Protein AF-A0A3L7XN00-F1 (afdb_monomer_lite)

Sequence (1022 aa):
MPRLHLTVNGIDRELEVSASRFLAEVLRYDLRLTGTKIGCNEAECGACTVIVNGQPVDSCIYPAFKAQNATVTTIEGLAGEWQVASGRLQVEGDDRSATPATFDLPPATCHLHPLQSAFVLHGATQCGFCTPGFLMQAKTLLDENPDPSDDDIKHCLKDTLCRCTGYASIISAVKAAGEQMRTGHLPGPVLPPVMEALEQIGHPHQRPDAVAKVTGAALYTDDYFFDGMLHGATLRSAHSHARILSIDTSAATALPGVYTVLTHADVPGDPRHGLVENDWPVFAGGKYPARYVGDPIALAVAETEALAHQSLALIQVEYEVLPAVTDPVAARREDAPVLHPDRPTGNLLKHIKVANGDIAQGFAEADVIVERTYRTPMTEHAFMEPECSLAVPAGYDDEHPKLTIYVGSQIPYSDRRQTAKSLGLEDEQVRVLGTLMGGGFGGKEDIAGQIHAALAAKVTGRPVKILYSRSESLRFHPKRHATVIRVKTGAKQDGTLTAVQAELYGDSGAYASLGEKVMTRATTHATGPYVVANTKIDCYAMYTNNAPCGAFRGFGVTQSAFAVESNMDILAELLGMDPAELRRKNAMRVGATTATGQLLRESVGLLECLDRVGSGIRDWELGTEKPDPRSPVPSPWSPVSIGPKRYAWGIAAGYKNTGLGGGAPDKSTAEVEVFPDGTAEIRTSSAEMGQNLIGVLAACTAEELGLPIDAVRVLVMDTDRTPDGGPTTASRQTYVSGNAARLVSRQMRQQMQAVLAEKFDVHPDVIAFHEGLAYVDESRLAQVHGANRGNGTNGDGESKRLGDWEIGRPDQSPNLPISFPIFCRRGAGNARRRPGSEVAVRVLGAQNPAIGDRRGYALCLLLCSPRRAGERGHGDRRGGGGAGDHRPRRGAGHQSPQPDRAVGRRGGDGDGQRADRALHCGKRRALDGAAGPVQNARHRNDAPDDPLYRRTPGRRRSLRRKGRGGDQLHPHQPGHHQCHLQRGGRTLSGPARGSGQPAAGHEAGRAGDRSAVGGLSVVRGA

pLDDT: mean 77.18, std 29.27, range [19.23, 98.94]

Secondary structure (DSSP, 8-state):
-PEEEEEETTEEEEEE--TT-BHHHIIIIIS--TTS--SSSSSSS-TTEEEETTEEEETTTSBGGGGTT-EEE-GGGHHHHHHHHTT-S---S--TT----------TTS---HHHHHHHHTT--SS-TTHHHHHHHHHHHHHH-SS--HHHHHHHTTTS--SSS-SHHHHHHHHHHHHHHHHS--PPP--PPPSS--SSTTS-PPPTTHHHHHHS-PPBGGG---TT-EEEEEEEPSSSSEEEEEEE-HHHHTSTTEEEEEEGGG--S-SEE-SSS--EESS-BTTB-B-STT-EEEEEEESSHHHHHHHGGG-EEEEEE------HHHHTSTTSPPS-TTSTTTTEEEEEEEEES-HHHHHHT-SEEEEEEEEE--B----SSPPEEEEE-TTSSTT-SSEEEEE--S-HHHHHHHHHHHHT--GGGEEEEEPB-S--TTTTSS-SSHHHHHHHHHHHSS-EEEE--HHHHHHHS-BBPPEEEEEEEEE-TTS-EEEEEEEEEEEEESS-TTHHHHHHHHHHTTT-SB--SEEEEEEEEEE-SSPPB---TTTTHHHHHHHHHHHHHHHHHHHT--HHHHHHHHB--TT-B-TTSPBP-S---HHHHHHHHHHHHHS----SSPPPTTS--SSTTS-EEETTEEE----------SSS-TT-------EEEE-TTS-EEEEE----SSS-HHHHHHHHHHHHHT--GGGEEEEESBTTTS-----S-TT-HHHHHHHHHHHHHHHHHHHHHHHHHHHHT--GGGEEEETTEEEE-HHHHHHHHHTTS--------PPPP------PPP----S---------------------------------------------------------------------------------------------------------------------------------------------------------------------------------------------------------------

Radius of gyration: 38.75 Å; chains: 1; bounding box: 124×126×117 Å

Structure (mmCIF, N/CA/C/O backbone):
data_AF-A0A3L7XN00-F1
#
_entry.id   AF-A0A3L7XN00-F1
#
loop_
_atom_site.group_PDB
_atom_site.id
_atom_site.type_symbol
_atom_site.label_atom_id
_atom_site.label_alt_id
_atom_site.label_comp_id
_atom_site.label_asym_id
_atom_site.label_entity_id
_atom_site.label_seq_id
_atom_site.pdbx_PDB_ins_code
_atom_site.Cartn_x
_atom_site.Cartn_y
_atom_site.Cartn_z
_atom_site.occupancy
_atom_site.B_iso_or_equiv
_atom_site.auth_seq_id
_atom_site.auth_comp_id
_atom_site.auth_asym_id
_atom_site.auth_atom_id
_atom_site.pdbx_PDB_model_num
ATOM 1 N N . MET A 1 1 ? -15.093 -8.897 37.255 1.00 78.12 1 MET A N 1
ATOM 2 C CA . MET A 1 1 ? -13.907 -9.481 36.568 1.00 78.12 1 MET A CA 1
ATOM 3 C C . MET A 1 1 ? -12.677 -9.270 37.463 1.00 78.12 1 MET A C 1
ATOM 5 O O . MET A 1 1 ? -12.843 -8.586 38.468 1.00 78.12 1 MET A O 1
ATOM 9 N N . PRO A 1 2 ? -11.487 -9.870 37.234 1.00 90.69 2 PRO A N 1
ATOM 10 C CA . PRO A 1 2 ? -10.308 -9.492 38.021 1.00 90.69 2 PRO A CA 1
ATOM 11 C C . PRO A 1 2 ? -9.950 -8.012 37.787 1.00 90.69 2 PRO A C 1
ATOM 13 O O . PRO A 1 2 ? -10.207 -7.475 36.709 1.00 90.69 2 PRO A O 1
ATOM 16 N N . ARG A 1 3 ? -9.382 -7.358 38.808 1.00 95.56 3 ARG A N 1
ATOM 17 C CA . ARG A 1 3 ? -8.999 -5.939 38.764 1.00 95.56 3 ARG A CA 1
ATOM 18 C C . ARG A 1 3 ? -7.531 -5.777 38.409 1.00 95.56 3 ARG A C 1
ATOM 20 O O . ARG A 1 3 ? -6.676 -6.378 39.056 1.00 95.56 3 ARG A O 1
ATOM 27 N N . LEU A 1 4 ? -7.268 -4.965 37.396 1.00 97.06 4 LEU A N 1
ATOM 28 C CA . LEU A 1 4 ? -5.943 -4.571 36.945 1.00 97.06 4 LEU A CA 1
ATOM 29 C C . LEU A 1 4 ? -5.671 -3.140 37.419 1.00 97.06 4 LEU A C 1
ATOM 31 O O . LEU A 1 4 ? -6.459 -2.244 37.120 1.00 97.06 4 LEU A O 1
ATOM 35 N N . HIS A 1 5 ? -4.554 -2.930 38.116 1.00 97.62 5 HIS A N 1
ATOM 36 C CA . HIS A 1 5 ? -4.082 -1.588 38.476 1.00 97.62 5 HIS A CA 1
ATOM 37 C C . HIS A 1 5 ? -2.759 -1.301 37.772 1.00 97.62 5 HIS A C 1
ATOM 39 O O . HIS A 1 5 ? -1.878 -2.157 37.789 1.00 97.62 5 HIS A O 1
ATOM 45 N N . LEU A 1 6 ? -2.608 -0.129 37.160 1.00 97.69 6 LEU A N 1
ATOM 46 C CA . LEU A 1 6 ? -1.365 0.332 36.532 1.00 97.69 6 LEU A CA 1
ATOM 47 C C . LEU A 1 6 ? -1.371 1.859 36.387 1.00 97.69 6 LEU A C 1
ATOM 49 O O . LEU A 1 6 ? -2.436 2.469 36.396 1.00 97.69 6 LEU A O 1
ATOM 53 N N . THR A 1 7 ? -0.207 2.468 36.187 1.00 98.12 7 THR A N 1
ATOM 54 C CA . THR A 1 7 ? -0.087 3.898 35.871 1.00 98.12 7 THR A CA 1
ATOM 55 C C . THR A 1 7 ? 0.203 4.040 34.380 1.00 98.12 7 THR A C 1
ATOM 57 O O . THR A 1 7 ? 1.239 3.578 33.915 1.00 98.12 7 THR A O 1
ATOM 60 N N . VAL A 1 8 ? -0.689 4.657 33.603 1.00 97.25 8 VAL A N 1
ATOM 61 C CA . VAL A 1 8 ? -0.524 4.842 32.148 1.00 97.25 8 VAL A CA 1
ATOM 62 C C . VAL A 1 8 ? -0.317 6.315 31.835 1.00 97.25 8 VAL A C 1
ATOM 64 O O . VAL A 1 8 ? -1.186 7.126 32.152 1.00 97.25 8 VAL A O 1
ATOM 67 N N . ASN A 1 9 ? 0.804 6.658 31.194 1.00 95.44 9 ASN A N 1
ATOM 68 C CA . ASN A 1 9 ? 1.189 8.037 30.865 1.00 95.44 9 ASN A CA 1
ATOM 69 C C . ASN A 1 9 ? 1.086 8.979 32.088 1.00 95.44 9 ASN A C 1
ATOM 71 O O . ASN A 1 9 ? 0.548 10.079 31.992 1.00 95.44 9 ASN A O 1
ATOM 75 N N . GLY A 1 10 ? 1.521 8.505 33.262 1.00 92.38 10 GLY A N 1
ATOM 76 C CA . GLY A 1 10 ? 1.452 9.249 34.527 1.00 92.38 10 GLY A CA 1
ATOM 77 C C . GLY A 1 10 ? 0.088 9.258 35.234 1.00 92.38 10 GLY A C 1
ATOM 78 O O . GLY A 1 10 ? -0.020 9.855 36.300 1.00 92.38 10 GLY A O 1
ATOM 79 N N . ILE A 1 11 ? -0.941 8.598 34.689 1.00 94.75 11 ILE A N 1
ATOM 80 C CA . ILE A 1 11 ? -2.288 8.545 35.278 1.00 94.75 11 ILE A CA 1
ATOM 81 C C . ILE A 1 11 ? -2.563 7.152 35.847 1.00 94.75 11 ILE A C 1
ATOM 83 O O . ILE A 1 11 ? -2.526 6.165 35.110 1.00 94.75 11 ILE A O 1
ATOM 87 N N . ASP A 1 12 ? -2.904 7.068 37.131 1.00 97.19 12 ASP A N 1
ATOM 88 C CA . ASP A 1 12 ? -3.312 5.813 37.772 1.00 97.19 12 ASP A CA 1
ATOM 89 C C . ASP A 1 12 ? -4.650 5.308 37.211 1.00 97.19 12 ASP A C 1
ATOM 91 O O . ASP A 1 12 ? -5.627 6.052 37.092 1.00 97.19 12 ASP A O 1
ATOM 95 N N . ARG A 1 13 ? -4.700 4.022 36.856 1.00 96.94 13 ARG A N 1
ATOM 96 C CA . ARG A 1 13 ? -5.866 3.343 36.282 1.00 96.94 13 ARG A CA 1
ATOM 97 C C . ARG A 1 13 ? -6.194 2.092 37.086 1.00 96.94 13 ARG A C 1
ATOM 99 O O . ARG A 1 13 ? -5.317 1.275 37.357 1.00 96.94 13 ARG A O 1
ATOM 106 N N . GLU A 1 14 ? -7.475 1.921 37.394 1.00 96.75 14 GLU A N 1
ATOM 107 C CA . GLU A 1 14 ? -8.063 0.682 37.907 1.00 96.75 14 GLU A CA 1
ATOM 108 C C . GLU A 1 14 ? -9.141 0.228 36.919 1.00 96.75 14 GLU A C 1
ATOM 110 O O . GLU A 1 14 ? -10.063 0.985 36.615 1.00 96.75 14 GLU A O 1
ATOM 115 N N . LEU A 1 15 ? -9.001 -0.983 36.377 1.00 95.94 15 LEU A N 1
ATOM 116 C CA . LEU A 1 15 ? -9.874 -1.518 35.331 1.00 95.94 15 LEU A CA 1
ATOM 117 C C . LEU A 1 15 ? -10.318 -2.942 35.674 1.00 95.94 15 LEU A C 1
ATOM 119 O O . LEU A 1 15 ? -9.517 -3.766 36.119 1.00 95.94 15 LEU A O 1
ATOM 123 N N . GLU A 1 16 ? -11.581 -3.261 35.405 1.00 94.81 16 GLU A N 1
ATOM 124 C CA . GLU A 1 16 ? -12.081 -4.636 35.428 1.00 94.81 16 GLU A CA 1
ATOM 125 C C . GLU A 1 16 ? -11.990 -5.245 34.026 1.00 94.81 16 GLU A C 1
ATOM 127 O O . GLU A 1 16 ? -12.791 -4.926 33.154 1.00 94.81 16 GLU A O 1
ATOM 132 N N . VAL A 1 17 ? -11.016 -6.133 33.807 1.00 92.88 17 VAL A N 1
ATOM 133 C CA . VAL A 1 17 ? -10.756 -6.751 32.493 1.00 92.88 17 VAL A CA 1
ATOM 134 C C . VAL A 1 17 ? -10.581 -8.263 32.615 1.00 92.88 17 VAL A C 1
ATOM 136 O O . VAL A 1 17 ? -10.293 -8.793 33.688 1.00 92.88 17 VAL A O 1
ATOM 139 N N . SER A 1 18 ? -10.754 -8.998 31.514 1.00 89.19 18 SER A N 1
ATOM 140 C CA . SER A 1 18 ? -10.486 -10.443 31.492 1.00 89.19 18 SER A CA 1
ATOM 141 C C . SER A 1 18 ? -9.014 -10.749 31.801 1.00 89.19 18 SER A C 1
ATOM 143 O O . SER A 1 18 ? -8.115 -10.073 31.304 1.00 89.19 18 SER A O 1
ATOM 145 N N . ALA A 1 19 ? -8.746 -11.837 32.532 1.00 89.00 19 ALA A N 1
ATOM 146 C CA . ALA A 1 19 ? -7.383 -12.326 32.778 1.00 89.00 19 ALA A CA 1
ATOM 147 C C . ALA A 1 19 ? -6.622 -12.702 31.492 1.00 89.00 19 ALA A C 1
ATOM 149 O O . ALA A 1 19 ? -5.395 -12.746 31.491 1.00 89.00 19 ALA A O 1
ATOM 150 N N . SER A 1 20 ? -7.348 -12.974 30.403 1.00 90.25 20 SER A N 1
ATOM 151 C CA . SER A 1 20 ? -6.787 -13.317 29.094 1.00 90.25 20 SER A CA 1
ATOM 152 C C . SER A 1 20 ? -6.449 -12.105 28.220 1.00 90.25 20 SER A C 1
ATOM 154 O O . SER A 1 20 ? -5.988 -12.303 27.102 1.00 90.25 20 SER A O 1
ATOM 156 N N . ARG A 1 21 ? -6.723 -10.875 28.679 1.00 93.06 21 ARG A N 1
ATOM 157 C CA . ARG A 1 21 ? -6.521 -9.650 27.895 1.00 93.06 21 ARG A CA 1
ATOM 158 C C . ARG A 1 21 ? -5.030 -9.334 27.750 1.00 93.06 21 ARG A C 1
ATOM 160 O O . ARG A 1 21 ? -4.270 -9.438 28.720 1.00 93.06 21 ARG A O 1
ATOM 167 N N . PHE A 1 22 ? -4.611 -8.914 26.564 1.00 97.50 22 PHE A N 1
ATOM 168 C CA . PHE A 1 22 ? -3.270 -8.391 26.311 1.00 97.50 22 PHE A CA 1
ATOM 169 C C . PHE A 1 22 ? -3.210 -6.879 26.538 1.00 97.50 22 PHE A C 1
ATOM 171 O O . PHE A 1 22 ? -4.215 -6.173 26.458 1.00 97.50 22 PHE A O 1
ATOM 178 N N . LEU A 1 23 ? -2.015 -6.364 26.829 1.00 98.38 23 LEU A N 1
ATOM 179 C CA . LEU A 1 23 ? -1.808 -4.958 27.165 1.00 98.38 23 LEU A CA 1
ATOM 180 C C . LEU A 1 23 ? -2.214 -4.032 26.011 1.00 98.38 23 LEU A C 1
ATOM 182 O O . LEU A 1 23 ? -2.854 -3.018 26.263 1.00 98.38 23 LEU A O 1
ATOM 186 N N . ALA A 1 24 ? -1.925 -4.395 24.755 1.00 97.75 24 ALA A N 1
ATOM 187 C CA . ALA A 1 24 ? -2.348 -3.600 23.598 1.00 97.75 24 ALA A CA 1
ATOM 188 C C . ALA A 1 24 ? -3.873 -3.451 23.522 1.00 97.75 24 ALA A C 1
ATOM 190 O O . ALA A 1 24 ? -4.371 -2.381 23.183 1.00 97.75 24 ALA A O 1
ATOM 191 N N . GLU A 1 25 ? -4.616 -4.510 23.848 1.00 96.31 25 GLU A N 1
ATOM 192 C CA . GLU A 1 25 ? -6.078 -4.485 23.835 1.00 96.31 25 GLU A CA 1
ATOM 193 C C . GLU A 1 25 ? -6.622 -3.584 24.947 1.00 96.31 25 GLU A C 1
ATOM 195 O O . GLU A 1 25 ? -7.523 -2.792 24.686 1.00 96.31 25 GLU A O 1
ATOM 200 N N . VAL A 1 26 ? -6.037 -3.651 26.153 1.00 97.06 26 VAL A N 1
ATOM 201 C CA . VAL A 1 26 ? -6.399 -2.759 27.269 1.00 97.06 26 VAL A CA 1
ATOM 202 C C . VAL A 1 26 ? -6.158 -1.299 26.898 1.00 97.06 26 VAL A C 1
ATOM 204 O O . VAL A 1 26 ? -7.035 -0.455 27.063 1.00 97.06 26 VAL A O 1
ATOM 207 N N . LEU A 1 27 ? -4.981 -0.991 26.353 1.00 97.94 27 LEU A N 1
ATOM 208 C CA . LEU A 1 27 ? -4.636 0.372 25.956 1.00 97.94 27 LEU A CA 1
ATOM 209 C C . LEU A 1 27 ? -5.583 0.892 24.863 1.00 97.94 27 LEU A C 1
ATOM 211 O O . LEU A 1 27 ? -6.138 1.980 24.998 1.00 97.94 27 LEU A O 1
ATOM 215 N N . ARG A 1 28 ? -5.819 0.107 23.806 1.00 96.38 28 ARG A N 1
ATOM 216 C CA . ARG A 1 28 ? -6.599 0.548 22.639 1.00 96.38 28 ARG A CA 1
ATOM 217 C C . ARG A 1 28 ? -8.103 0.544 22.872 1.00 96.38 28 ARG A C 1
ATOM 219 O O . ARG A 1 28 ? -8.782 1.507 22.525 1.00 96.38 28 ARG A O 1
ATOM 226 N N . TYR A 1 29 ? -8.641 -0.553 23.388 1.00 92.81 29 TYR A N 1
ATOM 227 C CA . TYR A 1 29 ? -10.082 -0.797 23.383 1.00 92.81 29 TYR A CA 1
ATOM 228 C C . TYR A 1 29 ? -10.744 -0.410 24.701 1.00 92.81 29 TYR A C 1
ATOM 230 O O . TYR A 1 29 ? -11.873 0.074 24.669 1.00 92.81 29 TYR A O 1
ATOM 238 N N . ASP A 1 30 ? -10.041 -0.559 25.825 1.00 93.69 30 ASP A N 1
ATOM 239 C CA . ASP A 1 30 ? -10.571 -0.224 27.150 1.00 93.69 30 ASP A CA 1
ATOM 240 C C . ASP A 1 30 ? -10.228 1.231 27.547 1.00 93.69 30 ASP A C 1
ATOM 242 O O . ASP A 1 30 ? -11.086 1.952 28.052 1.00 93.69 30 ASP A O 1
ATOM 246 N N . LEU A 1 31 ? -9.007 1.706 27.253 1.00 95.69 31 LEU A N 1
ATOM 247 C CA . LEU A 1 31 ? -8.548 3.071 27.575 1.00 95.69 31 LEU A CA 1
ATOM 248 C C . LEU A 1 31 ? -8.604 4.075 26.413 1.00 95.69 31 LEU A C 1
ATOM 250 O O . LEU A 1 31 ? -8.372 5.262 26.637 1.00 95.69 31 LEU A O 1
ATOM 254 N N . ARG A 1 32 ? -8.910 3.626 25.189 1.00 94.81 32 ARG A N 1
ATOM 255 C CA . ARG A 1 32 ? -8.975 4.467 23.972 1.00 94.81 32 ARG A CA 1
ATOM 256 C C . ARG A 1 32 ? -7.664 5.178 23.608 1.00 94.81 32 ARG A C 1
ATOM 258 O O . ARG A 1 32 ? -7.678 6.178 22.898 1.00 94.81 32 ARG A O 1
ATOM 265 N N . LEU A 1 33 ? -6.526 4.624 24.025 1.00 96.69 33 LEU A N 1
ATOM 266 C CA . LEU A 1 33 ? -5.184 5.047 23.613 1.00 96.69 33 LEU A CA 1
ATOM 267 C C . LEU A 1 33 ? -4.786 4.307 22.330 1.00 96.69 33 LEU A C 1
ATOM 269 O O . LEU A 1 33 ? -4.070 3.300 22.331 1.00 96.69 33 LEU A O 1
ATOM 273 N N . THR A 1 34 ? -5.345 4.769 21.212 1.00 96.88 34 THR A N 1
ATOM 274 C CA . THR A 1 34 ? -5.225 4.116 19.902 1.00 96.88 34 THR A CA 1
ATOM 275 C C . THR A 1 34 ? -3.880 4.340 19.216 1.00 96.88 34 THR A C 1
ATOM 277 O O . THR A 1 34 ? -3.646 3.773 18.150 1.00 96.88 34 THR A O 1
ATOM 280 N N . GLY A 1 35 ? -2.984 5.155 19.773 1.00 96.19 35 GLY A N 1
ATOM 281 C CA . GLY A 1 35 ? -1.646 5.400 19.241 1.00 96.19 35 GLY A CA 1
ATOM 282 C C . GLY A 1 35 ? -0.769 4.148 19.251 1.00 96.19 35 GLY A C 1
ATOM 283 O O . GLY A 1 35 ? 0.046 3.963 18.349 1.00 96.19 35 GLY A O 1
ATOM 284 N N . THR A 1 36 ? -1.000 3.232 20.193 1.00 94.94 36 THR A N 1
ATOM 285 C CA . THR A 1 36 ? -0.415 1.883 20.157 1.00 94.94 36 THR A CA 1
ATOM 286 C C . THR A 1 36 ? -1.081 1.085 19.034 1.00 94.94 36 THR A C 1
ATOM 288 O O . THR A 1 36 ? -2.266 0.764 19.126 1.00 94.94 36 THR A O 1
ATOM 291 N N . LYS A 1 37 ? -0.359 0.777 17.949 1.00 97.56 37 LYS A N 1
ATOM 292 C CA . LYS A 1 37 ? -0.934 0.126 16.756 1.00 97.56 37 LYS A CA 1
ATOM 293 C C . LYS A 1 37 ? -0.740 -1.392 16.783 1.00 97.56 37 LYS A C 1
ATOM 295 O O . LYS A 1 37 ? 0.343 -1.876 17.091 1.00 97.56 37 LYS A O 1
ATOM 300 N N . ILE A 1 38 ? -1.764 -2.161 16.405 1.00 97.56 38 ILE A N 1
ATOM 301 C CA . ILE A 1 38 ? -1.677 -3.628 16.269 1.00 97.56 38 ILE A CA 1
ATOM 302 C C . ILE A 1 38 ? -1.590 -3.986 14.781 1.00 97.56 38 ILE A C 1
ATOM 304 O O . ILE A 1 38 ? -2.530 -3.765 14.027 1.00 97.56 38 ILE A O 1
ATOM 308 N N . GLY A 1 39 ? -0.441 -4.522 14.351 1.00 96.69 39 GLY A N 1
ATOM 309 C CA . GLY A 1 39 ? -0.181 -4.881 12.948 1.00 96.69 39 GLY A CA 1
ATOM 310 C C . GLY A 1 39 ? -0.156 -6.388 12.678 1.00 96.69 39 GLY A C 1
ATOM 311 O O . GLY A 1 39 ? -0.996 -6.913 11.952 1.00 96.69 39 GLY A O 1
ATOM 312 N N . CYS A 1 40 ? 0.851 -7.096 13.198 1.00 96.56 40 CYS A N 1
ATOM 313 C CA . CYS A 1 40 ? 0.946 -8.558 13.062 1.00 96.56 40 CYS A CA 1
ATOM 314 C C . CYS A 1 40 ? 0.157 -9.313 14.138 1.00 96.56 40 CYS A C 1
ATOM 316 O O . CYS A 1 40 ? -0.306 -10.411 13.865 1.00 96.56 40 CYS A O 1
ATOM 318 N N . ASN A 1 41 ? 0.008 -8.715 15.328 1.00 96.19 41 ASN A N 1
ATOM 319 C CA . ASN A 1 41 ? -0.511 -9.355 16.542 1.00 96.19 41 ASN A CA 1
ATOM 320 C C . ASN A 1 41 ? 0.262 -10.622 16.977 1.00 96.19 41 ASN A C 1
ATOM 322 O O . ASN A 1 41 ? -0.291 -11.510 17.615 1.00 96.19 41 ASN A O 1
ATOM 326 N N . GLU A 1 42 ? 1.544 -10.705 16.608 1.00 95.56 42 GLU A N 1
ATOM 327 C CA . GLU A 1 42 ? 2.412 -11.877 16.815 1.00 95.56 42 GLU A CA 1
ATOM 328 C C . GLU A 1 42 ? 3.818 -11.487 17.329 1.00 95.56 42 GLU A C 1
ATOM 330 O O . GLU A 1 42 ? 4.705 -12.327 17.380 1.00 95.56 42 GLU A O 1
ATOM 335 N N . ALA A 1 43 ? 4.024 -10.220 17.727 1.00 95.88 43 ALA A N 1
ATOM 336 C CA . ALA A 1 43 ? 5.319 -9.656 18.156 1.00 95.88 43 ALA A CA 1
ATOM 337 C C . ALA A 1 43 ? 6.461 -9.728 17.122 1.00 95.88 43 ALA A C 1
ATOM 339 O O . ALA A 1 43 ? 7.631 -9.814 17.468 1.00 95.88 43 ALA A O 1
ATOM 340 N N . GLU A 1 44 ? 6.116 -9.649 15.837 1.00 95.62 44 GLU A N 1
ATOM 341 C CA . GLU A 1 44 ? 7.091 -9.664 14.732 1.00 95.62 44 GLU A CA 1
ATOM 342 C C . GLU A 1 44 ? 7.365 -8.265 14.152 1.00 95.62 44 GLU A C 1
ATOM 344 O O . GLU A 1 44 ? 8.355 -8.043 13.465 1.00 95.62 44 GLU A O 1
ATOM 349 N N . CYS A 1 45 ? 6.444 -7.310 14.345 1.00 96.94 45 CYS A N 1
ATOM 350 C CA . CYS A 1 45 ? 6.473 -6.039 13.608 1.00 96.94 45 CYS A CA 1
ATOM 351 C C . CYS A 1 45 ? 6.876 -4.805 14.427 1.00 96.94 45 CYS A C 1
ATOM 353 O O . CYS A 1 45 ? 7.116 -3.757 13.828 1.00 96.94 45 CYS A O 1
ATOM 355 N N . GLY A 1 46 ? 6.856 -4.881 15.762 1.00 97.50 46 GLY A N 1
ATOM 356 C CA . GLY A 1 46 ? 7.148 -3.756 16.663 1.00 97.50 46 GLY A CA 1
ATOM 357 C C . GLY A 1 46 ? 6.179 -2.560 16.606 1.00 97.50 46 GLY A C 1
ATOM 358 O O . GLY A 1 46 ? 6.398 -1.554 17.265 1.00 97.50 46 GLY A O 1
ATOM 359 N N . ALA A 1 47 ? 5.083 -2.602 15.837 1.00 97.81 47 ALA A N 1
ATOM 360 C CA . ALA A 1 47 ? 4.146 -1.467 15.756 1.00 97.81 47 ALA A CA 1
ATOM 361 C C . ALA A 1 47 ? 3.412 -1.181 17.086 1.00 97.81 47 ALA A C 1
ATOM 363 O O . ALA A 1 47 ? 2.966 -0.058 17.318 1.00 97.81 47 ALA A O 1
ATOM 364 N N . CYS A 1 48 ? 3.310 -2.195 17.951 1.00 98.38 48 CYS A N 1
ATOM 365 C CA . CYS A 1 48 ? 2.641 -2.136 19.249 1.00 98.38 48 CYS A CA 1
ATOM 366 C C . CYS A 1 48 ? 3.601 -1.858 20.414 1.00 98.38 48 CYS A C 1
ATOM 368 O O . CYS A 1 48 ? 3.227 -2.086 21.566 1.00 98.38 48 CYS A O 1
ATOM 370 N N . THR A 1 49 ? 4.850 -1.474 20.144 1.00 98.50 49 THR A N 1
ATOM 371 C CA . THR A 1 49 ? 5.834 -1.252 21.204 1.00 98.50 49 THR A CA 1
ATOM 372 C C . THR A 1 49 ? 5.368 -0.140 22.143 1.00 98.50 49 THR A C 1
ATOM 374 O O . THR A 1 49 ? 5.023 0.956 21.707 1.00 98.50 49 THR A O 1
ATOM 377 N N . VAL A 1 50 ? 5.373 -0.443 23.439 1.00 98.62 50 VAL A N 1
ATOM 378 C CA . VAL A 1 50 ? 5.154 0.496 24.550 1.00 98.62 50 VAL A CA 1
ATOM 379 C C . VAL A 1 50 ? 6.259 0.287 25.576 1.00 98.62 50 VAL A C 1
ATOM 381 O O . VAL A 1 50 ? 6.937 -0.739 25.546 1.00 98.62 50 VAL A O 1
ATOM 384 N N . ILE A 1 51 ? 6.444 1.228 26.495 1.00 98.56 51 ILE A N 1
ATOM 385 C CA . ILE A 1 51 ? 7.459 1.103 27.544 1.00 98.56 51 ILE A CA 1
ATOM 386 C C . ILE A 1 51 ? 6.767 0.713 28.846 1.00 98.56 51 ILE A C 1
ATOM 388 O O . ILE A 1 51 ? 5.871 1.415 29.298 1.00 98.56 51 ILE A O 1
ATOM 392 N N . VAL A 1 52 ? 7.177 -0.397 29.457 1.00 98.44 52 VAL A N 1
ATOM 393 C CA . VAL A 1 52 ? 6.694 -0.867 30.761 1.00 98.44 52 VAL A CA 1
ATOM 394 C C . VAL A 1 52 ? 7.865 -0.848 31.736 1.00 98.44 52 VAL A C 1
ATOM 396 O O . VAL A 1 52 ? 8.855 -1.546 31.525 1.00 98.44 52 VAL A O 1
ATOM 399 N N . ASN A 1 53 ? 7.772 -0.045 32.798 1.00 96.56 53 ASN A N 1
ATOM 400 C CA . ASN A 1 53 ? 8.839 0.152 33.791 1.00 96.56 53 ASN A CA 1
ATOM 401 C C . ASN A 1 53 ? 10.207 0.476 33.152 1.00 96.56 53 ASN A C 1
ATOM 403 O O . ASN A 1 53 ? 11.232 -0.095 33.523 1.00 96.56 53 ASN A O 1
ATOM 407 N N . GLY A 1 54 ? 10.213 1.363 32.152 1.00 94.38 54 GLY A N 1
ATOM 408 C CA . GLY A 1 54 ? 11.425 1.770 31.433 1.00 94.38 54 GLY A CA 1
ATOM 409 C C . GLY A 1 54 ? 11.937 0.768 30.391 1.00 94.38 54 GLY A C 1
ATOM 410 O O . GLY A 1 54 ? 12.964 1.028 29.778 1.00 94.38 54 GLY A O 1
ATOM 411 N N . GLN A 1 55 ? 11.254 -0.360 30.166 1.00 96.50 55 GLN A N 1
ATOM 412 C CA . GLN A 1 55 ? 11.656 -1.372 29.182 1.00 96.50 55 GLN A CA 1
ATOM 413 C C . GLN A 1 55 ? 10.671 -1.440 28.007 1.00 96.50 55 GLN A C 1
ATOM 415 O O . GLN A 1 55 ? 9.461 -1.481 28.247 1.00 96.50 55 GLN A O 1
ATOM 420 N N . PRO A 1 56 ? 11.139 -1.488 26.747 1.00 97.00 56 PRO A N 1
ATOM 421 C CA . PRO A 1 56 ? 10.250 -1.614 25.601 1.00 97.00 56 PRO A CA 1
ATOM 422 C C . PRO A 1 56 ? 9.691 -3.041 25.521 1.00 97.00 56 PRO A C 1
ATOM 424 O O . PRO A 1 56 ? 10.426 -4.021 25.654 1.00 97.00 56 PRO A O 1
ATOM 427 N N . VAL A 1 57 ? 8.382 -3.170 25.302 1.00 97.88 57 VAL A N 1
ATOM 428 C CA . VAL A 1 57 ? 7.700 -4.462 25.152 1.00 97.88 57 VAL A CA 1
ATOM 429 C C . VAL A 1 57 ? 6.703 -4.434 24.001 1.00 97.88 57 VAL A C 1
ATOM 431 O O . VAL A 1 57 ? 6.012 -3.438 23.772 1.00 97.88 57 VAL A O 1
ATOM 434 N N . ASP A 1 58 ? 6.554 -5.569 23.323 1.00 98.19 58 ASP A N 1
ATOM 435 C CA . ASP A 1 58 ? 5.484 -5.773 22.350 1.00 98.19 58 ASP A CA 1
ATOM 436 C C . ASP A 1 58 ? 4.161 -6.049 23.060 1.00 98.19 58 ASP A C 1
ATOM 438 O O . ASP A 1 58 ? 3.840 -7.176 23.450 1.00 98.19 58 ASP A O 1
ATOM 442 N N . SER A 1 59 ? 3.366 -4.992 23.222 1.00 98.38 59 SER A N 1
ATOM 443 C CA . SER A 1 59 ? 2.129 -5.040 24.005 1.00 98.38 59 SER A CA 1
ATOM 444 C C . SER A 1 59 ? 1.066 -5.995 23.449 1.00 98.38 59 SER A C 1
ATOM 446 O O . SER A 1 59 ? 0.186 -6.413 24.202 1.00 98.38 59 SER A O 1
ATOM 448 N N . CYS A 1 60 ? 1.144 -6.379 22.167 1.00 97.44 60 CYS A N 1
ATOM 449 C CA . CYS A 1 60 ? 0.163 -7.261 21.523 1.00 97.44 60 CYS A CA 1
ATOM 450 C C . CYS A 1 60 ? 0.171 -8.703 22.054 1.00 97.44 60 CYS A C 1
ATOM 452 O O . CYS A 1 60 ? -0.861 -9.360 22.024 1.00 97.44 60 CYS A O 1
ATOM 454 N N . ILE A 1 61 ? 1.299 -9.170 22.601 1.00 97.00 61 ILE A N 1
ATOM 455 C CA . ILE A 1 61 ? 1.408 -10.492 23.242 1.00 97.00 61 ILE A CA 1
ATOM 456 C C . ILE A 1 61 ? 1.722 -10.400 24.739 1.00 97.00 61 ILE A C 1
ATOM 458 O O . ILE A 1 61 ? 1.919 -11.421 25.400 1.00 97.00 61 ILE A O 1
ATOM 462 N N . TYR A 1 62 ? 1.815 -9.186 25.287 1.00 97.75 62 TYR A N 1
ATOM 463 C CA . TYR A 1 62 ? 2.130 -8.961 26.692 1.00 97.75 62 TYR A CA 1
ATOM 464 C C . TYR A 1 62 ? 0.851 -9.099 27.529 1.00 97.75 62 TYR A C 1
ATOM 466 O O . TYR A 1 62 ? -0.038 -8.259 27.389 1.00 97.75 62 TYR A O 1
ATOM 474 N N . PRO A 1 63 ? 0.697 -10.124 28.392 1.00 97.56 63 PRO A N 1
ATOM 475 C CA . PRO A 1 63 ? -0.518 -10.274 29.192 1.00 97.56 63 PRO A CA 1
ATOM 476 C C . PRO A 1 63 ? -0.722 -9.052 30.087 1.00 97.56 63 PRO A C 1
ATOM 478 O O . PRO A 1 63 ? 0.199 -8.671 30.811 1.00 97.56 63 PRO A O 1
ATOM 481 N N . ALA A 1 64 ? -1.917 -8.459 30.079 1.00 97.31 64 ALA A N 1
ATOM 482 C CA . ALA A 1 64 ? -2.170 -7.198 30.775 1.00 97.31 64 ALA A CA 1
ATOM 483 C C . ALA A 1 64 ? -1.859 -7.291 32.280 1.00 97.31 64 ALA A C 1
ATOM 485 O O . ALA A 1 64 ? -1.237 -6.397 32.843 1.00 97.31 64 ALA A O 1
ATOM 486 N N . PHE A 1 65 ? -2.162 -8.426 32.918 1.00 96.94 65 PHE A N 1
ATOM 487 C CA . PHE A 1 65 ? -1.871 -8.662 34.338 1.00 96.94 65 PHE A CA 1
ATOM 488 C C . PHE A 1 65 ? -0.379 -8.760 34.690 1.00 96.94 65 PHE A C 1
ATOM 490 O O . PHE A 1 65 ? -0.026 -8.620 35.858 1.00 96.94 65 PHE A O 1
ATOM 497 N N . LYS A 1 66 ? 0.527 -8.929 33.716 1.00 97.00 66 LYS A N 1
ATOM 498 C CA . LYS A 1 66 ? 1.967 -8.745 33.971 1.00 97.00 66 LYS A CA 1
ATOM 499 C C . LYS A 1 66 ? 2.349 -7.272 34.160 1.00 97.00 66 LYS A C 1
ATOM 501 O O . LYS A 1 66 ? 3.460 -7.004 34.600 1.00 97.00 66 LYS A O 1
ATOM 506 N N . ALA A 1 67 ? 1.470 -6.332 33.805 1.00 97.00 67 ALA A N 1
ATOM 507 C CA . ALA A 1 67 ? 1.640 -4.898 34.039 1.00 97.00 67 ALA A CA 1
ATOM 508 C C . ALA A 1 67 ? 0.977 -4.435 35.350 1.00 97.00 67 ALA A C 1
ATOM 510 O O . ALA A 1 67 ? 0.828 -3.237 35.569 1.00 97.00 67 ALA A O 1
ATOM 511 N N . GLN A 1 68 ? 0.577 -5.362 36.228 1.00 97.38 68 GLN A N 1
ATOM 512 C CA . GLN A 1 68 ? 0.025 -5.021 37.535 1.00 97.38 68 GLN A CA 1
ATOM 513 C C . GLN A 1 68 ? 1.010 -4.147 38.330 1.00 97.38 68 GLN A C 1
ATOM 515 O O . GLN A 1 68 ? 2.151 -4.542 38.567 1.00 97.38 68 GLN A O 1
ATOM 520 N N . ASN A 1 69 ? 0.538 -2.980 38.764 1.00 97.31 69 ASN A N 1
ATOM 521 C CA . ASN A 1 69 ? 1.278 -1.922 39.452 1.00 97.31 69 ASN A CA 1
ATOM 522 C C . ASN A 1 69 ? 2.492 -1.384 38.667 1.00 97.31 69 ASN A C 1
ATOM 524 O O . ASN A 1 69 ? 3.403 -0.820 39.267 1.00 97.31 69 ASN A O 1
ATOM 528 N N . ALA A 1 70 ? 2.538 -1.590 37.348 1.00 98.12 70 ALA A N 1
ATOM 529 C CA . ALA A 1 70 ? 3.602 -1.074 36.496 1.00 98.12 70 ALA A CA 1
ATOM 530 C C . ALA A 1 70 ? 3.282 0.337 35.987 1.00 98.12 70 ALA A C 1
ATOM 532 O O . ALA A 1 70 ? 2.115 0.711 35.847 1.00 98.12 70 ALA A O 1
ATOM 533 N N . THR A 1 71 ? 4.329 1.078 35.628 1.00 98.06 71 THR A N 1
ATOM 534 C CA . THR A 1 71 ? 4.217 2.306 34.837 1.00 98.06 71 THR A CA 1
ATOM 535 C C . THR A 1 71 ? 4.313 1.958 33.359 1.00 98.06 71 THR A C 1
ATOM 537 O O . THR A 1 71 ? 5.253 1.279 32.940 1.00 98.06 71 THR A O 1
ATOM 540 N N . VAL A 1 72 ? 3.351 2.423 32.569 1.00 98.50 72 VAL A N 1
ATOM 541 C CA . VAL A 1 72 ? 3.262 2.198 31.128 1.00 98.50 72 VAL A CA 1
ATOM 542 C C . VAL A 1 72 ? 3.275 3.533 30.394 1.00 98.50 72 VAL A C 1
ATOM 544 O O . VAL A 1 72 ? 2.384 4.358 30.590 1.00 98.50 72 VAL A O 1
ATOM 547 N N . THR A 1 73 ? 4.241 3.715 29.501 1.00 98.25 73 THR A N 1
ATOM 548 C CA . THR A 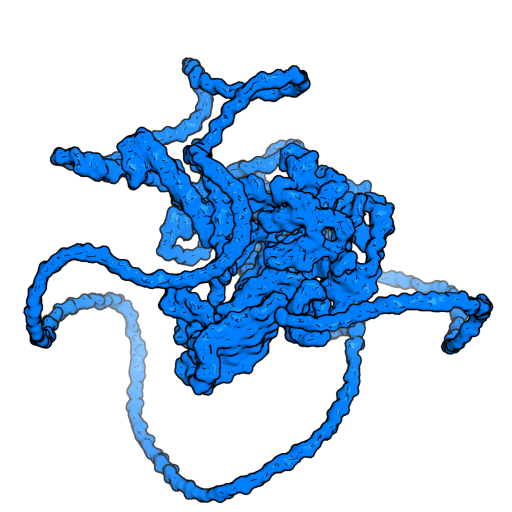1 73 ? 4.305 4.853 28.581 1.00 98.25 73 THR A CA 1
ATOM 549 C C . THR A 1 73 ? 3.905 4.400 27.187 1.00 98.25 73 THR A C 1
ATOM 551 O O . THR A 1 73 ? 4.466 3.454 26.627 1.00 98.25 73 THR A O 1
ATOM 554 N N . THR A 1 74 ? 2.951 5.116 26.613 1.00 98.25 74 THR A N 1
ATOM 555 C CA . THR A 1 74 ? 2.508 4.986 25.219 1.00 98.25 74 THR A CA 1
ATOM 556 C C . THR A 1 74 ? 2.965 6.199 24.410 1.00 98.25 74 THR A C 1
ATOM 558 O O . THR A 1 74 ? 3.536 7.144 24.959 1.00 98.25 74 THR A O 1
ATOM 561 N N . ILE A 1 75 ? 2.704 6.204 23.102 1.00 97.75 75 ILE A N 1
ATOM 562 C CA . ILE A 1 75 ? 3.096 7.329 22.247 1.00 97.75 75 ILE A CA 1
ATOM 563 C C . ILE A 1 75 ? 2.406 8.642 22.648 1.00 97.75 75 ILE A C 1
ATOM 565 O O . ILE A 1 75 ? 3.002 9.713 22.543 1.00 97.75 75 ILE A O 1
ATOM 569 N N . GLU A 1 76 ? 1.191 8.551 23.186 1.00 96.75 76 GLU A N 1
ATOM 570 C CA . GLU A 1 76 ? 0.410 9.672 23.701 1.00 96.75 76 GLU A CA 1
ATOM 571 C C . GLU A 1 76 ? 1.072 10.329 24.925 1.00 96.75 76 GLU A C 1
ATOM 573 O O . GLU A 1 76 ? 0.928 11.532 25.134 1.00 96.75 76 GLU A O 1
ATOM 578 N N . GLY A 1 77 ? 1.824 9.560 25.722 1.00 94.56 77 GLY A N 1
ATOM 579 C CA . GLY A 1 77 ? 2.546 10.052 26.901 1.00 94.56 77 GLY A CA 1
ATOM 580 C C . GLY A 1 77 ? 3.937 10.617 26.603 1.00 94.56 77 GLY A C 1
ATOM 581 O O . GLY A 1 77 ? 4.492 11.335 27.433 1.00 94.56 77 GLY A O 1
ATOM 582 N N . LEU A 1 78 ? 4.497 10.334 25.421 1.00 93.81 78 LEU A N 1
ATOM 583 C CA . LEU A 1 78 ? 5.911 10.569 25.112 1.00 93.81 78 LEU A CA 1
ATOM 584 C C . LEU A 1 78 ? 6.345 12.037 25.282 1.00 93.81 78 LEU A C 1
ATOM 586 O O . LEU A 1 78 ? 7.404 12.314 25.846 1.00 93.81 78 LEU A O 1
ATOM 590 N N . ALA A 1 79 ? 5.538 12.981 24.792 1.00 88.75 79 ALA A N 1
ATOM 591 C CA . ALA A 1 79 ? 5.835 14.409 24.903 1.00 88.75 79 ALA A CA 1
ATOM 592 C C . ALA A 1 79 ? 5.709 14.911 26.352 1.00 88.75 79 ALA A C 1
ATOM 594 O O . ALA A 1 79 ? 6.593 15.617 26.836 1.00 88.75 79 ALA A O 1
ATOM 595 N N . GLY A 1 80 ? 4.636 14.519 27.048 1.00 82.19 80 GLY A N 1
ATOM 596 C CA . GLY A 1 80 ? 4.364 14.947 28.422 1.00 82.19 80 GLY A CA 1
ATOM 597 C C . GLY A 1 80 ? 5.434 14.473 29.405 1.00 82.19 80 GLY A C 1
ATOM 598 O O . GLY A 1 80 ? 5.950 15.272 30.186 1.00 82.19 80 GLY A O 1
ATOM 599 N N . GLU A 1 81 ? 5.849 13.207 29.315 1.00 80.75 81 GLU A N 1
ATOM 600 C CA . GLU A 1 81 ? 6.914 12.662 30.168 1.00 80.75 81 GLU A CA 1
ATOM 601 C C . GLU A 1 81 ? 8.243 13.399 29.991 1.00 80.75 81 GLU A C 1
ATOM 603 O O . GLU A 1 81 ? 8.920 13.717 30.969 1.00 80.75 81 GLU A O 1
ATOM 608 N N . TRP A 1 82 ? 8.607 13.727 28.749 1.00 79.81 82 TRP A N 1
ATOM 609 C CA . TRP A 1 82 ? 9.821 14.486 28.466 1.00 79.81 82 TRP A CA 1
ATOM 610 C C . TRP A 1 82 ? 9.775 15.904 29.030 1.00 79.81 82 TRP A C 1
ATOM 612 O O . TRP A 1 82 ? 10.773 16.394 29.559 1.00 79.81 82 TRP A O 1
ATOM 622 N N . GLN A 1 83 ? 8.632 16.581 28.935 1.00 76.69 83 GLN A N 1
ATOM 623 C CA . GLN A 1 83 ? 8.477 17.936 29.470 1.00 76.69 83 GLN A CA 1
ATOM 624 C C . GLN A 1 83 ? 8.650 17.960 30.994 1.00 76.69 83 GLN A C 1
ATOM 626 O O . GLN A 1 83 ? 9.334 18.846 31.509 1.00 76.69 83 GLN A O 1
ATOM 631 N N . VAL A 1 84 ? 8.105 16.963 31.700 1.00 74.81 84 VAL A N 1
ATOM 632 C CA . VAL A 1 84 ? 8.303 16.798 33.149 1.00 74.81 84 VAL A CA 1
ATOM 633 C C . VAL A 1 84 ? 9.769 16.485 33.463 1.00 74.81 84 VAL A C 1
ATOM 635 O O . VAL A 1 84 ? 10.379 17.167 34.284 1.00 74.81 84 VAL A O 1
ATOM 638 N N . ALA A 1 85 ? 10.372 15.514 32.771 1.00 72.44 85 ALA A N 1
ATOM 639 C CA . ALA A 1 85 ? 11.759 15.106 33.011 1.00 72.44 85 ALA A CA 1
ATOM 640 C C . ALA A 1 85 ? 12.785 16.218 32.715 1.00 72.44 85 ALA A C 1
ATOM 642 O O . ALA A 1 85 ? 13.796 16.332 33.403 1.00 72.44 85 ALA A O 1
ATOM 643 N N . SER A 1 86 ? 12.522 17.063 31.715 1.00 66.38 86 SER A N 1
ATOM 644 C CA . SER A 1 86 ? 13.391 18.184 31.330 1.00 66.38 86 SER A CA 1
ATOM 645 C C . SER A 1 86 ? 13.163 19.462 32.150 1.00 66.38 86 SER A C 1
ATOM 647 O O . SER A 1 86 ? 13.786 20.483 31.858 1.00 66.38 86 SER A O 1
ATOM 649 N N . GLY A 1 87 ? 12.270 19.435 33.152 1.00 59.62 87 GLY A N 1
ATOM 650 C CA . GLY A 1 87 ? 11.925 20.603 33.971 1.00 59.62 87 GLY A CA 1
ATOM 651 C C . GLY A 1 87 ? 11.209 21.716 33.196 1.00 59.62 87 GLY A C 1
ATOM 652 O O . GLY A 1 87 ? 11.176 22.858 33.650 1.00 59.62 87 GLY A O 1
ATOM 653 N N . ARG A 1 88 ? 10.664 21.400 32.012 1.00 57.69 88 ARG A N 1
ATOM 654 C CA . ARG A 1 88 ? 9.947 22.335 31.127 1.00 57.69 88 ARG A CA 1
ATOM 655 C C . ARG A 1 88 ? 8.457 22.439 31.454 1.00 57.69 88 ARG A C 1
ATOM 657 O O . ARG A 1 88 ? 7.825 23.401 31.034 1.00 57.69 88 ARG A O 1
ATOM 664 N N . LEU A 1 89 ? 7.919 21.487 32.218 1.00 47.34 89 LEU A N 1
ATOM 665 C CA . LEU A 1 89 ? 6.637 21.607 32.909 1.00 47.34 89 LEU A CA 1
ATOM 666 C C . LEU A 1 89 ? 6.879 21.662 34.423 1.00 47.34 89 LEU A C 1
ATOM 668 O O . LEU A 1 89 ? 7.505 20.758 34.975 1.00 47.34 89 LEU A O 1
ATOM 672 N N . GLN A 1 90 ? 6.352 22.686 35.097 1.00 39.00 90 GLN A N 1
ATOM 673 C CA . GLN A 1 90 ? 6.187 22.672 36.552 1.00 39.00 90 GLN A CA 1
ATOM 674 C C . GLN A 1 90 ? 4.805 22.091 36.861 1.00 39.00 90 GLN A C 1
ATOM 676 O O . GLN A 1 90 ? 3.794 22.643 36.435 1.00 39.00 90 GLN A O 1
ATOM 681 N N . VAL A 1 91 ? 4.754 20.957 37.560 1.00 42.72 91 VAL A N 1
ATOM 682 C CA . VAL A 1 91 ? 3.489 20.391 38.044 1.00 42.72 91 VAL A CA 1
ATOM 683 C C . VAL A 1 91 ? 3.140 21.101 39.353 1.00 42.72 91 VAL A C 1
ATOM 685 O O . VAL A 1 91 ? 3.637 20.723 40.411 1.00 42.72 91 VAL A O 1
ATOM 688 N N . GLU A 1 92 ? 2.322 22.151 39.288 1.00 31.14 92 GLU A N 1
ATOM 689 C CA . GLU A 1 92 ? 1.677 22.731 40.471 1.00 31.14 92 GLU A CA 1
ATOM 690 C C . GLU A 1 92 ? 0.217 22.257 40.558 1.00 31.14 92 GLU A C 1
ATOM 692 O O . GLU A 1 92 ? -0.578 22.515 39.660 1.00 31.14 92 GLU A O 1
ATOM 697 N N . GLY A 1 93 ? -0.143 21.609 41.673 1.00 36.78 93 GLY A N 1
ATOM 698 C CA . GLY A 1 93 ? -1.535 21.386 42.084 1.00 36.78 93 GLY A CA 1
ATOM 699 C C . GLY A 1 93 ? -2.138 20.016 41.742 1.00 36.78 93 GLY A C 1
ATOM 700 O O . GLY A 1 93 ? -2.029 19.513 40.631 1.00 36.78 93 GLY A O 1
ATOM 701 N N . ASP A 1 94 ? -2.813 19.425 42.729 1.00 33.44 94 ASP A N 1
ATOM 702 C CA . ASP A 1 94 ? -3.422 18.083 42.746 1.00 33.44 94 ASP A CA 1
ATOM 703 C C . ASP A 1 94 ? -4.761 18.007 41.972 1.00 33.44 94 ASP A C 1
ATOM 705 O O . ASP A 1 94 ? -5.716 17.377 42.428 1.00 33.44 94 ASP A O 1
ATOM 709 N N . ASP A 1 95 ? -4.873 18.663 40.810 1.00 33.97 95 ASP A N 1
ATOM 710 C CA . ASP A 1 95 ? -6.088 18.566 39.988 1.00 33.97 95 ASP A CA 1
ATOM 711 C C . ASP A 1 95 ? -6.045 17.331 39.077 1.00 33.97 95 ASP A C 1
ATOM 713 O O . ASP A 1 95 ? -5.749 17.377 37.882 1.00 33.97 95 ASP A O 1
ATOM 717 N N . ARG A 1 96 ? -6.354 16.181 39.680 1.00 35.91 96 ARG A N 1
ATOM 718 C CA . ARG A 1 96 ? -6.481 14.872 39.018 1.00 35.91 96 ARG A CA 1
ATOM 719 C C . ARG A 1 96 ? -7.770 14.725 38.190 1.00 35.91 96 ARG A C 1
ATOM 721 O O . ARG A 1 96 ? -8.124 13.601 37.834 1.00 35.91 96 ARG A O 1
ATOM 728 N N . SER A 1 97 ? -8.498 15.812 37.905 1.00 28.09 97 SER A N 1
ATOM 729 C CA . SER A 1 97 ? -9.807 15.768 37.231 1.00 28.09 97 SER A CA 1
ATOM 730 C C . SER A 1 97 ? -9.813 16.234 35.769 1.00 28.09 97 SER A C 1
ATOM 732 O O . SER A 1 97 ? -10.846 16.133 35.104 1.00 28.09 97 SER A O 1
ATOM 734 N N . ALA A 1 98 ? -8.673 16.659 35.215 1.00 27.83 98 ALA A N 1
ATOM 735 C CA . ALA A 1 98 ? -8.580 17.023 33.804 1.00 27.83 98 ALA A CA 1
ATOM 736 C C . ALA A 1 98 ? -8.647 15.777 32.900 1.00 27.83 98 ALA A C 1
ATOM 738 O O . ALA A 1 98 ? -7.648 15.128 32.590 1.00 27.83 98 ALA A O 1
ATOM 739 N N . THR A 1 99 ? -9.849 15.435 32.447 1.00 26.25 99 THR A N 1
ATOM 740 C CA . THR A 1 99 ? -10.054 14.576 31.279 1.00 26.25 99 THR A CA 1
ATOM 741 C C . THR A 1 99 ? -9.398 15.220 30.050 1.00 26.25 99 THR A C 1
ATOM 743 O O . THR A 1 99 ? -9.795 16.333 29.700 1.00 26.25 99 THR A O 1
ATOM 746 N N . PRO A 1 100 ? -8.480 14.553 29.319 1.00 33.56 100 PRO A N 1
ATOM 747 C CA . PRO A 1 100 ? -8.102 14.974 27.973 1.00 33.56 100 PRO A CA 1
ATOM 748 C C . PRO A 1 100 ? -9.219 14.546 27.011 1.00 33.56 100 PRO A C 1
ATOM 750 O O . PRO A 1 100 ? -9.071 13.633 26.204 1.00 33.56 100 PRO A O 1
ATOM 753 N N . ALA A 1 101 ? -10.392 15.151 27.173 1.00 28.25 101 ALA A N 1
ATOM 754 C CA . ALA A 1 101 ? -11.581 14.899 26.378 1.00 28.25 101 ALA A CA 1
ATOM 755 C C . ALA A 1 101 ? -11.928 16.171 25.606 1.00 28.25 101 ALA A C 1
ATOM 757 O O . ALA A 1 101 ? -12.870 16.860 25.965 1.00 28.25 101 ALA A O 1
ATOM 758 N N . THR A 1 102 ? -11.108 16.465 24.593 1.00 24.34 102 THR A N 1
ATOM 759 C CA . THR A 1 102 ? -11.436 17.141 23.324 1.00 24.34 102 THR A CA 1
ATOM 760 C C . THR A 1 102 ? -10.120 17.450 22.610 1.00 24.34 102 THR A C 1
ATOM 762 O O . THR A 1 102 ? -9.386 18.368 22.965 1.00 24.34 102 THR A O 1
ATOM 765 N N . PHE A 1 103 ? -9.788 16.651 21.595 1.00 33.22 103 PHE A N 1
ATOM 766 C CA . PHE A 1 103 ? -8.738 16.991 20.635 1.00 33.22 103 PHE A CA 1
ATOM 767 C C . PHE A 1 103 ? -9.282 18.037 19.650 1.00 33.22 103 PHE A C 1
ATOM 769 O O . PHE A 1 103 ? -9.511 17.735 18.483 1.00 33.22 103 PHE A O 1
ATOM 776 N N . ASP A 1 104 ? -9.481 19.267 20.119 1.00 25.58 104 ASP A N 1
ATOM 777 C CA . ASP A 1 104 ? -9.364 20.428 19.239 1.00 25.58 104 ASP A CA 1
ATOM 778 C C . ASP A 1 104 ? -7.869 20.737 19.148 1.00 25.58 104 ASP A C 1
ATOM 780 O O . ASP A 1 104 ? -7.248 21.059 20.157 1.00 25.58 104 ASP A O 1
ATOM 784 N N . LEU A 1 105 ? -7.267 20.555 17.967 1.00 29.58 105 LEU A N 1
ATOM 785 C CA . LEU A 1 105 ? -5.842 20.813 17.721 1.00 29.58 105 LEU A CA 1
ATOM 786 C C . LEU A 1 105 ? -5.486 22.266 18.103 1.00 29.58 105 LEU A C 1
ATOM 788 O O . LEU A 1 105 ? -5.917 23.183 17.401 1.00 29.58 105 LEU A O 1
ATOM 792 N N . PRO A 1 106 ? -4.673 22.515 19.150 1.00 26.62 106 PRO A N 1
ATOM 793 C CA . PRO A 1 106 ? -4.116 23.835 19.413 1.00 26.62 106 PRO A CA 1
ATOM 794 C C . PRO A 1 106 ? -2.795 24.011 18.630 1.00 26.62 106 PRO A C 1
ATOM 796 O O . PRO A 1 106 ? -2.277 23.037 18.079 1.00 26.62 106 PRO A O 1
ATOM 799 N N . PRO A 1 107 ? -2.251 25.243 18.548 1.00 31.80 107 PRO A N 1
ATOM 800 C CA . PRO A 1 107 ? -1.283 25.676 17.533 1.00 31.80 107 PRO A CA 1
ATOM 801 C C . PRO A 1 107 ? 0.049 24.911 17.566 1.00 31.80 107 PRO A C 1
ATOM 803 O O . PRO A 1 107 ? 0.328 24.154 18.492 1.00 31.80 107 PRO A O 1
ATOM 806 N N . ALA A 1 108 ? 0.885 25.159 16.550 1.00 37.34 108 ALA A N 1
ATOM 807 C CA . ALA A 1 108 ? 2.203 24.579 16.235 1.00 37.34 108 ALA A CA 1
ATOM 808 C C . ALA A 1 108 ? 3.276 24.551 17.363 1.00 37.34 108 ALA A C 1
ATOM 810 O O . ALA A 1 108 ? 4.455 24.333 17.098 1.00 37.34 108 ALA A O 1
ATOM 811 N N . THR A 1 109 ? 2.897 24.759 18.621 1.00 37.34 109 THR A N 1
ATOM 812 C CA . THR A 1 109 ? 3.743 24.850 19.815 1.00 37.34 109 THR A CA 1
ATOM 813 C C . THR A 1 109 ? 3.400 23.818 20.896 1.00 37.34 109 THR A C 1
ATOM 815 O O . THR A 1 109 ? 3.888 23.938 22.019 1.00 37.34 109 THR A O 1
ATOM 818 N N . CYS A 1 110 ? 2.631 22.763 20.600 1.00 46.28 110 CYS A N 1
ATOM 819 C CA . CYS A 1 110 ? 2.600 21.597 21.489 1.00 46.28 110 CYS A CA 1
ATOM 820 C C . CYS A 1 110 ? 4.025 21.010 21.540 1.00 46.28 110 CYS A C 1
ATOM 822 O O . CYS A 1 110 ? 4.547 20.596 20.505 1.00 46.28 110 CYS A O 1
ATOM 824 N N . HIS A 1 111 ? 4.701 21.062 22.695 1.00 72.38 111 HIS A N 1
ATOM 825 C CA . HIS A 1 111 ? 6.126 20.724 22.800 1.00 72.38 111 HIS A CA 1
ATOM 826 C C . HIS A 1 111 ? 6.365 19.225 22.554 1.00 72.38 111 HIS A C 1
ATOM 828 O O . HIS A 1 111 ? 6.428 18.424 23.485 1.00 72.38 111 HIS A O 1
ATOM 834 N N . LEU A 1 112 ? 6.497 18.850 21.284 1.00 90.88 112 LEU A N 1
ATOM 835 C CA . LEU A 1 112 ? 6.823 17.503 20.840 1.00 90.88 112 LEU A CA 1
ATOM 836 C C . LEU A 1 112 ? 8.137 17.021 21.468 1.00 90.88 112 LEU A C 1
ATOM 838 O O . LEU A 1 112 ? 9.080 17.792 21.676 1.00 90.88 112 LEU A O 1
ATOM 842 N N . HIS A 1 113 ? 8.219 15.717 21.718 1.00 94.75 113 HIS A N 1
ATOM 843 C CA . HIS A 1 113 ? 9.478 15.068 22.063 1.00 94.75 113 HIS A CA 1
ATOM 844 C C . HIS A 1 113 ? 10.508 15.268 20.926 1.00 94.75 113 HIS A C 1
ATOM 846 O O . HIS A 1 113 ? 10.108 15.232 19.759 1.00 94.75 113 HIS A O 1
ATOM 852 N N . PRO A 1 114 ? 11.825 15.401 21.197 1.00 95.56 114 PRO A N 1
ATOM 853 C CA . PRO A 1 114 ? 12.847 15.547 20.150 1.00 95.56 114 PRO A CA 1
ATOM 854 C C . PRO A 1 114 ? 12.737 14.525 19.008 1.00 95.56 114 PRO A C 1
ATOM 856 O O . PRO A 1 114 ? 12.770 14.891 17.838 1.00 95.56 114 PRO A O 1
ATOM 859 N N . LEU A 1 115 ? 12.495 13.249 19.335 1.00 97.75 115 LEU A N 1
ATOM 860 C CA . LEU A 1 115 ? 12.196 12.206 18.340 1.00 97.75 115 LEU A CA 1
ATOM 861 C C . LEU A 1 115 ? 10.972 12.520 17.466 1.00 97.75 115 LEU A C 1
ATOM 863 O O . LEU A 1 115 ? 11.036 12.332 16.256 1.00 97.75 115 LEU A O 1
ATOM 867 N N . GLN A 1 116 ? 9.868 12.999 18.044 1.00 97.75 116 GLN A N 1
ATOM 868 C CA . GLN A 1 116 ? 8.672 13.353 17.276 1.00 97.75 116 GLN A CA 1
ATOM 869 C C . GLN A 1 116 ? 8.984 14.502 16.310 1.00 97.75 116 GLN A C 1
ATOM 871 O O . GLN A 1 116 ? 8.737 14.366 15.114 1.00 97.75 116 GLN A O 1
ATOM 876 N N . SER A 1 117 ? 9.611 15.576 16.799 1.00 95.69 117 SER A N 1
ATOM 877 C CA . SER A 1 117 ? 10.039 16.724 15.985 1.00 95.69 117 SER A CA 1
ATOM 878 C C . SER A 1 117 ? 10.979 16.312 14.851 1.00 95.69 117 SER A C 1
ATOM 880 O O . SER A 1 117 ? 10.771 16.684 13.696 1.00 95.69 117 SER A O 1
ATOM 882 N N . ALA A 1 118 ? 11.981 15.484 15.154 1.00 96.62 118 ALA A N 1
ATOM 883 C CA . ALA A 1 118 ? 12.923 14.984 14.163 1.00 96.62 118 ALA A CA 1
ATOM 884 C C . ALA A 1 118 ? 12.235 14.111 13.105 1.00 96.62 118 ALA A C 1
ATOM 886 O O . ALA A 1 118 ? 12.537 14.232 11.919 1.00 96.62 118 ALA A O 1
ATOM 887 N N . PHE A 1 119 ? 11.277 13.264 13.498 1.00 97.31 119 PHE A N 1
ATOM 888 C CA . PHE A 1 119 ? 10.536 12.428 12.552 1.00 97.31 119 PHE A CA 1
ATOM 889 C C . PHE A 1 119 ? 9.678 13.248 11.587 1.00 97.31 119 PHE A C 1
ATOM 891 O O . PHE A 1 119 ? 9.559 12.871 10.416 1.00 97.31 119 PHE A O 1
ATOM 898 N N . VAL A 1 120 ? 9.100 14.356 12.060 1.00 95.12 120 VAL A N 1
ATOM 899 C CA . VAL A 1 120 ? 8.388 15.315 11.208 1.00 95.12 120 VAL A CA 1
ATOM 900 C C . VAL A 1 120 ? 9.360 15.977 10.231 1.00 95.12 120 VAL A C 1
ATOM 902 O O . VAL A 1 120 ? 9.154 15.889 9.021 1.00 95.12 120 VAL A O 1
ATOM 905 N N . LEU A 1 121 ? 10.446 16.566 10.742 1.00 93.62 121 LEU A N 1
ATOM 906 C CA . LEU A 1 121 ? 11.400 17.355 9.958 1.00 93.62 121 LEU A CA 1
ATOM 907 C C . LEU A 1 121 ? 12.145 16.532 8.893 1.00 93.62 121 LEU A C 1
ATOM 909 O O . LEU A 1 121 ? 12.360 16.997 7.778 1.00 93.62 121 LEU A O 1
ATOM 913 N N . HIS A 1 122 ? 12.526 15.294 9.216 1.00 94.19 122 HIS A N 1
ATOM 914 C CA . HIS A 1 122 ? 13.283 14.413 8.314 1.00 94.19 122 HIS A CA 1
ATOM 915 C C . HIS A 1 122 ? 12.387 13.575 7.390 1.00 94.19 122 HIS A C 1
ATOM 917 O O . HIS A 1 122 ? 12.886 12.718 6.658 1.00 94.19 122 HIS A O 1
ATOM 923 N N . GLY A 1 123 ? 11.060 13.755 7.433 1.00 92.69 123 GLY A N 1
ATOM 924 C CA . GLY A 1 123 ? 10.133 12.932 6.650 1.00 92.69 123 GLY A CA 1
ATOM 925 C C . GLY A 1 123 ? 10.229 11.439 6.996 1.00 92.69 123 GLY A C 1
ATOM 926 O O . GLY A 1 123 ? 10.056 10.571 6.135 1.00 92.69 123 GLY A O 1
ATOM 927 N N . ALA A 1 124 ? 10.517 11.113 8.261 1.00 95.69 124 ALA A N 1
ATOM 928 C CA . ALA A 1 124 ? 10.659 9.737 8.744 1.00 95.69 124 ALA A CA 1
ATOM 929 C C . ALA A 1 124 ? 9.309 9.026 8.959 1.00 95.69 124 ALA A C 1
ATOM 931 O O . ALA A 1 124 ? 9.260 7.881 9.411 1.00 95.69 124 ALA A O 1
ATOM 932 N N . THR A 1 125 ? 8.202 9.681 8.601 1.00 94.88 125 THR A N 1
ATOM 933 C CA . THR A 1 125 ? 6.852 9.120 8.621 1.00 94.88 125 THR A CA 1
ATOM 934 C C . THR A 1 125 ? 6.192 9.210 7.241 1.00 94.88 125 THR A C 1
ATOM 936 O O . THR A 1 125 ? 6.116 10.275 6.624 1.00 94.88 125 THR A O 1
ATOM 939 N N . GLN A 1 126 ? 5.725 8.060 6.740 1.00 96.31 126 GLN A N 1
ATOM 940 C CA . GLN A 1 126 ? 4.948 7.928 5.500 1.00 96.31 126 GLN A CA 1
ATOM 941 C C . GLN A 1 126 ? 3.491 7.575 5.810 1.00 96.31 126 GLN A C 1
ATOM 943 O O . GLN A 1 126 ? 2.705 8.467 6.114 1.00 96.31 126 GLN A O 1
ATOM 948 N N . CYS A 1 127 ? 3.119 6.287 5.789 1.00 97.50 127 CYS A N 1
ATOM 949 C CA . CYS A 1 127 ? 1.780 5.869 6.220 1.00 97.50 127 CYS A CA 1
ATOM 950 C C . CYS A 1 127 ? 1.528 6.213 7.690 1.00 97.50 127 CYS A C 1
ATOM 952 O O . CYS A 1 127 ? 0.422 6.603 8.018 1.00 97.50 127 CYS A O 1
ATOM 954 N N . GLY A 1 128 ? 2.570 6.155 8.529 1.00 97.62 128 GLY A N 1
ATOM 955 C CA . GLY A 1 128 ? 2.535 6.502 9.949 1.00 97.62 128 GLY A CA 1
ATOM 956 C C . GLY A 1 128 ? 2.201 5.344 10.887 1.00 97.62 128 GLY A C 1
ATOM 957 O O . GLY A 1 128 ? 2.312 5.505 12.095 1.00 97.62 128 GLY A O 1
ATOM 958 N N . PHE A 1 129 ? 1.819 4.173 10.371 1.00 98.44 129 PHE A N 1
ATOM 959 C CA . PHE A 1 129 ? 1.287 3.096 11.215 1.00 98.44 129 PHE A CA 1
ATOM 960 C C . PHE A 1 129 ? 2.338 2.492 12.154 1.00 98.44 129 PHE A C 1
ATOM 962 O O . PHE A 1 129 ? 2.053 2.190 13.304 1.00 98.44 129 PHE A O 1
ATOM 969 N N . CYS A 1 130 ? 3.580 2.345 11.684 1.00 98.06 130 CYS A N 1
ATOM 970 C CA . CYS A 1 130 ? 4.688 1.856 12.508 1.00 98.06 130 CYS A CA 1
ATOM 971 C C . CYS A 1 130 ? 5.354 2.960 13.345 1.00 98.06 130 CYS A C 1
ATOM 973 O O . CYS A 1 130 ? 6.169 2.655 14.209 1.00 98.06 130 CYS A O 1
ATOM 975 N N . THR A 1 131 ? 5.062 4.236 13.066 1.00 98.44 131 THR A N 1
ATOM 976 C CA . THR A 1 131 ? 5.775 5.382 13.647 1.00 98.44 131 THR A CA 1
ATOM 977 C C . THR A 1 131 ? 5.738 5.401 15.177 1.00 98.44 131 THR A C 1
ATOM 979 O O . THR A 1 131 ? 6.813 5.571 15.748 1.00 98.44 131 THR A O 1
ATOM 982 N N . PRO A 1 132 ? 4.596 5.148 15.851 1.00 98.44 132 PRO A N 1
ATOM 983 C CA . PRO A 1 132 ? 4.561 5.006 17.306 1.00 98.44 132 PRO A CA 1
ATOM 984 C C . PRO A 1 132 ? 5.584 3.997 17.837 1.00 98.44 132 PRO A C 1
ATOM 986 O O . PRO A 1 132 ? 6.418 4.359 18.660 1.00 98.44 132 PRO A O 1
ATOM 989 N N . GLY A 1 133 ? 5.604 2.776 17.294 1.00 98.19 133 GLY A N 1
ATOM 990 C CA . GLY A 1 133 ? 6.539 1.729 17.713 1.00 98.19 133 GLY A CA 1
ATOM 991 C C . GLY A 1 133 ? 8.011 2.120 17.548 1.00 98.19 133 GLY A C 1
ATOM 992 O O . GLY A 1 133 ? 8.801 1.951 18.472 1.00 98.19 133 GLY A O 1
ATOM 993 N N . PHE A 1 134 ? 8.371 2.736 16.414 1.00 98.50 134 PHE A N 1
ATOM 994 C CA . PHE A 1 134 ? 9.730 3.253 16.197 1.00 98.50 134 PHE A CA 1
ATOM 995 C C . PHE A 1 134 ? 10.121 4.334 17.202 1.00 98.50 134 PHE A C 1
ATOM 997 O O . PHE A 1 134 ? 11.256 4.338 17.667 1.00 98.50 134 PHE A O 1
ATOM 1004 N N . LEU A 1 135 ? 9.210 5.254 17.520 1.00 98.62 135 LEU A N 1
ATOM 1005 C CA . LEU A 1 135 ? 9.473 6.326 18.478 1.00 98.62 135 LEU A CA 1
ATOM 1006 C C . LEU A 1 135 ? 9.664 5.762 19.888 1.00 98.62 135 LEU A C 1
ATOM 1008 O O . LEU A 1 135 ? 10.620 6.146 20.555 1.00 98.62 135 LEU A O 1
ATOM 1012 N N . MET A 1 136 ? 8.821 4.813 20.307 1.00 98.31 136 MET A N 1
ATOM 1013 C CA . MET A 1 136 ? 8.950 4.156 21.611 1.00 98.31 136 MET A CA 1
ATOM 1014 C C . MET A 1 136 ? 10.256 3.361 21.723 1.00 98.31 136 MET A C 1
ATOM 1016 O O . MET A 1 136 ? 10.953 3.478 22.727 1.00 98.31 136 MET A O 1
ATOM 1020 N N . GLN A 1 137 ? 10.628 2.616 20.678 1.00 97.75 137 GLN A N 1
ATOM 1021 C CA . GLN A 1 137 ? 11.873 1.846 20.636 1.00 97.75 137 GLN A CA 1
ATOM 1022 C C . GLN A 1 137 ? 13.117 2.753 20.589 1.00 97.75 137 GLN A C 1
ATOM 1024 O O . GLN A 1 137 ? 14.093 2.527 21.298 1.00 97.75 137 GLN A O 1
ATOM 1029 N N . ALA A 1 138 ? 13.096 3.818 19.783 1.00 98.25 138 ALA A N 1
ATOM 1030 C CA . ALA A 1 138 ? 14.212 4.760 19.702 1.00 98.25 138 ALA A CA 1
ATOM 1031 C C . ALA A 1 138 ? 14.379 5.580 20.988 1.00 98.25 138 ALA A C 1
ATOM 1033 O O . ALA A 1 138 ? 15.502 5.949 21.330 1.00 98.25 138 ALA A O 1
ATOM 1034 N N . LYS A 1 139 ? 13.287 5.852 21.716 1.00 97.62 139 LYS A N 1
ATOM 1035 C CA . LYS A 1 139 ? 13.341 6.551 23.003 1.00 97.62 139 LYS A CA 1
ATOM 1036 C C . LYS A 1 139 ? 14.227 5.800 23.994 1.00 97.62 139 LYS A C 1
ATOM 1038 O O . LYS A 1 139 ? 15.097 6.419 24.589 1.00 97.62 139 LYS A O 1
ATOM 1043 N N . THR A 1 140 ? 14.071 4.480 24.113 1.00 96.19 140 THR A N 1
ATOM 1044 C CA . THR A 1 140 ? 14.863 3.689 25.071 1.00 96.19 140 THR A CA 1
ATOM 1045 C C . THR A 1 140 ? 16.351 3.696 24.727 1.00 96.19 140 THR A C 1
ATOM 1047 O O . THR A 1 140 ? 17.180 3.733 25.626 1.00 96.19 140 THR A O 1
ATOM 1050 N N . LEU A 1 141 ? 16.701 3.734 23.434 1.00 97.56 141 LEU A N 1
ATOM 1051 C CA . LEU A 1 141 ? 18.091 3.921 23.010 1.00 97.56 141 LEU A CA 1
ATOM 1052 C C . LEU A 1 141 ? 18.627 5.298 23.411 1.00 97.56 141 LEU A C 1
ATOM 1054 O O . LEU A 1 141 ? 19.730 5.375 23.936 1.00 97.56 141 LEU A O 1
ATOM 1058 N N . LEU A 1 142 ? 17.876 6.374 23.157 1.00 97.56 142 LEU A N 1
ATOM 1059 C CA . LEU A 1 142 ? 18.347 7.737 23.425 1.00 97.56 142 LEU A CA 1
ATOM 1060 C C . LEU A 1 142 ? 18.370 8.098 24.915 1.00 97.56 142 LEU A C 1
ATOM 1062 O O . LEU A 1 142 ? 19.201 8.911 25.313 1.00 97.56 142 LEU A O 1
ATOM 1066 N N . ASP A 1 143 ? 17.504 7.488 25.727 1.00 94.81 143 ASP A N 1
ATOM 1067 C CA . ASP A 1 143 ? 17.548 7.618 27.186 1.00 94.81 143 ASP A CA 1
ATOM 1068 C C . ASP A 1 143 ? 18.875 7.062 27.753 1.00 94.81 143 ASP A C 1
ATOM 1070 O O . ASP A 1 143 ? 19.411 7.605 28.718 1.00 94.81 143 ASP A O 1
ATOM 1074 N N . GLU A 1 144 ? 19.419 5.995 27.152 1.00 95.25 144 GLU A N 1
ATOM 1075 C CA . GLU A 1 144 ? 20.679 5.359 27.570 1.00 95.25 144 GLU A CA 1
ATOM 1076 C C . GLU A 1 144 ? 21.914 5.965 26.885 1.00 95.25 144 GLU A C 1
ATOM 1078 O O . GLU A 1 144 ? 22.944 6.199 27.522 1.00 95.25 144 GLU A O 1
ATOM 1083 N N . ASN A 1 145 ? 21.823 6.205 25.578 1.00 96.88 145 ASN A N 1
ATOM 1084 C CA . ASN A 1 145 ? 22.882 6.754 24.747 1.00 96.88 145 ASN A CA 1
ATOM 1085 C C . ASN A 1 145 ? 22.314 7.843 23.822 1.00 96.88 145 ASN A C 1
ATOM 1087 O O . ASN A 1 145 ? 21.823 7.530 22.733 1.00 96.88 145 ASN A O 1
ATOM 1091 N N . PRO A 1 146 ? 22.431 9.130 24.197 1.00 94.38 146 PRO A N 1
ATOM 1092 C CA . PRO A 1 146 ? 21.930 10.216 23.373 1.00 94.38 146 PRO A CA 1
ATOM 1093 C C . PRO A 1 146 ? 22.773 10.454 22.114 1.00 94.38 146 PRO A C 1
ATOM 1095 O O . PRO A 1 146 ? 22.333 11.238 21.282 1.00 94.38 146 PRO A O 1
ATOM 1098 N N . ASP A 1 147 ? 23.945 9.819 21.943 1.00 97.38 147 ASP A N 1
ATOM 1099 C CA . ASP A 1 147 ? 24.799 9.891 20.740 1.00 97.38 147 ASP A CA 1
ATOM 1100 C C . ASP A 1 147 ? 25.054 8.506 20.108 1.00 97.38 147 ASP A C 1
ATOM 1102 O O . ASP A 1 147 ? 26.182 8.003 20.105 1.00 97.38 147 ASP A O 1
ATOM 1106 N N . PRO A 1 148 ? 24.006 7.833 19.599 1.00 97.69 148 PRO A N 1
ATOM 1107 C CA . PRO A 1 148 ? 24.140 6.481 19.081 1.00 97.69 148 PRO A CA 1
ATOM 1108 C C . PRO A 1 148 ? 24.809 6.450 17.702 1.00 97.69 148 PRO A C 1
ATOM 1110 O O . PRO A 1 148 ? 24.573 7.306 16.841 1.00 97.69 148 PRO A O 1
ATOM 1113 N N . SER A 1 149 ? 25.598 5.404 17.453 1.00 97.06 149 SER A N 1
ATOM 1114 C CA . SER A 1 149 ? 26.110 5.114 16.114 1.00 97.06 149 SER A CA 1
ATOM 1115 C C . SER A 1 149 ? 25.010 4.563 15.196 1.00 97.06 149 SER A C 1
ATOM 1117 O O . SER A 1 149 ? 23.959 4.102 15.646 1.00 97.06 149 SER A O 1
ATOM 1119 N N . ASP A 1 150 ? 25.261 4.545 13.884 1.00 95.75 150 ASP A N 1
ATOM 1120 C CA . ASP A 1 150 ? 24.348 3.916 12.918 1.00 95.75 150 ASP A CA 1
ATOM 1121 C C . ASP A 1 150 ? 24.078 2.442 13.251 1.00 95.75 150 ASP A C 1
ATOM 1123 O O . ASP A 1 150 ? 22.974 1.949 13.019 1.00 95.75 150 ASP A O 1
ATOM 1127 N N . ASP A 1 151 ? 25.077 1.731 13.777 1.00 96.69 151 ASP A N 1
ATOM 1128 C CA . ASP A 1 151 ? 24.950 0.318 14.122 1.00 96.69 151 ASP A CA 1
ATOM 1129 C C . ASP A 1 151 ? 24.158 0.119 15.418 1.00 96.69 151 ASP A C 1
ATOM 1131 O O . ASP A 1 151 ? 23.356 -0.815 15.481 1.00 96.69 151 ASP A O 1
ATOM 1135 N N . ASP A 1 152 ? 24.277 1.029 16.391 1.00 97.88 152 ASP A N 1
ATOM 1136 C CA . ASP A 1 152 ? 23.435 1.029 17.597 1.00 97.88 152 ASP A CA 1
ATOM 1137 C C . ASP A 1 152 ? 21.961 1.232 17.228 1.00 97.88 152 ASP A C 1
ATOM 1139 O O . ASP A 1 152 ? 21.094 0.473 17.665 1.00 97.88 152 ASP A O 1
ATOM 1143 N N . ILE A 1 153 ? 21.672 2.200 16.349 1.00 98.31 153 ILE A N 1
ATOM 1144 C CA . ILE A 1 153 ? 20.309 2.469 15.871 1.00 98.31 153 ILE A CA 1
ATOM 1145 C C . ILE A 1 153 ? 19.764 1.262 15.101 1.00 98.31 153 ILE A C 1
ATOM 1147 O O . ILE A 1 153 ? 18.653 0.805 15.369 1.00 98.31 153 ILE A O 1
ATOM 1151 N N . LYS A 1 154 ? 20.535 0.702 14.158 1.00 97.62 154 LYS A N 1
ATOM 1152 C CA . LYS A 1 154 ? 20.116 -0.494 13.405 1.00 97.62 154 LYS A CA 1
ATOM 1153 C C . LYS A 1 154 ? 19.873 -1.684 14.326 1.00 97.62 154 LYS A C 1
ATOM 1155 O O . LYS A 1 154 ? 18.929 -2.432 14.095 1.00 97.62 154 LYS A O 1
ATOM 1160 N N . HIS A 1 155 ? 20.705 -1.871 15.351 1.00 97.62 155 HIS A N 1
ATOM 1161 C CA . HIS A 1 155 ? 20.526 -2.949 16.316 1.00 97.62 155 HIS A CA 1
ATOM 1162 C C . HIS A 1 155 ? 19.264 -2.750 17.159 1.00 97.62 155 HIS A C 1
ATOM 1164 O O . HIS A 1 155 ? 18.500 -3.697 17.338 1.00 97.62 155 HIS A O 1
ATOM 1170 N N . CYS A 1 156 ? 19.037 -1.527 17.642 1.00 97.25 156 CYS A N 1
ATOM 1171 C CA . CYS A 1 156 ? 17.861 -1.147 18.417 1.00 97.25 156 CYS A CA 1
ATOM 1172 C C . CYS A 1 156 ? 16.557 -1.375 17.637 1.00 97.25 156 CYS A C 1
ATOM 1174 O O . CYS A 1 156 ? 15.588 -1.883 18.197 1.00 97.25 156 CYS A O 1
ATOM 1176 N N . LEU A 1 157 ? 16.550 -1.046 16.341 1.00 97.00 157 LEU A N 1
ATOM 1177 C CA . LEU A 1 157 ? 15.363 -1.077 15.483 1.00 97.00 157 LEU A CA 1
ATOM 1178 C C . LEU A 1 157 ? 15.195 -2.374 14.674 1.00 97.00 157 LEU A C 1
ATOM 1180 O O . LEU A 1 157 ? 14.288 -2.455 13.846 1.00 97.00 157 LEU A O 1
ATOM 1184 N N . LYS A 1 158 ? 16.060 -3.381 14.861 1.00 95.31 158 LYS A N 1
ATOM 1185 C CA . LYS A 1 158 ? 16.104 -4.589 14.010 1.00 95.31 158 LYS A CA 1
ATOM 1186 C C . LYS A 1 158 ? 14.779 -5.371 13.971 1.00 95.31 158 LYS A C 1
ATOM 1188 O O . LYS A 1 158 ? 14.482 -5.986 12.951 1.00 95.31 158 LYS A O 1
ATOM 1193 N N . ASP A 1 159 ? 14.001 -5.292 15.051 1.00 93.94 159 ASP A N 1
ATOM 1194 C CA . ASP A 1 159 ? 12.724 -5.993 15.240 1.00 93.94 159 ASP A CA 1
ATOM 1195 C C . ASP A 1 159 ? 11.509 -5.042 15.099 1.00 93.94 159 ASP A C 1
ATOM 1197 O O . ASP A 1 159 ? 10.364 -5.415 15.348 1.00 93.94 159 ASP A O 1
ATOM 1201 N N . THR A 1 160 ? 11.732 -3.796 14.659 1.00 96.81 160 THR A N 1
ATOM 1202 C CA . THR A 1 160 ? 10.670 -2.828 14.345 1.00 96.81 160 THR A CA 1
ATOM 1203 C C . THR A 1 160 ? 10.582 -2.642 12.832 1.00 96.81 160 THR A C 1
ATOM 1205 O O . THR A 1 160 ? 11.514 -2.181 12.167 1.00 96.81 160 THR A O 1
ATOM 1208 N N . LEU A 1 161 ? 9.447 -3.018 12.244 1.00 97.38 161 LEU A N 1
ATOM 1209 C CA . LEU A 1 161 ? 9.309 -3.092 10.793 1.00 97.38 161 LEU A CA 1
ATOM 1210 C C . LEU A 1 161 ? 8.681 -1.826 10.205 1.00 97.38 161 LEU A C 1
ATOM 1212 O O . LEU A 1 161 ? 7.644 -1.346 10.660 1.00 97.38 161 LEU A O 1
ATOM 1216 N N . CYS A 1 162 ? 9.280 -1.315 9.126 1.00 97.56 162 CYS A N 1
ATOM 1217 C CA . CYS A 1 162 ? 8.683 -0.284 8.284 1.00 97.56 162 CYS A CA 1
ATOM 1218 C C . CYS A 1 162 ? 8.635 -0.749 6.831 1.00 97.56 162 CYS A C 1
ATOM 1220 O O . CYS A 1 162 ? 9.661 -1.070 6.231 1.00 97.56 162 CYS A O 1
ATOM 1222 N N . ARG A 1 163 ? 7.449 -0.695 6.215 1.00 97.12 163 ARG A N 1
ATOM 1223 C CA . ARG A 1 163 ? 7.290 -1.014 4.788 1.00 97.12 163 ARG A CA 1
ATOM 1224 C C . ARG A 1 163 ? 7.452 0.188 3.847 1.00 97.12 163 ARG A C 1
ATOM 1226 O O . ARG A 1 163 ? 7.511 0.008 2.635 1.00 97.12 163 ARG A O 1
ATOM 1233 N N . CYS A 1 164 ? 7.508 1.411 4.378 1.00 96.75 164 CYS A N 1
ATOM 1234 C CA . CYS A 1 164 ? 7.379 2.635 3.579 1.00 96.75 164 CYS A CA 1
ATOM 1235 C C . CYS A 1 164 ? 8.703 3.377 3.330 1.00 96.75 164 CYS A C 1
ATOM 1237 O O . CYS A 1 164 ? 8.978 3.775 2.199 1.00 96.75 164 CYS A O 1
ATOM 1239 N N . THR A 1 165 ? 9.507 3.599 4.375 1.00 94.25 165 THR A N 1
ATOM 1240 C CA . THR A 1 165 ? 10.583 4.611 4.364 1.00 94.25 165 THR A CA 1
ATOM 1241 C C . THR A 1 165 ? 11.938 4.095 3.893 1.00 94.25 165 THR A C 1
ATOM 1243 O O . THR A 1 165 ? 12.783 4.894 3.505 1.00 94.25 165 THR A O 1
ATOM 1246 N N . GLY A 1 166 ? 12.172 2.780 3.940 1.00 92.50 166 GLY A N 1
ATOM 1247 C CA . GLY A 1 166 ? 13.503 2.218 3.691 1.00 92.50 166 GLY A CA 1
ATOM 1248 C C . GLY A 1 166 ? 14.525 2.542 4.790 1.00 92.50 166 GLY A C 1
ATOM 1249 O O . GLY A 1 166 ? 15.720 2.433 4.543 1.00 92.50 166 GLY A O 1
ATOM 1250 N N . TYR A 1 167 ? 14.067 2.924 5.990 1.00 96.62 167 TYR A N 1
ATOM 1251 C CA . TYR A 1 167 ? 14.849 3.158 7.218 1.00 96.62 167 TYR A CA 1
ATOM 1252 C C . TYR A 1 167 ? 15.822 4.347 7.223 1.00 96.62 167 TYR A C 1
ATOM 1254 O O . TYR A 1 167 ? 16.073 4.889 8.295 1.00 96.62 167 TYR A O 1
ATOM 1262 N N . ALA A 1 168 ? 16.333 4.806 6.080 1.00 94.88 168 ALA A N 1
ATOM 1263 C CA . ALA A 1 168 ? 17.342 5.870 6.034 1.00 94.88 168 ALA A CA 1
ATOM 1264 C C . ALA A 1 168 ? 16.888 7.173 6.725 1.00 94.88 168 ALA A C 1
ATOM 1266 O O . ALA A 1 168 ? 17.609 7.706 7.568 1.00 94.88 168 ALA A O 1
ATOM 1267 N N . SER A 1 169 ? 15.668 7.647 6.442 1.00 95.06 169 SER A N 1
ATOM 1268 C CA . SER A 1 169 ? 15.120 8.845 7.098 1.00 95.06 169 SER A CA 1
ATOM 1269 C C . SER A 1 169 ? 14.830 8.637 8.587 1.00 95.06 169 SER A C 1
ATOM 1271 O O . SER A 1 169 ? 14.955 9.577 9.362 1.00 95.06 169 SER A O 1
ATOM 1273 N N . ILE A 1 170 ? 14.503 7.408 9.006 1.00 97.75 170 ILE A N 1
ATOM 1274 C CA . ILE A 1 170 ? 14.317 7.054 10.423 1.00 97.75 170 ILE A CA 1
ATOM 1275 C C . ILE A 1 170 ? 15.650 7.151 11.166 1.00 97.75 170 ILE A C 1
ATOM 1277 O O . ILE A 1 170 ? 15.718 7.797 12.205 1.00 97.75 170 ILE A O 1
ATOM 1281 N N . ILE A 1 171 ? 16.719 6.566 10.617 1.00 97.69 171 ILE A N 1
ATOM 1282 C CA . ILE A 1 171 ? 18.060 6.636 11.213 1.00 97.69 171 ILE A CA 1
ATOM 1283 C C . ILE A 1 171 ? 18.512 8.098 11.318 1.00 97.69 171 ILE A C 1
ATOM 1285 O O . ILE A 1 171 ? 18.950 8.527 12.383 1.00 97.69 171 ILE A O 1
ATOM 1289 N N . SER A 1 172 ? 18.333 8.879 10.246 1.00 96.81 172 SER A N 1
ATOM 1290 C CA . SER A 1 172 ? 18.628 10.319 10.237 1.00 96.81 172 SER A CA 1
ATOM 1291 C C . SER A 1 172 ? 17.869 11.073 11.337 1.00 96.81 172 SER A C 1
ATOM 1293 O O . SER A 1 172 ? 18.471 11.834 12.093 1.00 96.81 172 SER A O 1
ATOM 1295 N N . ALA A 1 173 ? 16.569 10.804 11.494 1.00 97.75 173 ALA A N 1
ATOM 1296 C CA . ALA A 1 173 ? 15.742 11.428 12.523 1.00 97.75 173 ALA A CA 1
ATOM 1297 C C . ALA A 1 173 ? 16.173 11.053 13.951 1.00 97.75 173 ALA A C 1
ATOM 1299 O O . ALA A 1 173 ? 16.197 11.916 14.823 1.00 97.75 173 ALA A O 1
ATOM 1300 N N . VAL A 1 174 ? 16.543 9.793 14.207 1.00 98.50 174 VAL A N 1
ATOM 1301 C CA . VAL A 1 174 ? 17.021 9.364 15.535 1.00 98.50 174 VAL A CA 1
ATOM 1302 C C . VAL A 1 174 ? 18.322 10.081 15.905 1.00 98.50 174 VAL A C 1
ATOM 1304 O O . VAL A 1 174 ? 18.442 10.576 17.024 1.00 98.50 174 VAL A O 1
ATOM 1307 N N . LYS A 1 175 ? 19.262 10.219 14.961 1.00 98.12 175 LYS A N 1
ATOM 1308 C CA . LYS A 1 175 ? 20.513 10.968 15.184 1.00 98.12 175 LYS A CA 1
ATOM 1309 C C . LYS A 1 175 ? 20.245 12.449 15.446 1.00 98.12 175 LYS A C 1
ATOM 1311 O O . LYS A 1 175 ? 20.785 13.001 16.399 1.00 98.12 175 LYS A O 1
ATOM 1316 N N . ALA A 1 176 ? 19.368 13.064 14.653 1.00 97.19 176 ALA A N 1
ATOM 1317 C CA . ALA A 1 176 ? 18.974 14.460 14.828 1.00 97.19 176 ALA A CA 1
ATOM 1318 C C . ALA A 1 176 ? 18.298 14.713 16.187 1.00 97.19 176 ALA A C 1
ATOM 1320 O O . ALA A 1 176 ? 18.581 15.711 16.846 1.00 97.19 176 ALA A O 1
ATOM 1321 N N . ALA A 1 177 ? 17.445 13.791 16.639 1.00 97.75 177 ALA A N 1
ATOM 1322 C CA . ALA A 1 177 ? 16.831 13.860 17.961 1.00 97.75 177 ALA A CA 1
ATOM 1323 C C . ALA A 1 177 ? 17.864 13.728 19.088 1.00 97.75 177 ALA A C 1
ATOM 1325 O O . ALA A 1 177 ? 17.811 14.493 20.050 1.00 97.75 177 ALA A O 1
ATOM 1326 N N . GLY A 1 178 ? 18.816 12.798 18.955 1.00 97.31 178 GLY A N 1
ATOM 1327 C CA . GLY A 1 178 ? 19.929 12.654 19.891 1.00 97.31 178 GLY A CA 1
ATOM 1328 C C . GLY A 1 178 ? 20.780 13.922 19.977 1.00 97.31 178 GLY A C 1
ATOM 1329 O O . GLY A 1 178 ? 21.096 14.385 21.071 1.00 97.31 178 GLY A O 1
ATOM 1330 N N . GLU A 1 179 ? 21.088 14.552 18.839 1.00 96.12 179 GLU A N 1
ATOM 1331 C CA . GLU A 1 179 ? 21.794 15.837 18.814 1.00 96.12 179 GLU A CA 1
ATOM 1332 C C . GLU A 1 179 ? 20.993 16.933 19.521 1.00 96.12 179 GLU A C 1
ATOM 1334 O O . GLU A 1 179 ? 21.539 17.616 20.388 1.00 96.12 179 GLU A O 1
ATOM 1339 N N . GLN A 1 180 ? 19.690 17.040 19.247 1.00 94.25 180 GLN A N 1
ATOM 1340 C CA . GLN A 1 180 ? 18.820 18.004 19.920 1.00 94.25 180 GLN A CA 1
ATOM 1341 C C . GLN A 1 180 ? 18.789 17.798 21.438 1.00 94.25 180 GLN A C 1
ATOM 1343 O O . GLN A 1 180 ? 18.783 18.776 22.183 1.00 94.25 180 GLN A O 1
ATOM 1348 N N . MET A 1 181 ? 18.790 16.552 21.915 1.00 92.38 181 MET A N 1
ATOM 1349 C CA . MET A 1 181 ? 18.847 16.256 23.350 1.00 92.38 181 MET A CA 1
ATOM 1350 C C . MET A 1 181 ? 20.159 16.724 23.992 1.00 92.38 181 MET A C 1
ATOM 1352 O O . MET A 1 181 ? 20.141 17.175 25.135 1.00 92.38 181 MET A O 1
ATOM 1356 N N . ARG A 1 182 ? 21.286 16.657 23.269 1.00 94.19 182 ARG A N 1
ATOM 1357 C CA . ARG A 1 182 ? 22.604 17.075 23.778 1.00 94.19 182 ARG A CA 1
ATOM 1358 C C . ARG A 1 182 ? 22.861 18.576 23.656 1.00 94.19 182 ARG A C 1
ATOM 1360 O O . ARG A 1 182 ? 23.517 19.145 24.523 1.00 94.19 182 ARG A O 1
ATOM 1367 N N . THR A 1 183 ? 22.398 19.206 22.576 1.00 93.06 183 THR A N 1
ATOM 1368 C CA . THR A 1 183 ? 22.795 20.577 22.196 1.00 93.06 183 THR A CA 1
ATOM 1369 C C . THR A 1 183 ? 21.642 21.581 22.215 1.00 93.06 183 THR A C 1
ATOM 1371 O O . THR A 1 183 ? 21.878 22.786 22.203 1.00 93.06 183 THR A O 1
ATOM 1374 N N . GLY A 1 184 ? 20.392 21.112 22.215 1.00 88.62 184 GLY A N 1
ATOM 1375 C CA . GLY A 1 184 ? 19.197 21.932 22.006 1.00 88.62 184 GLY A CA 1
ATOM 1376 C C . GLY A 1 184 ? 18.903 22.265 20.537 1.00 88.62 184 GLY A C 1
ATOM 1377 O O . GLY A 1 184 ? 17.808 22.743 20.241 1.00 88.62 184 GLY A O 1
ATOM 1378 N N . HIS A 1 185 ? 19.827 21.984 19.612 1.00 90.81 185 HIS A N 1
ATOM 1379 C CA . HIS A 1 185 ? 19.665 22.221 18.178 1.00 90.81 185 HIS A CA 1
ATOM 1380 C C . HIS A 1 185 ? 19.149 20.965 17.466 1.00 90.81 185 HIS A C 1
ATOM 1382 O O . HIS A 1 185 ? 19.742 19.898 17.584 1.00 90.81 185 HIS A O 1
ATOM 1388 N N . LEU A 1 186 ? 18.056 21.094 16.707 1.00 90.75 186 LEU A N 1
ATOM 1389 C CA . LEU A 1 186 ? 17.554 20.024 15.846 1.00 90.75 186 LEU A CA 1
ATOM 1390 C C . LEU A 1 186 ? 18.091 20.218 14.418 1.00 90.75 186 LEU A C 1
ATOM 1392 O O . LEU A 1 186 ? 17.607 21.118 13.725 1.00 90.75 186 LEU A O 1
ATOM 1396 N N . PRO A 1 187 ? 19.054 19.402 13.953 1.00 92.31 187 PRO A N 1
ATOM 1397 C CA . PRO A 1 187 ? 19.589 19.540 12.605 1.00 92.31 187 PRO A CA 1
ATOM 1398 C C . PRO A 1 187 ? 18.553 19.129 11.550 1.00 92.31 187 PRO A C 1
ATOM 1400 O O . PRO A 1 187 ? 17.813 18.151 11.711 1.00 92.31 187 PRO A O 1
ATOM 1403 N N . GLY A 1 188 ? 18.516 19.875 10.444 1.00 89.81 188 GLY A N 1
ATOM 1404 C CA . GLY A 1 188 ? 17.688 19.564 9.277 1.00 89.81 188 GLY A CA 1
ATOM 1405 C C . GLY A 1 188 ? 18.229 18.391 8.444 1.00 89.81 188 GLY A C 1
ATOM 1406 O O . GLY A 1 188 ? 19.393 18.010 8.588 1.00 89.81 188 GLY A O 1
ATOM 1407 N N . PRO A 1 189 ? 17.405 17.798 7.561 1.00 89.88 189 PRO A N 1
ATOM 1408 C CA . PRO A 1 189 ? 17.850 16.741 6.662 1.00 89.88 189 PRO A CA 1
ATOM 1409 C C . PRO A 1 189 ? 18.803 17.276 5.586 1.00 89.88 189 PRO A C 1
ATOM 1411 O O . PRO A 1 189 ? 18.660 18.399 5.102 1.00 89.88 189 PRO A O 1
ATOM 1414 N N . VAL A 1 190 ? 19.733 16.428 5.142 1.00 86.62 190 VAL A N 1
ATOM 1415 C CA . VAL A 1 190 ? 20.557 16.704 3.957 1.00 86.62 190 VAL A CA 1
ATOM 1416 C C . VAL A 1 190 ? 19.760 16.327 2.713 1.00 86.62 190 VAL A C 1
ATOM 1418 O O . VAL A 1 190 ? 19.455 15.154 2.492 1.00 86.62 190 VAL A O 1
ATOM 1421 N N . LEU A 1 191 ? 19.416 17.323 1.901 1.00 85.06 191 LEU A N 1
ATOM 1422 C CA . LEU A 1 191 ? 18.626 17.151 0.684 1.00 85.06 191 LEU A CA 1
ATOM 1423 C C . LEU A 1 191 ? 19.480 17.405 -0.563 1.00 85.06 191 LEU A C 1
ATOM 1425 O O . LEU A 1 191 ? 20.414 18.209 -0.515 1.00 85.06 191 LEU A O 1
ATOM 1429 N N . PRO A 1 192 ? 19.186 16.729 -1.689 1.00 80.94 192 PRO A N 1
ATOM 1430 C CA . PRO A 1 192 ? 19.858 17.019 -2.946 1.00 80.94 192 PRO A CA 1
ATOM 1431 C C . PRO A 1 192 ? 19.533 18.445 -3.422 1.00 80.94 192 PRO A C 1
ATOM 1433 O O . PRO A 1 192 ? 18.460 18.968 -3.109 1.00 80.94 192 PRO A O 1
ATOM 1436 N N . PRO A 1 193 ? 20.425 19.067 -4.213 1.00 79.44 193 PRO A N 1
ATOM 1437 C CA . PRO A 1 193 ? 20.161 20.376 -4.791 1.00 79.44 193 PRO A CA 1
ATOM 1438 C C . PRO A 1 193 ? 18.938 20.324 -5.715 1.00 79.44 193 PRO A C 1
ATOM 1440 O O . PRO A 1 193 ? 18.754 19.377 -6.486 1.00 79.44 193 PRO A O 1
ATOM 1443 N N . VAL A 1 194 ? 18.114 21.364 -5.640 1.00 81.12 194 VAL A N 1
ATOM 1444 C CA . VAL A 1 194 ? 16.925 21.551 -6.478 1.00 81.12 194 VAL A CA 1
ATOM 1445 C C . VAL A 1 194 ? 17.340 22.322 -7.728 1.00 81.12 194 VAL A C 1
ATOM 1447 O O . VAL A 1 194 ? 18.081 23.295 -7.622 1.00 81.12 194 VAL A O 1
ATOM 1450 N N . MET A 1 195 ? 16.907 21.880 -8.914 1.00 69.81 195 MET A N 1
ATOM 1451 C CA . MET A 1 195 ? 17.307 22.531 -10.171 1.00 69.81 195 MET A CA 1
ATOM 1452 C C . MET A 1 195 ? 16.603 23.877 -10.381 1.00 69.81 195 MET A C 1
ATOM 1454 O O . MET A 1 195 ? 17.254 24.851 -10.735 1.00 69.81 195 MET A O 1
ATOM 1458 N N . GLU A 1 196 ? 15.288 23.920 -10.159 1.00 85.19 196 GLU A N 1
ATOM 1459 C CA . GLU A 1 196 ? 14.446 25.107 -10.335 1.00 85.19 196 GLU A CA 1
ATOM 1460 C C . GLU A 1 196 ? 13.295 25.027 -9.325 1.00 85.19 196 GLU A C 1
ATOM 1462 O O . GLU A 1 196 ? 12.369 24.230 -9.485 1.00 85.19 196 GLU A O 1
ATOM 1467 N N . ALA A 1 197 ? 13.417 25.766 -8.223 1.00 87.25 197 ALA A N 1
ATOM 1468 C CA . ALA A 1 197 ? 12.368 25.859 -7.214 1.00 87.25 197 ALA A CA 1
ATOM 1469 C C . ALA A 1 197 ? 11.382 26.975 -7.587 1.00 87.25 197 ALA A C 1
ATOM 1471 O O . ALA A 1 197 ? 11.788 28.008 -8.122 1.00 87.25 197 ALA A O 1
ATOM 1472 N N . LEU A 1 198 ? 10.103 26.749 -7.298 1.00 91.38 198 LEU A N 1
ATOM 1473 C CA . LEU A 1 198 ? 9.070 27.785 -7.272 1.00 91.38 198 LEU A CA 1
ATOM 1474 C C . LEU A 1 198 ? 8.847 28.234 -5.817 1.00 91.38 198 LEU A C 1
ATOM 1476 O O . LEU A 1 198 ? 9.598 27.818 -4.942 1.00 91.38 198 LEU A O 1
ATOM 1480 N N . GLU A 1 199 ? 7.841 29.064 -5.526 1.00 89.69 199 GLU A N 1
ATOM 1481 C CA . GLU A 1 199 ? 7.652 29.592 -4.162 1.00 89.69 199 GLU A CA 1
ATOM 1482 C C . GLU A 1 199 ? 7.337 28.489 -3.141 1.00 89.69 199 GLU A C 1
ATOM 1484 O O . GLU A 1 199 ? 7.876 28.463 -2.035 1.00 89.69 199 GLU A O 1
ATOM 1489 N N . GLN A 1 200 ? 6.471 27.551 -3.516 1.00 91.62 200 GLN A N 1
ATOM 1490 C CA . GLN A 1 200 ? 6.073 26.414 -2.692 1.00 91.62 200 GLN A CA 1
ATOM 1491 C C . GLN A 1 200 ? 6.671 25.108 -3.231 1.00 91.62 200 GLN A C 1
ATOM 1493 O O . GLN A 1 200 ? 7.014 24.211 -2.460 1.00 91.62 200 GLN A O 1
ATOM 1498 N N . ILE A 1 201 ? 6.818 24.958 -4.549 1.00 91.94 201 ILE A N 1
ATOM 1499 C CA . ILE A 1 201 ? 7.286 23.701 -5.155 1.00 91.94 201 ILE A CA 1
ATOM 1500 C C . ILE A 1 201 ? 8.817 23.615 -5.163 1.00 91.94 201 ILE A C 1
ATOM 1502 O O . ILE A 1 201 ? 9.508 24.504 -5.639 1.00 91.94 201 ILE A O 1
ATOM 1506 N N . GLY A 1 202 ? 9.355 22.478 -4.712 1.00 89.31 202 GLY A N 1
ATOM 1507 C CA . GLY A 1 202 ? 10.803 22.245 -4.630 1.00 89.31 202 GLY A CA 1
ATOM 1508 C C . GLY A 1 202 ? 11.389 22.493 -3.239 1.00 89.31 202 GLY A C 1
ATOM 1509 O O . GLY A 1 202 ? 12.576 22.260 -3.040 1.00 89.31 202 GLY A O 1
ATOM 1510 N N . HIS A 1 203 ? 10.567 22.881 -2.262 1.00 87.25 203 HIS A N 1
ATOM 1511 C CA . HIS A 1 203 ? 10.985 23.106 -0.879 1.00 87.25 203 HIS A CA 1
ATOM 1512 C C . HIS A 1 203 ? 10.564 21.965 0.064 1.00 87.25 203 HIS A C 1
ATOM 1514 O O . HIS A 1 203 ? 9.552 21.294 -0.175 1.00 87.25 203 HIS A O 1
ATOM 1520 N N . PRO A 1 204 ? 11.334 21.707 1.139 1.00 85.69 204 PRO A N 1
ATOM 1521 C CA . PRO A 1 204 ? 10.987 20.705 2.137 1.00 85.69 204 PRO A CA 1
ATOM 1522 C C . PRO A 1 204 ? 9.905 21.228 3.084 1.00 85.69 204 PRO A C 1
ATOM 1524 O O . PRO A 1 204 ? 10.196 21.760 4.152 1.00 85.69 204 PRO A O 1
ATOM 1527 N N . HIS A 1 205 ? 8.648 21.053 2.691 1.00 87.62 205 HIS A N 1
ATOM 1528 C CA . HIS A 1 205 ? 7.507 21.386 3.539 1.00 87.62 205 HIS A CA 1
ATOM 1529 C C . HIS A 1 205 ? 7.176 20.275 4.525 1.00 87.62 205 HIS A C 1
ATOM 1531 O O . HIS A 1 205 ? 7.311 19.081 4.227 1.00 87.62 205 HIS A O 1
ATOM 1537 N N . GLN A 1 206 ? 6.662 20.669 5.687 1.00 85.94 206 GLN A N 1
ATOM 1538 C CA . GLN A 1 206 ? 6.056 19.728 6.612 1.00 85.94 206 GLN A CA 1
ATOM 1539 C C . GLN A 1 206 ? 4.811 19.108 5.968 1.00 85.94 206 GLN A C 1
ATOM 1541 O O . GLN A 1 206 ? 3.937 19.789 5.440 1.00 85.94 206 GLN A O 1
ATOM 1546 N N . ARG A 1 207 ? 4.704 17.780 6.033 1.00 89.75 207 ARG A N 1
ATOM 1547 C CA . ARG A 1 207 ? 3.485 17.090 5.597 1.00 89.75 207 ARG A CA 1
ATOM 1548 C C . ARG A 1 207 ? 2.313 17.415 6.553 1.00 89.75 207 ARG A C 1
ATOM 1550 O O . ARG A 1 207 ? 2.510 17.324 7.768 1.00 89.75 207 ARG A O 1
ATOM 1557 N N . PRO A 1 208 ? 1.096 17.704 6.054 1.00 89.56 208 PRO A N 1
ATOM 1558 C CA . PRO A 1 208 ? -0.021 18.146 6.903 1.00 89.56 208 PRO A CA 1
ATOM 1559 C C . PRO A 1 208 ? -0.417 17.177 8.033 1.00 89.56 208 PRO A C 1
ATOM 1561 O O . PRO A 1 208 ? -0.822 17.592 9.111 1.00 89.56 208 PRO A O 1
ATOM 1564 N N . ASP A 1 209 ? -0.268 15.869 7.822 1.00 92.38 209 ASP A N 1
ATOM 1565 C CA . ASP A 1 209 ? -0.678 14.812 8.757 1.00 92.38 209 ASP A CA 1
ATOM 1566 C C . ASP A 1 209 ? 0.483 14.233 9.598 1.00 92.38 209 ASP A C 1
ATOM 1568 O O . ASP A 1 209 ? 0.302 13.234 10.300 1.00 92.38 209 ASP A O 1
ATOM 1572 N N . ALA A 1 210 ? 1.689 14.818 9.536 1.00 93.69 210 ALA A N 1
ATOM 1573 C CA . ALA A 1 210 ? 2.871 14.287 10.232 1.00 93.69 210 ALA A CA 1
ATOM 1574 C C . ALA A 1 210 ? 2.695 14.263 11.750 1.00 93.69 210 ALA A C 1
ATOM 1576 O O . ALA A 1 210 ? 3.008 13.255 12.383 1.00 93.69 210 ALA A O 1
ATOM 1577 N N . VAL A 1 211 ? 2.203 15.369 12.318 1.00 94.19 211 VAL A N 1
ATOM 1578 C CA . VAL A 1 211 ? 2.077 15.539 13.771 1.00 94.19 211 VAL A CA 1
ATOM 1579 C C . VAL A 1 211 ? 1.158 14.464 14.338 1.00 94.19 211 VAL A C 1
ATOM 1581 O O . VAL A 1 211 ? 1.571 13.722 15.222 1.00 94.19 211 VAL A O 1
ATOM 1584 N N . ALA A 1 212 ? -0.025 14.281 13.747 1.00 94.69 212 ALA A N 1
ATOM 1585 C CA . ALA A 1 212 ? -0.962 13.242 14.167 1.00 94.69 212 ALA A CA 1
ATOM 1586 C C . ALA A 1 212 ? -0.334 11.833 14.143 1.00 94.69 212 ALA A C 1
ATOM 1588 O O . ALA A 1 212 ? -0.606 11.004 15.011 1.00 94.69 212 ALA A O 1
ATOM 1589 N N . LYS A 1 213 ? 0.549 11.550 13.177 1.00 96.81 213 LYS A N 1
ATOM 1590 C CA . LYS A 1 213 ? 1.236 10.253 13.061 1.00 96.81 213 LYS A CA 1
ATOM 1591 C C . LYS A 1 213 ? 2.312 10.040 14.121 1.00 96.81 213 LYS A C 1
ATOM 1593 O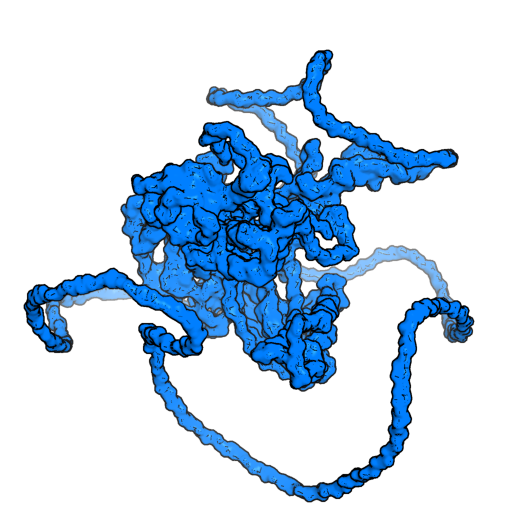 O . LYS A 1 213 ? 2.478 8.910 14.574 1.00 96.81 213 LYS A O 1
ATOM 1598 N N . VAL A 1 214 ? 3.046 11.084 14.507 1.00 97.31 214 VAL A N 1
ATOM 1599 C CA . VAL A 1 214 ? 4.104 10.981 15.531 1.00 97.31 214 VAL A CA 1
ATOM 1600 C C . VAL A 1 214 ? 3.564 11.076 16.959 1.00 97.31 214 VAL A C 1
ATOM 1602 O O . VAL A 1 214 ? 4.249 10.656 17.884 1.00 97.31 214 VAL A O 1
ATOM 1605 N N . THR A 1 215 ? 2.348 11.590 17.160 1.00 96.19 215 THR A N 1
ATOM 1606 C CA . THR A 1 215 ? 1.701 11.678 18.483 1.00 96.19 215 THR A CA 1
ATOM 1607 C C . THR A 1 215 ? 0.734 10.533 18.775 1.00 96.19 215 THR A C 1
ATOM 1609 O O . THR A 1 215 ? 0.285 10.393 19.906 1.00 96.19 215 THR A O 1
ATOM 1612 N N . GLY A 1 216 ? 0.397 9.716 17.773 1.00 95.06 216 GLY A N 1
ATOM 1613 C CA . GLY A 1 216 ? -0.608 8.656 17.900 1.00 95.06 216 GLY A CA 1
ATOM 1614 C C . GLY A 1 216 ? -2.055 9.114 17.676 1.00 95.06 216 GLY A C 1
ATOM 1615 O O . GLY A 1 216 ? -2.941 8.264 17.649 1.00 95.06 216 GLY A O 1
ATOM 1616 N N . ALA A 1 217 ? -2.292 10.410 17.434 1.00 95.81 217 ALA A N 1
ATOM 1617 C CA . ALA A 1 217 ? -3.618 10.970 17.145 1.00 95.81 217 ALA A CA 1
ATOM 1618 C C . ALA A 1 217 ? -4.162 10.596 15.748 1.00 95.81 217 ALA A C 1
ATOM 1620 O O . ALA A 1 217 ? -5.341 10.774 15.460 1.00 95.81 217 ALA A O 1
ATOM 1621 N N . ALA A 1 218 ? -3.311 10.078 14.860 1.00 95.00 218 ALA A N 1
ATOM 1622 C CA . ALA A 1 218 ? -3.706 9.551 13.560 1.00 95.00 218 ALA A CA 1
ATOM 1623 C C . ALA A 1 218 ? -4.629 8.325 13.707 1.00 95.00 218 ALA A C 1
ATOM 1625 O O . ALA A 1 218 ? -4.202 7.282 14.221 1.00 95.00 218 ALA A O 1
ATOM 1626 N N . LEU A 1 219 ? -5.858 8.448 13.193 1.00 96.12 219 LEU A N 1
ATOM 1627 C CA . LEU A 1 219 ? -6.879 7.398 13.204 1.00 96.12 219 LEU A CA 1
ATOM 1628 C C . LEU A 1 219 ? -6.880 6.583 11.904 1.00 96.12 219 LEU A C 1
ATOM 1630 O O . LEU A 1 219 ? -7.064 7.111 10.804 1.00 96.12 219 LEU A O 1
ATOM 1634 N N . TYR A 1 220 ? -6.702 5.278 12.058 1.00 98.06 220 TYR A N 1
ATOM 1635 C CA . TYR A 1 220 ? -6.872 4.248 11.036 1.00 98.06 220 TYR A CA 1
ATOM 1636 C C . TYR A 1 220 ? -8.238 3.579 11.213 1.00 98.06 220 TYR A C 1
ATOM 1638 O O . TYR A 1 220 ? -8.910 3.815 12.215 1.00 98.06 220 TYR A O 1
ATOM 1646 N N . THR A 1 221 ? -8.679 2.734 10.276 1.00 97.94 221 THR A N 1
ATOM 1647 C CA . THR A 1 221 ? -10.058 2.206 10.314 1.00 97.94 221 THR A CA 1
ATOM 1648 C C . THR A 1 221 ? -10.378 1.466 11.618 1.00 97.94 221 THR A C 1
ATOM 1650 O O . THR A 1 221 ? -11.461 1.631 12.175 1.00 97.94 221 THR A O 1
ATOM 1653 N N . ASP A 1 222 ? -9.426 0.695 12.151 1.00 97.38 222 ASP A N 1
ATOM 1654 C CA . ASP A 1 222 ? -9.615 -0.021 13.416 1.00 97.38 222 ASP A CA 1
ATOM 1655 C C . ASP A 1 222 ? -9.692 0.899 14.649 1.00 97.38 222 ASP A C 1
ATOM 1657 O O . ASP A 1 222 ? -10.228 0.512 15.683 1.00 97.38 222 ASP A O 1
ATOM 1661 N N . ASP A 1 223 ? -9.216 2.137 14.561 1.00 97.38 223 ASP A N 1
ATOM 1662 C CA . ASP A 1 223 ? -9.236 3.053 15.702 1.00 97.38 223 ASP A CA 1
ATOM 1663 C C . ASP A 1 223 ? -10.640 3.640 15.959 1.00 97.38 223 ASP A C 1
ATOM 1665 O O . ASP A 1 223 ? -10.928 4.079 17.070 1.00 97.38 223 ASP A O 1
ATOM 1669 N N . TYR A 1 224 ? -11.540 3.602 14.969 1.00 97.38 224 TYR A N 1
ATOM 1670 C CA . TYR A 1 224 ? -12.912 4.099 15.111 1.00 97.38 224 TYR A CA 1
ATOM 1671 C C . TYR A 1 224 ? -13.766 3.186 16.001 1.00 97.38 224 TYR A C 1
ATOM 1673 O O . TYR A 1 224 ? -13.678 1.953 15.946 1.00 97.38 224 TYR A O 1
ATOM 1681 N N . PHE A 1 225 ? -14.630 3.802 16.807 1.00 96.00 225 PHE A N 1
ATOM 1682 C CA . PHE A 1 225 ? -15.538 3.128 17.728 1.00 96.00 225 PHE A CA 1
ATOM 1683 C C . PHE A 1 225 ? -16.917 3.788 17.698 1.00 96.00 225 PHE A C 1
ATOM 1685 O O . PHE A 1 225 ? -17.013 5.010 17.625 1.00 96.00 225 PHE A O 1
ATOM 1692 N N . PHE A 1 226 ? -17.961 2.967 17.802 1.00 97.44 226 PHE A N 1
ATOM 1693 C CA . PHE A 1 226 ? -19.347 3.407 17.906 1.00 97.44 226 PHE A CA 1
ATOM 1694 C C . PHE A 1 226 ? -20.059 2.630 19.011 1.00 97.44 226 PHE A C 1
ATOM 1696 O O . PHE A 1 226 ? -19.773 1.449 19.242 1.00 97.44 226 PHE A O 1
ATOM 1703 N N . ASP A 1 227 ? -21.007 3.282 19.674 1.00 95.88 227 ASP A N 1
ATOM 1704 C CA . ASP A 1 227 ? -21.812 2.643 20.705 1.00 95.88 227 ASP A CA 1
ATOM 1705 C C . ASP A 1 227 ? -22.635 1.489 20.129 1.00 95.88 227 ASP A C 1
ATOM 1707 O O . ASP A 1 227 ? -23.225 1.548 19.051 1.00 95.88 227 ASP A O 1
ATOM 1711 N N . GLY A 1 228 ? -22.627 0.369 20.848 1.00 96.25 228 GLY A N 1
ATOM 1712 C CA . GLY A 1 228 ? -23.282 -0.841 20.377 1.00 96.25 228 GLY A CA 1
ATOM 1713 C C . GLY A 1 228 ? -22.702 -1.409 19.073 1.00 96.25 228 GLY A C 1
ATOM 1714 O O . GLY A 1 228 ? -23.389 -2.197 18.424 1.00 96.25 228 GLY A O 1
ATOM 1715 N N . MET A 1 229 ? -21.473 -1.074 18.686 1.00 98.25 229 MET A N 1
ATOM 1716 C CA . MET A 1 229 ? -20.800 -1.713 17.554 1.00 98.25 229 MET A CA 1
ATOM 1717 C C . MET A 1 229 ? -20.679 -3.236 17.748 1.00 98.25 229 MET A C 1
ATOM 1719 O O . MET A 1 229 ? -20.370 -3.711 18.840 1.00 98.25 229 MET A O 1
ATOM 1723 N N . LEU A 1 230 ? -20.929 -3.994 16.681 1.00 98.81 230 LEU A N 1
ATOM 1724 C CA . LEU A 1 230 ? -20.718 -5.440 16.595 1.00 98.81 230 LEU A CA 1
ATOM 1725 C C . LEU A 1 230 ? -19.431 -5.748 15.819 1.00 98.81 230 LEU A C 1
ATOM 1727 O O . LEU A 1 230 ? -18.888 -4.901 15.105 1.00 98.81 230 LEU A O 1
ATOM 1731 N N . HIS A 1 231 ? -18.972 -6.990 15.919 1.00 98.75 231 HIS A N 1
ATOM 1732 C CA . HIS A 1 231 ? -17.757 -7.470 15.272 1.00 98.75 231 HIS A CA 1
ATOM 1733 C C . HIS A 1 231 ? -18.067 -8.637 14.338 1.00 98.75 231 HIS A C 1
ATOM 1735 O O . HIS A 1 231 ? -18.799 -9.554 14.709 1.00 98.75 231 HIS A O 1
ATOM 1741 N N . GLY A 1 232 ? -17.509 -8.602 13.130 1.00 98.56 232 GLY A N 1
ATOM 1742 C CA . GLY A 1 232 ? -17.647 -9.662 12.138 1.00 98.56 232 GLY A CA 1
ATOM 1743 C C . GLY A 1 232 ? -16.359 -10.459 11.948 1.00 98.56 232 GLY A C 1
ATOM 1744 O O . GLY A 1 232 ? -15.274 -9.884 11.916 1.00 98.56 232 GLY A O 1
ATOM 1745 N N . ALA A 1 233 ? -16.492 -11.772 11.764 1.00 98.50 233 ALA A N 1
ATOM 1746 C CA . ALA A 1 233 ? -15.404 -12.677 11.404 1.00 98.50 233 ALA A CA 1
ATOM 1747 C C . ALA A 1 233 ? -15.808 -13.518 10.184 1.00 98.50 233 ALA A C 1
ATOM 1749 O O . ALA A 1 233 ? -16.956 -13.957 10.074 1.00 98.50 233 ALA A O 1
ATOM 1750 N N . THR A 1 234 ? -14.876 -13.743 9.256 1.00 98.19 234 THR A N 1
ATOM 1751 C CA . THR A 1 234 ? -15.173 -14.413 7.980 1.00 98.19 234 THR A CA 1
ATOM 1752 C C . THR A 1 234 ? -14.706 -15.866 8.002 1.00 98.19 234 THR A C 1
ATOM 1754 O O . THR A 1 234 ? -13.521 -16.149 8.187 1.00 98.19 234 THR A O 1
ATOM 1757 N N . LEU A 1 235 ? -15.615 -16.807 7.739 1.00 98.38 235 LEU A N 1
ATOM 1758 C CA . LEU A 1 235 ? -15.245 -18.187 7.440 1.00 98.38 235 LEU A CA 1
ATOM 1759 C C . LEU A 1 235 ? -14.687 -18.250 6.017 1.00 98.38 235 LEU A C 1
ATOM 1761 O O . LEU A 1 235 ? -15.392 -17.959 5.051 1.00 98.38 235 LEU A O 1
ATOM 1765 N N . ARG A 1 236 ? -13.423 -18.653 5.884 1.00 97.88 236 ARG A N 1
ATOM 1766 C CA . ARG A 1 236 ? -12.744 -18.825 4.592 1.00 97.88 236 ARG A CA 1
ATOM 1767 C C . ARG A 1 236 ? -12.811 -20.272 4.118 1.00 97.88 236 ARG A C 1
ATOM 1769 O O . ARG A 1 236 ? -12.853 -21.185 4.942 1.00 97.88 236 ARG A O 1
ATOM 1776 N N . SER A 1 237 ? -12.755 -20.483 2.804 1.00 97.75 237 SER A N 1
ATOM 1777 C CA . SER A 1 237 ? -12.725 -21.827 2.219 1.00 97.75 237 SER A CA 1
ATOM 1778 C C . SER A 1 237 ? -11.607 -22.689 2.819 1.00 97.75 237 SER A C 1
ATOM 1780 O O . SER A 1 237 ? -10.457 -22.255 2.947 1.00 97.75 237 SER A O 1
ATOM 1782 N N . ALA A 1 238 ? -11.935 -23.943 3.132 1.00 96.56 238 ALA A N 1
ATOM 1783 C CA . ALA A 1 238 ? -10.965 -24.953 3.552 1.00 96.56 238 ALA A CA 1
ATOM 1784 C C . ALA A 1 238 ? -10.176 -25.555 2.371 1.00 96.56 238 ALA A C 1
ATOM 1786 O O . ALA A 1 238 ? -9.156 -26.214 2.575 1.00 96.56 238 ALA A O 1
ATOM 1787 N N . HIS A 1 239 ? -10.635 -25.333 1.135 1.00 97.44 239 HIS A N 1
ATOM 1788 C CA . HIS A 1 239 ? -10.101 -25.967 -0.068 1.00 97.44 239 HIS A CA 1
ATOM 1789 C C . HIS A 1 239 ? -9.742 -24.940 -1.143 1.00 97.44 239 HIS A C 1
ATOM 1791 O O . HIS A 1 239 ? -10.432 -23.939 -1.331 1.00 97.44 239 HIS A O 1
ATOM 1797 N N . SER A 1 240 ? -8.681 -25.222 -1.902 1.00 95.69 240 SER A N 1
ATOM 1798 C CA . SER A 1 240 ? -8.282 -24.386 -3.039 1.00 95.69 240 SER A CA 1
ATOM 1799 C C . SER A 1 240 ? -9.240 -24.494 -4.224 1.00 95.69 240 SER A C 1
ATOM 1801 O O . SER A 1 240 ? -9.245 -23.610 -5.062 1.00 95.69 240 SER A O 1
ATOM 1803 N N . HIS A 1 241 ? -10.028 -25.566 -4.327 1.00 97.81 241 HIS A N 1
ATOM 1804 C CA . HIS A 1 241 ? -11.074 -25.690 -5.337 1.00 97.81 241 HIS A CA 1
ATOM 1805 C C . HIS A 1 241 ? -12.147 -26.669 -4.852 1.00 97.81 241 HIS A C 1
ATOM 1807 O O . HIS A 1 241 ? -11.844 -27.836 -4.599 1.00 97.81 241 HIS A O 1
ATOM 1813 N N . ALA A 1 242 ? -13.385 -26.212 -4.682 1.00 97.69 242 ALA A N 1
ATOM 1814 C CA . ALA A 1 242 ? -14.483 -27.072 -4.253 1.00 97.69 242 ALA A CA 1
ATOM 1815 C C . ALA A 1 242 ? -15.855 -26.495 -4.616 1.00 97.69 242 ALA A C 1
ATOM 1817 O O . ALA A 1 242 ? -16.089 -25.291 -4.502 1.00 97.69 242 ALA A O 1
ATOM 1818 N N . ARG A 1 243 ? -16.795 -27.369 -4.982 1.00 97.38 243 ARG A N 1
ATOM 1819 C CA . ARG A 1 243 ? -18.222 -27.031 -4.988 1.00 97.38 243 ARG A CA 1
ATOM 1820 C C . ARG A 1 243 ? -18.740 -27.110 -3.554 1.00 97.38 243 ARG A C 1
ATOM 1822 O O . ARG A 1 243 ? -18.418 -28.051 -2.833 1.00 97.38 243 ARG A O 1
ATOM 1829 N N . ILE A 1 244 ? -19.533 -26.125 -3.151 1.00 98.19 244 ILE A N 1
ATOM 1830 C CA . ILE A 1 244 ? -20.162 -26.084 -1.828 1.00 98.19 244 ILE A CA 1
ATOM 1831 C C . ILE A 1 244 ? -21.547 -26.708 -1.969 1.00 98.19 244 ILE A C 1
ATOM 1833 O O . ILE A 1 244 ? -22.371 -26.202 -2.730 1.00 98.19 244 ILE A O 1
ATOM 1837 N N . LEU A 1 245 ? -21.770 -27.834 -1.294 1.00 98.12 245 LEU A N 1
ATOM 1838 C CA . LEU A 1 245 ? -23.015 -28.598 -1.372 1.00 98.12 245 LEU A CA 1
ATOM 1839 C C . LEU A 1 245 ? -24.063 -28.041 -0.407 1.00 98.12 245 LEU A C 1
ATOM 1841 O O . LEU A 1 245 ? -25.224 -27.886 -0.779 1.00 98.12 245 LEU A O 1
ATOM 1845 N N . SER A 1 246 ? -23.641 -27.709 0.812 1.00 97.88 246 SER A N 1
ATOM 1846 C CA . SER A 1 246 ? -24.494 -27.140 1.852 1.00 97.88 246 SER A CA 1
ATOM 1847 C C . SER A 1 246 ? -23.671 -26.300 2.838 1.00 97.88 246 SER A C 1
ATOM 1849 O O . SER A 1 246 ? -22.460 -26.492 2.984 1.00 97.88 246 SER A O 1
ATOM 1851 N N . ILE A 1 247 ? -24.331 -25.334 3.482 1.00 98.62 247 ILE A N 1
ATOM 1852 C CA . ILE A 1 247 ? -23.787 -24.512 4.569 1.00 98.62 247 ILE A CA 1
ATOM 1853 C C . ILE A 1 247 ? -24.830 -24.532 5.689 1.00 98.62 247 ILE A C 1
ATOM 1855 O O . ILE A 1 247 ? -25.938 -24.035 5.492 1.00 98.62 247 ILE A O 1
ATOM 1859 N N . ASP A 1 248 ? -24.484 -25.093 6.843 1.00 98.44 248 ASP A N 1
ATOM 1860 C CA . ASP A 1 248 ? -25.313 -25.079 8.047 1.00 98.44 248 ASP A CA 1
ATOM 1861 C C . ASP A 1 248 ? -24.720 -24.113 9.079 1.00 98.44 248 ASP A C 1
ATOM 1863 O O . ASP A 1 248 ? -23.613 -24.300 9.591 1.00 98.44 248 ASP A O 1
ATOM 1867 N N . THR A 1 249 ? -25.475 -23.055 9.367 1.00 98.56 249 THR A N 1
ATOM 1868 C CA . THR A 1 249 ? -25.116 -21.997 10.316 1.00 98.56 249 THR A CA 1
ATOM 1869 C C . THR A 1 249 ? -25.841 -22.129 11.655 1.00 98.56 249 THR A C 1
ATOM 1871 O O . THR A 1 249 ? -25.564 -21.354 12.568 1.00 98.56 249 THR A O 1
ATOM 1874 N N . SER A 1 250 ? -26.742 -23.107 11.810 1.00 98.31 250 SER A N 1
ATOM 1875 C CA . SER A 1 250 ? -27.696 -23.184 12.924 1.00 98.31 250 SER A CA 1
ATOM 1876 C C . SER A 1 250 ? -27.029 -23.174 14.303 1.00 98.31 250 SER A C 1
ATOM 1878 O O . SER A 1 250 ? -27.445 -22.421 15.185 1.00 98.31 250 SER A O 1
ATOM 1880 N N . ALA A 1 251 ? -25.953 -23.945 14.481 1.00 98.44 251 ALA A N 1
ATOM 1881 C CA . ALA A 1 251 ? -25.205 -23.999 15.736 1.00 98.44 251 ALA A CA 1
ATOM 1882 C C . ALA A 1 251 ? -24.473 -22.683 16.051 1.00 98.44 251 ALA A C 1
ATOM 1884 O O . ALA A 1 251 ? -24.425 -22.273 17.210 1.00 98.44 251 ALA A O 1
ATOM 1885 N N . ALA A 1 252 ? -23.931 -22.010 15.032 1.00 98.38 252 ALA A N 1
ATOM 1886 C CA . ALA A 1 252 ? -23.283 -20.710 15.189 1.00 98.38 252 ALA A CA 1
ATOM 1887 C C . ALA A 1 252 ? -24.305 -19.618 15.539 1.00 98.38 252 ALA A C 1
ATOM 1889 O O . ALA A 1 252 ? -24.080 -18.844 16.463 1.00 98.38 252 ALA A O 1
ATOM 1890 N N . THR A 1 253 ? -25.451 -19.593 14.854 1.00 97.56 253 THR A N 1
ATOM 1891 C CA . THR A 1 253 ? -26.545 -18.646 15.112 1.00 97.56 253 THR A CA 1
ATOM 1892 C C . THR A 1 253 ? -27.174 -18.837 16.494 1.00 97.56 253 THR A C 1
ATOM 1894 O O . THR A 1 253 ? -27.591 -17.865 17.113 1.00 97.56 253 THR A O 1
ATOM 1897 N N . ALA A 1 254 ? -27.234 -20.070 17.004 1.00 97.81 254 ALA A N 1
ATOM 1898 C CA . ALA A 1 254 ? -27.778 -20.357 18.332 1.00 97.81 254 ALA A CA 1
ATOM 1899 C C . ALA A 1 254 ? -26.843 -19.957 19.492 1.00 97.81 254 ALA A C 1
ATOM 1901 O O . ALA A 1 254 ? -27.264 -19.993 20.652 1.00 97.81 254 ALA A O 1
ATOM 1902 N N . LEU A 1 255 ? -25.581 -19.606 19.215 1.00 97.75 255 LEU A N 1
ATOM 1903 C CA . LEU A 1 255 ? -24.610 -19.237 20.241 1.00 97.75 255 LEU A CA 1
ATOM 1904 C C . LEU A 1 255 ? -24.964 -17.861 20.848 1.00 97.75 255 LEU A C 1
ATOM 1906 O O . LEU A 1 255 ? -25.051 -16.878 20.110 1.00 97.75 255 LEU A O 1
ATOM 1910 N N . PRO A 1 256 ? -25.136 -17.738 22.181 1.00 98.06 256 PRO A N 1
ATOM 1911 C CA . PRO A 1 256 ? -25.476 -16.461 22.807 1.00 98.06 256 PRO A CA 1
ATOM 1912 C C . PRO A 1 256 ? -24.460 -15.359 22.488 1.00 98.06 256 PRO A C 1
ATOM 1914 O O . PRO A 1 256 ? -23.256 -15.574 22.614 1.00 98.06 256 PRO A O 1
ATOM 1917 N N . GLY A 1 257 ? -24.957 -14.184 22.093 1.00 97.38 257 GLY A N 1
ATOM 1918 C CA . GLY A 1 257 ? -24.150 -13.029 21.679 1.00 97.38 257 GLY A CA 1
ATOM 1919 C C . GLY A 1 257 ? -23.766 -13.019 20.192 1.00 97.38 257 GLY A C 1
ATOM 1920 O O . GLY A 1 257 ? -23.232 -12.017 19.714 1.00 97.38 257 GLY A O 1
ATOM 1921 N N . VAL A 1 258 ? -24.055 -14.088 19.436 1.00 98.56 258 VAL A N 1
ATOM 1922 C CA . VAL A 1 258 ? -24.042 -14.057 17.965 1.00 98.56 258 VAL A CA 1
ATOM 1923 C C . VAL A 1 258 ? -25.360 -13.452 17.483 1.00 98.56 258 VAL A C 1
ATOM 1925 O O . VAL A 1 258 ? -26.439 -13.915 17.840 1.00 98.56 258 VAL A O 1
ATOM 1928 N N . TYR A 1 259 ? -25.271 -12.394 16.679 1.00 98.06 259 TYR A N 1
ATOM 1929 C CA . TYR A 1 259 ? -26.427 -11.678 16.137 1.00 98.06 259 TYR A CA 1
ATOM 1930 C C . TYR A 1 259 ? -26.942 -12.316 14.852 1.00 98.06 259 TYR A C 1
ATOM 1932 O O . TYR A 1 259 ? -28.147 -12.449 14.657 1.00 98.06 259 TYR A O 1
ATOM 1940 N N . THR A 1 260 ? -26.030 -12.664 13.946 1.00 98.38 260 THR A N 1
ATOM 1941 C CA . THR A 1 260 ? -26.379 -13.267 12.660 1.00 98.38 260 THR A CA 1
ATOM 1942 C C . THR A 1 260 ? -25.177 -13.969 12.036 1.00 98.38 260 THR A C 1
ATOM 1944 O O . THR A 1 260 ? -24.026 -13.671 12.366 1.00 98.38 260 THR A O 1
ATOM 1947 N N . VAL A 1 261 ? -25.453 -14.891 11.116 1.00 98.75 261 VAL A N 1
ATOM 1948 C CA . VAL A 1 261 ? -24.460 -15.486 10.221 1.00 98.75 261 VAL A CA 1
ATOM 1949 C C . VAL A 1 261 ? -24.965 -15.312 8.795 1.00 98.75 261 VAL A C 1
ATOM 1951 O O . VAL A 1 261 ? -26.020 -15.836 8.450 1.00 98.75 261 VAL A O 1
ATOM 1954 N N . LEU A 1 262 ? -24.217 -14.565 7.988 1.00 98.75 262 LEU A N 1
ATOM 1955 C CA . LEU A 1 262 ? -24.559 -14.220 6.611 1.00 98.75 262 LEU A CA 1
ATOM 1956 C C . LEU A 1 262 ? -23.805 -15.119 5.630 1.00 98.75 262 LEU A C 1
ATOM 1958 O O . LEU A 1 262 ? -22.649 -15.472 5.856 1.00 98.75 262 LEU A O 1
ATOM 1962 N N . THR A 1 263 ? -24.447 -15.462 4.523 1.00 98.69 263 THR A N 1
ATOM 1963 C CA . THR A 1 263 ? -23.934 -16.331 3.461 1.00 98.69 263 THR A CA 1
ATOM 1964 C C . THR A 1 263 ? -24.252 -15.740 2.084 1.00 98.69 263 THR A C 1
ATOM 1966 O O . THR A 1 263 ? -24.828 -14.659 1.958 1.00 98.69 263 THR A O 1
ATOM 1969 N N . HIS A 1 264 ? -23.927 -16.472 1.016 1.00 98.00 264 HIS A N 1
ATOM 1970 C CA . HIS A 1 264 ? -24.315 -16.108 -0.351 1.00 98.00 264 HIS A CA 1
ATOM 1971 C C . HIS A 1 264 ? -25.827 -15.872 -0.542 1.00 98.00 264 HIS A C 1
ATOM 1973 O O . HIS A 1 264 ? -26.202 -15.135 -1.452 1.00 98.00 264 HIS A O 1
ATOM 1979 N N . ALA A 1 265 ? -26.686 -16.481 0.286 1.00 97.38 265 ALA A N 1
ATOM 1980 C CA . ALA A 1 265 ? -28.138 -16.319 0.207 1.00 97.38 265 ALA A CA 1
ATOM 1981 C C . ALA A 1 265 ? -28.612 -14.933 0.676 1.00 97.38 265 ALA A C 1
ATOM 1983 O O . ALA A 1 265 ? -29.700 -14.499 0.304 1.00 97.38 265 ALA A O 1
ATOM 1984 N N . ASP A 1 266 ? -27.789 -14.234 1.457 1.00 97.88 266 ASP A N 1
ATOM 1985 C CA . ASP A 1 266 ? -28.134 -12.958 2.079 1.00 97.88 266 ASP A CA 1
ATOM 1986 C C . ASP A 1 266 ? -27.736 -11.750 1.224 1.00 97.88 266 ASP A C 1
ATOM 1988 O O . ASP A 1 266 ? -27.984 -10.615 1.620 1.00 97.88 266 ASP A O 1
ATOM 1992 N N . VAL A 1 267 ? -27.115 -11.959 0.056 1.00 98.19 267 VAL A N 1
ATOM 1993 C CA . VAL A 1 267 ? -26.703 -10.877 -0.850 1.00 98.19 267 VAL A CA 1
ATOM 1994 C C . VAL A 1 267 ? -27.896 -10.460 -1.722 1.00 98.19 267 VAL A C 1
ATOM 1996 O O . VAL A 1 267 ? -28.288 -11.219 -2.608 1.00 98.19 267 VAL A O 1
ATOM 1999 N N . PRO A 1 268 ? -28.489 -9.267 -1.513 1.00 97.75 268 PRO A N 1
ATOM 2000 C CA . PRO A 1 268 ? -29.742 -8.897 -2.174 1.00 97.75 268 PRO A CA 1
ATOM 2001 C C . PRO A 1 268 ? -29.558 -8.372 -3.609 1.00 97.75 268 PRO A C 1
ATOM 2003 O O . PRO A 1 268 ? -30.522 -8.344 -4.372 1.00 97.75 268 PRO A O 1
ATOM 2006 N N . GLY A 1 269 ? -28.358 -7.898 -3.956 1.00 97.81 269 GLY A N 1
ATOM 2007 C CA . GLY A 1 269 ? -28.028 -7.314 -5.255 1.00 97.81 269 GLY A CA 1
ATOM 2008 C C . GLY A 1 269 ? -27.187 -8.242 -6.131 1.00 97.81 269 GLY A C 1
ATOM 2009 O O . GLY A 1 269 ? -27.460 -9.436 -6.246 1.00 97.81 269 GLY A O 1
ATOM 2010 N N . ASP A 1 270 ? -26.161 -7.695 -6.787 1.00 96.69 270 ASP A N 1
ATOM 2011 C CA . ASP A 1 270 ? -25.228 -8.516 -7.567 1.00 96.69 270 ASP A CA 1
ATOM 2012 C C . ASP A 1 270 ? -24.373 -9.386 -6.625 1.00 96.69 270 ASP A C 1
ATOM 2014 O O . ASP A 1 270 ? -23.687 -8.845 -5.756 1.00 96.69 270 ASP A O 1
ATOM 2018 N N . PRO A 1 271 ? -24.363 -10.723 -6.781 1.00 96.19 271 PRO A N 1
ATOM 2019 C CA . PRO A 1 271 ? -23.547 -11.602 -5.950 1.00 96.19 271 PRO A CA 1
ATOM 2020 C C . PRO A 1 271 ? -22.047 -11.528 -6.268 1.00 96.19 271 PRO A C 1
ATOM 2022 O O . PRO A 1 271 ? -21.272 -12.252 -5.641 1.00 96.19 271 PRO A O 1
ATOM 2025 N N . ARG A 1 272 ? -21.620 -10.719 -7.250 1.00 96.25 272 ARG A N 1
ATOM 2026 C CA . ARG A 1 272 ? -20.216 -10.553 -7.644 1.00 96.25 272 ARG A CA 1
ATOM 2027 C C . ARG A 1 272 ? -19.770 -9.093 -7.660 1.00 96.25 272 ARG A C 1
ATOM 2029 O O . ARG A 1 272 ? -20.527 -8.190 -8.007 1.00 96.25 272 ARG A O 1
ATOM 2036 N N . HIS A 1 273 ? -18.487 -8.899 -7.392 1.00 97.31 273 HIS A N 1
ATOM 2037 C CA . HIS A 1 273 ? -17.769 -7.634 -7.467 1.00 97.31 273 HIS A CA 1
ATOM 2038 C C . HIS A 1 273 ? -16.466 -7.793 -8.272 1.00 97.31 273 HIS A C 1
ATOM 2040 O O . HIS A 1 273 ? -16.138 -8.882 -8.751 1.00 97.31 273 HIS A O 1
ATOM 2046 N N . GLY A 1 274 ? -15.734 -6.691 -8.440 1.00 95.81 274 GLY A N 1
ATOM 2047 C CA . GLY A 1 274 ? -14.468 -6.622 -9.165 1.00 95.81 274 GLY A CA 1
ATOM 2048 C C . GLY A 1 274 ? -14.265 -5.274 -9.866 1.00 95.81 274 GLY A C 1
ATOM 2049 O O . GLY A 1 274 ? -15.199 -4.497 -10.061 1.00 95.81 274 GLY A O 1
ATOM 2050 N N . LEU A 1 275 ? -13.017 -4.969 -10.233 1.00 92.12 275 LEU A N 1
ATOM 2051 C CA . LEU A 1 275 ? -12.654 -3.665 -10.812 1.00 92.12 275 LEU A CA 1
ATOM 2052 C C . LEU A 1 275 ? -12.772 -3.628 -12.334 1.00 92.12 275 LEU A C 1
ATOM 2054 O O . LEU A 1 275 ? -13.284 -2.663 -12.900 1.00 92.12 275 LEU A O 1
ATOM 2058 N N . VAL A 1 276 ? -12.244 -4.659 -12.997 1.00 88.69 276 VAL A N 1
ATOM 2059 C CA . VAL A 1 276 ? -12.243 -4.784 -14.464 1.00 88.69 276 VAL A CA 1
ATOM 2060 C C . VAL A 1 276 ? -13.272 -5.816 -14.901 1.00 88.69 276 VAL A C 1
ATOM 2062 O O . VAL A 1 276 ? -14.093 -5.542 -15.772 1.00 88.69 276 VAL A O 1
ATOM 2065 N N . GLU A 1 277 ? -13.250 -6.982 -14.261 1.00 92.38 277 GLU A N 1
ATOM 2066 C CA . GLU A 1 277 ? -14.217 -8.059 -14.444 1.00 92.38 277 GLU A CA 1
ATOM 2067 C C . GLU A 1 277 ? -14.952 -8.265 -13.117 1.00 92.38 277 GLU A C 1
ATOM 2069 O O . GLU A 1 277 ? -14.311 -8.366 -12.075 1.00 92.38 277 GLU A O 1
ATOM 2074 N N . ASN A 1 278 ? -16.284 -8.347 -13.149 1.00 94.31 278 ASN A N 1
ATOM 2075 C CA . ASN A 1 278 ? -17.094 -8.652 -11.963 1.00 94.31 278 ASN A CA 1
ATOM 2076 C C . ASN A 1 278 ? -17.204 -10.173 -11.781 1.00 94.31 278 ASN A C 1
ATOM 2078 O O . ASN A 1 278 ? -18.274 -10.756 -11.985 1.00 94.31 278 ASN A O 1
ATOM 2082 N N . ASP A 1 279 ? -16.077 -10.827 -11.509 1.00 94.94 279 ASP A N 1
ATOM 2083 C CA . ASP A 1 279 ? -15.959 -12.286 -11.430 1.00 94.94 279 ASP A CA 1
ATOM 2084 C C . ASP A 1 279 ? -15.760 -12.824 -10.004 1.00 94.94 279 ASP A C 1
ATOM 2086 O O . ASP A 1 279 ? -15.874 -14.036 -9.799 1.00 94.94 279 ASP A O 1
ATOM 2090 N N . TRP A 1 280 ? -15.539 -11.947 -9.022 1.00 96.44 280 TRP A N 1
ATOM 2091 C CA . TRP A 1 280 ? -15.283 -12.315 -7.633 1.00 96.44 280 TRP A CA 1
ATOM 2092 C C . TRP A 1 280 ? -16.590 -12.353 -6.830 1.00 96.44 280 TRP A C 1
ATOM 2094 O O . TRP A 1 280 ? -17.278 -11.336 -6.754 1.00 96.44 280 TRP A O 1
ATOM 2104 N N . PRO A 1 281 ? -17.001 -13.498 -6.258 1.00 96.62 281 PRO A N 1
ATOM 2105 C CA . PRO A 1 281 ? -18.226 -13.578 -5.476 1.00 96.62 281 PRO A CA 1
ATOM 2106 C C . PRO A 1 281 ? -18.095 -12.875 -4.117 1.00 96.62 281 PRO A C 1
ATOM 2108 O O . PRO A 1 281 ? -17.070 -12.996 -3.452 1.00 96.62 281 PRO A O 1
ATOM 2111 N N . VAL A 1 282 ? -19.177 -12.231 -3.663 1.00 98.12 282 VAL A N 1
ATOM 2112 C CA . VAL A 1 282 ? -19.283 -11.689 -2.294 1.00 98.12 282 VAL A CA 1
ATOM 2113 C C . VAL A 1 282 ? -19.161 -12.812 -1.261 1.00 98.12 282 VAL A C 1
ATOM 2115 O O . VAL A 1 282 ? -18.474 -12.656 -0.257 1.00 98.12 282 VAL A O 1
ATOM 2118 N N . PHE A 1 283 ? -19.796 -13.955 -1.529 1.00 98.50 283 PHE A N 1
ATOM 2119 C CA . PHE A 1 283 ? -19.588 -15.220 -0.828 1.00 98.50 283 PHE A CA 1
ATOM 2120 C C . PHE A 1 283 ? -19.586 -16.358 -1.849 1.00 98.50 283 PHE A C 1
ATOM 2122 O O . PHE A 1 283 ? -20.458 -16.409 -2.722 1.00 98.50 283 PHE A O 1
ATOM 2129 N N . ALA A 1 284 ? -18.644 -17.291 -1.738 1.00 97.69 284 ALA A N 1
ATOM 2130 C CA . ALA A 1 284 ? -18.741 -18.561 -2.441 1.00 97.69 284 ALA A CA 1
ATOM 2131 C C . ALA A 1 284 ? -19.897 -19.385 -1.846 1.00 97.69 284 ALA A C 1
ATOM 2133 O O . ALA A 1 284 ? -20.089 -19.444 -0.632 1.00 97.69 284 ALA A O 1
ATOM 2134 N N . GLY A 1 285 ? -20.689 -20.008 -2.714 1.00 94.94 285 GLY A N 1
ATOM 2135 C CA . GLY A 1 285 ? -21.925 -20.695 -2.356 1.00 94.94 285 GLY A CA 1
ATOM 2136 C C . GLY A 1 285 ? -22.924 -20.719 -3.513 1.00 94.94 285 GLY A C 1
ATOM 2137 O O . GLY A 1 285 ? -22.809 -19.968 -4.490 1.00 94.94 285 GLY A O 1
ATOM 2138 N N . GLY A 1 286 ? -23.902 -21.621 -3.434 1.00 90.56 286 GLY A N 1
ATOM 2139 C CA . GLY A 1 286 ? -24.891 -21.820 -4.490 1.00 90.56 286 GLY A CA 1
ATOM 2140 C C . GLY A 1 286 ? -24.224 -22.239 -5.802 1.00 90.56 286 GLY A C 1
ATOM 2141 O O . GLY A 1 286 ? -23.595 -23.291 -5.887 1.00 90.56 286 GLY A O 1
ATOM 2142 N N . LYS A 1 287 ? -24.333 -21.406 -6.843 1.00 90.50 287 LYS A N 1
ATOM 2143 C CA . LYS A 1 287 ? -23.710 -21.684 -8.151 1.00 90.50 287 LYS A CA 1
ATOM 2144 C C . LYS A 1 287 ? -22.217 -21.338 -8.230 1.00 90.50 287 LYS A C 1
ATOM 2146 O O . LYS A 1 287 ? -21.583 -21.674 -9.227 1.00 90.50 287 LYS A O 1
ATOM 2151 N N . TYR A 1 288 ? -21.665 -20.643 -7.234 1.00 93.94 288 TYR A N 1
ATOM 2152 C CA . TYR A 1 288 ? -20.274 -20.194 -7.239 1.00 93.94 288 TYR A CA 1
ATOM 2153 C C . TYR A 1 288 ? -19.416 -21.113 -6.360 1.00 93.94 288 TYR A C 1
ATOM 2155 O O . TYR A 1 288 ? -19.593 -21.107 -5.142 1.00 93.94 288 TYR A O 1
ATOM 2163 N N . PRO A 1 289 ? -18.499 -21.911 -6.939 1.00 95.44 289 PRO A N 1
ATOM 2164 C CA . PRO A 1 289 ? -17.594 -22.744 -6.154 1.00 95.44 289 PRO A CA 1
ATOM 2165 C C . PRO A 1 289 ? -16.572 -21.884 -5.401 1.00 95.44 289 PRO A C 1
ATOM 2167 O O . PRO A 1 289 ? -16.285 -20.753 -5.800 1.00 95.44 289 PRO A O 1
ATOM 2170 N N . ALA A 1 290 ? -15.968 -22.455 -4.361 1.00 97.19 290 ALA A N 1
ATOM 2171 C CA . ALA A 1 290 ? -14.725 -21.932 -3.816 1.00 97.19 290 ALA A CA 1
ATOM 2172 C C . ALA A 1 290 ? -13.592 -22.224 -4.809 1.00 97.19 290 ALA A C 1
ATOM 2174 O O . ALA A 1 290 ? -13.393 -23.373 -5.207 1.00 97.19 290 ALA A O 1
ATOM 2175 N N . ARG A 1 291 ? -12.864 -21.190 -5.221 1.00 97.38 291 ARG A N 1
ATOM 2176 C CA . ARG A 1 291 ? -11.779 -21.209 -6.212 1.00 97.38 291 ARG A CA 1
ATOM 2177 C C . ARG A 1 291 ? -10.401 -20.972 -5.609 1.00 97.38 291 ARG A C 1
ATOM 2179 O O . ARG A 1 291 ? -9.416 -21.167 -6.319 1.00 97.38 291 ARG A O 1
ATOM 2186 N N . TYR A 1 292 ? -10.324 -20.561 -4.344 1.00 97.56 292 TYR A N 1
ATOM 2187 C CA . TYR A 1 292 ? -9.092 -20.546 -3.557 1.00 97.56 292 TYR A CA 1
ATOM 2188 C C . TYR A 1 292 ? -9.382 -20.514 -2.047 1.00 97.56 292 TYR A C 1
ATOM 2190 O O . TYR A 1 292 ? -10.495 -20.245 -1.602 1.00 97.56 292 TYR A O 1
ATOM 2198 N N . VAL A 1 293 ? -8.352 -20.745 -1.230 1.00 96.81 293 VAL A N 1
ATOM 2199 C CA . VAL A 1 293 ? -8.458 -20.824 0.244 1.00 96.81 293 VAL A CA 1
ATOM 2200 C C . VAL A 1 293 ? -8.809 -19.503 0.947 1.00 96.81 293 VAL A C 1
ATOM 2202 O O . VAL A 1 293 ? -8.967 -19.489 2.168 1.00 96.81 293 VAL A O 1
ATOM 2205 N N . GLY A 1 294 ? -8.859 -18.383 0.224 1.00 96.50 294 GLY A N 1
ATOM 2206 C CA . GLY A 1 294 ? -9.267 -17.077 0.752 1.00 96.50 294 GLY A CA 1
ATOM 2207 C C . GLY A 1 294 ? -10.711 -16.700 0.415 1.00 96.50 294 GLY A C 1
ATOM 2208 O O . GLY A 1 294 ? -11.163 -15.641 0.853 1.00 96.50 294 GLY A O 1
ATOM 2209 N N . ASP A 1 295 ? -11.449 -17.546 -0.315 1.00 98.06 295 ASP A N 1
ATOM 2210 C CA . ASP A 1 295 ? -12.849 -17.265 -0.635 1.00 98.06 295 ASP A CA 1
ATOM 2211 C C . ASP A 1 295 ? -13.694 -17.156 0.642 1.00 98.06 295 ASP A C 1
ATOM 2213 O O . ASP A 1 295 ? -13.618 -18.049 1.495 1.00 98.06 295 ASP A O 1
ATOM 2217 N N . PRO A 1 296 ? -14.494 -16.087 0.791 1.00 97.88 296 PRO A N 1
ATOM 2218 C CA . PRO A 1 296 ? -15.441 -15.962 1.890 1.00 97.88 296 PRO A CA 1
ATOM 2219 C C . PRO A 1 296 ? -16.608 -16.939 1.692 1.00 97.88 296 PRO A C 1
ATOM 2221 O O . PRO A 1 296 ? -17.243 -16.939 0.644 1.00 97.88 296 PRO A O 1
ATOM 2224 N N . ILE A 1 297 ? -16.902 -17.766 2.693 1.00 98.62 297 ILE A N 1
ATOM 2225 C CA . ILE A 1 297 ? -18.023 -18.725 2.680 1.00 98.62 297 ILE A CA 1
ATOM 2226 C C . ILE A 1 297 ? -19.215 -18.173 3.462 1.00 98.62 297 ILE A C 1
ATOM 2228 O O . ILE A 1 297 ? -20.355 -18.220 3.004 1.00 98.62 297 ILE A O 1
ATOM 2232 N N . ALA A 1 298 ? -18.932 -17.637 4.647 1.00 98.75 298 ALA A N 1
ATOM 2233 C CA . ALA A 1 298 ? -19.913 -17.052 5.545 1.00 98.75 298 ALA A CA 1
ATOM 2234 C C . ALA A 1 298 ? -19.263 -15.958 6.402 1.00 98.75 298 ALA A C 1
ATOM 2236 O O . ALA A 1 298 ? -18.047 -15.963 6.608 1.00 98.75 298 ALA A O 1
ATOM 2237 N N . LEU A 1 299 ? -20.074 -15.045 6.925 1.00 98.81 299 LEU A N 1
ATOM 2238 C CA . LEU A 1 299 ? -19.679 -14.008 7.872 1.00 98.81 299 LEU A CA 1
ATOM 2239 C C . LEU A 1 299 ? -20.493 -14.172 9.153 1.00 98.81 299 LEU A C 1
ATOM 2241 O O . LEU A 1 299 ? -21.708 -13.996 9.125 1.00 98.81 299 LEU A O 1
ATOM 2245 N N . ALA A 1 300 ? -19.838 -14.453 10.274 1.00 98.81 300 ALA A N 1
ATOM 2246 C CA . ALA A 1 300 ? -20.489 -14.433 11.577 1.00 98.81 300 ALA A CA 1
ATOM 2247 C C . ALA A 1 300 ? -20.337 -13.058 12.229 1.00 98.81 300 ALA A C 1
ATOM 2249 O O . ALA A 1 300 ? -19.248 -12.488 12.206 1.00 98.81 300 ALA A O 1
ATOM 2250 N N . VAL A 1 301 ? -21.414 -12.537 12.817 1.00 98.88 301 VAL A N 1
ATOM 2251 C CA . VAL A 1 301 ? -21.465 -11.213 13.449 1.00 98.88 301 VAL A CA 1
ATOM 2252 C C . VAL A 1 301 ? -21.895 -11.370 14.902 1.00 98.88 301 VAL A C 1
ATOM 2254 O O . VAL A 1 301 ? -22.945 -11.952 15.174 1.00 98.88 301 VAL A O 1
ATOM 2257 N N . ALA A 1 302 ? -21.102 -10.851 15.836 1.00 98.75 302 ALA A N 1
ATOM 2258 C CA . ALA A 1 302 ? -21.308 -11.034 17.270 1.00 98.75 302 ALA A CA 1
ATOM 2259 C C . ALA A 1 302 ? -20.975 -9.774 18.085 1.00 98.75 302 ALA A C 1
ATOM 2261 O O . ALA A 1 302 ? -20.414 -8.808 17.572 1.00 98.75 302 ALA A O 1
ATOM 2262 N N . GLU A 1 303 ? -21.303 -9.792 19.377 1.00 97.75 303 GLU A N 1
ATOM 2263 C CA . GLU A 1 303 ? -21.044 -8.685 20.314 1.00 97.75 303 GLU A CA 1
ATOM 2264 C C . GLU A 1 303 ? -19.555 -8.400 20.543 1.00 97.75 303 GLU A C 1
ATOM 2266 O O . GLU A 1 303 ? -19.183 -7.279 20.873 1.00 97.75 303 GLU A O 1
ATOM 2271 N N . THR A 1 304 ? -18.693 -9.404 20.370 1.00 95.31 304 THR A N 1
ATOM 2272 C CA . THR A 1 304 ? -17.240 -9.260 20.516 1.00 95.31 304 THR A CA 1
ATOM 2273 C C . THR A 1 304 ? -16.515 -9.958 19.375 1.00 95.31 304 THR A C 1
ATOM 2275 O O . THR A 1 304 ? -16.995 -10.958 18.838 1.00 95.31 304 THR A O 1
ATOM 2278 N N . GLU A 1 305 ? -15.324 -9.464 19.037 1.00 94.12 305 GLU A N 1
ATOM 2279 C CA . GLU A 1 305 ? -14.448 -10.080 18.034 1.00 94.12 305 GLU A CA 1
ATOM 2280 C C . GLU A 1 305 ? -14.145 -11.548 18.371 1.00 94.12 305 GLU A C 1
ATOM 2282 O O . GLU A 1 305 ? -14.307 -12.432 17.530 1.00 94.12 305 GLU A O 1
ATOM 2287 N N . ALA A 1 306 ? -13.793 -11.832 19.629 1.00 93.56 306 ALA A N 1
ATOM 2288 C CA . ALA A 1 306 ? -13.497 -13.187 20.083 1.00 93.56 306 ALA A CA 1
ATOM 2289 C C . ALA A 1 306 ? -14.679 -14.145 19.860 1.00 93.56 306 ALA A C 1
ATOM 2291 O O . ALA A 1 306 ? -14.480 -15.267 19.392 1.00 93.56 306 ALA A O 1
ATOM 2292 N N . LEU A 1 307 ? -15.906 -13.702 20.150 1.00 96.88 307 LEU A N 1
ATOM 2293 C CA . LEU A 1 307 ? -17.109 -14.507 19.949 1.00 96.88 307 LEU A CA 1
ATOM 2294 C C . LEU A 1 307 ? -17.413 -14.728 18.460 1.00 96.88 307 LEU A C 1
ATOM 2296 O O . LEU A 1 307 ? -17.741 -15.849 18.067 1.00 96.88 307 LEU A O 1
ATOM 2300 N N . ALA A 1 308 ? -17.241 -13.698 17.623 1.00 98.12 308 ALA A N 1
ATOM 2301 C CA . ALA A 1 308 ? -17.397 -13.823 16.175 1.00 98.12 308 ALA A CA 1
ATOM 2302 C C . ALA A 1 308 ? -16.445 -14.896 15.619 1.00 98.12 308 ALA A C 1
ATOM 2304 O O . ALA A 1 308 ? -16.886 -15.811 14.925 1.00 98.12 308 ALA A O 1
ATOM 2305 N N . HIS A 1 309 ? -15.167 -14.868 16.011 1.00 97.00 309 HIS A N 1
ATOM 2306 C CA . HIS A 1 309 ? -14.187 -15.882 15.610 1.00 97.00 309 HIS A CA 1
ATOM 2307 C C . HIS A 1 309 ? -14.497 -17.283 16.155 1.00 97.00 309 HIS A C 1
ATOM 2309 O O . HIS A 1 309 ? -14.370 -18.261 15.418 1.00 97.00 309 HIS A O 1
ATOM 2315 N N . GLN A 1 310 ? -14.919 -17.403 17.418 1.00 96.94 310 GLN A N 1
ATOM 2316 C CA . GLN A 1 310 ? -15.298 -18.693 18.010 1.00 96.94 310 GLN A CA 1
ATOM 2317 C C . GLN A 1 310 ? -16.466 -19.345 17.264 1.00 96.94 310 GLN A C 1
ATOM 2319 O O . GLN A 1 310 ? -16.452 -20.555 17.033 1.00 96.94 310 GLN A O 1
ATOM 2324 N N . SER A 1 311 ? -17.449 -18.548 16.840 1.00 98.19 311 SER A N 1
ATOM 2325 C CA . SER A 1 311 ? -18.630 -19.051 16.135 1.00 98.19 311 SER A CA 1
ATOM 2326 C C . SER A 1 311 ? -18.316 -19.660 14.761 1.00 98.19 311 SER A C 1
ATOM 2328 O O . SER A 1 311 ? -19.042 -20.546 14.315 1.00 98.19 311 SER A O 1
ATOM 2330 N N . LEU A 1 312 ? -17.199 -19.281 14.119 1.00 98.31 312 LEU A N 1
ATOM 2331 C CA . LEU A 1 312 ? -16.800 -19.836 12.818 1.00 98.31 312 LEU A CA 1
ATOM 2332 C C . LEU A 1 312 ? -16.591 -21.353 12.864 1.00 98.31 312 LEU A C 1
ATOM 2334 O O . LEU A 1 312 ? -16.876 -22.037 11.886 1.00 98.31 312 LEU A O 1
ATOM 2338 N N . ALA A 1 313 ? -16.126 -21.886 13.998 1.00 98.12 313 ALA A N 1
ATOM 2339 C CA . ALA A 1 313 ? -15.916 -23.322 14.185 1.00 98.12 313 ALA A CA 1
ATOM 2340 C C . ALA A 1 313 ? -17.228 -24.124 14.283 1.00 98.12 313 ALA A C 1
ATOM 2342 O O . ALA A 1 313 ? -17.198 -25.351 14.205 1.00 98.12 313 ALA A O 1
ATOM 2343 N N . LEU A 1 314 ? -18.366 -23.446 14.471 1.00 98.56 314 LEU A N 1
ATOM 2344 C CA . LEU A 1 314 ? -19.694 -24.054 14.570 1.00 98.56 314 LEU A CA 1
ATOM 2345 C C . LEU A 1 314 ? -20.444 -24.067 13.231 1.00 98.56 314 LEU A C 1
ATOM 2347 O O . LEU A 1 314 ? -21.500 -24.688 13.140 1.00 98.56 314 LEU A O 1
ATOM 2351 N N . ILE A 1 315 ? -19.916 -23.399 12.202 1.00 98.75 315 ILE A N 1
ATOM 2352 C CA . ILE A 1 315 ? -20.489 -23.405 10.854 1.00 98.75 315 ILE A CA 1
ATOM 2353 C C . ILE A 1 315 ? -20.018 -24.671 10.137 1.00 98.75 315 ILE A C 1
ATOM 2355 O O . ILE A 1 315 ? -18.818 -24.873 9.936 1.00 98.75 315 ILE A O 1
ATOM 2359 N N . GLN A 1 316 ? -20.957 -25.520 9.729 1.00 98.44 316 GLN A N 1
ATOM 2360 C CA . GLN A 1 316 ? -20.652 -26.748 8.999 1.00 98.44 316 GLN A CA 1
ATOM 2361 C C . GLN A 1 316 ? -20.804 -26.504 7.501 1.00 98.44 316 GLN A C 1
ATOM 2363 O O . GLN A 1 316 ? -21.812 -25.972 7.046 1.00 98.44 316 GLN A O 1
ATOM 2368 N N . VAL A 1 317 ? -19.789 -26.883 6.726 1.00 98.69 317 VAL A N 1
ATOM 2369 C CA . VAL A 1 317 ? -19.792 -26.719 5.270 1.00 98.69 317 VAL A CA 1
ATOM 2370 C C . VAL A 1 317 ? -19.462 -28.053 4.626 1.00 98.69 317 VAL A C 1
ATOM 2372 O O . VAL A 1 317 ? -18.404 -28.629 4.886 1.00 98.69 317 VAL A O 1
ATOM 2375 N N . GLU A 1 318 ? -20.356 -28.532 3.768 1.00 98.44 318 GLU A N 1
ATOM 2376 C CA . GLU A 1 318 ? -20.128 -29.737 2.979 1.00 98.44 318 GLU A CA 1
ATOM 2377 C C . GLU A 1 318 ? -19.529 -29.365 1.623 1.00 98.44 318 GLU A C 1
ATOM 2379 O O . GLU A 1 318 ? -20.092 -28.568 0.866 1.00 98.44 318 GLU A O 1
ATOM 2384 N N . TYR A 1 319 ? -18.383 -29.965 1.305 1.00 98.50 319 TYR A N 1
ATOM 2385 C CA . TYR A 1 319 ? -17.644 -29.707 0.074 1.00 98.50 319 TYR A CA 1
ATOM 2386 C C . TYR A 1 319 ? -17.567 -30.950 -0.810 1.00 98.50 319 TYR A C 1
ATOM 2388 O O . TYR A 1 319 ? -17.273 -32.050 -0.346 1.00 98.50 319 TYR A O 1
ATOM 2396 N N . GLU A 1 320 ? -17.695 -30.742 -2.114 1.00 98.00 320 GLU A N 1
ATOM 2397 C CA . GLU A 1 320 ? -17.162 -31.639 -3.135 1.00 98.00 320 GLU A CA 1
ATOM 2398 C C . GLU A 1 320 ? -15.850 -31.036 -3.648 1.00 98.00 320 GLU A C 1
ATOM 2400 O O . GLU A 1 320 ? -15.847 -30.035 -4.370 1.00 98.00 320 GLU A O 1
ATOM 2405 N N . VAL A 1 321 ? -14.721 -31.615 -3.234 1.00 98.12 321 VAL A N 1
ATOM 2406 C CA . VAL A 1 321 ? -13.386 -31.122 -3.600 1.00 98.12 321 VAL A CA 1
ATOM 2407 C C . VAL A 1 321 ? -13.117 -31.386 -5.080 1.00 98.12 321 VAL A C 1
ATOM 2409 O O . VAL A 1 321 ? -13.262 -32.510 -5.559 1.00 98.12 321 VAL A O 1
ATOM 2412 N N . LEU A 1 322 ? -12.683 -30.348 -5.793 1.00 97.12 322 LEU A N 1
ATOM 2413 C CA . LEU A 1 322 ? -12.402 -30.387 -7.225 1.00 97.12 322 LEU A CA 1
ATOM 2414 C C . LEU A 1 322 ? -10.885 -30.333 -7.486 1.00 97.12 322 LEU A C 1
ATOM 2416 O O . LEU A 1 322 ? -10.131 -29.810 -6.661 1.00 97.12 322 LEU A O 1
ATOM 2420 N N . PRO A 1 323 ? -10.400 -30.837 -8.636 1.00 96.62 323 PRO A N 1
ATOM 2421 C CA . PRO A 1 323 ? -8.997 -30.696 -9.016 1.00 96.62 323 PRO A CA 1
ATOM 2422 C C . PRO A 1 323 ? -8.593 -29.224 -9.158 1.00 96.62 323 PRO A C 1
ATOM 2424 O O . PRO A 1 323 ? -9.274 -28.455 -9.834 1.00 96.62 323 PRO A O 1
ATOM 2427 N N . ALA A 1 324 ? -7.471 -28.839 -8.553 1.00 96.56 324 ALA A N 1
ATOM 2428 C CA . ALA A 1 324 ? -6.928 -27.485 -8.632 1.00 96.56 324 ALA A CA 1
ATOM 2429 C C . ALA A 1 324 ? -5.773 -27.392 -9.645 1.00 96.56 324 ALA A C 1
ATOM 2431 O O . ALA A 1 324 ? -5.020 -28.350 -9.827 1.00 96.56 324 ALA A O 1
ATOM 2432 N N . VAL A 1 325 ? -5.593 -26.221 -10.256 1.00 97.31 325 VAL A N 1
ATOM 2433 C CA . VAL A 1 325 ? -4.434 -25.874 -11.087 1.00 97.31 325 VAL A CA 1
ATOM 2434 C C . VAL A 1 325 ? -3.771 -24.608 -10.551 1.00 97.31 325 VAL A C 1
ATOM 2436 O O . VAL A 1 325 ? -4.416 -23.578 -10.402 1.00 97.31 325 VAL A O 1
ATOM 2439 N N . THR A 1 326 ? -2.480 -24.684 -10.229 1.00 96.12 326 THR A N 1
ATOM 2440 C CA . THR A 1 326 ? -1.723 -23.612 -9.547 1.00 96.12 326 THR A CA 1
ATOM 2441 C C . THR A 1 326 ? -0.510 -23.121 -10.340 1.00 96.12 326 THR A C 1
ATOM 2443 O O . THR A 1 326 ? 0.231 -22.265 -9.865 1.00 96.12 326 THR A O 1
ATOM 2446 N N . ASP A 1 327 ? -0.293 -23.647 -11.547 1.00 97.25 327 ASP A N 1
ATOM 2447 C CA . ASP A 1 327 ? 0.746 -23.185 -12.468 1.00 97.25 327 ASP A CA 1
ATOM 2448 C C . ASP A 1 327 ? 0.081 -22.568 -13.713 1.00 97.25 327 ASP A C 1
ATOM 2450 O O . ASP A 1 327 ? -0.791 -23.205 -14.315 1.00 97.25 327 ASP A O 1
ATOM 2454 N N . PRO A 1 328 ? 0.464 -21.345 -14.125 1.00 97.62 328 PRO A N 1
ATOM 2455 C CA . PRO A 1 328 ? -0.198 -20.652 -15.227 1.00 97.62 328 PRO A CA 1
ATOM 2456 C C . PRO A 1 328 ? 0.060 -21.309 -16.594 1.00 97.62 328 PRO A C 1
ATOM 2458 O O . PRO A 1 328 ? -0.778 -21.203 -17.487 1.00 97.62 328 PRO A O 1
ATOM 2461 N N . VAL A 1 329 ? 1.177 -22.023 -16.780 1.00 97.88 329 VAL A N 1
ATOM 2462 C CA . VAL A 1 329 ? 1.439 -22.769 -18.024 1.00 97.88 329 VAL A CA 1
ATOM 2463 C C . VAL A 1 329 ? 0.531 -23.998 -18.084 1.00 97.88 329 VAL A C 1
ATOM 2465 O O . VAL A 1 329 ? -0.097 -24.258 -19.111 1.00 97.88 329 VAL A O 1
ATOM 2468 N N . ALA A 1 330 ? 0.399 -24.724 -16.970 1.00 97.56 330 ALA A N 1
ATOM 2469 C CA . ALA A 1 330 ? -0.518 -25.853 -16.850 1.00 97.56 330 ALA A CA 1
ATOM 2470 C C . ALA A 1 330 ? -1.981 -25.425 -17.043 1.00 97.56 330 ALA A C 1
ATOM 2472 O O . ALA A 1 330 ? -2.712 -26.096 -17.767 1.00 97.56 330 ALA A O 1
ATOM 2473 N N . ALA A 1 331 ? -2.388 -24.280 -16.484 1.00 97.56 331 ALA A N 1
ATOM 2474 C CA . ALA A 1 331 ? -3.743 -23.738 -16.612 1.00 97.56 331 ALA A CA 1
ATOM 2475 C C . ALA A 1 331 ? -4.163 -23.452 -18.062 1.00 97.56 331 ALA A C 1
ATOM 2477 O O . ALA A 1 331 ? -5.358 -23.371 -18.344 1.00 97.56 331 ALA A O 1
ATOM 2478 N N . ARG A 1 332 ? -3.203 -23.285 -18.985 1.00 95.81 332 ARG A N 1
ATOM 2479 C CA . ARG A 1 332 ? -3.471 -22.991 -20.400 1.00 95.81 332 ARG A CA 1
ATOM 2480 C C . ARG A 1 332 ? -3.790 -24.230 -21.233 1.00 95.81 332 ARG A C 1
ATOM 2482 O O . ARG A 1 332 ? -4.315 -24.079 -22.342 1.00 95.81 332 ARG A O 1
ATOM 2489 N N . ARG A 1 333 ? -3.452 -25.420 -20.737 1.00 95.50 333 ARG A N 1
ATOM 2490 C CA . ARG A 1 333 ? -3.688 -26.685 -21.436 1.00 95.50 333 ARG A CA 1
ATOM 2491 C C . ARG A 1 333 ? -5.188 -26.934 -21.611 1.00 95.50 333 ARG A C 1
ATOM 2493 O O . ARG A 1 333 ? -5.986 -26.531 -20.774 1.00 95.50 333 ARG A O 1
ATOM 2500 N N . GLU A 1 334 ? -5.564 -27.613 -22.690 1.00 91.56 334 GLU A N 1
ATOM 2501 C CA . GLU A 1 334 ? -6.973 -27.910 -23.000 1.00 91.56 334 GLU A CA 1
ATOM 2502 C C . GLU A 1 334 ? -7.630 -28.851 -21.977 1.00 91.56 334 GLU A C 1
ATOM 2504 O O . GLU A 1 334 ? -8.837 -28.789 -21.775 1.00 91.56 334 GLU A O 1
ATOM 2509 N N . ASP A 1 335 ? -6.832 -29.691 -21.314 1.00 93.69 335 ASP A N 1
ATOM 2510 C CA . ASP A 1 335 ? -7.253 -30.650 -20.286 1.00 93.69 335 ASP A CA 1
ATOM 2511 C C . ASP A 1 335 ? -7.209 -30.080 -18.856 1.00 93.69 335 ASP A C 1
ATOM 2513 O O . ASP A 1 335 ? -7.465 -30.807 -17.893 1.00 93.69 335 ASP A O 1
ATOM 2517 N N . ALA A 1 336 ? -6.868 -28.797 -18.689 1.00 96.50 336 ALA A N 1
ATOM 2518 C CA . ALA A 1 336 ? -6.763 -28.181 -17.374 1.00 96.50 336 ALA A CA 1
ATOM 2519 C C . ALA A 1 336 ? -8.141 -28.065 -16.689 1.00 96.50 336 ALA A C 1
ATOM 2521 O O . ALA A 1 336 ? -9.130 -27.732 -17.349 1.00 96.50 336 ALA A O 1
ATOM 2522 N N . PRO A 1 337 ? -8.223 -28.251 -15.355 1.00 94.50 337 PRO A N 1
ATOM 2523 C CA . PRO A 1 337 ? -9.430 -27.934 -14.597 1.00 94.50 337 PRO A CA 1
ATOM 2524 C C . PRO A 1 337 ? -9.869 -26.488 -14.855 1.00 94.50 337 PRO A C 1
ATOM 2526 O O . PRO A 1 337 ? -9.064 -25.565 -14.727 1.00 94.50 337 PRO A O 1
ATOM 2529 N N . VAL A 1 338 ? -11.135 -26.284 -15.223 1.00 93.31 338 VAL A N 1
ATOM 2530 C CA . VAL A 1 338 ? -11.681 -24.957 -15.548 1.00 93.31 338 VAL A CA 1
ATOM 2531 C C . VAL A 1 338 ? -12.233 -24.295 -14.289 1.00 93.31 338 VAL A C 1
ATOM 2533 O O . VAL A 1 338 ? -13.120 -24.845 -13.640 1.00 93.31 338 VAL A O 1
ATOM 2536 N N . LEU A 1 339 ? -11.735 -23.101 -13.963 1.00 93.50 339 LEU A N 1
ATOM 2537 C CA . LEU A 1 339 ? -12.148 -22.349 -12.769 1.00 93.50 339 LEU A CA 1
ATOM 2538 C C . LEU A 1 339 ? -13.424 -21.529 -12.982 1.00 93.50 339 LEU A C 1
ATOM 2540 O O . LEU A 1 339 ? -14.237 -21.360 -12.072 1.00 93.50 339 LEU A O 1
ATOM 2544 N N . HIS A 1 340 ? -13.583 -20.987 -14.187 1.00 92.81 340 HIS A N 1
ATOM 2545 C CA . HIS A 1 340 ? -14.690 -20.111 -14.563 1.00 92.81 340 HIS A CA 1
ATOM 2546 C C . HIS A 1 340 ? -15.463 -20.737 -15.725 1.00 92.81 340 HIS A C 1
ATOM 2548 O O . HIS A 1 340 ? -15.214 -20.395 -16.881 1.00 92.81 340 HIS A O 1
ATOM 2554 N N . PRO A 1 341 ? -16.363 -21.701 -15.452 1.00 87.62 341 PRO A N 1
ATOM 2555 C CA . PRO A 1 341 ? -17.093 -22.419 -16.500 1.00 87.62 341 PRO A CA 1
ATOM 2556 C C . PRO A 1 341 ? -18.065 -21.520 -17.280 1.00 87.62 341 PRO A C 1
ATOM 2558 O O . PRO A 1 341 ? -18.478 -21.866 -18.381 1.00 87.62 341 PRO A O 1
ATOM 2561 N N . ASP A 1 342 ? -18.418 -20.359 -16.728 1.00 87.00 342 ASP A N 1
ATOM 2562 C CA . ASP A 1 342 ? -19.211 -19.314 -17.372 1.00 87.00 342 ASP A CA 1
ATOM 2563 C C . ASP A 1 342 ? -18.394 -18.435 -18.339 1.00 87.00 342 ASP A C 1
ATOM 2565 O O . ASP A 1 342 ? -18.969 -17.598 -19.039 1.00 87.00 342 ASP A O 1
ATOM 2569 N N . ARG A 1 343 ? -17.069 -18.630 -18.430 1.00 89.25 343 ARG A N 1
ATOM 2570 C CA . ARG A 1 343 ? -16.191 -17.908 -19.361 1.00 89.25 343 ARG A CA 1
ATOM 2571 C C . ARG A 1 343 ? -15.868 -18.758 -20.597 1.00 89.25 343 ARG A C 1
ATOM 2573 O O . ARG A 1 343 ? -15.257 -19.818 -20.463 1.00 89.25 343 ARG A O 1
ATOM 2580 N N . PRO A 1 344 ? -16.144 -18.265 -21.822 1.00 88.88 344 PRO A N 1
ATOM 2581 C CA . PRO A 1 344 ? -15.830 -18.993 -23.057 1.00 88.88 344 PRO A CA 1
ATOM 2582 C C . PRO A 1 344 ? -14.342 -19.316 -23.243 1.00 88.88 344 PRO A C 1
ATOM 2584 O O . PRO A 1 344 ? -13.995 -20.284 -23.911 1.00 88.88 344 PRO A O 1
ATOM 2587 N N . THR A 1 345 ? -13.453 -18.500 -22.673 1.00 92.62 345 THR A N 1
ATOM 2588 C CA . THR A 1 345 ? -11.998 -18.677 -22.763 1.00 92.62 345 THR A CA 1
ATOM 2589 C C . THR A 1 345 ? -11.427 -19.571 -21.657 1.00 92.62 345 THR A C 1
ATOM 2591 O O . THR A 1 345 ? -10.207 -19.741 -21.585 1.00 92.62 345 THR A O 1
ATOM 2594 N N . GLY A 1 346 ? -12.279 -20.144 -20.796 1.00 92.94 346 GLY A N 1
ATOM 2595 C CA . GLY A 1 346 ? -11.870 -20.959 -19.655 1.00 92.94 346 GLY A CA 1
ATOM 2596 C C . GLY A 1 346 ? -10.894 -20.208 -18.748 1.00 92.94 346 GLY A C 1
ATOM 2597 O O . GLY A 1 346 ? -11.172 -19.097 -18.299 1.00 92.94 346 GLY A O 1
ATOM 2598 N N . ASN A 1 347 ? -9.719 -20.796 -18.515 1.00 96.94 347 ASN A N 1
ATOM 2599 C CA . ASN A 1 347 ? -8.693 -20.215 -17.646 1.00 96.94 347 ASN A CA 1
ATOM 2600 C C . ASN A 1 347 ? -7.884 -19.080 -18.297 1.00 96.94 347 ASN A C 1
ATOM 2602 O O . ASN A 1 347 ? -7.109 -18.419 -17.611 1.00 96.94 347 ASN A O 1
ATOM 2606 N N . LEU A 1 348 ? -8.020 -18.831 -19.603 1.00 97.31 348 LEU A N 1
ATOM 2607 C CA . LEU A 1 348 ? -7.337 -17.711 -20.250 1.00 97.31 348 LEU A CA 1
ATOM 2608 C C . LEU A 1 348 ? -8.092 -16.410 -19.949 1.00 97.31 348 LEU A C 1
ATOM 2610 O O . LEU A 1 348 ? -9.119 -16.127 -20.572 1.00 97.31 348 LEU A O 1
ATOM 2614 N N . LEU A 1 349 ? -7.559 -15.599 -19.030 1.00 96.94 349 LEU A N 1
ATOM 2615 C CA . LEU A 1 349 ? -8.070 -14.254 -18.752 1.00 96.94 349 LEU A CA 1
ATOM 2616 C C . LEU A 1 349 ? -7.809 -13.338 -19.951 1.00 96.94 349 LEU A C 1
ATOM 2618 O O . LEU A 1 349 ? -8.720 -12.674 -20.446 1.00 96.94 349 LEU A O 1
ATOM 2622 N N . LYS A 1 350 ? -6.565 -13.317 -20.447 1.00 96.75 350 LYS A N 1
ATOM 2623 C CA . LYS A 1 350 ? -6.192 -12.496 -21.604 1.00 96.75 350 LYS A CA 1
ATOM 2624 C C . LYS A 1 350 ? -4.967 -13.030 -22.333 1.00 96.75 350 LYS A C 1
ATOM 2626 O O . LYS A 1 350 ? -3.970 -13.371 -21.707 1.00 96.75 350 LYS A O 1
ATOM 2631 N N . HIS A 1 351 ? -5.014 -12.993 -23.665 1.00 97.75 351 HIS A N 1
ATOM 2632 C CA . HIS A 1 351 ? -3.829 -13.065 -24.524 1.00 97.75 351 HIS A CA 1
ATOM 2633 C C . HIS A 1 351 ? -3.479 -11.663 -25.032 1.00 97.75 351 HIS A C 1
ATOM 2635 O O . HIS A 1 351 ? -4.279 -11.030 -25.725 1.00 97.75 351 HIS A O 1
ATOM 2641 N N . ILE A 1 352 ? -2.300 -11.170 -24.666 1.00 97.19 352 ILE A N 1
ATOM 2642 C CA . ILE A 1 352 ? -1.789 -9.842 -25.017 1.00 97.19 352 ILE A CA 1
ATOM 2643 C C . ILE A 1 352 ? -0.635 -10.021 -26.001 1.00 97.19 352 ILE A C 1
ATOM 2645 O O . ILE A 1 352 ? 0.219 -10.885 -25.808 1.00 97.19 352 ILE A O 1
ATOM 2649 N N . LYS A 1 353 ? -0.620 -9.204 -27.056 1.00 97.06 353 LYS A N 1
ATOM 2650 C CA . LYS A 1 353 ? 0.338 -9.303 -28.159 1.00 97.06 353 LYS A CA 1
ATOM 2651 C C . LYS A 1 353 ? 0.983 -7.952 -28.432 1.00 97.06 353 LYS A C 1
ATOM 2653 O O . LYS A 1 353 ? 0.277 -6.953 -28.559 1.00 97.06 353 LYS A O 1
ATOM 2658 N N . VAL A 1 354 ? 2.306 -7.939 -28.559 1.00 96.44 354 VAL A N 1
ATOM 2659 C CA . VAL A 1 354 ? 3.087 -6.807 -29.076 1.00 96.44 354 VAL A CA 1
ATOM 2660 C C . VAL A 1 354 ? 3.944 -7.326 -30.222 1.00 96.44 354 VAL A C 1
ATOM 2662 O O . VAL A 1 354 ? 4.665 -8.308 -30.060 1.00 96.44 354 VAL A O 1
ATOM 2665 N N . ALA A 1 355 ? 3.851 -6.687 -31.384 1.00 95.75 355 ALA A N 1
ATOM 2666 C CA . ALA A 1 355 ? 4.657 -7.022 -32.547 1.00 95.75 355 ALA A CA 1
ATOM 2667 C C . ALA A 1 355 ? 5.092 -5.740 -33.258 1.00 95.75 355 ALA A C 1
ATOM 2669 O O . ALA A 1 355 ? 4.267 -4.856 -33.491 1.00 95.75 355 ALA A O 1
ATOM 2670 N N . ASN A 1 356 ? 6.374 -5.658 -33.599 1.00 95.44 356 ASN A N 1
ATOM 2671 C CA . ASN A 1 356 ? 6.964 -4.560 -34.356 1.00 95.44 356 ASN A CA 1
ATOM 2672 C C . ASN A 1 356 ? 8.079 -5.110 -35.256 1.00 95.44 356 ASN A C 1
ATOM 2674 O O . ASN A 1 356 ? 8.859 -5.945 -34.806 1.00 95.44 356 ASN A O 1
ATOM 2678 N N . GLY A 1 357 ? 8.177 -4.651 -36.504 1.00 95.69 357 GLY A N 1
ATOM 2679 C CA . GLY A 1 357 ? 9.194 -5.135 -37.449 1.00 95.69 357 GLY A CA 1
ATOM 2680 C C . GLY A 1 357 ? 9.049 -6.616 -37.841 1.00 95.69 357 GLY A C 1
ATOM 2681 O O . GLY A 1 357 ? 7.966 -7.195 -37.743 1.00 95.69 357 GLY A O 1
ATOM 2682 N N . ASP A 1 358 ? 10.151 -7.223 -38.293 1.00 97.44 358 ASP A N 1
ATOM 2683 C CA . ASP A 1 358 ? 10.239 -8.631 -38.702 1.00 97.44 358 ASP A CA 1
ATOM 2684 C C . ASP A 1 358 ? 11.190 -9.397 -37.770 1.00 97.44 358 ASP A C 1
ATOM 2686 O O . ASP A 1 358 ? 12.413 -9.238 -37.795 1.00 97.44 358 ASP A O 1
ATOM 2690 N N . ILE A 1 359 ? 10.617 -10.259 -36.926 1.00 97.94 359 ILE A N 1
ATOM 2691 C CA . ILE A 1 359 ? 11.384 -11.007 -35.927 1.00 97.94 359 ILE A CA 1
ATOM 2692 C C . ILE A 1 359 ? 12.370 -12.007 -36.549 1.00 97.94 359 ILE A C 1
ATOM 2694 O O . ILE A 1 359 ? 13.431 -12.249 -35.972 1.00 97.94 359 ILE A O 1
ATOM 2698 N N . ALA A 1 360 ? 12.049 -12.579 -37.713 1.00 97.94 360 ALA A N 1
ATOM 2699 C CA . ALA A 1 360 ? 12.929 -13.524 -38.391 1.00 97.94 360 ALA A CA 1
ATOM 2700 C C . ALA A 1 360 ? 14.144 -12.792 -38.965 1.00 97.94 360 ALA A C 1
ATOM 2702 O O . ALA A 1 360 ? 15.275 -13.235 -38.757 1.00 97.94 360 ALA A O 1
ATOM 2703 N N . GLN A 1 361 ? 13.919 -11.635 -39.596 1.00 97.88 361 GLN A N 1
ATOM 2704 C CA . GLN A 1 361 ? 14.998 -10.760 -40.051 1.00 97.88 361 GLN A CA 1
ATOM 2705 C C . GLN A 1 361 ? 15.882 -10.315 -38.879 1.00 97.88 361 GLN A C 1
ATOM 2707 O O . GLN A 1 361 ? 17.103 -10.435 -38.948 1.00 97.88 361 GLN A O 1
ATOM 2712 N N . GLY A 1 362 ? 15.284 -9.862 -37.773 1.00 97.69 362 GLY A N 1
ATOM 2713 C CA . GLY A 1 362 ? 16.045 -9.384 -36.620 1.00 97.69 362 GLY A CA 1
ATOM 2714 C C . GLY A 1 362 ? 16.993 -10.433 -36.026 1.00 97.69 362 GLY A C 1
ATOM 2715 O O . GLY A 1 362 ? 18.117 -10.096 -35.656 1.00 97.69 362 GLY A O 1
ATOM 2716 N N . PHE A 1 363 ? 16.589 -11.707 -35.965 1.00 98.62 363 PHE A N 1
ATOM 2717 C CA . PHE A 1 363 ? 17.490 -12.782 -35.527 1.00 98.62 363 PHE A CA 1
ATOM 2718 C C . PHE A 1 363 ? 18.491 -13.218 -36.596 1.00 98.62 363 PHE A C 1
ATOM 2720 O O . PHE A 1 363 ? 19.581 -13.646 -36.232 1.00 98.62 363 PHE A O 1
ATOM 2727 N N . ALA A 1 364 ? 18.163 -13.101 -37.885 1.00 98.19 364 ALA A N 1
ATOM 2728 C CA . ALA A 1 364 ? 19.125 -13.346 -38.960 1.00 98.19 364 ALA A CA 1
ATOM 2729 C C . ALA A 1 364 ? 20.262 -12.306 -38.972 1.00 98.19 364 ALA A C 1
ATOM 2731 O O . ALA A 1 364 ? 21.374 -12.620 -39.380 1.00 98.19 364 ALA A O 1
ATOM 2732 N N . GLU A 1 365 ? 19.993 -11.084 -38.504 1.00 97.62 365 GLU A N 1
ATOM 2733 C CA . GLU A 1 365 ? 20.985 -10.012 -38.347 1.00 97.62 365 GLU A CA 1
ATOM 2734 C C . GLU A 1 365 ? 21.785 -10.071 -37.033 1.00 97.62 365 GLU A C 1
ATOM 2736 O O . GLU A 1 365 ? 22.663 -9.231 -36.827 1.00 97.62 365 GLU A O 1
ATOM 2741 N N . ALA A 1 366 ? 21.455 -10.985 -36.116 1.00 98.44 366 ALA A N 1
ATOM 2742 C CA . ALA A 1 366 ? 22.124 -11.090 -34.823 1.00 98.44 366 ALA A CA 1
ATOM 2743 C C . ALA A 1 366 ? 23.404 -11.934 -34.930 1.00 98.44 366 ALA A C 1
ATOM 2745 O O . ALA A 1 366 ? 23.362 -13.070 -35.397 1.00 98.44 366 ALA A O 1
ATOM 2746 N N . ASP A 1 367 ? 24.514 -11.412 -34.408 1.00 98.50 367 ASP A N 1
ATOM 2747 C CA . ASP A 1 367 ? 25.771 -12.158 -34.262 1.00 98.50 367 ASP A CA 1
ATOM 2748 C C . ASP A 1 367 ? 25.778 -12.977 -32.959 1.00 98.50 367 ASP A C 1
ATOM 2750 O O . ASP A 1 367 ? 26.327 -14.077 -32.897 1.00 98.50 367 ASP A O 1
ATOM 2754 N N . VAL A 1 368 ? 25.130 -12.452 -31.912 1.00 98.50 368 VAL A N 1
ATOM 2755 C CA . VAL A 1 368 ? 24.978 -13.097 -30.604 1.00 98.50 368 VAL A CA 1
ATOM 2756 C C . VAL A 1 368 ? 23.501 -13.170 -30.240 1.00 98.50 368 VAL A C 1
ATOM 2758 O O . VAL A 1 368 ? 22.756 -12.198 -30.369 1.00 98.50 368 VAL A O 1
ATOM 2761 N N . ILE A 1 369 ? 23.074 -14.336 -29.757 1.00 98.69 369 ILE A N 1
ATOM 2762 C CA . ILE A 1 369 ? 21.702 -14.593 -29.321 1.00 98.69 369 ILE A CA 1
ATOM 2763 C C . ILE A 1 369 ? 21.731 -15.218 -27.928 1.00 98.69 369 ILE A C 1
ATOM 2765 O O . ILE A 1 369 ? 22.397 -16.227 -27.706 1.00 98.69 369 ILE A O 1
ATOM 2769 N N . VAL A 1 370 ? 20.947 -14.654 -27.010 1.00 98.62 370 VAL A N 1
ATOM 2770 C CA . VAL A 1 370 ? 20.720 -15.198 -25.666 1.00 98.62 370 VAL A CA 1
ATOM 2771 C C . VAL A 1 370 ? 19.262 -15.612 -25.539 1.00 98.62 370 VAL A C 1
ATOM 2773 O O . VAL A 1 370 ? 18.372 -14.785 -25.712 1.00 98.62 370 VAL A O 1
ATOM 2776 N N . GLU A 1 371 ? 19.011 -16.880 -25.208 1.00 98.56 371 GLU A N 1
ATOM 2777 C CA . GLU A 1 371 ? 17.674 -17.405 -24.907 1.00 98.56 371 GLU A CA 1
ATOM 2778 C C . GLU A 1 371 ? 17.653 -18.027 -23.509 1.00 98.56 371 GLU A C 1
ATOM 2780 O O . GLU A 1 371 ? 18.433 -18.932 -23.202 1.00 98.56 371 GLU A O 1
ATOM 2785 N N . ARG A 1 372 ? 16.761 -17.537 -22.645 1.00 98.44 372 ARG A N 1
ATOM 2786 C CA . ARG A 1 372 ? 16.620 -17.992 -21.255 1.00 98.44 372 ARG A CA 1
ATOM 2787 C C . ARG A 1 372 ? 15.154 -18.013 -20.834 1.00 98.44 372 ARG A C 1
ATOM 2789 O O . ARG A 1 372 ? 14.306 -17.349 -21.424 1.00 98.44 372 ARG A O 1
ATOM 2796 N N . THR A 1 373 ? 14.863 -18.787 -19.790 1.00 98.62 373 THR A N 1
ATOM 2797 C CA . THR A 1 373 ? 13.570 -18.769 -19.093 1.00 98.62 373 THR A CA 1
ATOM 2798 C C . THR A 1 373 ? 13.783 -18.329 -17.653 1.00 98.62 373 THR A C 1
ATOM 2800 O O . THR A 1 373 ? 14.571 -18.935 -16.930 1.00 98.62 373 THR A O 1
ATOM 2803 N N . TYR A 1 374 ? 13.054 -17.299 -17.243 1.00 98.38 374 TYR A N 1
ATOM 2804 C CA . TYR A 1 374 ? 13.081 -16.710 -15.913 1.00 98.38 374 TYR A CA 1
ATOM 2805 C C . TYR A 1 374 ? 11.759 -16.959 -15.200 1.00 98.38 374 TYR A C 1
ATOM 2807 O O . TYR A 1 374 ? 10.707 -17.089 -15.830 1.00 98.38 374 TYR A O 1
ATOM 2815 N N . ARG A 1 375 ? 11.812 -17.020 -13.869 1.00 98.06 375 ARG A N 1
ATOM 2816 C CA . ARG A 1 375 ? 10.628 -17.160 -13.024 1.00 98.06 375 ARG A CA 1
ATOM 2817 C C . ARG A 1 375 ? 10.666 -16.128 -11.912 1.00 98.06 375 ARG A C 1
ATOM 2819 O O . ARG A 1 375 ? 11.703 -15.964 -11.275 1.00 98.06 375 ARG A O 1
ATOM 2826 N N . THR A 1 376 ? 9.539 -15.472 -11.664 1.00 97.38 376 THR A N 1
ATOM 2827 C CA . THR A 1 376 ? 9.354 -14.623 -10.480 1.00 97.38 376 THR A CA 1
ATOM 2828 C C . THR A 1 376 ? 8.312 -15.252 -9.564 1.00 97.38 376 THR A C 1
ATOM 2830 O O . THR A 1 376 ? 7.280 -15.708 -10.066 1.00 97.38 376 THR A O 1
ATOM 2833 N N . PRO A 1 377 ? 8.536 -15.276 -8.241 1.00 96.56 377 PRO A N 1
ATOM 2834 C CA . PRO A 1 377 ? 7.555 -15.810 -7.311 1.00 96.56 377 PRO A CA 1
ATOM 2835 C C . PRO A 1 377 ? 6.367 -14.856 -7.157 1.00 96.56 377 PRO A C 1
ATOM 2837 O O . PRO A 1 377 ? 6.442 -13.667 -7.487 1.00 96.56 377 PRO A O 1
ATOM 2840 N N . MET A 1 378 ? 5.293 -15.375 -6.572 1.00 95.44 378 MET A N 1
ATOM 2841 C CA . MET A 1 378 ? 4.259 -14.538 -5.977 1.00 95.44 378 MET A CA 1
ATOM 2842 C C . MET A 1 378 ? 4.882 -13.716 -4.839 1.00 95.44 378 MET A C 1
ATOM 2844 O O . MET A 1 378 ? 5.676 -14.238 -4.058 1.00 95.44 378 MET A O 1
ATOM 2848 N N . THR A 1 379 ? 4.573 -12.420 -4.763 1.00 96.06 379 THR A N 1
ATOM 2849 C CA . THR A 1 379 ? 5.131 -11.524 -3.731 1.00 96.06 379 THR A CA 1
ATOM 2850 C C . THR A 1 379 ? 4.023 -10.806 -2.976 1.00 96.06 379 THR A C 1
ATOM 2852 O O . THR A 1 379 ? 3.080 -10.299 -3.583 1.00 96.06 379 THR A O 1
ATOM 2855 N N . GLU A 1 380 ? 4.193 -10.732 -1.660 1.00 96.12 380 GLU A N 1
ATOM 2856 C CA . GLU A 1 380 ? 3.290 -10.094 -0.706 1.00 96.12 380 GLU A CA 1
ATOM 2857 C C . GLU A 1 380 ? 3.633 -8.608 -0.487 1.00 96.12 380 GLU A C 1
ATOM 2859 O O . GLU A 1 380 ? 4.802 -8.217 -0.365 1.00 96.12 380 GLU A O 1
ATOM 2864 N N . HIS A 1 381 ? 2.601 -7.766 -0.463 1.00 96.62 381 HIS A N 1
ATOM 2865 C CA . HIS A 1 381 ? 2.677 -6.328 -0.207 1.00 96.62 381 HIS A CA 1
ATOM 2866 C C . HIS A 1 381 ? 3.235 -6.039 1.180 1.00 96.62 381 HIS A C 1
ATOM 2868 O O . HIS A 1 381 ? 4.107 -5.176 1.308 1.00 96.62 381 HIS A O 1
ATOM 2874 N N . ALA A 1 382 ? 2.783 -6.802 2.177 1.00 94.62 382 ALA A N 1
ATOM 2875 C CA . ALA A 1 382 ? 3.171 -6.716 3.580 1.00 94.62 382 ALA A CA 1
ATOM 2876 C C . ALA A 1 382 ? 3.004 -5.296 4.146 1.00 94.62 382 ALA A C 1
ATOM 2878 O O . ALA A 1 382 ? 3.890 -4.780 4.830 1.00 94.62 382 ALA A O 1
ATOM 2879 N N . PHE A 1 383 ? 1.892 -4.627 3.821 1.00 96.06 383 PHE A N 1
ATOM 2880 C CA . PHE A 1 383 ? 1.536 -3.372 4.484 1.00 96.06 383 PHE A CA 1
ATOM 2881 C C . PHE A 1 383 ? 1.281 -3.603 5.980 1.00 96.06 383 PHE A C 1
ATOM 2883 O O . PHE A 1 383 ? 0.875 -4.688 6.411 1.00 96.06 383 PHE A O 1
ATOM 2890 N N . MET A 1 384 ? 1.555 -2.574 6.782 1.00 96.25 384 MET A N 1
ATOM 2891 C CA . MET A 1 384 ? 1.643 -2.704 8.239 1.00 96.25 384 MET A CA 1
ATOM 2892 C C . MET A 1 384 ? 0.275 -2.888 8.897 1.00 96.25 384 MET A C 1
ATOM 2894 O O . MET A 1 384 ? 0.171 -3.623 9.873 1.00 96.25 384 MET A O 1
ATOM 2898 N N . GLU A 1 385 ? -0.763 -2.270 8.342 1.00 96.75 385 GLU A N 1
ATOM 2899 C CA . GLU A 1 385 ? -2.142 -2.328 8.838 1.00 96.75 385 GLU A CA 1
ATOM 2900 C C . GLU A 1 385 ? -2.945 -3.394 8.075 1.00 96.75 385 GLU A C 1
ATOM 2902 O O . GLU A 1 385 ? -3.154 -3.213 6.870 1.00 96.75 385 GLU A O 1
ATOM 2907 N N . PRO A 1 386 ? -3.427 -4.467 8.728 1.00 96.62 386 PRO A N 1
ATOM 2908 C CA . PRO A 1 386 ? -4.378 -5.396 8.118 1.00 96.62 386 PRO A CA 1
ATOM 2909 C C . PRO A 1 386 ? -5.617 -4.686 7.557 1.00 96.62 386 PRO A C 1
ATOM 2911 O O . PRO A 1 386 ? -5.912 -3.534 7.874 1.00 96.62 386 PRO A O 1
ATOM 2914 N N . GLU A 1 387 ? -6.360 -5.353 6.689 1.00 97.62 387 GLU A N 1
ATOM 2915 C CA . GLU A 1 387 ? -7.636 -4.837 6.220 1.00 97.62 387 GLU A CA 1
ATOM 2916 C C . GLU A 1 387 ? -8.615 -4.700 7.382 1.00 97.62 387 GLU A C 1
ATOM 2918 O O . GLU A 1 387 ? -8.806 -5.616 8.182 1.00 97.62 387 GLU A O 1
ATOM 2923 N N . CYS A 1 388 ? -9.257 -3.542 7.447 1.00 98.25 388 CYS A N 1
ATOM 2924 C CA . CYS A 1 388 ? -10.339 -3.282 8.370 1.00 98.25 388 CYS A CA 1
ATOM 2925 C C . CYS A 1 388 ? -11.434 -2.530 7.618 1.00 98.25 388 CYS A C 1
ATOM 2927 O O . CYS A 1 388 ? -11.156 -1.683 6.766 1.00 98.25 388 CYS A O 1
ATOM 2929 N N . SER A 1 389 ? -12.683 -2.891 7.870 1.00 98.50 389 SER A N 1
ATOM 2930 C CA . SER A 1 389 ? -13.858 -2.246 7.293 1.00 98.50 389 SER A CA 1
ATOM 2931 C C . SER A 1 389 ? -14.889 -2.056 8.387 1.00 98.50 389 SER A C 1
ATOM 2933 O O . SER A 1 389 ? -15.213 -3.000 9.105 1.00 98.50 389 SER A O 1
ATOM 2935 N N . LEU A 1 390 ? -15.412 -0.843 8.509 1.00 98.81 390 LEU A N 1
ATOM 2936 C CA . LEU A 1 390 ? -16.427 -0.503 9.494 1.00 98.81 390 LEU A CA 1
ATOM 2937 C C . LEU A 1 390 ? -17.593 0.166 8.785 1.00 98.81 390 LEU A C 1
ATOM 2939 O O . LEU A 1 390 ? -17.418 1.205 8.159 1.00 98.81 390 LEU A O 1
ATOM 2943 N N . ALA A 1 391 ? -18.773 -0.436 8.867 1.00 98.88 391 ALA A N 1
ATOM 2944 C CA . ALA A 1 391 ? -19.985 0.136 8.302 1.00 98.88 391 ALA A CA 1
ATOM 2945 C C . ALA A 1 391 ? -20.930 0.590 9.412 1.00 98.88 391 ALA A C 1
ATOM 2947 O O . ALA A 1 391 ? -21.168 -0.145 10.370 1.00 98.88 391 ALA A O 1
ATOM 2948 N N . VAL A 1 392 ? -21.489 1.783 9.249 1.00 98.88 392 VAL A N 1
ATOM 2949 C CA . VAL A 1 392 ? -22.493 2.384 10.126 1.00 98.88 392 VAL A CA 1
ATOM 2950 C C . VAL A 1 392 ? -23.801 2.490 9.338 1.00 98.88 392 VAL A C 1
ATOM 2952 O O . VAL A 1 392 ? -23.796 3.049 8.236 1.00 98.88 392 VAL A O 1
ATOM 2955 N N . PRO A 1 393 ? -24.912 1.921 9.836 1.00 98.62 393 PRO A N 1
ATOM 2956 C CA . PRO A 1 393 ? -26.168 1.899 9.100 1.00 98.62 393 PRO A CA 1
ATOM 2957 C C . PRO A 1 393 ? -26.761 3.303 8.955 1.00 98.62 393 PRO A C 1
ATOM 2959 O O . PRO A 1 393 ? -26.533 4.189 9.777 1.00 98.62 393 PRO A O 1
ATOM 2962 N N . ALA A 1 394 ? -27.573 3.482 7.913 1.00 98.25 394 ALA A N 1
ATOM 2963 C CA . ALA A 1 394 ? -28.338 4.707 7.721 1.00 98.25 394 ALA A CA 1
ATOM 2964 C C . ALA A 1 394 ? -29.270 4.969 8.915 1.00 98.25 394 ALA A C 1
ATOM 2966 O O . ALA A 1 394 ? -29.993 4.070 9.346 1.00 98.25 394 ALA A O 1
ATOM 2967 N N . GLY A 1 395 ? -29.289 6.207 9.400 1.00 97.50 395 GLY A N 1
ATOM 2968 C CA . GLY A 1 395 ? -30.112 6.644 10.524 1.00 97.50 395 GLY A CA 1
ATOM 2969 C C . GLY A 1 395 ? -29.573 6.247 11.899 1.00 97.50 395 GLY A C 1
ATOM 2970 O O . GLY A 1 395 ? -30.336 6.309 12.859 1.00 97.50 395 GLY A O 1
ATOM 2971 N N . TYR A 1 396 ? -28.305 5.830 12.006 1.00 98.06 396 TYR A N 1
ATOM 2972 C CA . TYR A 1 396 ? -27.672 5.544 13.299 1.00 98.06 396 TYR A CA 1
ATOM 2973 C C . TYR A 1 396 ? -27.622 6.791 14.202 1.00 98.06 396 TYR A C 1
ATOM 2975 O O . TYR A 1 396 ? -27.994 6.722 15.370 1.00 98.06 396 TYR A O 1
ATOM 2983 N N . ASP A 1 397 ? -27.225 7.932 13.636 1.00 97.12 397 ASP A N 1
ATOM 2984 C CA . ASP A 1 397 ? -27.263 9.263 14.248 1.00 97.12 397 ASP A CA 1
ATOM 2985 C C . ASP A 1 397 ? -27.406 10.349 13.151 1.00 97.12 397 ASP A C 1
ATOM 2987 O O . ASP A 1 397 ? -27.574 10.033 11.966 1.00 97.12 397 ASP A O 1
ATOM 2991 N N . ASP A 1 398 ? -27.336 11.627 13.539 1.00 96.38 398 ASP A N 1
ATOM 2992 C CA . ASP A 1 398 ? -27.454 12.775 12.626 1.00 96.38 398 ASP A CA 1
ATOM 2993 C C . ASP A 1 398 ? -26.296 12.881 11.608 1.00 96.38 398 ASP A C 1
ATOM 2995 O O . ASP A 1 398 ? -26.470 13.458 10.532 1.00 96.38 398 ASP A O 1
ATOM 2999 N N . GLU A 1 399 ? -25.121 12.318 11.909 1.00 95.62 399 GLU A N 1
ATOM 3000 C CA . GLU A 1 399 ? -23.953 12.299 11.015 1.00 95.62 399 GLU A CA 1
ATOM 3001 C C . GLU A 1 399 ? -24.003 11.144 10.001 1.00 95.62 399 GLU A C 1
ATOM 3003 O O . GLU A 1 399 ? -23.280 11.149 8.995 1.00 95.62 399 GLU A O 1
ATOM 3008 N N . HIS A 1 400 ? -24.902 10.183 10.226 1.00 98.12 400 HIS A N 1
ATOM 3009 C CA . HIS A 1 400 ? -25.083 8.980 9.423 1.00 98.12 400 HIS A CA 1
ATOM 3010 C C . HIS A 1 400 ? -26.470 8.919 8.756 1.00 98.12 400 HIS A C 1
ATOM 3012 O O .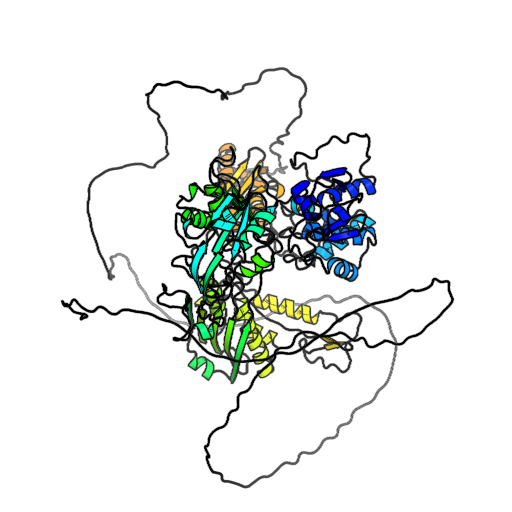 HIS A 1 400 ? -27.180 7.923 8.902 1.00 98.12 400 HIS A O 1
ATOM 3018 N N . PRO A 1 401 ? -26.882 9.919 7.945 1.00 97.25 401 PRO A N 1
ATOM 3019 C CA . PRO A 1 401 ? -28.187 9.904 7.269 1.00 97.25 401 PRO A CA 1
ATOM 3020 C C . PRO A 1 401 ? -28.315 8.788 6.217 1.00 97.25 401 PRO A C 1
ATOM 3022 O O . PRO A 1 401 ? -29.406 8.517 5.716 1.00 97.25 401 PRO A O 1
ATOM 3025 N N . LYS A 1 402 ? -27.202 8.140 5.862 1.00 97.75 402 LYS A N 1
ATOM 3026 C CA . LYS A 1 402 ? -27.122 7.022 4.925 1.00 97.75 402 LYS A CA 1
ATOM 3027 C C . LYS A 1 402 ? -26.068 6.013 5.377 1.00 97.75 402 LYS A C 1
ATOM 3029 O O . LYS A 1 402 ? -25.367 6.255 6.353 1.00 97.75 402 LYS A O 1
ATOM 3034 N N . LEU A 1 403 ? -25.973 4.881 4.680 1.00 98.81 403 LEU A N 1
ATOM 3035 C CA . LEU A 1 403 ? -24.993 3.847 5.001 1.00 98.81 403 LEU A CA 1
ATOM 3036 C C . LEU A 1 403 ? -23.581 4.405 4.786 1.00 98.81 403 LEU A C 1
ATOM 3038 O O . LEU A 1 403 ? -23.219 4.715 3.652 1.00 98.81 403 LEU A O 1
ATOM 3042 N N . THR A 1 404 ? -22.788 4.502 5.849 1.00 98.88 404 THR A N 1
ATOM 3043 C CA . THR A 1 404 ? -21.420 5.036 5.790 1.00 98.88 404 THR A CA 1
ATOM 3044 C C . THR A 1 404 ? -20.410 3.934 6.055 1.00 98.88 404 THR A C 1
ATOM 3046 O O . THR A 1 404 ? -20.568 3.152 6.987 1.00 98.88 404 THR A O 1
ATOM 3049 N N . ILE A 1 405 ? -19.356 3.880 5.246 1.00 98.88 405 ILE A N 1
ATOM 3050 C CA . ILE A 1 405 ? -18.277 2.898 5.348 1.00 98.88 405 ILE A CA 1
ATOM 3051 C C . ILE A 1 405 ? -16.970 3.635 5.612 1.00 98.88 405 ILE A C 1
ATOM 3053 O O . ILE A 1 405 ? -16.517 4.414 4.776 1.00 98.88 405 ILE A O 1
ATOM 3057 N N . TYR A 1 406 ? -16.355 3.348 6.752 1.00 98.75 406 TYR A N 1
ATOM 3058 C CA . TYR A 1 406 ? -15.013 3.773 7.122 1.00 98.75 406 TYR A CA 1
ATOM 3059 C C . TYR A 1 406 ? -14.019 2.719 6.641 1.00 98.75 406 TYR A C 1
ATOM 3061 O O . TYR A 1 406 ? -14.142 1.542 7.002 1.00 98.75 406 TYR A O 1
ATOM 3069 N N . VAL A 1 407 ? -13.054 3.116 5.806 1.00 98.31 407 VAL A N 1
ATOM 3070 C CA . VAL A 1 407 ? -12.057 2.179 5.262 1.00 98.31 407 VAL A CA 1
ATOM 3071 C C . VAL A 1 407 ? -10.789 2.869 4.752 1.00 98.31 407 VAL A C 1
ATOM 3073 O O . VAL A 1 407 ? -10.846 3.875 4.052 1.00 98.31 407 VAL A O 1
ATOM 3076 N N . GLY A 1 408 ? -9.619 2.293 5.027 1.00 96.19 408 GLY A N 1
ATOM 3077 C CA . GLY A 1 408 ? -8.372 2.640 4.345 1.00 96.19 408 GLY A CA 1
ATOM 3078 C C . GLY A 1 408 ? -8.300 1.975 2.966 1.00 96.19 408 GLY A C 1
ATOM 3079 O O . GLY A 1 408 ? -7.749 0.882 2.849 1.00 96.19 408 GLY A O 1
ATOM 3080 N N . SER A 1 409 ? -8.838 2.622 1.924 1.00 95.25 409 SER A N 1
ATOM 3081 C CA . SER A 1 409 ? -8.945 2.080 0.553 1.00 95.25 409 SER A CA 1
ATOM 3082 C C . SER A 1 40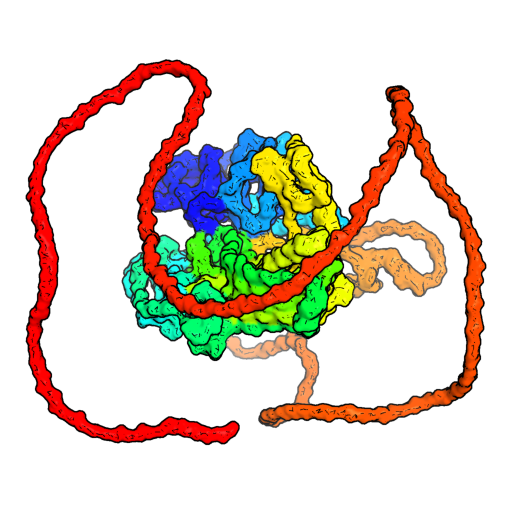9 ? -8.249 2.943 -0.505 1.00 95.25 409 SER A C 1
ATOM 3084 O O . SER A 1 409 ? -8.173 4.163 -0.378 1.00 95.25 409 SER A O 1
ATOM 3086 N N . GLN A 1 410 ? -7.740 2.320 -1.576 1.00 96.62 410 GLN A N 1
ATOM 3087 C CA . GLN A 1 410 ? -7.149 3.033 -2.717 1.00 96.62 410 GLN A CA 1
ATOM 3088 C C . GLN A 1 410 ? -8.189 3.522 -3.742 1.00 96.62 410 GLN A C 1
ATOM 3090 O O . GLN A 1 410 ? -7.819 4.223 -4.692 1.00 96.62 410 GLN A O 1
ATOM 3095 N N . ILE A 1 411 ? -9.460 3.133 -3.580 1.00 96.06 411 ILE A N 1
ATOM 3096 C CA . ILE A 1 411 ? -10.504 3.261 -4.607 1.00 96.06 411 ILE A CA 1
ATOM 3097 C C . ILE A 1 411 ? -11.890 3.696 -4.068 1.00 96.06 411 ILE A C 1
ATOM 3099 O O . ILE A 1 411 ? -12.889 3.044 -4.384 1.00 96.06 411 ILE A O 1
ATOM 3103 N N . PRO A 1 412 ? -12.021 4.815 -3.325 1.00 96.69 412 PRO A N 1
ATOM 3104 C CA . PRO A 1 412 ? -13.254 5.150 -2.590 1.00 96.69 412 PRO A CA 1
ATOM 3105 C C . PRO A 1 412 ? -14.554 5.098 -3.417 1.00 96.69 412 PRO A C 1
ATOM 3107 O O . PRO A 1 412 ? -15.550 4.510 -3.000 1.00 96.69 412 PRO A O 1
ATOM 3110 N N . TYR A 1 413 ? -14.546 5.648 -4.636 1.00 97.19 413 TYR A N 1
ATOM 3111 C CA . TYR A 1 413 ? -15.723 5.645 -5.516 1.00 97.19 413 TYR A CA 1
ATOM 3112 C C . TYR A 1 413 ? -16.056 4.260 -6.093 1.00 97.19 413 TYR A C 1
ATOM 3114 O O . TYR A 1 413 ? -17.225 3.952 -6.329 1.00 97.19 413 TYR A O 1
ATOM 3122 N N . SER A 1 414 ? -15.058 3.402 -6.322 1.00 97.00 414 SER A N 1
ATOM 3123 C CA . SER A 1 414 ? -15.318 2.017 -6.730 1.00 97.00 414 SER A CA 1
ATOM 3124 C C . SER A 1 414 ? -15.788 1.162 -5.555 1.00 97.00 414 SER A C 1
ATOM 3126 O O . SER A 1 414 ? -16.609 0.275 -5.775 1.00 97.00 414 SER A O 1
ATOM 3128 N N . ASP A 1 415 ? -15.342 1.441 -4.328 1.00 98.00 415 ASP A N 1
ATOM 3129 C CA . ASP A 1 415 ? -15.889 0.808 -3.121 1.00 98.00 415 ASP A CA 1
ATOM 3130 C C . ASP A 1 415 ? -17.374 1.135 -2.956 1.00 98.00 415 ASP A C 1
ATOM 3132 O O . ASP A 1 415 ? -18.181 0.228 -2.740 1.00 98.00 415 ASP A O 1
ATOM 3136 N N . ARG A 1 416 ? -17.751 2.408 -3.152 1.00 98.31 416 ARG A N 1
ATOM 3137 C CA . ARG A 1 416 ? -19.151 2.856 -3.130 1.00 98.31 416 ARG A CA 1
ATOM 3138 C C . ARG A 1 416 ? -19.997 2.091 -4.147 1.00 98.31 416 ARG A C 1
ATOM 3140 O O . ARG A 1 416 ? -20.960 1.437 -3.757 1.00 98.31 416 ARG A O 1
ATOM 3147 N N . ARG A 1 417 ? -19.587 2.105 -5.423 1.00 98.19 417 ARG A N 1
ATOM 3148 C CA . ARG A 1 417 ? -20.299 1.431 -6.526 1.00 98.19 417 ARG A CA 1
ATOM 3149 C C . ARG A 1 417 ? -20.473 -0.065 -6.298 1.00 98.19 417 ARG A C 1
ATOM 3151 O O . ARG A 1 417 ? -21.566 -0.599 -6.454 1.00 98.19 417 ARG A O 1
ATOM 3158 N N . GLN A 1 418 ? -19.391 -0.762 -5.949 1.00 98.44 418 GLN A N 1
ATOM 3159 C CA . GLN A 1 418 ? -19.429 -2.213 -5.746 1.00 98.44 418 GLN A CA 1
ATOM 3160 C C . GLN A 1 418 ? -20.297 -2.586 -4.540 1.00 98.44 418 GLN A C 1
ATOM 3162 O O . GLN A 1 418 ? -21.054 -3.558 -4.605 1.00 98.44 418 GLN A O 1
ATOM 3167 N N . THR A 1 419 ? -20.238 -1.788 -3.470 1.00 98.75 419 THR A N 1
ATOM 3168 C CA . THR A 1 419 ? -21.070 -2.004 -2.284 1.00 98.75 419 THR A CA 1
ATOM 3169 C C . THR A 1 419 ? -22.541 -1.743 -2.572 1.00 98.75 419 THR A C 1
ATOM 3171 O O . THR A 1 419 ? -23.366 -2.615 -2.305 1.00 98.75 419 THR A O 1
ATOM 3174 N N . ALA A 1 420 ? -22.874 -0.602 -3.180 1.00 98.69 420 ALA A N 1
ATOM 3175 C CA . ALA A 1 420 ? -24.243 -0.260 -3.556 1.00 98.69 420 ALA A CA 1
ATOM 3176 C C . ALA A 1 420 ? -24.862 -1.354 -4.442 1.00 98.69 420 ALA A C 1
ATOM 3178 O O . ALA A 1 420 ? -25.909 -1.912 -4.108 1.00 98.69 420 ALA A O 1
ATOM 3179 N N . LYS A 1 421 ? -24.136 -1.781 -5.483 1.00 98.44 421 LYS A N 1
ATOM 3180 C CA . LYS A 1 421 ? -24.564 -2.852 -6.390 1.00 98.44 421 LYS A CA 1
ATOM 3181 C C . LYS A 1 421 ? -24.817 -4.185 -5.678 1.00 98.44 421 LYS A C 1
ATOM 3183 O O . LYS A 1 421 ? -25.813 -4.845 -5.968 1.00 98.44 421 LYS A O 1
ATOM 3188 N N . SER A 1 422 ? -23.947 -4.579 -4.747 1.00 98.50 422 SER A N 1
ATOM 3189 C CA . SER A 1 422 ? -24.089 -5.840 -3.998 1.00 98.50 422 SER A CA 1
ATOM 3190 C C . SER A 1 422 ? -25.254 -5.796 -3.002 1.00 98.50 422 SER A C 1
ATOM 3192 O O . SER A 1 422 ? -25.904 -6.809 -2.752 1.00 98.50 422 SER A O 1
ATOM 3194 N N . LEU A 1 423 ? -25.557 -4.615 -2.453 1.00 98.56 423 LEU A N 1
ATOM 3195 C CA . LEU A 1 423 ? -26.657 -4.399 -1.507 1.00 98.56 423 LEU A CA 1
ATOM 3196 C C . LEU A 1 423 ? -28.000 -4.051 -2.178 1.00 98.56 423 LEU A C 1
ATOM 3198 O O . LEU A 1 423 ? -28.997 -3.889 -1.460 1.00 98.56 423 LEU A O 1
ATOM 3202 N N . GLY A 1 424 ? -28.033 -3.938 -3.511 1.00 98.12 424 GLY A N 1
ATOM 3203 C CA . GLY A 1 424 ? -29.215 -3.508 -4.264 1.00 98.12 424 GLY A CA 1
ATOM 3204 C C . GLY A 1 424 ? -29.632 -2.071 -3.934 1.00 98.12 424 GLY A C 1
ATOM 3205 O O . GLY A 1 424 ? -30.820 -1.802 -3.776 1.00 98.12 424 GLY A O 1
ATOM 3206 N N . LEU A 1 425 ? -28.655 -1.185 -3.735 1.00 98.50 425 LEU A N 1
ATOM 3207 C CA . LEU A 1 425 ? -28.829 0.235 -3.430 1.00 98.50 425 LEU A CA 1
ATOM 3208 C C . LEU A 1 425 ? -28.323 1.097 -4.591 1.00 98.50 425 LEU A C 1
ATOM 3210 O O . LEU A 1 425 ? -27.487 0.654 -5.379 1.00 98.50 425 LEU A O 1
ATOM 3214 N N . GLU A 1 426 ? -28.779 2.345 -4.636 1.00 98.31 426 GLU A N 1
ATOM 3215 C CA . GLU A 1 426 ? -28.172 3.383 -5.471 1.00 98.31 426 GLU A CA 1
ATOM 3216 C C . GLU A 1 426 ? -26.872 3.902 -4.836 1.00 98.31 426 GLU A C 1
ATOM 3218 O O . GLU A 1 426 ? -26.717 3.903 -3.608 1.00 98.31 426 GLU A O 1
ATOM 3223 N N . ASP A 1 427 ? -25.946 4.384 -5.668 1.00 97.94 427 ASP A N 1
ATOM 3224 C CA . ASP A 1 427 ? -24.647 4.920 -5.243 1.00 97.94 427 ASP A CA 1
ATOM 3225 C C . ASP A 1 427 ? -24.794 6.003 -4.164 1.00 97.94 427 ASP A C 1
ATOM 3227 O O . ASP A 1 427 ? -24.056 6.011 -3.180 1.00 97.94 427 ASP A O 1
ATOM 3231 N N . GLU A 1 428 ? -25.763 6.908 -4.318 1.00 97.38 428 GLU A N 1
ATOM 3232 C CA . GLU A 1 428 ? -25.979 8.049 -3.425 1.00 97.38 428 GLU A CA 1
ATOM 3233 C C . GLU A 1 428 ? -26.425 7.634 -2.021 1.00 97.38 428 GLU A C 1
ATOM 3235 O O . GLU A 1 428 ? -26.300 8.434 -1.092 1.00 97.38 428 GLU A O 1
ATOM 3240 N N . GLN A 1 429 ? -26.911 6.399 -1.848 1.00 98.50 429 GLN A N 1
ATOM 3241 C CA . GLN A 1 429 ? -27.313 5.835 -0.556 1.00 98.50 429 GLN A CA 1
ATOM 3242 C C . GLN A 1 429 ? -26.129 5.273 0.244 1.00 98.50 429 GLN A C 1
ATOM 3244 O O . GLN A 1 429 ? -26.314 4.854 1.389 1.00 98.50 429 GLN A O 1
ATOM 3249 N N . VAL A 1 430 ? -24.927 5.264 -0.338 1.00 98.75 430 VAL A N 1
ATOM 3250 C CA . VAL A 1 430 ? -23.702 4.773 0.292 1.00 98.75 430 VAL A CA 1
ATOM 3251 C C . VAL A 1 430 ? -22.676 5.903 0.351 1.00 98.75 430 VAL A C 1
ATOM 3253 O O . VAL A 1 430 ? -22.390 6.559 -0.646 1.00 98.75 430 VAL A O 1
ATOM 3256 N N . ARG A 1 431 ? -22.094 6.142 1.525 1.00 98.56 431 ARG A N 1
ATOM 3257 C CA . ARG A 1 431 ? -20.934 7.021 1.712 1.00 98.56 431 ARG A CA 1
ATOM 3258 C C . ARG A 1 431 ? -19.713 6.166 1.991 1.00 98.56 431 ARG A C 1
ATOM 3260 O O . ARG A 1 431 ? -19.757 5.314 2.872 1.00 98.56 431 ARG A O 1
ATOM 3267 N N . VAL A 1 432 ? -18.612 6.420 1.298 1.00 98.62 432 VAL A N 1
ATOM 3268 C CA . VAL A 1 432 ? -17.300 5.904 1.694 1.00 98.62 432 VAL A CA 1
ATOM 3269 C C . VAL A 1 432 ? -16.503 7.062 2.273 1.00 98.62 432 VAL A C 1
ATOM 3271 O O . VAL A 1 432 ? -16.285 8.069 1.599 1.00 98.62 432 VAL A O 1
ATOM 3274 N N . LEU A 1 433 ? -16.102 6.906 3.532 1.00 97.81 433 LEU A N 1
ATOM 3275 C CA . LEU A 1 433 ? -15.235 7.813 4.264 1.00 97.81 433 LEU A CA 1
ATOM 3276 C C . LEU A 1 433 ? -13.874 7.128 4.423 1.00 97.81 433 LEU A C 1
ATOM 3278 O O . LEU A 1 433 ? -13.693 6.197 5.209 1.00 97.81 433 LEU A O 1
ATOM 3282 N N . GLY A 1 434 ? -12.911 7.570 3.623 1.00 95.75 434 GLY A N 1
ATOM 3283 C CA . GLY A 1 434 ? -11.560 7.040 3.637 1.00 95.75 434 GLY A CA 1
ATOM 3284 C C . GLY A 1 434 ? -10.817 7.445 4.901 1.00 95.75 434 GLY A C 1
ATOM 3285 O O . GLY A 1 434 ? -10.683 8.631 5.194 1.00 95.75 434 GLY A O 1
ATOM 3286 N N . THR A 1 435 ? -10.307 6.463 5.636 1.00 95.69 435 THR A N 1
ATOM 3287 C CA . THR A 1 435 ? -9.463 6.709 6.813 1.00 95.69 435 THR A CA 1
ATOM 3288 C C . THR A 1 435 ? -7.994 6.785 6.408 1.00 95.69 435 THR A C 1
ATOM 3290 O O . THR A 1 435 ? -7.630 6.443 5.278 1.00 95.69 435 THR A O 1
ATOM 3293 N N . LEU A 1 436 ? -7.111 7.156 7.343 1.00 95.62 436 LEU A N 1
ATOM 3294 C CA . LEU A 1 436 ? -5.688 6.895 7.132 1.00 95.62 436 LEU A CA 1
ATOM 3295 C C . LEU A 1 436 ? -5.474 5.395 6.899 1.00 95.62 436 LEU A C 1
ATOM 3297 O O . LEU A 1 436 ? -6.199 4.553 7.434 1.00 95.62 436 LEU A O 1
ATOM 3301 N N . MET A 1 437 ? -4.477 5.083 6.077 1.00 95.56 437 MET A N 1
ATOM 3302 C CA . MET A 1 437 ? -4.161 3.729 5.638 1.00 95.56 437 MET A CA 1
ATOM 3303 C C . MET A 1 437 ? -2.714 3.407 6.003 1.00 95.56 437 MET A C 1
ATOM 3305 O O . MET A 1 437 ? -1.798 4.139 5.626 1.00 95.56 437 MET A O 1
ATOM 3309 N N . GLY A 1 438 ? -2.476 2.291 6.692 1.00 96.88 438 GLY A N 1
ATOM 3310 C CA . GLY A 1 438 ? -1.145 1.819 7.095 1.00 96.88 438 GLY A CA 1
ATOM 3311 C C . GLY A 1 438 ? -0.360 1.136 5.971 1.00 96.88 438 GLY A C 1
ATOM 3312 O O . GLY A 1 438 ? 0.279 0.100 6.181 1.00 96.88 438 GLY A O 1
ATOM 3313 N N . GLY A 1 439 ? -0.402 1.739 4.781 1.00 95.88 439 GLY A N 1
ATOM 3314 C CA . GLY A 1 439 ? 0.166 1.240 3.535 1.00 95.88 439 GLY A CA 1
ATOM 3315 C C . GLY A 1 439 ? -0.829 0.422 2.704 1.00 95.88 439 GLY A C 1
ATOM 3316 O O . GLY A 1 439 ? -1.624 -0.345 3.234 1.00 95.88 439 GLY A O 1
ATOM 3317 N N . GLY A 1 440 ? -0.743 0.568 1.380 1.00 95.00 440 GLY A N 1
ATOM 3318 C CA . GLY A 1 440 ? -1.514 -0.230 0.416 1.00 95.00 440 GLY A CA 1
ATOM 3319 C C . GLY A 1 440 ? -0.622 -0.918 -0.615 1.00 95.00 440 GLY A C 1
ATOM 3320 O O . GLY A 1 440 ? -0.734 -2.115 -0.854 1.00 95.00 440 GLY A O 1
ATOM 3321 N N . PHE A 1 441 ? 0.333 -0.187 -1.204 1.00 96.62 441 PHE A N 1
ATOM 3322 C CA . PHE A 1 441 ? 1.283 -0.690 -2.215 1.00 96.62 441 PHE A CA 1
ATOM 3323 C C . PHE A 1 441 ? 0.633 -1.370 -3.442 1.00 96.62 441 PHE A C 1
ATOM 3325 O O . PHE A 1 441 ? 1.342 -2.035 -4.201 1.00 96.62 441 PHE A O 1
ATOM 3332 N N . GLY A 1 442 ? -0.676 -1.182 -3.657 1.00 95.31 442 GLY A N 1
ATOM 3333 C CA . GLY A 1 442 ? -1.496 -1.866 -4.664 1.00 95.31 442 GLY A CA 1
ATOM 3334 C C . GLY A 1 442 ? -2.414 -2.962 -4.105 1.00 95.31 442 GLY A C 1
ATOM 3335 O O . GLY A 1 442 ? -3.317 -3.393 -4.805 1.00 95.31 442 GLY A O 1
ATOM 3336 N N . GLY A 1 443 ? -2.205 -3.417 -2.867 1.00 95.00 443 GLY A N 1
ATOM 3337 C CA . GLY A 1 443 ? -2.938 -4.545 -2.279 1.00 95.00 443 GLY A CA 1
ATOM 3338 C C . GLY A 1 443 ? -4.320 -4.171 -1.747 1.00 95.00 443 GLY A C 1
ATOM 3339 O O . GLY A 1 443 ? -5.191 -5.028 -1.694 1.00 95.00 443 GLY A O 1
ATOM 3340 N N . LYS A 1 444 ? -4.542 -2.886 -1.434 1.00 95.56 444 LYS A N 1
ATOM 3341 C CA . LYS A 1 444 ? -5.843 -2.331 -1.016 1.00 95.56 444 LYS A CA 1
ATOM 3342 C C . LYS A 1 444 ? -6.574 -1.634 -2.177 1.00 95.56 444 LYS A C 1
ATOM 3344 O O . LYS A 1 444 ? -7.246 -0.624 -1.981 1.00 95.56 444 LYS A O 1
ATOM 3349 N N . GLU A 1 445 ? -6.346 -2.108 -3.405 1.00 93.56 445 GLU A N 1
ATOM 3350 C CA . GLU A 1 445 ? -7.024 -1.622 -4.618 1.00 93.56 445 GLU A CA 1
ATOM 3351 C C . GLU A 1 445 ? -8.302 -2.412 -4.931 1.00 93.56 445 GLU A C 1
ATOM 3353 O O . GLU A 1 445 ? -9.136 -1.915 -5.675 1.00 93.56 445 GLU A O 1
ATOM 3358 N N . ASP A 1 446 ? -8.488 -3.588 -4.327 1.00 95.00 446 ASP A N 1
ATOM 3359 C CA . ASP A 1 446 ? -9.714 -4.383 -4.403 1.00 95.00 446 ASP A CA 1
ATOM 3360 C C . ASP A 1 446 ? -10.514 -4.290 -3.094 1.00 95.00 446 ASP A C 1
ATOM 3362 O O . ASP A 1 446 ? -9.968 -4.012 -2.022 1.00 95.00 446 ASP A O 1
ATOM 3366 N N . ILE A 1 447 ? -11.820 -4.543 -3.187 1.00 95.44 447 ILE A N 1
ATOM 3367 C CA . ILE A 1 447 ? -12.713 -4.560 -2.027 1.00 95.44 447 ILE A CA 1
ATOM 3368 C C . ILE A 1 447 ? -12.413 -5.792 -1.158 1.00 95.44 447 ILE A C 1
ATOM 3370 O O . ILE A 1 447 ? -12.234 -6.891 -1.679 1.00 95.44 447 ILE A O 1
ATOM 3374 N N . ALA A 1 448 ? -12.337 -5.597 0.156 1.00 94.62 448 ALA A N 1
ATOM 3375 C CA . ALA A 1 448 ? -12.053 -6.617 1.158 1.00 94.62 448 ALA A CA 1
ATOM 3376 C C . ALA A 1 448 ? -13.301 -6.923 1.998 1.00 94.62 448 ALA A C 1
ATOM 3378 O O . ALA A 1 448 ? -14.125 -7.747 1.612 1.00 94.62 448 ALA A O 1
ATOM 3379 N N . GLY A 1 449 ? -13.466 -6.241 3.135 1.00 97.19 449 GLY A N 1
ATOM 3380 C CA . GLY A 1 449 ? -14.587 -6.430 4.058 1.00 97.19 449 GLY A CA 1
ATOM 3381 C C . GLY A 1 449 ? -15.745 -5.448 3.869 1.00 97.19 449 GLY A C 1
ATOM 3382 O O . GLY A 1 449 ? -16.748 -5.574 4.563 1.00 97.19 449 GLY A O 1
ATOM 3383 N N . GLN A 1 450 ? -15.644 -4.469 2.965 1.00 98.62 450 GLN A N 1
ATOM 3384 C CA . GLN A 1 450 ? -16.594 -3.353 2.871 1.00 98.62 450 GLN A CA 1
ATOM 3385 C C . GLN A 1 450 ? -18.029 -3.830 2.588 1.00 98.62 450 GLN A C 1
ATOM 3387 O O . GLN A 1 450 ? -18.950 -3.412 3.287 1.00 98.62 450 GLN A O 1
ATOM 3392 N N . ILE A 1 451 ? -18.223 -4.747 1.626 1.00 98.81 451 ILE A N 1
ATOM 3393 C CA . ILE A 1 451 ? -19.550 -5.314 1.311 1.00 98.81 451 ILE A CA 1
ATOM 3394 C C . ILE A 1 451 ? -20.095 -6.108 2.503 1.00 98.81 451 ILE A C 1
ATOM 3396 O O . ILE A 1 451 ? -21.271 -5.987 2.840 1.00 98.81 451 ILE A O 1
ATOM 3400 N N . HIS A 1 452 ? -19.246 -6.902 3.158 1.00 98.81 452 HIS A N 1
ATOM 3401 C CA . HIS A 1 452 ? -19.626 -7.720 4.312 1.00 98.81 452 HIS A CA 1
ATOM 3402 C C . HIS A 1 452 ? -20.044 -6.865 5.507 1.00 98.81 452 HIS A C 1
ATOM 3404 O O . HIS A 1 452 ? -21.098 -7.113 6.090 1.00 98.81 452 HIS A O 1
ATOM 3410 N N . ALA A 1 453 ? -19.266 -5.831 5.833 1.00 98.88 453 ALA A N 1
ATOM 3411 C CA . ALA A 1 453 ? -19.575 -4.897 6.910 1.00 98.88 453 ALA A CA 1
ATOM 3412 C C . ALA A 1 453 ? -20.879 -4.148 6.609 1.00 98.88 453 ALA A C 1
ATOM 3414 O O . ALA A 1 453 ? -21.758 -4.072 7.463 1.00 98.88 453 ALA A O 1
ATOM 3415 N N . ALA A 1 454 ? -21.043 -3.664 5.375 1.00 98.88 454 ALA A N 1
ATOM 3416 C CA . ALA A 1 454 ? -22.250 -2.985 4.919 1.00 98.88 454 ALA A CA 1
ATOM 3417 C C . ALA A 1 454 ? -23.502 -3.871 5.006 1.00 98.88 454 ALA A C 1
ATOM 3419 O O . ALA A 1 454 ? -24.543 -3.426 5.495 1.00 98.88 454 ALA A O 1
ATOM 3420 N N . LEU A 1 455 ? -23.405 -5.128 4.561 1.00 98.75 455 LEU A N 1
ATOM 3421 C CA . LEU A 1 455 ? -24.497 -6.095 4.651 1.00 98.75 455 LEU A CA 1
ATOM 3422 C C . LEU A 1 455 ? -24.863 -6.367 6.115 1.00 98.75 455 LEU A C 1
ATOM 3424 O O . LEU A 1 455 ? -26.033 -6.283 6.481 1.00 98.75 455 LEU A O 1
ATOM 3428 N N . ALA A 1 456 ? -23.864 -6.618 6.962 1.00 98.81 456 ALA A N 1
ATOM 3429 C CA . ALA A 1 456 ? -24.059 -6.855 8.386 1.00 98.81 456 ALA A CA 1
ATOM 3430 C C . ALA A 1 456 ? -24.690 -5.650 9.099 1.00 98.81 456 ALA A C 1
ATOM 3432 O O . ALA A 1 456 ? -25.638 -5.825 9.864 1.00 98.81 456 ALA A O 1
ATOM 3433 N N . ALA A 1 457 ? -24.231 -4.430 8.815 1.00 98.81 457 ALA A N 1
ATOM 3434 C CA . ALA A 1 457 ? -24.797 -3.210 9.385 1.00 98.81 457 ALA A CA 1
ATOM 3435 C C . ALA A 1 457 ? -26.261 -3.013 8.968 1.00 98.81 457 ALA A C 1
ATOM 3437 O O . ALA A 1 457 ? -27.109 -2.698 9.801 1.00 98.81 457 ALA A O 1
ATOM 3438 N N . LYS A 1 458 ? -26.587 -3.279 7.696 1.00 97.69 458 LYS A N 1
ATOM 3439 C CA . LYS A 1 458 ? -27.964 -3.213 7.185 1.00 97.69 458 LYS A CA 1
ATOM 3440 C C . LYS A 1 458 ? -28.879 -4.253 7.838 1.00 97.69 458 LYS A C 1
ATOM 3442 O O . LYS A 1 458 ? -30.011 -3.922 8.173 1.00 97.69 458 LYS A O 1
ATOM 3447 N N . VAL A 1 459 ? -28.407 -5.489 8.018 1.00 97.75 459 VAL A N 1
ATOM 3448 C CA . VAL A 1 459 ? -29.199 -6.583 8.614 1.00 97.75 459 VAL A CA 1
ATOM 3449 C C . VAL A 1 459 ? -29.407 -6.381 10.114 1.00 97.75 459 VAL A C 1
ATOM 3451 O O . VAL A 1 459 ? -30.495 -6.627 10.624 1.00 97.75 459 VAL A O 1
ATOM 3454 N N . THR A 1 460 ? -28.374 -5.936 10.829 1.00 98.06 460 THR A N 1
ATOM 3455 C CA . THR A 1 460 ? -28.414 -5.803 12.295 1.00 98.06 460 THR A CA 1
ATOM 3456 C C . THR A 1 460 ? -28.964 -4.461 12.769 1.00 98.06 460 THR A C 1
ATOM 3458 O O . THR A 1 460 ? -29.354 -4.347 13.929 1.00 98.06 460 THR A O 1
ATOM 3461 N N . GLY A 1 461 ? -28.973 -3.438 11.908 1.00 98.00 461 GLY A N 1
ATOM 3462 C CA . GLY A 1 461 ? -29.296 -2.065 12.298 1.00 98.00 461 GLY A CA 1
ATOM 3463 C C . GLY A 1 461 ? -28.266 -1.446 13.248 1.00 98.00 461 GLY A C 1
ATOM 3464 O O . GLY A 1 461 ? -28.568 -0.450 13.899 1.00 98.00 461 GLY A O 1
ATOM 3465 N N . ARG A 1 462 ? -27.060 -2.024 13.352 1.00 98.62 462 ARG A N 1
ATOM 3466 C CA . ARG A 1 462 ? -25.983 -1.577 14.251 1.00 98.62 462 ARG A CA 1
ATOM 3467 C C . ARG A 1 462 ? -24.678 -1.364 13.477 1.00 98.62 462 ARG A C 1
ATOM 3469 O O . ARG A 1 462 ? -24.502 -1.980 12.428 1.00 98.62 462 ARG A O 1
ATOM 3476 N N . PRO A 1 463 ? -23.749 -0.522 13.962 1.00 98.88 463 PRO A N 1
ATOM 3477 C CA . PRO A 1 463 ? -22.408 -0.442 13.394 1.00 98.88 463 PRO A CA 1
ATOM 3478 C C . PRO A 1 463 ? -21.708 -1.806 13.445 1.00 98.88 463 PRO A C 1
ATOM 3480 O O . PRO A 1 463 ? -21.802 -2.501 14.456 1.00 98.88 463 PRO A O 1
ATOM 3483 N N . VAL A 1 464 ? -20.992 -2.195 12.387 1.00 98.94 464 VAL A N 1
ATOM 3484 C CA . VAL A 1 464 ? -20.264 -3.476 12.331 1.00 98.94 464 VAL A CA 1
ATOM 3485 C C . VAL A 1 464 ? -18.837 -3.267 11.846 1.00 98.94 464 VAL A C 1
ATOM 3487 O O . VAL A 1 464 ? -18.627 -2.772 10.736 1.00 98.94 464 VAL A O 1
ATOM 3490 N N . LYS A 1 465 ? -17.862 -3.693 12.658 1.00 98.88 465 LYS A N 1
ATOM 3491 C CA . LYS A 1 465 ? -16.436 -3.721 12.311 1.00 98.88 465 LYS A CA 1
ATOM 3492 C C . LYS A 1 465 ? -16.000 -5.125 11.904 1.00 98.88 465 LYS A C 1
ATOM 3494 O O . LYS A 1 465 ? -16.276 -6.093 12.605 1.00 98.88 465 LYS A O 1
ATOM 3499 N N . ILE A 1 466 ? -15.252 -5.222 10.813 1.00 98.62 466 ILE A N 1
ATOM 3500 C CA . ILE A 1 466 ? -14.557 -6.432 10.377 1.00 98.62 466 ILE A CA 1
ATOM 3501 C C . ILE A 1 466 ? -13.075 -6.092 10.291 1.00 98.62 466 ILE A C 1
ATOM 3503 O O . ILE A 1 466 ? -12.669 -5.345 9.402 1.00 98.62 466 ILE A O 1
ATOM 3507 N N . LEU A 1 467 ? -12.284 -6.630 11.217 1.00 97.81 467 LEU A N 1
ATOM 3508 C CA . LEU A 1 467 ? -10.829 -6.519 11.233 1.00 97.81 467 LEU A CA 1
ATOM 3509 C C . LEU A 1 467 ? -10.240 -7.874 10.850 1.00 97.81 467 LEU A C 1
ATOM 3511 O O . LEU A 1 467 ? -10.532 -8.880 11.491 1.00 97.81 467 LEU A O 1
ATOM 3515 N N . TYR A 1 468 ? -9.413 -7.918 9.810 1.00 97.56 468 TYR A N 1
ATOM 3516 C CA . TYR A 1 468 ? -8.728 -9.152 9.448 1.00 97.56 468 TYR A CA 1
ATOM 3517 C C . TYR A 1 468 ? -7.545 -9.394 10.377 1.00 97.56 468 TYR A C 1
ATOM 3519 O O . TYR A 1 468 ? -6.731 -8.507 10.641 1.00 97.56 468 TYR A O 1
ATOM 3527 N N . SER A 1 469 ? -7.384 -10.649 10.795 1.00 95.75 469 SER A N 1
ATOM 3528 C CA . SER A 1 469 ? -6.106 -11.096 11.349 1.00 95.75 469 SER A CA 1
ATOM 3529 C C . SER A 1 469 ? -4.999 -10.992 10.291 1.00 95.75 469 SER A C 1
ATOM 3531 O O . SER A 1 469 ? -5.259 -11.044 9.085 1.00 95.75 469 SER A O 1
ATOM 3533 N N . ARG A 1 470 ? -3.729 -10.926 10.713 1.00 96.06 470 ARG A N 1
ATOM 3534 C CA . ARG A 1 470 ? -2.599 -10.943 9.770 1.00 96.06 470 ARG A CA 1
ATOM 3535 C C . ARG A 1 470 ? -2.614 -12.185 8.874 1.00 96.06 470 ARG A C 1
ATOM 3537 O O . ARG A 1 470 ? -2.374 -12.074 7.675 1.00 96.06 470 ARG A O 1
ATOM 3544 N N . SER A 1 471 ? -2.921 -13.352 9.438 1.00 94.50 471 SER A N 1
ATOM 3545 C CA . SER A 1 471 ? -3.036 -14.603 8.679 1.00 94.50 471 SER A CA 1
ATOM 3546 C C . SER A 1 471 ? -4.137 -14.533 7.616 1.00 94.50 471 SER A C 1
ATOM 3548 O O . SER A 1 471 ? -3.934 -14.958 6.478 1.00 94.50 471 SER A O 1
ATOM 3550 N N . GLU A 1 472 ? -5.291 -13.958 7.958 1.00 95.44 472 GLU A N 1
ATOM 3551 C CA . GLU A 1 472 ? -6.397 -13.776 7.019 1.00 95.44 472 GLU A CA 1
ATOM 3552 C C . GLU A 1 472 ? -6.054 -12.783 5.907 1.00 95.44 472 GLU A C 1
ATOM 3554 O O . GLU A 1 472 ? -6.248 -13.117 4.739 1.00 95.44 472 GLU A O 1
ATOM 3559 N N . SER A 1 473 ? -5.471 -11.632 6.257 1.00 95.69 473 SER A N 1
ATOM 3560 C CA . SER A 1 473 ? -4.944 -10.642 5.309 1.00 95.69 473 SER A CA 1
ATOM 3561 C C . SER A 1 473 ? -4.059 -11.334 4.265 1.00 95.69 473 SER A C 1
ATOM 3563 O O . SER A 1 473 ? -4.410 -11.416 3.089 1.00 95.69 473 SER A O 1
ATOM 3565 N N . LEU A 1 474 ? -2.999 -12.023 4.707 1.00 94.94 474 LEU A N 1
ATOM 3566 C CA . LEU A 1 474 ? -2.069 -12.739 3.823 1.00 94.94 474 LEU A CA 1
ATOM 3567 C C . LEU A 1 474 ? -2.748 -13.759 2.891 1.00 94.94 474 LEU A C 1
ATOM 3569 O O . LEU A 1 474 ? -2.280 -13.956 1.769 1.00 94.94 474 LEU A O 1
ATOM 3573 N N . ARG A 1 475 ? -3.847 -14.390 3.315 1.00 93.62 475 ARG A N 1
ATOM 3574 C CA . ARG A 1 475 ? -4.605 -15.356 2.501 1.00 93.62 475 ARG A CA 1
ATOM 3575 C C . ARG A 1 475 ? -5.556 -14.700 1.503 1.00 93.62 475 ARG A C 1
ATOM 3577 O O . ARG A 1 475 ? -5.839 -15.313 0.477 1.00 93.62 475 ARG A O 1
ATOM 3584 N N . PHE A 1 476 ? -6.082 -13.521 1.819 1.00 93.44 476 PHE A N 1
ATOM 3585 C CA . PHE A 1 476 ? -7.184 -12.904 1.091 1.00 93.44 476 PHE A CA 1
ATOM 3586 C C . PHE A 1 476 ? -6.721 -12.015 -0.067 1.00 93.44 476 PHE A C 1
ATOM 3588 O O . PHE A 1 476 ? -7.094 -12.290 -1.210 1.00 93.44 476 PHE A O 1
ATOM 3595 N N . HIS A 1 477 ? -5.963 -10.948 0.226 1.00 94.50 477 HIS A N 1
ATOM 3596 C CA . HIS A 1 477 ? -5.827 -9.821 -0.703 1.00 94.50 477 HIS A CA 1
ATOM 3597 C C . HIS A 1 477 ? -4.976 -10.164 -1.927 1.00 94.50 477 HIS A C 1
ATOM 3599 O O . HIS A 1 477 ? -4.134 -11.074 -1.857 1.00 94.50 477 HIS A O 1
ATOM 3605 N N . PRO A 1 478 ? -5.141 -9.429 -3.043 1.00 96.06 478 PRO A N 1
ATOM 3606 C CA . PRO A 1 478 ? -4.401 -9.706 -4.261 1.00 96.06 478 PRO A CA 1
ATOM 3607 C C . PRO A 1 478 ? -2.886 -9.651 -4.064 1.00 96.06 478 PRO A C 1
ATOM 3609 O O . PRO A 1 478 ? -2.385 -8.804 -3.335 1.00 96.06 478 PRO A O 1
ATOM 3612 N N . LYS A 1 479 ? -2.128 -10.503 -4.756 1.00 97.25 479 LYS A N 1
ATOM 3613 C CA . LYS A 1 479 ? -0.657 -10.561 -4.695 1.00 97.25 479 LYS A CA 1
ATOM 3614 C C . LYS A 1 479 ? -0.006 -10.024 -5.966 1.00 97.25 479 LYS A C 1
ATOM 3616 O O . LYS A 1 479 ? -0.661 -9.766 -6.979 1.00 97.25 479 LYS A O 1
ATOM 3621 N N . ARG A 1 480 ? 1.323 -9.877 -5.959 1.00 97.94 480 ARG A N 1
ATOM 3622 C CA . ARG A 1 480 ? 2.069 -9.746 -7.219 1.00 97.94 480 ARG A CA 1
ATOM 3623 C C . ARG A 1 480 ? 1.998 -11.061 -7.989 1.00 97.94 480 ARG A C 1
ATOM 3625 O O . ARG A 1 480 ? 2.333 -12.104 -7.436 1.00 97.94 480 ARG A O 1
ATOM 3632 N N . HIS A 1 481 ? 1.706 -10.958 -9.281 1.00 98.12 481 HIS A N 1
ATOM 3633 C CA . HIS A 1 481 ? 1.706 -12.075 -10.221 1.00 98.12 481 HIS A CA 1
ATOM 3634 C C . HIS A 1 481 ? 3.047 -12.818 -10.216 1.00 98.12 481 HIS A C 1
ATOM 3636 O O . HIS A 1 481 ? 4.090 -12.212 -10.505 1.00 98.12 481 HIS A O 1
ATOM 3642 N N . ALA A 1 482 ? 3.003 -14.126 -9.959 1.00 98.00 482 ALA A N 1
ATOM 3643 C CA . ALA A 1 482 ? 4.088 -15.020 -10.338 1.00 98.00 482 ALA A CA 1
ATOM 3644 C C . ALA A 1 482 ? 4.157 -15.090 -11.870 1.00 98.00 482 ALA A C 1
ATOM 3646 O O . ALA A 1 482 ? 3.124 -15.064 -12.544 1.00 98.00 482 ALA A O 1
ATOM 3647 N N . THR A 1 483 ? 5.363 -15.149 -12.434 1.00 98.38 483 THR A N 1
ATOM 3648 C CA . THR A 1 483 ? 5.525 -15.186 -13.894 1.00 98.38 483 THR A CA 1
ATOM 3649 C C . THR A 1 483 ? 6.522 -16.240 -14.337 1.00 98.38 483 THR A C 1
ATOM 3651 O O . THR A 1 483 ? 7.499 -16.515 -13.639 1.00 98.38 483 THR A O 1
ATOM 3654 N N . VAL A 1 484 ? 6.277 -16.805 -15.518 1.00 98.62 484 VAL A N 1
ATOM 3655 C CA . VAL A 1 484 ? 7.249 -17.571 -16.304 1.00 98.62 484 VAL A CA 1
ATOM 3656 C C . VAL A 1 484 ? 7.511 -16.781 -17.576 1.00 98.62 484 VAL A C 1
ATOM 3658 O O . VAL A 1 484 ? 6.582 -16.532 -18.340 1.00 98.62 484 VAL A O 1
ATOM 3661 N N . ILE A 1 485 ? 8.753 -16.353 -17.785 1.00 98.56 485 ILE A N 1
ATOM 3662 C CA . ILE A 1 485 ? 9.132 -15.470 -18.890 1.00 98.56 485 ILE A CA 1
ATOM 3663 C C . ILE A 1 485 ? 10.253 -16.130 -19.675 1.00 98.56 485 ILE A C 1
ATOM 3665 O O . ILE A 1 485 ? 11.386 -16.208 -19.202 1.00 98.56 485 ILE A O 1
ATOM 3669 N N . ARG A 1 486 ? 9.947 -16.588 -20.885 1.00 98.62 486 ARG A N 1
ATOM 3670 C CA . ARG A 1 486 ? 10.957 -17.016 -21.849 1.00 98.62 486 ARG A CA 1
ATOM 3671 C C . ARG A 1 486 ? 11.301 -15.836 -22.738 1.00 98.62 486 ARG A C 1
ATOM 3673 O O . ARG A 1 486 ? 10.415 -15.290 -23.383 1.00 98.62 486 ARG A O 1
ATOM 3680 N N . VAL A 1 487 ? 12.565 -15.434 -22.762 1.00 98.31 487 VAL A N 1
ATOM 3681 C CA . VAL A 1 487 ? 13.029 -14.275 -23.529 1.00 98.31 487 VAL A CA 1
ATOM 3682 C C . VAL A 1 487 ? 14.254 -14.641 -24.355 1.00 98.31 487 VAL A C 1
ATOM 3684 O O . VAL A 1 487 ? 15.194 -15.278 -23.872 1.00 98.31 487 VAL A O 1
ATOM 3687 N N . LYS A 1 488 ? 14.215 -14.232 -25.621 1.00 98.62 488 LYS A N 1
ATOM 3688 C CA . LYS A 1 488 ? 15.268 -14.389 -26.611 1.00 98.62 488 LYS A CA 1
ATOM 3689 C C . LYS A 1 488 ? 15.670 -13.012 -27.130 1.00 98.62 488 LYS A C 1
ATOM 3691 O O . LYS A 1 488 ? 14.852 -12.325 -27.740 1.00 98.62 488 LYS A O 1
ATOM 3696 N N . THR A 1 489 ? 16.919 -12.633 -26.899 1.00 98.69 489 THR A N 1
ATOM 3697 C CA . THR A 1 489 ? 17.478 -11.328 -27.273 1.00 98.69 489 THR A CA 1
ATOM 3698 C C . THR A 1 489 ? 18.617 -11.537 -28.264 1.00 98.69 489 THR A C 1
ATOM 3700 O O . THR A 1 489 ? 19.516 -12.333 -27.999 1.00 98.69 489 THR A O 1
ATOM 3703 N N . GLY A 1 490 ? 18.568 -10.852 -29.406 1.00 98.50 490 GLY A N 1
ATOM 3704 C CA . GLY A 1 490 ? 19.613 -10.860 -30.431 1.00 98.50 490 GLY A CA 1
ATOM 3705 C C . GLY A 1 490 ? 20.325 -9.513 -30.518 1.00 98.50 490 GLY A C 1
ATOM 3706 O O . GLY A 1 490 ? 19.678 -8.466 -30.415 1.00 98.50 490 GLY A O 1
ATOM 3707 N N . ALA A 1 491 ? 21.641 -9.540 -30.719 1.00 98.69 491 ALA A N 1
ATOM 3708 C CA . ALA A 1 491 ? 22.447 -8.348 -30.947 1.00 98.69 491 ALA A CA 1
ATOM 3709 C C . ALA A 1 491 ? 23.586 -8.589 -31.940 1.00 98.69 491 ALA A C 1
ATOM 3711 O O . ALA A 1 491 ? 24.045 -9.716 -32.126 1.00 98.69 491 ALA A O 1
ATOM 3712 N N . LYS A 1 492 ? 24.056 -7.504 -32.554 1.00 98.62 492 LYS A N 1
ATOM 3713 C CA . LYS A 1 492 ? 25.277 -7.479 -33.370 1.00 98.62 492 LYS A CA 1
ATOM 3714 C C . LYS A 1 492 ? 26.519 -7.490 -32.482 1.00 98.62 492 LYS A C 1
ATOM 3716 O O . LYS A 1 492 ? 26.450 -7.127 -31.308 1.00 98.62 492 LYS A O 1
ATOM 3721 N N . GLN A 1 493 ? 27.671 -7.821 -33.059 1.00 98.19 493 GLN A N 1
ATOM 3722 C CA . GLN A 1 493 ? 28.968 -7.830 -32.375 1.00 98.19 493 GLN A CA 1
ATOM 3723 C C . GLN A 1 493 ? 29.317 -6.465 -31.761 1.00 98.19 493 GLN A C 1
ATOM 3725 O O . GLN A 1 493 ? 30.026 -6.384 -30.762 1.00 98.19 493 GLN A O 1
ATOM 3730 N N . ASP A 1 494 ? 28.798 -5.384 -32.346 1.00 98.00 494 ASP A N 1
ATOM 3731 C CA . ASP A 1 494 ? 28.973 -4.021 -31.853 1.00 98.00 494 ASP A CA 1
ATOM 3732 C C . ASP A 1 494 ? 28.019 -3.647 -30.701 1.00 98.00 494 ASP A C 1
ATOM 3734 O O . ASP A 1 494 ? 28.035 -2.499 -30.254 1.00 98.00 494 ASP A O 1
ATOM 3738 N N . GLY A 1 495 ? 27.174 -4.574 -30.243 1.00 98.00 495 GLY A N 1
ATOM 3739 C CA . GLY A 1 495 ? 26.208 -4.392 -29.161 1.00 98.00 495 GLY A CA 1
ATOM 3740 C C . GLY A 1 495 ? 24.851 -3.827 -29.574 1.00 98.00 495 GLY A C 1
ATOM 3741 O O . GLY A 1 495 ? 24.011 -3.613 -28.705 1.00 98.00 495 GLY A O 1
ATOM 3742 N N . THR A 1 496 ? 24.590 -3.574 -30.858 1.00 98.50 496 THR A N 1
ATOM 3743 C CA . THR A 1 496 ? 23.267 -3.110 -31.317 1.00 98.50 496 THR A CA 1
ATOM 3744 C C . THR A 1 496 ? 22.219 -4.216 -31.178 1.00 98.50 496 THR A C 1
ATOM 3746 O O . THR A 1 496 ? 22.382 -5.281 -31.772 1.00 98.50 496 THR A O 1
ATOM 3749 N N . LEU A 1 497 ? 21.125 -3.966 -30.451 1.00 98.50 497 LEU A N 1
ATOM 3750 C CA . LEU A 1 497 ? 20.004 -4.905 -30.340 1.00 98.50 497 LEU A CA 1
ATOM 3751 C C . LEU A 1 497 ? 19.239 -5.004 -31.666 1.00 98.50 497 LEU A C 1
ATOM 3753 O O . LEU A 1 497 ? 18.792 -3.998 -32.219 1.00 98.50 497 LEU A O 1
ATOM 3757 N N . THR A 1 498 ? 19.042 -6.225 -32.159 1.00 98.38 498 THR A N 1
ATOM 3758 C CA . THR A 1 498 ? 18.355 -6.483 -33.435 1.00 98.38 498 THR A CA 1
ATOM 3759 C C . THR A 1 498 ? 16.969 -7.083 -33.250 1.00 98.38 498 THR A C 1
ATOM 3761 O O . THR A 1 498 ? 16.063 -6.770 -34.028 1.00 98.38 498 THR A O 1
ATOM 3764 N N . ALA A 1 499 ? 16.789 -7.925 -32.229 1.00 98.38 499 ALA A N 1
ATOM 3765 C CA . ALA A 1 499 ? 15.550 -8.652 -31.989 1.00 98.38 499 ALA A CA 1
ATOM 3766 C C . ALA A 1 499 ? 15.288 -8.918 -30.505 1.00 98.38 499 ALA A C 1
ATOM 3768 O O . ALA A 1 499 ? 16.195 -9.297 -29.762 1.00 98.38 499 ALA A O 1
ATOM 3769 N N . VAL A 1 500 ? 14.021 -8.810 -30.100 1.00 98.50 500 VAL A N 1
ATOM 3770 C CA . VAL A 1 500 ? 13.519 -9.337 -28.823 1.00 98.50 500 VAL A CA 1
ATOM 3771 C C . VAL A 1 500 ? 12.256 -10.154 -29.071 1.00 98.50 500 VAL A C 1
ATOM 3773 O O . VAL A 1 500 ? 11.228 -9.629 -29.500 1.00 98.50 500 VAL A O 1
ATOM 3776 N N . GLN A 1 501 ? 12.313 -11.444 -28.758 1.00 98.69 501 GLN A N 1
ATOM 3777 C CA . GLN A 1 501 ? 11.144 -12.313 -28.716 1.00 98.69 501 GLN A CA 1
ATOM 3778 C C . GLN A 1 501 ? 10.895 -12.754 -27.279 1.00 98.69 501 GLN A C 1
ATOM 3780 O O . GLN A 1 501 ? 11.817 -13.236 -26.624 1.00 98.69 501 GLN A O 1
ATOM 3785 N N . ALA A 1 502 ? 9.664 -12.624 -26.787 1.00 98.38 502 ALA A N 1
ATOM 3786 C CA . ALA A 1 502 ? 9.329 -13.086 -25.447 1.00 98.38 502 ALA A CA 1
ATOM 3787 C C . ALA A 1 502 ? 7.963 -13.774 -25.375 1.00 98.38 502 ALA A C 1
ATOM 3789 O O . ALA A 1 502 ? 7.023 -13.420 -26.082 1.00 98.38 502 ALA A O 1
ATOM 3790 N N . GLU A 1 503 ? 7.869 -14.762 -24.496 1.00 98.50 503 GLU A N 1
ATOM 3791 C CA . GLU A 1 503 ? 6.639 -15.454 -24.140 1.00 98.50 503 GLU A CA 1
ATOM 3792 C C . GLU A 1 503 ? 6.477 -15.415 -22.618 1.00 98.50 503 GLU A C 1
ATOM 3794 O O . GLU A 1 503 ? 7.358 -15.865 -21.880 1.00 98.50 503 GLU A O 1
ATOM 3799 N N . LEU A 1 504 ? 5.369 -14.843 -22.151 1.00 98.62 504 LEU A N 1
ATOM 3800 C CA . LEU A 1 504 ? 5.082 -14.636 -20.737 1.00 98.62 504 LEU A CA 1
ATOM 3801 C C . LEU A 1 504 ? 3.826 -15.411 -20.333 1.00 98.62 504 LEU A C 1
ATOM 3803 O O . LEU A 1 504 ? 2.793 -15.320 -20.990 1.00 98.62 504 LEU A O 1
ATOM 3807 N N . TYR A 1 505 ? 3.891 -16.098 -19.199 1.00 98.69 505 TYR A N 1
ATOM 3808 C CA . TYR A 1 505 ? 2.729 -16.645 -18.503 1.00 98.69 505 TYR A CA 1
ATOM 3809 C C . TYR A 1 505 ? 2.636 -15.968 -17.142 1.00 98.69 505 TYR A C 1
ATOM 3811 O O . TYR A 1 505 ? 3.577 -16.047 -16.351 1.00 98.69 505 TYR A O 1
ATOM 3819 N N . GLY A 1 506 ? 1.531 -15.271 -16.890 1.00 98.31 506 GLY A N 1
ATOM 3820 C CA . GLY A 1 506 ? 1.247 -14.615 -15.619 1.00 98.31 506 GLY A CA 1
ATOM 3821 C C . GLY A 1 506 ? 0.166 -15.355 -14.856 1.00 98.31 506 GLY A C 1
ATOM 3822 O O . GLY A 1 506 ? -0.914 -15.588 -15.395 1.00 98.31 506 GLY A O 1
ATOM 3823 N N . ASP A 1 507 ? 0.453 -15.691 -13.604 1.00 98.25 507 ASP A N 1
ATOM 3824 C CA . ASP A 1 507 ? -0.544 -16.194 -12.668 1.00 98.25 507 ASP A CA 1
ATOM 3825 C C . ASP A 1 507 ? -1.386 -15.028 -12.136 1.00 98.25 507 ASP A C 1
ATOM 3827 O O . ASP A 1 507 ? -0.880 -14.198 -11.378 1.00 98.25 507 ASP A O 1
ATOM 3831 N N . SER A 1 508 ? -2.645 -14.948 -12.573 1.00 97.44 508 SER A N 1
ATOM 3832 C CA . SER A 1 508 ? -3.628 -13.966 -12.103 1.00 97.44 508 SER A CA 1
ATOM 3833 C C . SER A 1 508 ? -4.441 -14.461 -10.898 1.00 97.44 508 SER A C 1
ATOM 3835 O O . SER A 1 508 ? -5.243 -13.706 -10.357 1.00 97.44 508 SER A O 1
ATOM 3837 N N . GLY A 1 509 ? -4.206 -15.690 -10.428 1.00 97.56 509 GLY A N 1
ATOM 3838 C CA . GLY A 1 509 ? -4.949 -16.295 -9.327 1.00 97.56 509 GLY A CA 1
ATOM 3839 C C . GLY A 1 509 ? -6.415 -16.566 -9.667 1.00 97.56 509 GLY A C 1
ATOM 3840 O O . GLY A 1 509 ? -6.790 -16.670 -10.837 1.00 97.56 509 GLY A O 1
ATOM 3841 N N . ALA A 1 510 ? -7.245 -16.709 -8.633 1.00 97.38 510 ALA A N 1
ATOM 3842 C CA . ALA A 1 510 ? -8.626 -17.169 -8.785 1.00 97.38 510 ALA A CA 1
ATOM 3843 C C . ALA A 1 510 ? -9.578 -16.159 -9.448 1.00 97.38 510 ALA A C 1
ATOM 3845 O O . ALA A 1 510 ? -10.567 -16.577 -10.052 1.00 97.38 510 ALA A O 1
ATOM 3846 N N . TYR A 1 511 ? -9.283 -14.859 -9.376 1.00 97.25 511 TYR A N 1
ATOM 3847 C CA . TYR A 1 511 ? -10.152 -13.770 -9.845 1.00 97.25 511 TYR A CA 1
ATOM 3848 C C . TYR A 1 511 ? -9.357 -12.700 -10.580 1.00 97.25 511 TYR A C 1
ATOM 3850 O O . TYR A 1 511 ? -8.161 -12.541 -10.341 1.00 97.25 511 TYR A O 1
ATOM 3858 N N . ALA A 1 512 ? -10.012 -11.970 -11.485 1.00 96.12 512 ALA A N 1
ATOM 3859 C CA . ALA A 1 512 ? -9.305 -11.129 -12.441 1.00 96.12 512 ALA A CA 1
ATOM 3860 C C . ALA A 1 512 ? -8.565 -9.963 -11.786 1.00 96.12 512 ALA A C 1
ATOM 3862 O O . ALA A 1 512 ? -7.470 -9.643 -12.246 1.00 96.12 512 ALA A O 1
ATOM 3863 N N . SER A 1 513 ? -9.161 -9.311 -10.771 1.00 96.06 513 SER A N 1
ATOM 3864 C CA . SER A 1 513 ? -8.650 -8.062 -10.169 1.00 96.06 513 SER A CA 1
ATOM 3865 C C . SER A 1 513 ? -8.136 -7.116 -11.280 1.00 96.06 513 SER A C 1
ATOM 3867 O O . SER A 1 513 ? -8.879 -6.739 -12.192 1.00 96.06 513 SER A O 1
ATOM 3869 N N . LEU A 1 514 ? -6.842 -6.788 -11.265 1.00 95.06 514 LEU A N 1
ATOM 3870 C CA . LEU A 1 514 ? -6.129 -5.992 -12.262 1.00 95.06 514 LEU A CA 1
ATOM 3871 C C . LEU A 1 514 ? -5.183 -6.830 -13.128 1.00 95.06 514 LEU A C 1
ATOM 3873 O O . LEU A 1 514 ? -4.315 -6.273 -13.804 1.00 95.06 514 LEU A O 1
ATOM 3877 N N . GLY A 1 515 ? -5.331 -8.153 -13.143 1.00 95.94 515 GLY A N 1
ATOM 3878 C CA . GLY A 1 515 ? -4.412 -9.073 -13.803 1.00 95.94 515 GLY A CA 1
ATOM 3879 C C . GLY A 1 515 ? -4.230 -8.814 -15.292 1.00 95.94 515 GLY A C 1
ATOM 3880 O O . GLY A 1 515 ? -3.095 -8.735 -15.767 1.00 95.94 515 GLY A O 1
ATOM 3881 N N . GLU A 1 516 ? -5.314 -8.525 -16.021 1.00 94.81 516 GLU A N 1
ATOM 3882 C CA . GLU A 1 516 ? -5.226 -8.104 -17.425 1.00 94.81 516 GLU A CA 1
ATOM 3883 C C . GLU A 1 516 ? -4.337 -6.855 -17.578 1.00 94.81 516 GLU A C 1
ATOM 3885 O O . GLU A 1 516 ? -3.460 -6.797 -18.446 1.00 94.81 516 GLU A O 1
ATOM 3890 N N . LYS A 1 517 ? -4.536 -5.843 -16.726 1.00 94.38 517 LYS A N 1
ATOM 3891 C CA . LYS A 1 517 ? -3.827 -4.559 -16.819 1.00 94.38 517 LYS A CA 1
ATOM 3892 C C . LYS A 1 517 ? -2.358 -4.705 -16.426 1.00 94.38 517 LYS A C 1
ATOM 3894 O O . LYS A 1 517 ? -1.489 -4.163 -17.111 1.00 94.38 517 LYS A O 1
ATOM 3899 N N . VAL A 1 518 ? -2.069 -5.468 -15.373 1.00 95.75 518 VAL A N 1
ATOM 3900 C CA . VAL A 1 518 ? -0.708 -5.745 -14.892 1.00 95.75 518 VAL A CA 1
ATOM 3901 C C . VAL A 1 518 ? 0.079 -6.539 -15.929 1.00 95.75 518 VAL A C 1
ATOM 3903 O O . VAL A 1 518 ? 1.185 -6.137 -16.299 1.00 95.75 518 VAL A O 1
ATOM 3906 N N . MET A 1 519 ? -0.497 -7.615 -16.467 1.00 97.31 519 MET A N 1
ATOM 3907 C CA . MET A 1 519 ? 0.174 -8.428 -17.482 1.00 97.31 519 MET A CA 1
ATOM 3908 C C . MET A 1 519 ? 0.316 -7.685 -18.810 1.00 97.31 519 MET A C 1
ATOM 3910 O O . MET A 1 519 ? 1.323 -7.858 -19.498 1.00 97.31 519 MET A O 1
ATOM 3914 N N . THR A 1 520 ? -0.598 -6.762 -19.134 1.00 95.50 520 THR A N 1
ATOM 3915 C CA . THR A 1 520 ? -0.409 -5.844 -20.267 1.00 95.50 520 THR A CA 1
ATOM 3916 C C . THR A 1 520 ? 0.849 -5.003 -20.077 1.00 95.50 520 THR A C 1
ATOM 3918 O O . THR A 1 520 ? 1.650 -4.893 -21.000 1.00 95.50 520 THR A O 1
ATOM 3921 N N . ARG A 1 521 ? 1.088 -4.462 -18.876 1.00 94.31 521 ARG A N 1
ATOM 3922 C CA . ARG A 1 521 ? 2.291 -3.661 -18.597 1.00 94.31 521 ARG A CA 1
ATOM 3923 C C . ARG A 1 521 ? 3.569 -4.490 -18.609 1.00 94.31 521 ARG A C 1
ATOM 3925 O O . ARG A 1 521 ? 4.545 -4.020 -19.185 1.00 94.31 521 ARG A O 1
ATOM 3932 N N . ALA A 1 522 ? 3.555 -5.711 -18.074 1.00 96.00 522 ALA A N 1
ATOM 3933 C CA . ALA A 1 522 ? 4.683 -6.636 -18.218 1.00 96.00 522 ALA A CA 1
ATOM 3934 C C . ALA A 1 522 ? 5.024 -6.874 -19.703 1.00 96.00 522 ALA A C 1
ATOM 3936 O O . ALA A 1 522 ? 6.182 -6.809 -20.099 1.00 96.00 522 ALA A O 1
ATOM 3937 N N . THR A 1 523 ? 4.002 -7.059 -20.543 1.00 96.50 523 THR A N 1
ATOM 3938 C CA . THR A 1 523 ? 4.163 -7.298 -21.988 1.00 96.50 523 THR A CA 1
ATOM 3939 C C . THR A 1 523 ? 4.735 -6.080 -22.713 1.00 96.50 523 THR A C 1
ATOM 3941 O O . THR A 1 523 ? 5.705 -6.198 -23.454 1.00 96.50 523 THR A O 1
ATOM 3944 N N . THR A 1 524 ? 4.170 -4.888 -22.490 1.00 94.50 524 THR A N 1
ATOM 3945 C CA . THR A 1 524 ? 4.571 -3.672 -23.221 1.00 94.50 524 THR A CA 1
ATOM 3946 C C . THR A 1 524 ? 5.949 -3.138 -22.830 1.00 94.50 524 THR A C 1
ATOM 3948 O O . THR A 1 524 ? 6.465 -2.271 -23.526 1.00 94.50 524 THR A O 1
ATOM 3951 N N . HIS A 1 525 ? 6.531 -3.626 -21.729 1.00 95.25 525 HIS A N 1
ATOM 3952 C CA . HIS A 1 525 ? 7.871 -3.254 -21.258 1.00 95.25 525 HIS A CA 1
ATOM 3953 C C . HIS A 1 525 ? 8.877 -4.415 -21.376 1.00 95.25 525 HIS A C 1
ATOM 3955 O O . HIS A 1 525 ? 10.004 -4.298 -20.896 1.00 95.25 525 HIS A O 1
ATOM 3961 N N . ALA A 1 526 ? 8.513 -5.532 -22.023 1.00 96.81 526 ALA A N 1
ATOM 3962 C CA . ALA A 1 526 ? 9.375 -6.713 -22.157 1.00 96.81 526 ALA A CA 1
ATOM 3963 C C . ALA A 1 526 ? 10.545 -6.544 -23.146 1.00 96.81 526 ALA A C 1
ATOM 3965 O O . ALA A 1 526 ? 11.281 -7.493 -23.393 1.00 96.81 526 ALA A O 1
ATOM 3966 N N . THR A 1 527 ? 10.749 -5.340 -23.682 1.00 96.31 527 THR A N 1
ATOM 3967 C CA . THR A 1 527 ? 11.970 -4.952 -24.406 1.00 96.31 527 THR A CA 1
ATOM 3968 C C . THR A 1 527 ? 12.955 -4.167 -23.548 1.00 96.31 527 THR A C 1
ATOM 3970 O O . THR A 1 527 ? 14.030 -3.833 -24.031 1.00 96.31 527 THR A O 1
ATOM 3973 N N . GLY A 1 528 ? 12.588 -3.822 -22.308 1.00 95.69 528 GLY A N 1
ATOM 3974 C CA . GLY A 1 528 ? 13.339 -2.866 -21.498 1.00 95.69 528 GLY A CA 1
ATOM 3975 C C . GLY A 1 528 ? 13.295 -1.446 -22.078 1.00 95.69 528 GLY A C 1
ATOM 3976 O O . GLY A 1 528 ? 12.605 -1.195 -23.074 1.00 95.69 528 GLY A O 1
ATOM 3977 N N . PRO A 1 529 ? 14.013 -0.492 -21.463 1.00 96.44 529 PRO A N 1
ATOM 3978 C CA . PRO A 1 529 ? 14.091 0.895 -21.922 1.00 96.44 529 PRO A CA 1
ATOM 3979 C C . PRO A 1 529 ? 15.029 1.060 -23.133 1.00 96.44 529 PRO A C 1
ATOM 3981 O O . PRO A 1 529 ? 15.801 2.021 -23.210 1.00 96.44 529 PRO A O 1
ATOM 3984 N N . TYR A 1 530 ? 14.979 0.117 -24.078 1.00 97.62 530 TYR A N 1
ATOM 3985 C CA . TYR A 1 530 ? 15.888 0.022 -25.214 1.00 97.62 530 TYR A CA 1
ATOM 3986 C C . TYR A 1 530 ? 15.172 0.141 -26.558 1.00 97.62 530 TYR A C 1
ATOM 3988 O O . TYR A 1 530 ? 14.014 -0.248 -26.715 1.00 97.62 530 TYR A O 1
ATOM 3996 N N . VAL A 1 531 ? 15.885 0.667 -27.549 1.00 96.44 531 VAL A N 1
ATOM 3997 C CA . VAL A 1 531 ? 15.458 0.697 -28.945 1.00 96.44 531 VAL A CA 1
ATOM 3998 C C . VAL A 1 531 ? 15.726 -0.671 -29.560 1.00 96.44 531 VAL A C 1
ATOM 4000 O O . VAL A 1 531 ? 16.871 -1.107 -29.643 1.00 96.44 531 VAL A O 1
ATOM 4003 N N . VAL A 1 532 ? 14.662 -1.340 -30.002 1.00 95.50 532 VAL A N 1
ATOM 4004 C CA . VAL A 1 532 ? 14.731 -2.644 -30.669 1.00 95.50 532 VAL A CA 1
ATOM 4005 C C . VAL A 1 532 ? 13.838 -2.602 -31.901 1.00 95.50 532 VAL A C 1
ATOM 4007 O O . VAL A 1 532 ? 12.636 -2.360 -31.791 1.00 95.50 532 VAL A O 1
ATOM 4010 N N . ALA A 1 533 ? 14.423 -2.832 -33.077 1.00 91.94 533 ALA A N 1
ATOM 4011 C CA . ALA A 1 533 ? 13.703 -2.729 -34.345 1.00 91.94 533 ALA A CA 1
ATOM 4012 C C . ALA A 1 533 ? 12.657 -3.841 -34.521 1.00 91.94 533 ALA A C 1
ATOM 4014 O O . ALA A 1 533 ? 11.559 -3.573 -35.003 1.00 91.94 533 ALA A O 1
ATOM 4015 N N . ASN A 1 534 ? 12.981 -5.065 -34.093 1.00 97.88 534 ASN A N 1
ATOM 4016 C CA . ASN A 1 534 ? 12.155 -6.242 -34.341 1.00 97.88 534 ASN A CA 1
ATOM 4017 C C . ASN A 1 534 ? 11.731 -6.903 -33.030 1.00 97.88 534 ASN A C 1
ATOM 4019 O O . ASN A 1 534 ? 12.567 -7.336 -32.235 1.00 97.88 534 ASN A O 1
ATOM 4023 N N . THR A 1 535 ? 10.429 -6.987 -32.783 1.00 97.88 535 THR A N 1
ATOM 4024 C CA . THR A 1 535 ? 9.885 -7.527 -31.541 1.00 97.88 535 THR A CA 1
ATOM 4025 C C . THR A 1 535 ? 8.668 -8.402 -31.793 1.00 97.88 535 THR A C 1
ATOM 4027 O O . THR A 1 535 ? 7.828 -8.118 -32.648 1.00 97.88 535 THR A O 1
ATOM 4030 N N . LYS A 1 536 ? 8.569 -9.487 -31.025 1.00 98.31 536 LYS A N 1
ATOM 4031 C CA . LYS A 1 536 ? 7.379 -10.339 -30.965 1.00 98.31 536 LYS A CA 1
ATOM 4032 C C . LYS A 1 536 ? 7.196 -10.839 -29.542 1.00 98.31 536 LYS A C 1
ATOM 4034 O O . LYS A 1 536 ? 7.990 -11.642 -29.059 1.00 98.31 536 LYS A O 1
ATOM 4039 N N . ILE A 1 537 ? 6.162 -10.353 -28.873 1.00 98.38 537 ILE A N 1
ATOM 4040 C CA . ILE A 1 537 ? 5.906 -10.646 -27.469 1.00 98.38 537 ILE A CA 1
ATOM 4041 C C . ILE A 1 537 ? 4.476 -11.157 -27.326 1.00 98.38 537 ILE A C 1
ATOM 4043 O O . ILE A 1 537 ? 3.520 -10.456 -27.665 1.00 98.38 537 ILE A O 1
ATOM 4047 N N . ASP A 1 538 ? 4.353 -12.363 -26.787 1.00 98.44 538 ASP A N 1
ATOM 4048 C CA . ASP A 1 538 ? 3.092 -13.011 -26.449 1.00 98.44 538 ASP A CA 1
ATOM 4049 C C . ASP A 1 538 ? 2.995 -13.153 -24.928 1.00 98.44 538 ASP A C 1
ATOM 4051 O O . ASP A 1 538 ? 3.934 -13.594 -24.269 1.00 98.44 538 ASP A O 1
ATOM 4055 N N . CYS A 1 539 ? 1.860 -12.772 -24.352 1.00 98.56 539 CYS A N 1
ATOM 4056 C CA . CYS A 1 539 ? 1.631 -12.879 -22.917 1.00 98.56 539 CYS A CA 1
ATOM 4057 C C . CYS A 1 539 ? 0.251 -13.452 -22.619 1.00 98.56 539 CYS A C 1
ATOM 4059 O O . CYS A 1 539 ? -0.755 -12.988 -23.160 1.00 98.56 539 CYS A O 1
ATOM 4061 N N . TYR A 1 540 ? 0.212 -14.438 -21.732 1.00 98.56 540 TYR A N 1
ATOM 4062 C CA . TYR A 1 540 ? -0.991 -15.128 -21.296 1.00 98.56 540 TYR A CA 1
ATOM 4063 C C . TYR A 1 540 ? -1.214 -14.847 -19.809 1.00 98.56 540 TYR A C 1
ATOM 4065 O O . TYR A 1 540 ? -0.473 -15.337 -18.957 1.00 98.56 540 TYR A O 1
ATOM 4073 N N . ALA A 1 541 ? -2.224 -14.036 -19.499 1.00 98.31 541 ALA A N 1
ATOM 4074 C CA . ALA A 1 541 ? -2.741 -13.896 -18.142 1.00 98.31 541 ALA A CA 1
ATOM 4075 C C . ALA A 1 541 ? -3.705 -15.057 -17.877 1.00 98.31 541 ALA A C 1
ATOM 4077 O O . ALA A 1 541 ? -4.658 -15.250 -18.641 1.00 98.31 541 ALA A O 1
ATOM 4078 N N . MET A 1 542 ? -3.432 -15.835 -16.834 1.00 98.19 542 MET A N 1
ATOM 4079 C CA . MET A 1 542 ? -4.078 -17.120 -16.585 1.00 98.19 542 MET A CA 1
ATOM 4080 C C . MET A 1 542 ? -4.733 -17.140 -15.209 1.00 98.19 542 MET A C 1
ATOM 4082 O O . MET A 1 542 ? -4.092 -16.798 -14.217 1.00 98.19 542 MET A O 1
ATOM 4086 N N . TYR A 1 543 ? -5.985 -17.585 -15.151 1.00 98.25 543 TYR A N 1
ATOM 4087 C CA . TYR A 1 543 ? -6.631 -17.946 -13.896 1.00 98.25 543 TYR A CA 1
ATOM 4088 C C . TYR A 1 543 ? -6.013 -19.229 -13.332 1.00 98.25 543 TYR A C 1
ATOM 4090 O O . TYR A 1 543 ? -5.775 -20.190 -14.068 1.00 98.25 543 TYR A O 1
ATOM 4098 N N . THR A 1 544 ? -5.791 -19.248 -12.021 1.00 98.19 544 THR A N 1
ATOM 4099 C CA . THR A 1 544 ? -5.306 -20.407 -11.255 1.00 98.19 544 THR A CA 1
ATOM 4100 C C . THR A 1 544 ? -6.006 -20.457 -9.895 1.00 98.19 544 THR A C 1
ATOM 4102 O O . THR A 1 544 ? -6.680 -19.512 -9.506 1.00 98.19 544 THR A O 1
ATOM 4105 N N . ASN A 1 545 ? -5.860 -21.541 -9.134 1.00 97.94 545 ASN A N 1
ATOM 4106 C CA . ASN A 1 545 ? -6.426 -21.664 -7.785 1.00 97.94 545 ASN A CA 1
ATOM 4107 C C . ASN A 1 545 ? -5.547 -21.032 -6.686 1.00 97.94 545 ASN A C 1
ATOM 4109 O O . ASN A 1 545 ? -5.748 -21.296 -5.496 1.00 97.94 545 ASN A O 1
ATOM 4113 N N . ASN A 1 546 ? -4.543 -20.236 -7.068 1.00 97.38 546 ASN A N 1
ATOM 4114 C CA . ASN A 1 546 ? -3.768 -19.437 -6.125 1.00 97.38 546 ASN A CA 1
ATOM 4115 C C . ASN A 1 546 ? -4.554 -18.184 -5.702 1.00 97.38 546 ASN A C 1
ATOM 4117 O O . ASN A 1 546 ? -5.585 -17.841 -6.288 1.00 97.38 546 ASN A O 1
ATOM 4121 N N . ALA A 1 547 ? -4.052 -17.480 -4.680 1.00 96.31 547 ALA A N 1
ATOM 4122 C CA . ALA A 1 547 ? -4.604 -16.184 -4.295 1.00 96.31 547 ALA A CA 1
ATOM 4123 C C . ALA A 1 547 ? -4.676 -15.249 -5.518 1.00 96.31 547 ALA A C 1
ATOM 4125 O O . ALA A 1 547 ? -3.735 -15.255 -6.323 1.00 96.31 547 ALA A O 1
ATOM 4126 N N . PRO A 1 548 ? -5.759 -14.461 -5.671 1.00 97.06 548 PRO A N 1
ATOM 4127 C CA . PRO A 1 548 ? -5.877 -13.474 -6.736 1.00 97.06 548 PRO A CA 1
ATOM 4128 C C . PRO A 1 548 ? -4.610 -12.636 -6.854 1.00 97.06 548 PRO A C 1
ATOM 4130 O O . PRO A 1 548 ? -3.938 -12.356 -5.861 1.00 97.06 548 PRO A O 1
ATOM 4133 N N . CYS A 1 549 ? -4.255 -12.240 -8.067 1.00 97.25 549 CYS A N 1
ATOM 4134 C CA . CYS A 1 549 ? -3.118 -11.364 -8.292 1.00 97.25 549 CYS A CA 1
ATOM 4135 C C . CYS A 1 549 ? -3.578 -10.060 -8.934 1.00 97.25 549 CYS A C 1
ATOM 4137 O O . CYS A 1 549 ? -4.376 -10.034 -9.866 1.00 97.25 549 CYS A O 1
ATOM 4139 N N . GLY A 1 550 ? -3.026 -8.958 -8.442 1.00 95.88 550 GLY A N 1
ATOM 4140 C CA . GLY A 1 550 ? -3.467 -7.615 -8.786 1.00 95.88 550 GLY A CA 1
ATOM 4141 C C . GLY A 1 550 ? -2.310 -6.631 -8.814 1.00 95.88 550 GLY A C 1
ATOM 4142 O O . GLY A 1 550 ? -1.163 -6.978 -9.133 1.00 95.88 550 GLY A O 1
ATOM 4143 N N . ALA A 1 551 ? -2.622 -5.376 -8.507 1.00 95.62 551 ALA A N 1
ATOM 4144 C CA . ALA A 1 551 ? -1.635 -4.315 -8.465 1.00 95.62 551 ALA A CA 1
ATOM 4145 C C . ALA A 1 551 ? -0.601 -4.559 -7.361 1.00 95.62 551 ALA A C 1
ATOM 4147 O O . ALA A 1 551 ? -0.923 -4.856 -6.219 1.00 95.62 551 ALA A O 1
ATOM 4148 N N . PHE A 1 552 ? 0.672 -4.359 -7.689 1.00 96.69 552 PHE A N 1
ATOM 4149 C CA . PHE A 1 552 ? 1.758 -4.206 -6.722 1.00 96.69 552 PHE A CA 1
ATOM 4150 C C . PHE A 1 552 ? 2.710 -3.162 -7.296 1.00 96.69 552 PHE A C 1
ATOM 4152 O O . PHE A 1 552 ? 3.063 -3.260 -8.474 1.00 96.69 552 PHE A O 1
ATOM 4159 N N . ARG A 1 553 ? 3.145 -2.177 -6.494 1.00 95.12 553 ARG A N 1
ATOM 4160 C CA . ARG A 1 553 ? 4.167 -1.161 -6.841 1.00 95.12 553 ARG A CA 1
ATOM 4161 C C . ARG A 1 553 ? 5.208 -1.667 -7.858 1.00 95.12 553 ARG A C 1
ATOM 4163 O O . ARG A 1 553 ? 5.946 -2.612 -7.595 1.00 95.12 553 ARG A O 1
ATOM 4170 N N . GLY A 1 554 ? 5.238 -1.043 -9.036 1.00 90.62 554 GLY A N 1
ATOM 4171 C CA . GLY A 1 554 ? 5.973 -1.500 -10.228 1.00 90.62 554 GLY A CA 1
ATOM 4172 C C . GLY A 1 554 ? 5.041 -1.945 -11.362 1.00 90.62 554 GLY A C 1
ATOM 4173 O O . GLY A 1 554 ? 5.305 -1.639 -12.516 1.00 90.62 554 GLY A O 1
ATOM 4174 N N . PHE A 1 555 ? 3.906 -2.561 -11.020 1.00 91.44 555 PHE A N 1
ATOM 4175 C CA . PHE A 1 555 ? 2.768 -2.859 -11.896 1.00 91.44 555 PHE A CA 1
ATOM 4176 C C . PHE A 1 555 ? 3.172 -3.608 -13.183 1.00 91.44 555 PHE A C 1
ATOM 4178 O O . PHE A 1 555 ? 3.127 -3.070 -14.285 1.00 91.44 555 PHE A O 1
ATOM 4185 N N . GLY A 1 556 ? 3.632 -4.855 -13.037 1.00 92.31 556 GLY A N 1
ATOM 4186 C CA . GLY A 1 556 ? 4.007 -5.744 -14.151 1.00 92.31 556 GLY A CA 1
ATOM 4187 C C . GLY A 1 556 ? 5.426 -5.530 -14.687 1.00 92.31 556 GLY A C 1
ATOM 4188 O O . GLY A 1 556 ? 6.112 -6.498 -15.010 1.00 92.31 556 GLY A O 1
ATOM 4189 N N . VAL A 1 557 ? 5.903 -4.281 -14.712 1.00 95.12 557 VAL A N 1
ATOM 4190 C CA . VAL A 1 557 ? 7.222 -3.910 -15.260 1.00 95.12 557 VAL A CA 1
ATOM 4191 C C . VAL A 1 557 ? 8.368 -4.620 -14.544 1.00 95.12 557 VAL A C 1
ATOM 4193 O O . VAL A 1 557 ? 9.327 -5.042 -15.174 1.00 95.12 557 VAL A O 1
ATOM 4196 N N . THR A 1 558 ? 8.278 -4.793 -13.227 1.00 95.38 558 THR A N 1
ATOM 4197 C CA . THR A 1 558 ? 9.326 -5.459 -12.435 1.00 95.38 558 THR A CA 1
ATOM 4198 C C . THR A 1 558 ? 9.557 -6.909 -12.856 1.00 95.38 558 THR A C 1
ATOM 4200 O O . THR A 1 558 ? 10.690 -7.376 -12.812 1.00 95.38 558 THR A O 1
ATOM 4203 N N . GLN A 1 559 ? 8.501 -7.620 -13.271 1.00 96.44 559 GLN A N 1
ATOM 4204 C CA . GLN A 1 559 ? 8.620 -9.012 -13.698 1.00 96.44 559 GLN A CA 1
ATOM 4205 C C . GLN A 1 559 ? 9.363 -9.110 -15.032 1.00 96.44 559 GLN A C 1
ATOM 4207 O O . GLN A 1 559 ? 10.320 -9.872 -15.149 1.00 96.44 559 GLN A O 1
ATOM 4212 N N . SER A 1 560 ? 8.974 -8.292 -16.014 1.00 96.50 560 SER A N 1
ATOM 4213 C CA . SER A 1 560 ? 9.649 -8.257 -17.312 1.00 96.50 560 SER A CA 1
ATOM 4214 C C . SER A 1 560 ? 11.065 -7.689 -17.213 1.00 96.50 560 SER A C 1
ATOM 4216 O O . SER A 1 560 ? 11.971 -8.229 -17.838 1.00 96.50 560 SER A O 1
ATOM 4218 N N . ALA A 1 561 ? 11.283 -6.657 -16.392 1.00 97.19 561 ALA A N 1
ATOM 4219 C CA . ALA A 1 561 ? 12.598 -6.058 -16.181 1.00 97.19 561 ALA A CA 1
ATOM 4220 C C . ALA A 1 561 ? 13.600 -7.066 -15.604 1.00 97.19 561 ALA A C 1
ATOM 4222 O O . ALA A 1 561 ? 14.728 -7.109 -16.071 1.00 97.19 561 ALA A O 1
ATOM 4223 N N . PHE A 1 562 ? 13.196 -7.933 -14.666 1.00 97.62 562 PHE A N 1
ATOM 4224 C CA . PHE A 1 562 ? 14.085 -8.986 -14.161 1.00 97.62 562 PHE A CA 1
ATOM 4225 C C . PHE A 1 562 ? 14.608 -9.892 -15.285 1.00 97.62 562 PHE A C 1
ATOM 4227 O O . PHE A 1 562 ? 15.811 -10.131 -15.373 1.00 97.62 562 PHE A O 1
ATOM 4234 N N . ALA A 1 563 ? 13.720 -10.364 -16.165 1.00 97.94 563 ALA A N 1
ATOM 4235 C CA . ALA A 1 563 ? 14.098 -11.220 -17.286 1.00 97.94 563 ALA A CA 1
ATOM 4236 C C . ALA A 1 563 ? 14.951 -10.475 -18.326 1.00 97.94 563 ALA A C 1
ATOM 4238 O O . ALA A 1 563 ? 15.981 -10.986 -18.760 1.00 97.94 563 ALA A O 1
ATOM 4239 N N . VAL A 1 564 ? 14.540 -9.260 -18.704 1.00 97.81 564 VAL A N 1
ATOM 4240 C CA . VAL A 1 564 ? 15.238 -8.445 -19.709 1.00 97.81 564 VAL A CA 1
ATOM 4241 C C . VAL A 1 564 ? 16.628 -8.048 -19.226 1.00 97.81 564 VAL A C 1
ATOM 4243 O O . VAL A 1 564 ? 17.600 -8.293 -19.932 1.00 97.81 564 VAL A O 1
ATOM 4246 N N . GLU A 1 565 ? 16.749 -7.500 -18.018 1.00 98.25 565 GLU A N 1
ATOM 4247 C CA . GLU A 1 565 ? 18.024 -6.995 -17.502 1.00 98.25 565 GLU A CA 1
ATOM 4248 C C . GLU A 1 565 ? 19.010 -8.120 -17.191 1.00 98.25 565 GLU A C 1
ATOM 4250 O O . GLU A 1 565 ? 20.207 -7.959 -17.416 1.00 98.25 565 GLU A O 1
ATOM 4255 N N . SER A 1 566 ? 18.516 -9.293 -16.780 1.00 98.12 566 SER A N 1
ATOM 4256 C CA . SER A 1 566 ? 19.359 -10.488 -16.663 1.00 98.12 566 SER A CA 1
ATOM 4257 C C . SER A 1 566 ? 19.898 -10.936 -18.027 1.00 98.12 566 SER A C 1
ATOM 4259 O O . SER A 1 566 ? 21.057 -11.327 -18.134 1.00 98.12 566 SER A O 1
ATOM 4261 N N . ASN A 1 567 ? 19.077 -10.873 -19.083 1.00 97.56 567 ASN A N 1
ATOM 4262 C CA . ASN A 1 567 ? 19.522 -11.168 -20.448 1.00 97.56 567 ASN A CA 1
ATOM 4263 C C . ASN A 1 567 ? 20.536 -10.131 -20.952 1.00 97.56 567 ASN A C 1
ATOM 4265 O O . ASN A 1 567 ? 21.477 -10.507 -21.645 1.00 97.56 567 ASN A O 1
ATOM 4269 N N . MET A 1 568 ? 20.354 -8.850 -20.615 1.00 98.31 568 MET A N 1
ATOM 4270 C CA . MET A 1 568 ? 21.277 -7.777 -20.997 1.00 98.31 568 MET A CA 1
ATOM 4271 C C . MET A 1 568 ? 22.675 -7.985 -20.408 1.00 98.31 568 MET A C 1
ATOM 4273 O O . MET A 1 568 ? 23.653 -7.802 -21.127 1.00 98.31 568 MET A O 1
ATOM 4277 N N . ASP A 1 569 ? 22.786 -8.421 -19.151 1.00 97.25 569 ASP A N 1
ATOM 4278 C CA . ASP A 1 569 ? 24.090 -8.710 -18.536 1.00 97.25 569 ASP A CA 1
ATOM 4279 C C . ASP A 1 569 ? 24.785 -9.912 -19.191 1.00 97.25 569 ASP A C 1
ATOM 4281 O O . ASP A 1 569 ? 25.968 -9.835 -19.517 1.00 97.25 569 ASP A O 1
ATOM 4285 N N . ILE A 1 570 ? 24.046 -10.993 -19.476 1.00 97.94 570 ILE A N 1
ATOM 4286 C CA . ILE A 1 570 ? 24.594 -12.160 -20.194 1.00 97.94 570 ILE A CA 1
ATOM 4287 C C . ILE A 1 570 ? 25.042 -11.762 -21.606 1.00 97.94 570 ILE A C 1
ATOM 4289 O O . ILE A 1 570 ? 26.074 -12.216 -22.096 1.00 97.94 570 ILE A O 1
ATOM 4293 N N . LEU A 1 571 ? 24.265 -10.913 -22.278 1.00 98.19 571 LEU A N 1
ATOM 4294 C CA . LEU A 1 571 ? 24.602 -10.423 -23.607 1.00 98.19 571 LEU A CA 1
ATOM 4295 C C . LEU A 1 571 ? 25.871 -9.558 -23.579 1.00 98.19 571 LEU A C 1
ATOM 4297 O O . LEU A 1 571 ? 26.727 -9.723 -24.445 1.00 98.19 571 LEU A O 1
ATOM 4301 N N . ALA A 1 572 ? 26.016 -8.683 -22.579 1.00 97.00 572 ALA A N 1
ATOM 4302 C CA . ALA A 1 572 ? 27.221 -7.881 -22.380 1.00 97.00 572 ALA A CA 1
ATOM 4303 C C . ALA A 1 572 ? 28.455 -8.770 -22.170 1.00 97.00 572 ALA A C 1
ATOM 4305 O O . ALA A 1 572 ? 29.472 -8.565 -22.833 1.00 97.00 572 ALA A O 1
ATOM 4306 N N . GLU A 1 573 ? 28.339 -9.805 -21.331 1.00 95.31 573 GLU A N 1
ATOM 4307 C CA . GLU A 1 573 ? 29.405 -10.783 -21.093 1.00 95.31 573 GLU A CA 1
ATOM 4308 C C . GLU A 1 573 ? 29.830 -11.494 -22.388 1.00 95.31 573 GLU A C 1
ATOM 4310 O O . GLU A 1 573 ? 31.016 -11.517 -22.717 1.00 95.31 573 GLU A O 1
ATOM 4315 N N . LEU A 1 574 ? 28.874 -12.016 -23.168 1.00 97.88 574 LEU A N 1
ATOM 4316 C CA . LEU A 1 574 ? 29.161 -12.728 -24.422 1.00 97.88 574 LEU A CA 1
ATOM 4317 C C . LEU A 1 574 ? 29.772 -11.832 -25.505 1.00 97.88 574 LEU A C 1
ATOM 4319 O O . LEU A 1 574 ? 30.564 -12.303 -26.320 1.00 97.88 574 LEU A O 1
ATOM 4323 N N . LEU A 1 575 ? 29.413 -10.549 -25.521 1.00 97.62 575 LEU A N 1
ATOM 4324 C CA . LEU A 1 575 ? 29.983 -9.560 -26.436 1.00 97.62 575 LEU A CA 1
ATOM 4325 C C . LEU A 1 575 ? 31.341 -9.021 -25.962 1.00 97.62 575 LEU A C 1
ATOM 4327 O O . LEU A 1 575 ? 31.997 -8.305 -26.719 1.00 97.62 575 LEU A O 1
ATOM 4331 N N . GLY A 1 576 ? 31.757 -9.326 -24.727 1.00 94.56 576 GLY A N 1
ATOM 4332 C CA . GLY A 1 576 ? 32.924 -8.706 -24.099 1.00 94.56 576 GLY A CA 1
ATOM 4333 C C . GLY A 1 576 ? 32.758 -7.194 -23.914 1.00 94.56 576 GLY A C 1
ATOM 4334 O O . GLY A 1 576 ? 33.730 -6.448 -24.028 1.00 94.56 576 GLY A O 1
ATOM 4335 N N . MET A 1 577 ? 31.525 -6.734 -23.689 1.00 94.56 577 MET A N 1
ATOM 4336 C CA . MET A 1 577 ? 31.161 -5.323 -23.580 1.00 94.56 577 MET A CA 1
ATOM 4337 C C . MET A 1 577 ? 30.879 -4.940 -22.128 1.00 94.56 577 MET A C 1
ATOM 4339 O O . MET A 1 577 ? 30.353 -5.732 -21.349 1.00 94.56 577 MET A O 1
ATOM 4343 N N . ASP A 1 578 ? 31.191 -3.697 -21.769 1.00 92.38 578 ASP A N 1
ATOM 4344 C CA . ASP A 1 578 ? 30.778 -3.136 -20.486 1.00 92.38 578 ASP A CA 1
ATOM 4345 C C . ASP A 1 578 ? 29.231 -3.125 -20.375 1.00 92.38 578 ASP A C 1
ATOM 4347 O O . ASP A 1 578 ? 28.551 -2.666 -21.304 1.00 92.38 578 ASP A O 1
ATOM 4351 N N . PRO A 1 579 ? 28.649 -3.622 -19.266 1.00 93.81 579 PRO A N 1
ATOM 4352 C CA . PRO A 1 579 ? 27.200 -3.751 -19.118 1.00 93.81 579 PRO A CA 1
ATOM 4353 C C . PRO A 1 579 ? 26.464 -2.406 -19.087 1.00 93.81 579 PRO A C 1
ATOM 4355 O O . PRO A 1 579 ? 25.292 -2.357 -19.469 1.00 93.81 579 PRO A O 1
ATOM 4358 N N . ALA A 1 580 ? 27.102 -1.311 -18.663 1.00 93.31 580 ALA A N 1
ATOM 4359 C CA . ALA A 1 580 ? 26.515 0.023 -18.754 1.00 93.31 580 ALA A CA 1
ATOM 4360 C C . ALA A 1 580 ? 26.633 0.591 -20.176 1.00 93.31 580 ALA A C 1
ATOM 4362 O O . ALA A 1 580 ? 25.681 1.212 -20.653 1.00 93.31 580 ALA A O 1
ATOM 4363 N N . GLU A 1 581 ? 27.732 0.329 -20.892 1.00 94.88 581 GLU A N 1
ATOM 4364 C CA . GLU A 1 581 ? 27.880 0.756 -22.292 1.00 94.88 581 GLU A CA 1
ATOM 4365 C C . GLU A 1 581 ? 26.888 0.065 -23.230 1.00 94.88 581 GLU A C 1
ATOM 4367 O O . GLU A 1 581 ? 26.272 0.734 -24.064 1.00 94.88 581 GLU A O 1
ATOM 4372 N N . LEU A 1 582 ? 26.646 -1.242 -23.061 1.00 97.50 582 LEU A N 1
ATOM 4373 C CA . LEU A 1 582 ? 25.626 -1.955 -23.839 1.00 97.50 582 LEU A CA 1
ATOM 4374 C C . LEU A 1 582 ? 24.243 -1.303 -23.663 1.00 97.50 582 LEU A C 1
ATOM 4376 O O . LEU A 1 582 ? 23.502 -1.099 -24.632 1.00 97.50 582 LEU A O 1
ATOM 4380 N N . ARG A 1 583 ? 23.901 -0.923 -22.426 1.00 97.75 583 ARG A N 1
ATOM 4381 C CA . ARG A 1 583 ? 22.646 -0.229 -22.106 1.00 97.75 583 ARG A CA 1
ATOM 4382 C C . ARG A 1 583 ? 22.613 1.180 -22.683 1.00 97.75 583 ARG A C 1
ATOM 4384 O O . ARG A 1 583 ? 21.612 1.550 -23.290 1.00 97.75 583 ARG A O 1
ATOM 4391 N N . ARG A 1 584 ? 23.698 1.952 -22.554 1.00 97.00 584 ARG A N 1
ATOM 4392 C CA . ARG A 1 584 ? 23.827 3.308 -23.117 1.00 97.00 584 ARG A CA 1
ATOM 4393 C C . ARG A 1 584 ? 23.658 3.302 -24.636 1.00 97.00 584 ARG A C 1
ATOM 4395 O O . ARG A 1 584 ? 22.961 4.163 -25.186 1.00 97.00 584 ARG A O 1
ATOM 4402 N N . LYS A 1 585 ? 24.268 2.329 -25.316 1.00 97.44 585 LYS A N 1
ATOM 4403 C CA . LYS A 1 585 ? 24.178 2.177 -26.771 1.00 97.44 585 LYS A CA 1
ATOM 4404 C C . LYS A 1 585 ? 22.727 2.028 -27.219 1.00 97.44 585 LYS A C 1
ATOM 4406 O O . LYS A 1 585 ? 22.283 2.756 -28.104 1.00 97.44 585 LYS A O 1
ATOM 4411 N N . ASN A 1 586 ? 21.975 1.164 -26.544 1.00 98.12 586 ASN A N 1
ATOM 4412 C CA . ASN A 1 586 ? 20.609 0.825 -26.937 1.00 98.12 586 ASN A CA 1
ATOM 4413 C C . ASN A 1 586 ? 19.524 1.656 -26.242 1.00 98.12 586 ASN A C 1
ATOM 4415 O O . ASN A 1 586 ? 18.354 1.489 -26.562 1.00 98.12 586 ASN A O 1
ATOM 4419 N N . ALA A 1 587 ? 19.869 2.546 -25.309 1.00 97.62 587 ALA A N 1
ATOM 4420 C CA . ALA A 1 587 ? 18.904 3.328 -24.541 1.00 97.62 587 ALA A CA 1
ATOM 4421 C C . ALA A 1 587 ? 17.923 4.114 -25.429 1.00 97.62 587 ALA A C 1
ATOM 4423 O O . ALA A 1 587 ? 18.300 4.737 -26.427 1.00 97.62 587 ALA A O 1
ATOM 4424 N N . MET A 1 588 ? 16.656 4.140 -25.018 1.00 96.12 588 MET A N 1
ATOM 4425 C CA . MET A 1 588 ? 15.668 5.061 -25.574 1.00 96.12 588 MET A CA 1
ATOM 4426 C C . MET A 1 588 ? 16.106 6.521 -25.380 1.00 96.12 588 MET A C 1
ATOM 4428 O O . MET A 1 588 ? 16.753 6.874 -24.393 1.00 96.12 588 MET A O 1
ATOM 4432 N N . ARG A 1 589 ? 15.738 7.375 -26.339 1.00 95.50 589 ARG A N 1
ATOM 4433 C CA . ARG A 1 589 ? 16.015 8.821 -26.364 1.00 95.50 589 ARG A CA 1
ATOM 4434 C C . ARG A 1 589 ? 14.751 9.569 -26.779 1.00 95.50 589 ARG A C 1
ATOM 4436 O O . ARG A 1 589 ? 13.835 8.965 -27.338 1.00 95.50 589 ARG A O 1
ATOM 4443 N N . VAL A 1 590 ? 14.708 10.880 -26.551 1.00 96.38 590 VAL A N 1
ATOM 4444 C CA . VAL A 1 590 ? 13.691 11.728 -27.191 1.00 96.38 590 VAL A CA 1
ATOM 4445 C C . VAL A 1 590 ? 13.773 11.537 -28.711 1.00 96.38 590 VAL A C 1
ATOM 4447 O O . VAL A 1 590 ? 14.862 11.501 -29.280 1.00 96.38 590 VAL A O 1
ATOM 4450 N N . GLY A 1 591 ? 12.622 11.341 -29.353 1.00 96.00 591 GLY A N 1
ATOM 4451 C CA . GLY A 1 591 ? 12.500 10.982 -30.767 1.00 96.00 591 GLY A CA 1
ATOM 4452 C C . GLY A 1 591 ? 12.484 9.475 -31.047 1.00 96.00 591 GLY A C 1
ATOM 4453 O O . GLY A 1 591 ? 12.094 9.073 -32.142 1.00 96.00 591 GLY A O 1
ATOM 4454 N N . ALA A 1 592 ? 12.846 8.622 -30.082 1.00 94.81 592 ALA A N 1
ATOM 4455 C CA . ALA A 1 592 ? 12.711 7.176 -30.234 1.00 94.81 592 ALA A CA 1
ATOM 4456 C C . ALA A 1 592 ? 11.239 6.745 -30.169 1.00 94.81 592 ALA A C 1
ATOM 4458 O O . ALA A 1 592 ? 10.410 7.375 -29.509 1.00 94.81 592 ALA A O 1
ATOM 4459 N N . THR A 1 593 ? 10.930 5.632 -30.832 1.00 93.50 593 THR A N 1
ATOM 4460 C CA . THR A 1 593 ? 9.615 4.986 -30.767 1.00 93.50 593 THR A CA 1
ATOM 4461 C C . THR A 1 593 ? 9.731 3.694 -29.963 1.00 93.50 593 THR A C 1
ATOM 4463 O O . THR A 1 593 ? 10.646 2.904 -30.198 1.00 93.50 593 THR A O 1
ATOM 4466 N N . THR A 1 594 ? 8.841 3.482 -28.993 1.00 93.12 594 THR A N 1
ATOM 4467 C CA . THR A 1 594 ? 8.809 2.241 -28.203 1.00 93.12 594 THR A CA 1
ATOM 4468 C C . THR A 1 594 ? 8.401 1.044 -29.066 1.00 93.12 594 THR A C 1
ATOM 4470 O O . THR A 1 594 ? 7.815 1.202 -30.137 1.00 93.12 594 THR A O 1
ATOM 4473 N N . ALA A 1 595 ? 8.591 -0.176 -28.555 1.00 92.06 595 ALA A N 1
ATOM 4474 C CA . ALA A 1 595 ? 8.110 -1.400 -29.205 1.00 92.06 595 ALA A CA 1
ATOM 4475 C C . ALA A 1 595 ? 6.583 -1.439 -29.430 1.00 92.06 595 ALA A C 1
ATOM 4477 O O . ALA A 1 595 ? 6.093 -2.258 -30.201 1.00 92.06 595 ALA A O 1
ATOM 4478 N N . THR A 1 596 ? 5.826 -0.563 -28.763 1.00 91.94 596 THR A N 1
ATOM 4479 C CA . THR A 1 596 ? 4.375 -0.406 -28.929 1.00 91.94 596 THR A CA 1
ATOM 4480 C C . THR A 1 596 ? 3.987 0.741 -29.868 1.00 91.94 596 THR A C 1
ATOM 4482 O O . THR A 1 596 ? 2.806 1.061 -29.965 1.00 91.94 596 THR A O 1
ATOM 4485 N N . GLY A 1 597 ? 4.951 1.389 -30.531 1.00 91.38 597 GLY A N 1
ATOM 4486 C CA . GLY A 1 597 ? 4.696 2.486 -31.468 1.00 91.38 597 GLY A CA 1
ATOM 4487 C C . GLY A 1 597 ? 4.564 3.873 -30.825 1.00 91.38 597 GLY A C 1
ATOM 4488 O O . GLY A 1 597 ? 4.189 4.825 -31.506 1.00 91.38 597 GLY A O 1
ATOM 4489 N N . GLN A 1 598 ? 4.856 4.030 -29.528 1.00 91.44 598 GLN A N 1
ATOM 4490 C CA . GLN A 1 598 ? 4.764 5.332 -28.863 1.00 91.44 598 GLN A CA 1
ATOM 4491 C C . GLN A 1 598 ? 6.014 6.173 -29.140 1.00 91.44 598 GLN A C 1
ATOM 4493 O O . GLN A 1 598 ? 7.113 5.794 -28.740 1.00 91.44 598 GLN A O 1
ATOM 4498 N N . LEU A 1 599 ? 5.836 7.344 -29.756 1.00 93.94 599 LEU A N 1
ATOM 4499 C CA . LEU A 1 599 ? 6.895 8.344 -29.899 1.00 93.94 599 LEU A CA 1
ATOM 4500 C C . LEU A 1 599 ? 7.185 9.015 -28.550 1.00 93.94 599 LEU A C 1
ATOM 4502 O O . LEU A 1 599 ? 6.301 9.637 -27.955 1.00 93.94 599 LEU A O 1
ATOM 4506 N N . LEU A 1 600 ? 8.432 8.931 -28.094 1.00 94.31 600 LEU A N 1
ATOM 4507 C CA . LEU A 1 600 ? 8.899 9.600 -26.885 1.00 94.31 600 LEU A CA 1
ATOM 4508 C C . LEU A 1 600 ? 9.259 11.051 -27.200 1.00 94.31 600 LEU A C 1
ATOM 4510 O O . LEU A 1 600 ? 10.164 11.315 -27.989 1.00 94.31 600 LEU A O 1
ATOM 4514 N N . ARG A 1 601 ? 8.549 11.997 -26.586 1.00 94.81 601 ARG A N 1
ATOM 4515 C CA . ARG A 1 601 ? 8.747 13.439 -26.820 1.00 94.81 601 ARG A CA 1
ATOM 4516 C C . ARG A 1 601 ? 9.539 14.127 -25.712 1.00 94.81 601 ARG A C 1
ATOM 4518 O O . ARG A 1 601 ? 10.215 15.109 -25.975 1.00 94.81 601 ARG A O 1
ATOM 4525 N N . GLU A 1 602 ? 9.468 13.596 -24.499 1.00 91.62 602 GLU A N 1
ATOM 4526 C CA . GLU A 1 602 ? 10.038 14.181 -23.286 1.00 91.62 602 GLU A CA 1
ATOM 4527 C C . GLU A 1 602 ? 10.205 13.105 -22.198 1.00 91.62 602 GLU A C 1
ATOM 4529 O O . GLU A 1 602 ? 9.856 11.941 -22.413 1.00 91.62 602 GLU A O 1
ATOM 4534 N N . SER A 1 603 ? 10.748 13.493 -21.038 1.00 86.19 603 SER A N 1
ATOM 4535 C CA . SER A 1 603 ? 10.897 12.640 -19.843 1.00 86.19 603 SER A CA 1
ATOM 4536 C C . SER A 1 603 ? 11.697 11.342 -20.059 1.00 86.19 603 SER A C 1
ATOM 4538 O O . SER A 1 603 ? 11.381 10.301 -19.482 1.00 86.19 603 SER A O 1
ATOM 4540 N N . VAL A 1 604 ? 12.762 11.394 -20.868 1.00 92.88 604 VAL A N 1
ATOM 4541 C CA . VAL A 1 604 ? 13.657 10.250 -21.130 1.00 92.88 604 VAL A CA 1
ATOM 4542 C C . VAL A 1 604 ? 15.015 10.463 -20.451 1.00 92.88 604 VAL A C 1
ATOM 4544 O O . VAL A 1 604 ? 15.952 10.959 -21.067 1.00 92.88 604 VAL A O 1
ATOM 4547 N N . GLY A 1 605 ? 15.116 10.092 -19.170 1.00 93.12 605 GLY A N 1
ATOM 4548 C CA . GLY A 1 605 ? 16.291 10.368 -18.323 1.00 93.12 605 GLY A CA 1
ATOM 4549 C C . GLY A 1 605 ? 17.311 9.231 -18.169 1.00 93.12 605 GLY A C 1
ATOM 4550 O O . GLY A 1 605 ? 18.248 9.368 -17.390 1.00 93.12 605 GLY A O 1
ATOM 4551 N N . LEU A 1 606 ? 17.158 8.094 -18.867 1.00 94.31 606 LEU A N 1
ATOM 4552 C CA . LEU A 1 606 ? 17.974 6.896 -18.600 1.00 94.31 606 LEU A CA 1
ATOM 4553 C C . LEU A 1 606 ? 19.484 7.142 -18.745 1.00 94.31 606 LEU A C 1
ATOM 4555 O O . LEU A 1 606 ? 20.254 6.643 -17.931 1.00 94.31 606 LEU A O 1
ATOM 4559 N N . LEU A 1 607 ? 19.910 7.889 -19.765 1.00 94.94 607 LEU A N 1
ATOM 4560 C CA . LEU A 1 607 ? 21.334 8.151 -19.998 1.00 94.94 607 LEU A CA 1
ATOM 4561 C C . LEU A 1 607 ? 21.966 8.919 -18.836 1.00 94.94 607 LEU A C 1
ATOM 4563 O O . LEU A 1 607 ? 22.995 8.501 -18.318 1.00 94.94 607 LEU A O 1
ATOM 4567 N N . GLU A 1 608 ? 21.290 9.967 -18.371 1.00 93.38 608 GLU A N 1
ATOM 4568 C CA . GLU A 1 608 ? 21.723 10.735 -17.208 1.00 93.38 608 GLU A CA 1
ATOM 4569 C C . GLU A 1 608 ? 21.752 9.868 -15.939 1.00 93.38 608 GLU A C 1
ATOM 4571 O O . GLU A 1 608 ? 22.695 9.945 -15.151 1.00 93.38 608 GLU A O 1
ATOM 4576 N N . CYS A 1 609 ? 20.759 8.988 -15.751 1.00 93.75 609 CYS A N 1
ATOM 4577 C CA . CYS A 1 609 ? 20.769 8.029 -14.648 1.00 93.75 609 CYS A CA 1
ATOM 4578 C C . CYS A 1 609 ? 21.980 7.087 -14.715 1.00 93.75 609 CYS A C 1
ATOM 4580 O O . CYS A 1 609 ? 22.630 6.871 -13.693 1.00 93.75 609 CYS A O 1
ATOM 4582 N N . LEU A 1 610 ? 22.301 6.541 -15.894 1.00 93.25 610 LEU A N 1
ATOM 4583 C CA . LEU A 1 610 ? 23.464 5.668 -16.086 1.00 93.25 610 LEU A CA 1
ATOM 4584 C C . LEU A 1 610 ? 24.776 6.407 -15.800 1.00 93.25 610 LEU A C 1
ATOM 4586 O O . LEU A 1 610 ? 25.658 5.838 -15.160 1.00 93.25 610 LEU A O 1
ATOM 4590 N N . ASP A 1 611 ? 24.896 7.666 -16.224 1.00 91.12 611 ASP A N 1
ATOM 4591 C CA . ASP A 1 611 ? 26.081 8.488 -15.966 1.00 91.12 611 ASP A CA 1
ATOM 4592 C C . ASP A 1 611 ? 26.280 8.717 -14.462 1.00 91.12 611 ASP A C 1
ATOM 4594 O O . ASP A 1 611 ? 27.369 8.474 -13.938 1.00 91.12 611 ASP A O 1
ATOM 4598 N N . ARG A 1 612 ? 25.214 9.104 -13.746 1.00 90.88 612 ARG A N 1
ATOM 4599 C CA . ARG A 1 612 ? 25.250 9.336 -12.292 1.00 90.88 612 ARG A CA 1
ATOM 4600 C C . ARG A 1 612 ? 25.548 8.059 -11.506 1.00 90.88 612 ARG A C 1
ATOM 4602 O O . ARG A 1 612 ? 26.387 8.086 -10.611 1.00 90.88 612 ARG A O 1
ATOM 4609 N N . VAL A 1 613 ? 24.901 6.941 -11.847 1.00 90.19 613 VAL A N 1
ATOM 4610 C CA . VAL A 1 613 ? 25.160 5.636 -11.210 1.00 90.19 613 VAL A CA 1
ATOM 4611 C C . VAL A 1 613 ? 26.591 5.181 -11.482 1.00 90.19 613 VAL A C 1
ATOM 4613 O O . VAL A 1 613 ? 27.286 4.764 -10.561 1.00 90.19 613 VAL A O 1
ATOM 4616 N N . GLY A 1 614 ? 27.058 5.307 -12.726 1.00 86.00 614 GLY A N 1
ATOM 4617 C CA . GLY A 1 614 ? 28.424 4.956 -13.097 1.00 86.00 614 GLY A CA 1
ATOM 4618 C C . GLY A 1 614 ? 29.467 5.787 -12.349 1.00 86.00 614 GLY A C 1
ATOM 4619 O O . GLY A 1 614 ? 30.470 5.233 -11.907 1.00 86.00 614 GLY A O 1
ATOM 4620 N N . SER A 1 615 ? 29.235 7.092 -12.173 1.00 84.75 615 SER A N 1
ATOM 4621 C CA . SER A 1 615 ? 30.101 7.941 -11.344 1.00 84.75 615 SER A CA 1
ATOM 4622 C C . SER A 1 615 ? 30.060 7.519 -9.879 1.00 84.75 615 SER A C 1
ATOM 4624 O O . SER A 1 615 ? 31.115 7.269 -9.315 1.00 84.75 615 SER A O 1
ATOM 4626 N N . GLY A 1 616 ? 28.876 7.295 -9.302 1.00 84.75 616 GLY A N 1
ATOM 4627 C CA . GLY A 1 616 ? 28.753 6.846 -7.912 1.00 84.75 616 GLY A CA 1
ATOM 4628 C C . GLY A 1 616 ? 29.445 5.508 -7.622 1.00 84.75 616 GLY A C 1
ATOM 4629 O O . GLY A 1 616 ? 30.011 5.336 -6.550 1.00 84.75 616 GLY A O 1
ATOM 4630 N N . ILE A 1 617 ? 29.455 4.572 -8.578 1.00 81.12 617 ILE A N 1
ATOM 4631 C CA . ILE A 1 617 ? 30.198 3.305 -8.452 1.00 81.12 617 ILE A CA 1
ATOM 4632 C C . ILE A 1 617 ? 31.715 3.541 -8.480 1.00 81.12 617 ILE A C 1
ATOM 4634 O O . ILE A 1 617 ? 32.444 2.879 -7.746 1.00 81.12 617 ILE A O 1
ATOM 4638 N N . ARG A 1 618 ? 32.202 4.466 -9.320 1.00 76.75 618 ARG A N 1
ATOM 4639 C CA . ARG A 1 618 ? 33.634 4.806 -9.402 1.00 76.75 618 ARG A CA 1
ATOM 4640 C C . ARG A 1 618 ? 34.124 5.566 -8.175 1.00 76.75 618 ARG A C 1
ATOM 4642 O O . ARG A 1 618 ? 35.241 5.322 -7.734 1.00 76.75 618 ARG A O 1
ATOM 4649 N N . ASP A 1 619 ? 33.284 6.448 -7.649 1.00 77.12 619 ASP A N 1
ATOM 4650 C CA . ASP A 1 619 ? 33.569 7.261 -6.468 1.00 77.12 619 ASP A CA 1
ATOM 4651 C C . ASP A 1 619 ? 33.371 6.469 -5.166 1.00 77.12 619 ASP A C 1
ATOM 4653 O O . ASP A 1 619 ? 33.666 6.972 -4.084 1.00 77.12 619 ASP A O 1
ATOM 4657 N N . TRP A 1 620 ? 32.862 5.231 -5.239 1.00 73.56 620 TRP A N 1
ATOM 4658 C CA . TRP A 1 620 ? 32.693 4.392 -4.061 1.00 73.56 620 TRP A CA 1
ATOM 4659 C C . TRP A 1 620 ? 34.047 4.007 -3.470 1.00 73.56 620 TRP A C 1
ATOM 4661 O O . TRP A 1 620 ? 34.752 3.120 -3.957 1.00 73.56 620 TRP A O 1
ATOM 4671 N N . GLU A 1 621 ? 34.381 4.660 -2.366 1.00 62.56 621 GLU A N 1
ATOM 4672 C CA . GLU A 1 621 ? 35.506 4.280 -1.533 1.00 62.56 621 GLU A CA 1
ATOM 4673 C C . GLU A 1 621 ? 35.141 3.011 -0.751 1.00 62.56 621 GLU A C 1
ATOM 4675 O O . GLU A 1 621 ? 34.231 2.986 0.084 1.00 62.56 621 GLU A O 1
ATOM 4680 N N . LEU A 1 622 ? 35.877 1.927 -1.010 1.00 58.97 622 LEU A N 1
ATOM 4681 C CA . LEU A 1 622 ? 36.003 0.836 -0.045 1.00 58.97 622 LEU A CA 1
ATOM 4682 C C . LEU A 1 622 ? 36.467 1.488 1.262 1.00 58.97 622 LEU A C 1
ATOM 4684 O O . LEU A 1 622 ? 37.403 2.279 1.214 1.00 58.97 622 LEU A O 1
ATOM 4688 N N . GLY A 1 623 ? 35.792 1.220 2.385 1.00 56.25 623 GLY A N 1
ATOM 4689 C CA . GLY A 1 623 ? 36.079 1.866 3.672 1.00 56.25 623 GLY A CA 1
ATOM 4690 C C . GLY A 1 623 ? 37.518 1.657 4.186 1.00 56.25 623 GLY A C 1
ATOM 4691 O O . GLY A 1 623 ? 38.476 1.480 3.446 1.00 56.25 623 GLY A O 1
ATOM 4692 N N . THR A 1 624 ? 37.721 1.625 5.502 1.00 48.53 624 THR A N 1
ATOM 4693 C CA . THR A 1 624 ? 39.077 1.514 6.088 1.00 48.53 624 THR A CA 1
ATOM 4694 C C . THR A 1 624 ? 39.838 0.217 5.746 1.00 48.53 624 THR A C 1
ATOM 4696 O O . THR A 1 624 ? 41.035 0.118 6.029 1.00 48.53 624 THR A O 1
ATOM 4699 N N . GLU A 1 625 ? 39.192 -0.773 5.120 1.00 57.12 625 GLU A N 1
ATOM 4700 C CA . GLU A 1 625 ? 39.795 -2.045 4.718 1.00 57.12 625 GLU A CA 1
ATOM 4701 C C . GLU A 1 625 ? 40.253 -2.027 3.251 1.00 57.12 625 GLU A C 1
ATOM 4703 O O . GLU A 1 625 ? 39.466 -1.844 2.323 1.00 57.12 625 GLU A O 1
ATOM 4708 N N . LYS A 1 626 ? 41.553 -2.266 3.033 1.00 59.62 626 LYS A N 1
ATOM 4709 C CA . LYS A 1 626 ? 42.141 -2.315 1.689 1.00 59.62 626 LYS A CA 1
ATOM 4710 C C . LYS A 1 626 ? 41.739 -3.616 0.972 1.00 59.62 626 LYS A C 1
ATOM 4712 O O . LYS A 1 626 ? 41.837 -4.683 1.584 1.00 59.62 626 LYS A O 1
ATOM 4717 N N . PRO A 1 627 ? 41.344 -3.561 -0.312 1.00 63.91 627 PRO A N 1
ATOM 4718 C CA . PRO A 1 627 ? 41.069 -4.762 -1.100 1.00 63.91 627 PRO A CA 1
ATOM 4719 C C . PRO A 1 627 ? 42.297 -5.685 -1.168 1.00 63.91 627 PRO A C 1
ATOM 4721 O O . PRO A 1 627 ? 43.432 -5.206 -1.098 1.00 63.91 627 PRO A O 1
ATOM 4724 N N . ASP A 1 628 ? 42.090 -7.005 -1.309 1.00 64.12 628 ASP A N 1
ATOM 4725 C CA . ASP A 1 628 ? 43.210 -7.947 -1.494 1.00 64.12 628 ASP A CA 1
ATOM 4726 C C . ASP A 1 628 ? 44.033 -7.509 -2.724 1.00 64.12 628 ASP A C 1
ATOM 4728 O O . ASP A 1 628 ? 43.460 -7.443 -3.815 1.00 64.12 628 ASP A O 1
ATOM 4732 N N . PRO A 1 629 ? 45.352 -7.256 -2.596 1.00 60.62 629 PRO A N 1
ATOM 4733 C CA . PRO A 1 629 ? 46.216 -6.847 -3.709 1.00 60.62 629 PRO A CA 1
ATOM 4734 C C . PRO A 1 629 ? 46.225 -7.822 -4.893 1.00 60.62 629 PRO A C 1
ATOM 4736 O O . PRO A 1 629 ? 46.659 -7.468 -5.985 1.00 60.62 629 PRO A O 1
ATOM 4739 N N . ARG A 1 630 ? 45.783 -9.067 -4.675 1.00 62.84 630 ARG A N 1
ATOM 4740 C CA . ARG A 1 630 ? 45.652 -10.107 -5.704 1.00 62.84 630 ARG A CA 1
ATOM 4741 C C . ARG A 1 630 ? 44.294 -10.101 -6.405 1.00 62.84 630 ARG A C 1
ATOM 4743 O O . ARG A 1 630 ? 44.114 -10.885 -7.334 1.00 62.84 630 ARG A O 1
ATOM 4750 N N . SER A 1 631 ? 43.344 -9.265 -5.981 1.00 57.84 631 SER A N 1
ATOM 4751 C CA . SER A 1 631 ? 42.084 -9.071 -6.702 1.00 57.84 631 SER A CA 1
ATOM 4752 C C . SER A 1 631 ? 42.369 -8.263 -7.972 1.00 57.84 631 SER A C 1
ATOM 4754 O O . SER A 1 631 ? 42.787 -7.110 -7.870 1.00 57.84 631 SER A O 1
ATOM 4756 N N . PRO A 1 632 ? 42.173 -8.828 -9.174 1.00 52.94 632 PRO A N 1
ATOM 4757 C CA . PRO A 1 632 ? 42.296 -8.050 -10.395 1.00 52.94 632 PRO A CA 1
ATOM 4758 C C . PRO A 1 632 ? 41.166 -7.007 -10.424 1.00 52.94 632 PRO A C 1
ATOM 4760 O O . PRO A 1 632 ? 40.008 -7.358 -10.209 1.00 52.94 632 PRO A O 1
ATOM 4763 N N . VAL A 1 633 ? 41.482 -5.740 -10.720 1.00 58.69 633 VAL A N 1
ATOM 4764 C CA . VAL A 1 633 ? 40.471 -4.681 -10.936 1.00 58.69 633 VAL A CA 1
ATOM 4765 C C . VAL A 1 633 ? 40.496 -4.198 -12.399 1.00 58.69 633 VAL A C 1
ATOM 4767 O O . VAL A 1 633 ? 40.866 -3.059 -12.669 1.00 58.69 633 VAL A O 1
ATOM 4770 N N . PRO A 1 634 ? 40.173 -5.056 -13.388 1.00 57.06 634 PRO A N 1
ATOM 4771 C CA . PRO A 1 634 ? 40.174 -4.680 -14.804 1.00 57.06 634 PRO A CA 1
ATOM 4772 C C . PRO A 1 634 ? 38.961 -3.823 -15.201 1.00 57.06 634 PRO A C 1
ATOM 4774 O O . PRO A 1 634 ? 38.964 -3.216 -16.267 1.00 57.06 634 PRO A O 1
ATOM 4777 N N . SER A 1 635 ? 37.917 -3.782 -14.370 1.00 69.50 635 SER A N 1
ATOM 4778 C CA . SER A 1 635 ? 36.668 -3.059 -14.624 1.00 69.50 635 SER A CA 1
ATOM 4779 C C . SER A 1 635 ? 35.961 -2.718 -13.303 1.00 69.50 635 SER A C 1
ATOM 4781 O O . SER A 1 635 ? 36.057 -3.531 -12.377 1.00 69.50 635 SER A O 1
ATOM 4783 N N . PRO A 1 636 ? 35.202 -1.601 -13.213 1.00 71.50 636 PRO A N 1
ATOM 4784 C CA . PRO A 1 636 ? 34.363 -1.273 -12.052 1.00 71.50 636 PRO A CA 1
ATOM 4785 C C . PRO A 1 636 ? 33.379 -2.381 -11.645 1.00 71.50 636 PRO A C 1
ATOM 4787 O O . PRO A 1 636 ? 32.973 -2.442 -10.491 1.00 71.50 636 PRO A O 1
ATOM 4790 N N . TRP A 1 637 ? 33.020 -3.280 -12.565 1.00 78.69 637 TRP A N 1
ATOM 4791 C CA . TRP A 1 637 ? 32.097 -4.398 -12.323 1.00 78.69 637 TRP A CA 1
ATOM 4792 C C . TRP A 1 637 ? 32.781 -5.654 -11.769 1.00 78.69 637 TRP A C 1
ATOM 4794 O O . TRP A 1 637 ? 32.118 -6.646 -11.468 1.00 78.69 637 TRP A O 1
ATOM 4804 N N . SER A 1 638 ? 34.112 -5.642 -11.652 1.00 77.75 638 SER A N 1
ATOM 4805 C CA . SER A 1 638 ? 34.872 -6.806 -11.191 1.00 77.75 638 SER A CA 1
ATOM 4806 C C . SER A 1 638 ? 34.634 -7.034 -9.699 1.00 77.75 638 SER A C 1
ATOM 4808 O O . SER A 1 638 ? 34.701 -6.078 -8.923 1.00 77.75 638 SER A O 1
ATOM 4810 N N . PRO A 1 639 ? 34.387 -8.280 -9.257 1.00 82.38 639 PRO A N 1
ATOM 4811 C CA . PRO A 1 639 ? 34.191 -8.548 -7.847 1.00 82.38 639 PRO A CA 1
ATOM 4812 C C . PRO A 1 639 ? 35.479 -8.286 -7.059 1.00 82.38 639 PRO A C 1
ATOM 4814 O O . PRO A 1 639 ? 36.560 -8.738 -7.437 1.00 82.38 639 PRO A O 1
ATOM 4817 N N . VAL A 1 640 ? 35.350 -7.612 -5.921 1.00 79.00 640 VAL A N 1
ATOM 4818 C CA . VAL A 1 640 ? 36.455 -7.278 -5.020 1.00 79.00 640 VAL A CA 1
ATOM 4819 C C . VAL A 1 640 ? 36.382 -8.159 -3.778 1.00 79.00 640 VAL A C 1
ATOM 4821 O O . VAL A 1 640 ? 35.318 -8.313 -3.173 1.00 79.00 640 VAL A O 1
ATOM 4824 N N . SER A 1 641 ? 37.513 -8.751 -3.384 1.00 82.88 641 SER A N 1
ATOM 4825 C CA . SER A 1 641 ? 37.603 -9.539 -2.150 1.00 82.88 641 SER A CA 1
ATOM 4826 C C . SER A 1 641 ? 38.154 -8.694 -1.002 1.00 82.88 641 SER A C 1
ATOM 4828 O O . SER A 1 641 ? 39.227 -8.099 -1.127 1.00 82.88 641 SER A O 1
ATOM 4830 N N . ILE A 1 642 ? 37.437 -8.684 0.123 1.00 78.06 642 ILE A N 1
ATOM 4831 C CA . ILE A 1 642 ? 37.876 -8.081 1.388 1.00 78.06 642 ILE A CA 1
ATOM 4832 C C . ILE A 1 642 ? 37.737 -9.150 2.474 1.00 78.06 642 ILE A C 1
ATOM 4834 O O . ILE A 1 642 ? 36.629 -9.543 2.858 1.00 78.06 642 ILE A O 1
ATOM 4838 N N . GLY A 1 643 ? 38.873 -9.697 2.912 1.00 82.62 643 GLY A N 1
ATOM 4839 C CA . GLY A 1 643 ? 38.895 -10.866 3.790 1.00 82.62 643 GLY A CA 1
ATOM 4840 C C . GLY A 1 643 ? 38.094 -12.042 3.192 1.00 82.62 643 GLY A C 1
ATOM 4841 O O . GLY A 1 643 ? 38.337 -12.415 2.044 1.00 82.62 643 GLY A O 1
ATOM 4842 N N . PRO A 1 644 ? 37.138 -12.647 3.930 1.00 87.88 644 PRO A N 1
ATOM 4843 C CA . PRO A 1 644 ? 36.313 -13.752 3.431 1.00 87.88 644 PRO A CA 1
ATOM 4844 C C . PRO A 1 644 ? 35.105 -13.304 2.587 1.00 87.88 644 PRO A C 1
ATOM 4846 O O . PRO A 1 644 ? 34.346 -14.154 2.121 1.00 87.88 644 PRO A O 1
ATOM 4849 N N . LYS A 1 645 ? 34.870 -11.995 2.430 1.00 85.38 645 LYS A N 1
ATOM 4850 C CA . LYS A 1 645 ? 33.705 -11.452 1.721 1.00 85.38 645 LYS A CA 1
ATOM 4851 C C . LYS A 1 645 ? 34.072 -11.077 0.287 1.00 85.38 645 LYS A C 1
ATOM 4853 O O . LYS A 1 645 ? 35.168 -10.586 0.025 1.00 85.38 645 LYS A O 1
ATOM 4858 N N . ARG A 1 646 ? 33.125 -11.276 -0.633 1.00 85.75 646 ARG A N 1
ATOM 4859 C CA . ARG A 1 646 ? 33.196 -10.795 -2.017 1.00 85.75 646 ARG A CA 1
ATOM 4860 C C . ARG A 1 646 ? 32.106 -9.765 -2.254 1.00 85.75 646 ARG A C 1
ATOM 4862 O O . ARG A 1 646 ? 30.943 -10.029 -1.962 1.00 85.75 646 ARG A O 1
ATOM 4869 N N . TYR A 1 647 ? 32.501 -8.628 -2.801 1.00 83.94 647 TYR A N 1
ATOM 4870 C CA . TYR A 1 647 ? 31.634 -7.515 -3.157 1.00 83.94 647 TYR A CA 1
ATOM 4871 C C . TYR A 1 647 ? 31.589 -7.403 -4.673 1.00 83.94 647 TYR A C 1
ATOM 4873 O O . TYR A 1 647 ? 32.606 -7.609 -5.326 1.00 83.94 647 TYR A O 1
ATOM 4881 N N . ALA A 1 648 ? 30.425 -7.103 -5.232 1.00 85.69 648 ALA A N 1
ATOM 4882 C CA . ALA A 1 648 ? 30.248 -6.911 -6.663 1.00 85.69 648 ALA A CA 1
ATOM 4883 C C . ALA A 1 648 ? 29.141 -5.891 -6.909 1.00 85.69 648 ALA A C 1
ATOM 4885 O O . ALA A 1 648 ? 28.257 -5.707 -6.069 1.00 85.69 648 ALA A O 1
ATOM 4886 N N . TRP A 1 649 ? 29.181 -5.280 -8.086 1.00 87.50 649 TRP A N 1
ATOM 4887 C CA . TRP A 1 649 ? 28.152 -4.372 -8.560 1.00 87.50 649 TRP A CA 1
ATOM 4888 C C . TRP A 1 649 ? 27.306 -5.053 -9.627 1.00 87.50 649 TRP A C 1
ATOM 4890 O O . TRP A 1 649 ? 27.833 -5.731 -10.504 1.00 87.50 649 TRP A O 1
ATOM 4900 N N . GLY A 1 650 ? 25.995 -4.850 -9.551 1.00 90.06 650 GLY A N 1
ATOM 4901 C CA . GLY A 1 650 ? 25.052 -5.198 -10.608 1.00 90.06 650 GLY A CA 1
ATOM 4902 C C . GLY A 1 650 ? 24.295 -3.950 -11.035 1.00 90.06 650 GLY A C 1
ATOM 4903 O O . GLY A 1 650 ? 24.043 -3.067 -10.212 1.00 90.06 650 GLY A O 1
ATOM 4904 N N . ILE A 1 651 ? 23.929 -3.873 -12.311 1.00 92.44 651 ILE A N 1
ATOM 4905 C CA . ILE A 1 651 ? 23.155 -2.760 -12.856 1.00 92.44 651 ILE A CA 1
ATOM 4906 C C . ILE A 1 651 ? 21.919 -3.284 -13.577 1.00 92.44 651 ILE A C 1
ATOM 4908 O O . ILE A 1 651 ? 21.952 -4.301 -14.259 1.00 92.44 651 ILE A O 1
ATOM 4912 N N . ALA A 1 652 ? 20.815 -2.565 -13.423 1.00 95.50 652 ALA A N 1
ATOM 4913 C CA . ALA A 1 652 ? 19.572 -2.824 -14.126 1.00 95.50 652 ALA A CA 1
ATOM 4914 C C . ALA A 1 652 ? 18.931 -1.487 -14.497 1.00 95.50 652 ALA A C 1
ATOM 4916 O O . ALA A 1 652 ? 18.953 -0.538 -13.710 1.00 95.50 652 ALA A O 1
ATOM 4917 N N . ALA A 1 653 ? 18.349 -1.410 -15.688 1.00 95.62 653 ALA A N 1
ATOM 4918 C CA . ALA A 1 653 ? 17.574 -0.273 -16.148 1.00 95.62 653 ALA A CA 1
ATOM 4919 C C . ALA A 1 653 ? 16.083 -0.625 -16.200 1.00 95.62 653 ALA A C 1
ATOM 4921 O O . ALA A 1 653 ? 15.679 -1.719 -16.587 1.00 95.62 653 ALA A O 1
ATOM 4922 N N . GLY A 1 654 ? 15.239 0.332 -15.833 1.00 93.31 654 GLY A N 1
ATOM 4923 C CA . GLY A 1 654 ? 13.794 0.185 -15.905 1.00 93.31 654 GLY A CA 1
ATOM 4924 C C . GLY A 1 654 ? 13.139 1.506 -16.261 1.00 93.31 654 GLY A C 1
ATOM 4925 O O . GLY A 1 654 ? 13.617 2.574 -15.889 1.00 93.31 654 GLY A O 1
ATOM 4926 N N . TYR A 1 655 ? 12.023 1.426 -16.972 1.00 92.19 655 TYR A N 1
ATOM 4927 C CA . TYR A 1 655 ? 11.133 2.553 -17.217 1.00 92.19 655 TYR A CA 1
ATOM 4928 C C . TYR A 1 655 ? 9.704 2.090 -16.983 1.00 92.19 655 TYR A C 1
ATOM 4930 O O . TYR A 1 655 ? 9.384 0.914 -17.155 1.00 92.19 655 TYR A O 1
ATOM 4938 N N . LYS A 1 656 ? 8.849 3.005 -16.546 1.00 89.19 656 LYS A N 1
ATOM 4939 C CA . LYS A 1 656 ? 7.458 2.708 -16.230 1.00 89.19 656 LYS A CA 1
ATOM 4940 C C . LYS A 1 656 ? 6.616 3.933 -16.548 1.00 89.19 656 LYS A C 1
ATOM 4942 O O . LYS A 1 656 ? 7.033 5.059 -16.302 1.00 89.19 656 LYS A O 1
ATOM 4947 N N . ASN A 1 657 ? 5.429 3.710 -17.096 1.00 87.38 657 ASN A N 1
ATOM 4948 C CA . ASN A 1 657 ? 4.517 4.783 -17.475 1.00 87.38 657 ASN A CA 1
ATOM 4949 C C . ASN A 1 657 ? 3.930 5.500 -16.247 1.00 87.38 657 ASN A C 1
ATOM 4951 O O . ASN A 1 657 ? 3.663 4.865 -15.233 1.00 87.38 657 ASN A O 1
ATOM 4955 N N . THR A 1 658 ? 3.619 6.787 -16.345 1.00 89.62 658 THR A N 1
ATOM 4956 C CA . THR A 1 658 ? 2.730 7.466 -15.385 1.00 89.62 658 THR A CA 1
ATOM 4957 C C . THR A 1 658 ? 1.300 7.401 -15.912 1.00 89.62 658 THR A C 1
ATOM 4959 O O . THR A 1 658 ? 1.082 7.614 -17.104 1.00 89.62 658 THR A O 1
ATOM 4962 N N . GLY A 1 659 ? 0.337 7.056 -15.053 1.00 89.56 659 GLY A N 1
ATOM 4963 C CA . GLY A 1 659 ? -1.074 6.962 -15.438 1.00 89.56 659 GLY A CA 1
ATOM 4964 C C . GLY A 1 659 ? -1.574 5.552 -15.767 1.00 89.56 659 GLY A C 1
ATOM 4965 O O . GLY A 1 659 ? -0.817 4.579 -15.756 1.00 89.56 659 GLY A O 1
ATOM 4966 N N . LEU A 1 660 ? -2.868 5.429 -16.064 1.00 87.56 660 LEU A N 1
ATOM 4967 C CA . LEU A 1 660 ? -3.532 4.146 -16.344 1.00 87.56 660 LEU A CA 1
ATOM 4968 C C . LEU A 1 660 ? -3.035 3.506 -17.654 1.00 87.56 660 LEU A C 1
ATOM 4970 O O . LEU A 1 660 ? -2.856 2.287 -17.732 1.00 87.56 660 LEU A O 1
ATOM 4974 N N . GLY A 1 661 ? -2.725 4.331 -18.661 1.00 81.50 661 GLY A N 1
ATOM 4975 C CA . GLY A 1 661 ? -2.190 3.932 -19.968 1.00 81.50 661 GLY A CA 1
ATOM 4976 C C . GLY A 1 661 ? -3.168 3.126 -20.839 1.00 81.50 661 GLY A C 1
ATOM 4977 O O . GLY A 1 661 ? -4.330 2.936 -20.499 1.00 81.50 661 GLY A O 1
ATOM 4978 N N . GLY A 1 662 ? -2.696 2.621 -21.988 1.00 72.62 662 GLY A N 1
ATOM 4979 C CA . GLY A 1 662 ? -3.497 1.760 -22.878 1.00 72.62 662 GLY A CA 1
ATOM 4980 C C . GLY A 1 662 ? -4.713 2.441 -23.524 1.00 72.62 662 GLY A C 1
ATOM 4981 O O . GLY A 1 662 ? -5.643 1.748 -23.916 1.00 72.62 662 GLY A O 1
ATOM 4982 N N . GLY A 1 663 ? -4.720 3.777 -23.597 1.00 74.69 663 GLY A N 1
ATOM 4983 C CA . GLY A 1 663 ? -5.827 4.567 -24.148 1.00 74.69 663 GLY A CA 1
ATOM 4984 C C . GLY A 1 663 ? -6.990 4.813 -23.181 1.00 74.69 663 GLY A C 1
ATOM 4985 O O . GLY A 1 663 ? -7.963 5.448 -23.577 1.00 74.69 663 GLY A O 1
ATOM 4986 N N . ALA A 1 664 ? -6.909 4.345 -21.929 1.00 79.12 664 ALA A N 1
ATOM 4987 C CA . ALA A 1 664 ? -7.925 4.643 -20.923 1.00 79.12 664 ALA A CA 1
ATOM 4988 C C . ALA A 1 664 ? -7.967 6.158 -20.627 1.00 79.12 664 ALA A C 1
ATOM 4990 O O . ALA A 1 664 ? -6.898 6.765 -20.494 1.00 79.12 664 ALA A O 1
ATOM 4991 N N . PRO A 1 665 ? -9.161 6.771 -20.502 1.00 81.44 665 PRO A N 1
ATOM 4992 C CA . PRO A 1 665 ? -9.284 8.173 -20.125 1.00 81.44 665 PRO A CA 1
ATOM 4993 C C . PRO A 1 665 ? -8.782 8.358 -18.691 1.00 81.44 665 PRO A C 1
ATOM 4995 O O . PRO A 1 665 ? -9.460 8.005 -17.727 1.00 81.44 665 PRO A O 1
ATOM 4998 N N . ASP A 1 666 ? -7.570 8.889 -18.559 1.00 90.62 666 ASP A N 1
ATOM 4999 C CA . ASP A 1 666 ? -6.932 9.126 -17.273 1.00 90.62 666 ASP A CA 1
ATOM 5000 C C . ASP A 1 666 ? -7.259 10.540 -16.782 1.00 90.62 666 ASP A C 1
ATOM 5002 O O . ASP A 1 666 ? -6.712 11.526 -17.275 1.00 90.62 666 ASP A O 1
ATOM 5006 N N . LYS A 1 667 ? -8.208 10.636 -15.848 1.00 92.50 667 LYS A N 1
ATOM 5007 C CA . LYS A 1 667 ? -8.788 11.902 -15.384 1.00 92.50 667 LYS A CA 1
ATOM 5008 C C . LYS A 1 667 ? -8.881 11.966 -13.864 1.00 92.50 667 LYS A C 1
ATOM 5010 O O . LYS A 1 667 ? -8.985 10.937 -13.201 1.00 92.50 667 LYS A O 1
ATOM 5015 N N . SER A 1 668 ? -8.857 13.177 -13.331 1.00 94.62 668 SER A N 1
ATOM 5016 C CA . SER A 1 668 ? -9.135 13.476 -11.928 1.00 94.62 668 SER A CA 1
ATOM 5017 C C . SER A 1 668 ? -10.008 14.717 -11.868 1.00 94.62 668 SER A C 1
ATOM 5019 O O . SER A 1 668 ? -9.893 15.589 -12.731 1.00 94.62 668 SER A O 1
ATOM 5021 N N . THR A 1 669 ? -10.837 14.810 -10.838 1.00 96.25 669 THR A N 1
ATOM 5022 C CA . THR A 1 669 ? -11.606 16.010 -10.523 1.00 96.25 669 THR A CA 1
ATOM 5023 C C . THR A 1 669 ? -11.177 16.541 -9.158 1.00 96.25 669 THR A C 1
ATOM 5025 O O . THR A 1 669 ? -10.861 15.767 -8.251 1.00 96.25 669 THR A O 1
ATOM 5028 N N . ALA A 1 670 ? -11.110 17.864 -9.038 1.00 97.56 670 ALA A N 1
ATOM 5029 C CA . ALA A 1 670 ? -10.804 18.564 -7.801 1.00 97.56 670 ALA A CA 1
ATOM 5030 C C . ALA A 1 670 ? -11.624 19.857 -7.725 1.00 97.56 670 ALA A C 1
ATOM 5032 O O . ALA A 1 670 ? -11.945 20.443 -8.759 1.00 97.56 670 ALA A O 1
ATOM 5033 N N . GLU A 1 671 ? -11.938 20.287 -6.511 1.00 98.06 671 GLU A N 1
ATOM 5034 C CA . GLU A 1 671 ? -12.646 21.536 -6.218 1.00 98.06 671 GLU A CA 1
ATOM 5035 C C . GLU A 1 671 ? -11.815 22.370 -5.249 1.00 98.06 671 GLU A C 1
ATOM 5037 O O . GLU A 1 671 ? -11.249 21.817 -4.307 1.00 98.06 671 GLU A O 1
ATOM 5042 N N . VAL A 1 672 ? -11.753 23.684 -5.466 1.00 98.12 672 VAL A N 1
ATOM 5043 C CA . VAL A 1 672 ? -11.093 24.621 -4.551 1.00 98.12 672 VAL A CA 1
ATOM 5044 C C . VAL A 1 672 ? -12.097 25.644 -4.042 1.00 98.12 672 VAL A C 1
ATOM 5046 O O . VAL A 1 672 ? -12.893 26.183 -4.811 1.00 98.12 672 VAL A O 1
ATOM 5049 N N . GLU A 1 673 ? -12.042 25.915 -2.747 1.00 97.19 673 GLU A N 1
ATOM 5050 C CA . GLU A 1 673 ? -12.825 26.951 -2.081 1.00 97.19 673 GLU A CA 1
ATOM 5051 C C . GLU A 1 673 ? -11.868 27.875 -1.322 1.00 97.19 673 GLU A C 1
ATOM 5053 O O . GLU A 1 673 ? -10.977 27.392 -0.626 1.00 97.19 673 GLU A O 1
ATOM 5058 N N . VAL A 1 674 ? -12.029 29.190 -1.482 1.00 95.31 674 VAL A N 1
ATOM 5059 C CA . VAL A 1 674 ? -11.263 30.216 -0.755 1.00 95.31 674 VAL A CA 1
ATOM 5060 C C . VAL A 1 674 ? -12.194 30.864 0.262 1.00 95.31 674 VAL A C 1
ATOM 5062 O O . VAL A 1 674 ? -13.312 31.252 -0.079 1.00 95.31 674 VAL A O 1
ATOM 5065 N N . PHE A 1 675 ? -11.744 30.962 1.509 1.00 94.75 675 PHE A N 1
ATOM 5066 C CA . PHE A 1 675 ? -12.545 31.416 2.640 1.00 94.75 675 PHE A CA 1
ATOM 5067 C C . PHE A 1 675 ? -12.265 32.887 2.989 1.00 94.75 675 PHE A C 1
ATOM 5069 O O . PHE A 1 675 ? -11.199 33.414 2.662 1.00 94.75 675 PHE A O 1
ATOM 5076 N N . PRO A 1 676 ? -13.197 33.573 3.684 1.00 89.12 676 PRO A N 1
ATOM 5077 C CA . PRO A 1 676 ? -13.027 34.978 4.070 1.00 89.12 676 PRO A CA 1
ATOM 5078 C C . PRO A 1 676 ? -11.821 35.271 4.973 1.00 89.12 676 PRO A C 1
ATOM 5080 O O . PRO A 1 676 ? -11.405 36.421 5.064 1.00 89.12 676 PRO A O 1
ATOM 5083 N N . ASP A 1 677 ? -11.277 34.259 5.649 1.00 88.38 677 ASP A N 1
ATOM 5084 C CA . ASP A 1 677 ? -10.091 34.363 6.507 1.00 88.38 677 ASP A CA 1
ATOM 5085 C C . ASP A 1 677 ? -8.762 34.267 5.731 1.00 88.38 677 ASP A C 1
ATOM 5087 O O . ASP A 1 677 ? -7.696 34.264 6.341 1.00 88.38 677 ASP A O 1
ATOM 5091 N N . GLY A 1 678 ? -8.816 34.189 4.396 1.00 86.56 678 GLY A N 1
ATOM 5092 C CA . GLY A 1 678 ? -7.641 34.084 3.529 1.00 86.56 678 GLY A CA 1
ATOM 5093 C C . GLY A 1 678 ? -7.112 32.658 3.352 1.00 86.56 678 GLY A C 1
ATOM 5094 O O . GLY A 1 678 ? -6.111 32.468 2.662 1.00 86.56 678 GLY A O 1
ATOM 5095 N N . THR A 1 679 ? -7.770 31.649 3.932 1.00 94.62 679 THR A N 1
ATOM 5096 C CA . THR A 1 679 ? -7.409 30.238 3.734 1.00 94.62 679 THR A CA 1
ATOM 5097 C C . THR A 1 679 ? -8.078 29.642 2.496 1.00 94.62 679 THR A C 1
ATOM 5099 O O . THR A 1 679 ? -9.072 30.161 1.984 1.00 94.62 679 THR A O 1
ATOM 5102 N N . ALA A 1 680 ? -7.557 28.513 2.016 1.00 97.19 680 ALA A N 1
ATOM 5103 C CA . ALA A 1 680 ? -8.176 27.729 0.952 1.00 97.19 680 ALA A CA 1
ATOM 5104 C C . ALA A 1 680 ? -8.353 26.261 1.360 1.00 97.19 680 ALA A C 1
ATOM 5106 O O . ALA A 1 680 ? -7.620 25.740 2.198 1.00 97.19 680 ALA A O 1
ATOM 5107 N N . GLU A 1 681 ? -9.313 25.567 0.755 1.00 98.19 681 GLU A N 1
ATOM 5108 C CA . GLU A 1 681 ? -9.457 24.113 0.857 1.00 98.19 681 GLU A CA 1
ATOM 5109 C C . GLU A 1 681 ? -9.537 23.484 -0.534 1.00 98.19 681 GLU A C 1
ATOM 5111 O O . GLU A 1 681 ? -10.361 23.882 -1.356 1.00 98.19 681 GLU A O 1
ATOM 5116 N N . ILE A 1 682 ? -8.692 22.481 -0.783 1.00 98.12 682 ILE A N 1
ATOM 5117 C CA . ILE A 1 682 ? -8.701 21.660 -1.999 1.00 98.12 682 ILE A CA 1
ATOM 5118 C C . ILE A 1 682 ? -9.312 20.285 -1.695 1.00 98.12 682 ILE A C 1
ATOM 5120 O O . ILE A 1 682 ? -8.916 19.602 -0.746 1.00 98.12 682 ILE A O 1
ATOM 5124 N N . ARG A 1 683 ? -10.291 19.867 -2.504 1.00 98.12 683 ARG A N 1
ATOM 5125 C CA . ARG A 1 683 ? -11.117 18.666 -2.288 1.00 98.12 683 ARG A CA 1
ATOM 5126 C C . ARG A 1 683 ? -10.994 17.679 -3.449 1.00 98.12 683 ARG A C 1
ATOM 5128 O O . ARG A 1 683 ? -11.227 18.055 -4.596 1.00 98.12 683 ARG A O 1
ATOM 5135 N N . THR A 1 684 ? -10.672 16.409 -3.176 1.00 96.69 684 THR A N 1
ATOM 5136 C CA . THR A 1 684 ? -10.666 15.324 -4.189 1.00 96.69 684 THR A CA 1
ATOM 5137 C C . THR A 1 684 ? -10.646 13.920 -3.562 1.00 96.69 684 THR A C 1
ATOM 5139 O O . THR A 1 684 ? -9.904 13.663 -2.622 1.00 96.69 684 THR A O 1
ATOM 5142 N N . SER A 1 685 ? -11.392 12.951 -4.097 1.00 94.19 685 SER A N 1
ATOM 5143 C CA . SER A 1 685 ? -11.392 11.549 -3.628 1.00 94.19 685 SER A CA 1
ATOM 5144 C C . SER A 1 685 ? -10.247 10.698 -4.193 1.00 94.19 685 SER A C 1
ATOM 5146 O O . SER A 1 685 ? -10.430 9.540 -4.564 1.00 94.19 685 SER A O 1
ATOM 5148 N N . SER A 1 686 ? -9.041 11.258 -4.236 1.00 92.62 686 SER A N 1
ATOM 5149 C CA . SER A 1 686 ? -7.816 10.504 -4.505 1.00 92.62 686 SER A CA 1
ATOM 5150 C C . SER A 1 686 ? -7.203 10.016 -3.195 1.00 92.62 686 SER A C 1
ATOM 5152 O O . SER A 1 686 ? -6.989 10.798 -2.272 1.00 92.62 686 SER A O 1
ATOM 5154 N N . ALA A 1 687 ? -6.902 8.721 -3.102 1.00 94.94 687 ALA A N 1
ATOM 5155 C CA . ALA A 1 687 ? -6.488 8.116 -1.841 1.00 94.94 687 ALA A CA 1
ATOM 5156 C C . ALA A 1 687 ? -5.067 8.488 -1.378 1.00 94.94 687 ALA A C 1
ATOM 5158 O O . ALA A 1 687 ? -4.096 8.367 -2.138 1.00 94.94 687 ALA A O 1
ATOM 5159 N N . GLU A 1 688 ? -4.946 8.868 -0.103 1.00 94.50 688 GLU A N 1
ATOM 5160 C CA . GLU A 1 688 ? -3.693 9.057 0.636 1.00 94.50 688 GLU A CA 1
ATOM 5161 C C . GLU A 1 688 ? -3.334 7.758 1.371 1.00 94.50 688 GLU A C 1
ATOM 5163 O O . GLU A 1 688 ? -3.964 7.383 2.353 1.00 94.50 688 GLU A O 1
ATOM 5168 N N . MET A 1 689 ? -2.302 7.058 0.900 1.00 94.06 689 MET A N 1
ATOM 5169 C CA . MET A 1 689 ? -1.850 5.775 1.459 1.00 94.06 689 MET A CA 1
ATOM 5170 C C . MET A 1 689 ? -0.618 5.926 2.367 1.00 94.06 689 MET A C 1
ATOM 5172 O O . MET A 1 689 ? -0.065 4.932 2.843 1.00 94.06 689 MET A O 1
ATOM 5176 N N . GLY A 1 690 ? -0.109 7.151 2.518 1.00 94.25 690 GLY A N 1
ATOM 5177 C CA . GLY A 1 690 ? 1.171 7.475 3.140 1.00 94.25 690 GLY A CA 1
ATOM 5178 C C . GLY A 1 690 ? 2.189 8.137 2.207 1.00 94.25 690 GLY A C 1
ATOM 5179 O O . GLY A 1 690 ? 3.216 8.610 2.702 1.00 94.25 690 GLY A O 1
ATOM 5180 N N . GLN A 1 691 ? 1.928 8.183 0.893 1.00 94.38 691 GLN A N 1
ATOM 5181 C CA . GLN A 1 691 ? 2.834 8.738 -0.121 1.00 94.38 691 GLN A CA 1
ATOM 5182 C C . GLN A 1 691 ? 2.922 10.270 -0.128 1.00 94.38 691 GLN A C 1
ATOM 5184 O O . GLN A 1 691 ? 3.734 10.798 -0.883 1.00 94.38 691 GLN A O 1
ATOM 5189 N N . ASN A 1 692 ? 2.109 10.960 0.680 1.00 95.38 692 ASN A N 1
ATOM 5190 C CA . ASN A 1 692 ? 2.035 12.421 0.760 1.00 95.38 692 ASN A CA 1
ATOM 5191 C C . ASN A 1 692 ? 1.412 13.088 -0.483 1.00 95.38 692 ASN A C 1
ATOM 5193 O O . ASN A 1 692 ? 1.895 14.104 -0.977 1.00 95.38 692 ASN A O 1
ATOM 5197 N N . LEU A 1 693 ? 0.310 12.525 -0.983 1.00 95.81 693 LEU A N 1
ATOM 5198 C CA . LEU A 1 693 ? -0.566 13.202 -1.937 1.00 95.81 693 LEU A CA 1
ATOM 5199 C C . LEU A 1 693 ? -1.135 14.493 -1.346 1.00 95.81 693 LEU A C 1
ATOM 5201 O O . LEU A 1 693 ? -1.199 15.491 -2.055 1.00 95.81 693 LEU A O 1
ATOM 5205 N N . ILE A 1 694 ? -1.511 14.498 -0.068 1.00 96.19 694 ILE A N 1
ATOM 5206 C CA . ILE A 1 694 ? -2.066 15.702 0.564 1.00 96.19 694 ILE A CA 1
ATOM 5207 C C . ILE A 1 694 ? -1.082 16.883 0.511 1.00 96.19 694 ILE A C 1
ATOM 5209 O O . ILE A 1 694 ? -1.480 17.981 0.142 1.00 96.19 694 ILE A O 1
ATOM 5213 N N . GLY A 1 695 ? 0.215 16.654 0.749 1.00 95.81 695 GLY A N 1
ATOM 5214 C CA . GLY A 1 695 ? 1.237 17.694 0.615 1.00 95.81 695 GLY A CA 1
ATOM 5215 C C . GLY A 1 695 ? 1.412 18.168 -0.828 1.00 95.81 695 GLY A C 1
ATOM 5216 O O . GLY A 1 695 ? 1.600 19.356 -1.062 1.00 95.81 695 GLY A O 1
ATOM 5217 N N . VAL A 1 696 ? 1.281 17.268 -1.810 1.00 96.19 696 VAL A N 1
ATOM 5218 C CA . VAL A 1 696 ? 1.302 17.639 -3.236 1.00 96.19 696 VAL A CA 1
ATOM 5219 C C . VAL A 1 696 ? 0.113 18.532 -3.594 1.00 96.19 696 VAL A C 1
ATOM 5221 O O . VAL A 1 696 ? 0.296 19.546 -4.260 1.00 96.19 696 VAL A O 1
ATOM 5224 N N . LEU A 1 697 ? -1.100 18.177 -3.159 1.00 97.69 697 LEU A N 1
ATOM 5225 C CA . LEU A 1 697 ? -2.306 18.963 -3.439 1.00 97.69 697 LEU A CA 1
ATOM 5226 C C . LEU A 1 697 ? -2.253 20.336 -2.763 1.00 97.69 697 LEU A C 1
ATOM 5228 O O . LEU A 1 697 ? -2.609 21.329 -3.399 1.00 97.69 697 LEU A O 1
ATOM 5232 N N . ALA A 1 698 ? -1.767 20.390 -1.519 1.00 97.06 698 ALA A N 1
ATOM 5233 C CA . ALA A 1 698 ? -1.537 21.635 -0.798 1.00 97.06 698 ALA A CA 1
ATOM 5234 C C . ALA A 1 698 ? -0.522 22.516 -1.537 1.00 97.06 698 ALA A C 1
ATOM 5236 O O . ALA A 1 698 ? -0.850 23.644 -1.882 1.00 97.06 698 ALA A O 1
ATOM 5237 N N . ALA A 1 699 ? 0.655 21.980 -1.880 1.00 96.19 699 ALA A N 1
ATOM 5238 C CA . ALA A 1 699 ? 1.707 22.730 -2.564 1.00 96.19 699 ALA A CA 1
ATOM 5239 C C . ALA A 1 699 ? 1.260 23.257 -3.936 1.00 96.19 699 ALA A C 1
ATOM 5241 O O . ALA A 1 699 ? 1.455 24.430 -4.229 1.00 96.19 699 ALA A O 1
ATOM 5242 N N . CYS A 1 700 ? 0.613 22.429 -4.768 1.00 97.12 700 CYS A N 1
ATOM 5243 C CA . CYS A 1 700 ? 0.109 22.877 -6.072 1.00 97.12 700 CYS A CA 1
ATOM 5244 C C . CYS A 1 700 ? -0.962 23.971 -5.949 1.00 97.12 700 CYS A C 1
ATOM 5246 O O . CYS A 1 700 ? -1.034 24.855 -6.798 1.00 97.12 700 CYS A O 1
ATOM 5248 N N . THR A 1 701 ? -1.809 23.898 -4.922 1.00 97.75 701 THR A N 1
ATOM 5249 C CA . THR A 1 701 ? -2.865 24.889 -4.678 1.00 97.75 701 THR A CA 1
ATOM 5250 C C . THR A 1 701 ? -2.283 26.189 -4.134 1.00 97.75 701 THR A C 1
ATOM 5252 O O . THR A 1 701 ? -2.614 27.257 -4.639 1.00 97.75 701 THR A O 1
ATOM 5255 N N . ALA A 1 702 ? -1.381 26.090 -3.158 1.00 96.38 702 ALA A N 1
ATOM 5256 C CA . ALA A 1 702 ? -0.691 27.212 -2.539 1.00 96.38 702 ALA A CA 1
ATOM 5257 C C . ALA A 1 702 ? 0.127 28.004 -3.567 1.00 96.38 702 ALA A C 1
ATOM 5259 O O . ALA A 1 702 ? -0.030 29.217 -3.664 1.00 96.38 702 ALA A O 1
ATOM 5260 N N . GLU A 1 703 ? 0.902 27.303 -4.401 1.00 96.06 703 GLU A N 1
ATOM 5261 C CA . GLU A 1 703 ? 1.676 27.890 -5.500 1.00 96.06 703 GLU A CA 1
ATOM 5262 C C . GLU A 1 703 ? 0.785 28.695 -6.456 1.00 96.06 703 GLU A C 1
ATOM 5264 O O . GLU A 1 703 ? 1.039 29.864 -6.735 1.00 96.06 703 GLU A O 1
ATOM 5269 N N . GLU A 1 704 ? -0.300 28.092 -6.952 1.00 96.12 704 GLU A N 1
ATOM 5270 C CA . GLU A 1 704 ? -1.153 28.767 -7.932 1.00 96.12 704 GLU A CA 1
ATOM 5271 C C . GLU A 1 704 ? -1.927 29.936 -7.314 1.00 96.12 704 GLU A C 1
ATOM 5273 O O . GLU A 1 704 ? -2.124 30.939 -7.998 1.00 96.12 704 GLU A O 1
ATOM 5278 N N . LEU A 1 705 ? -2.339 29.854 -6.043 1.00 95.31 705 LEU A N 1
ATOM 5279 C CA . LEU A 1 705 ? -3.070 30.925 -5.356 1.00 95.31 705 LEU A CA 1
ATOM 5280 C C . LEU A 1 705 ? -2.166 32.012 -4.745 1.00 95.31 705 LEU A C 1
ATOM 5282 O O . LEU A 1 705 ? -2.684 33.061 -4.374 1.00 95.31 705 LEU A O 1
ATOM 5286 N N . GLY A 1 706 ? -0.848 31.801 -4.660 1.00 92.94 706 GLY A N 1
ATOM 5287 C CA . GLY A 1 706 ? 0.069 32.711 -3.960 1.00 92.94 706 GLY A CA 1
ATOM 5288 C C . GLY A 1 706 ? -0.129 32.700 -2.439 1.00 92.94 706 GLY A C 1
ATOM 5289 O O . GLY A 1 706 ? -0.027 33.742 -1.792 1.00 92.94 706 GLY A O 1
ATOM 5290 N N . LEU A 1 707 ? -0.477 31.538 -1.876 1.00 93.06 707 LEU A N 1
ATOM 5291 C CA . LEU A 1 707 ? -0.679 31.330 -0.439 1.00 93.06 707 LEU A CA 1
ATOM 5292 C C . LEU A 1 707 ? 0.533 30.619 0.180 1.00 93.06 707 LEU A C 1
ATOM 5294 O O . LEU A 1 707 ? 1.169 29.807 -0.496 1.00 93.06 707 LEU A O 1
ATOM 5298 N N . PRO A 1 708 ? 0.823 30.830 1.477 1.00 91.81 708 PRO A N 1
ATOM 5299 C CA . PRO A 1 708 ? 1.667 29.896 2.214 1.00 91.81 708 PRO A CA 1
ATOM 5300 C C . PRO A 1 708 ? 0.993 28.516 2.271 1.00 91.81 708 PRO A C 1
ATOM 5302 O O . PRO A 1 708 ? -0.231 28.420 2.389 1.00 91.81 708 PRO A O 1
ATOM 5305 N N . ILE A 1 709 ? 1.780 27.436 2.216 1.00 92.06 709 ILE A N 1
ATOM 5306 C CA . ILE A 1 709 ? 1.235 26.067 2.186 1.00 92.06 709 ILE A CA 1
ATOM 5307 C C . ILE A 1 709 ? 0.335 25.746 3.391 1.00 92.06 709 ILE A C 1
ATOM 5309 O O . ILE A 1 709 ? -0.682 25.073 3.228 1.00 92.06 709 ILE A O 1
ATOM 5313 N N . ASP A 1 710 ? 0.651 26.291 4.568 1.00 91.12 710 ASP A N 1
ATOM 5314 C CA . ASP A 1 710 ? -0.108 26.073 5.806 1.00 91.12 710 ASP A CA 1
ATOM 5315 C C . ASP A 1 710 ? -1.490 26.754 5.800 1.00 91.12 710 ASP A C 1
ATOM 5317 O O . ASP A 1 710 ? -2.351 26.411 6.610 1.00 91.12 710 ASP A O 1
ATOM 5321 N N . ALA A 1 711 ? -1.743 27.676 4.862 1.00 93.69 711 ALA A N 1
ATOM 5322 C CA . ALA A 1 711 ? -3.065 28.264 4.638 1.00 93.69 711 ALA A CA 1
ATOM 5323 C C . ALA A 1 711 ? -3.956 27.409 3.715 1.00 93.69 711 ALA A C 1
ATOM 5325 O O . ALA A 1 711 ? -5.089 27.800 3.422 1.00 93.69 711 ALA A O 1
ATOM 5326 N N . VAL A 1 712 ? -3.476 26.247 3.253 1.00 96.44 712 VAL A N 1
ATOM 5327 C CA . VAL A 1 712 ? -4.227 25.337 2.381 1.00 96.44 712 VAL A CA 1
ATOM 5328 C C . VAL A 1 712 ? -4.592 24.046 3.109 1.00 96.44 712 VAL A C 1
ATOM 5330 O O . VAL A 1 712 ? -3.755 23.190 3.393 1.00 96.44 712 VAL A O 1
ATOM 5333 N N . ARG A 1 713 ? -5.892 23.855 3.335 1.00 96.75 713 ARG A N 1
ATOM 5334 C CA . ARG A 1 713 ? -6.472 22.600 3.824 1.00 96.75 713 ARG A CA 1
ATOM 5335 C C . ARG A 1 713 ? -6.710 21.631 2.673 1.00 96.75 713 ARG A C 1
ATOM 5337 O O . ARG A 1 713 ? -6.994 22.032 1.547 1.00 96.75 713 ARG A O 1
ATOM 5344 N N . VAL A 1 714 ? -6.637 20.336 2.963 1.00 96.81 714 VAL A N 1
ATOM 5345 C CA . VAL A 1 714 ? -6.847 19.281 1.968 1.00 96.81 714 VAL A CA 1
ATOM 5346 C C . VAL A 1 714 ? -7.866 18.284 2.496 1.00 96.81 714 VAL A C 1
ATOM 5348 O O . VAL A 1 714 ? -7.631 17.645 3.520 1.00 96.81 714 VAL A O 1
ATOM 5351 N N . LEU A 1 715 ? -8.970 18.110 1.771 1.00 96.38 715 LEU A N 1
ATOM 5352 C CA . LEU A 1 715 ? -9.963 17.078 2.052 1.00 96.38 715 LEU A CA 1
ATOM 5353 C C . LEU A 1 715 ? -9.875 15.980 0.993 1.00 96.38 715 LEU A C 1
ATOM 5355 O O . LEU A 1 715 ? -10.066 16.230 -0.201 1.00 96.38 715 LEU A O 1
ATOM 5359 N N . VAL A 1 716 ? -9.614 14.752 1.438 1.00 95.50 716 VAL A N 1
ATOM 5360 C CA . VAL A 1 716 ? -9.543 13.580 0.562 1.00 95.50 716 VAL A CA 1
ATOM 5361 C C . VAL A 1 716 ? -10.459 12.451 1.009 1.00 95.50 716 VAL A C 1
ATOM 5363 O O . VAL A 1 716 ? -10.801 12.336 2.179 1.00 95.50 716 VAL A O 1
ATOM 5366 N N . MET A 1 717 ? -10.797 11.587 0.050 1.00 94.50 717 MET A N 1
ATOM 5367 C CA . MET A 1 717 ? -11.444 10.283 0.256 1.00 94.50 717 MET A CA 1
ATOM 5368 C C . MET A 1 717 ? -12.834 10.303 0.916 1.00 94.50 717 MET A C 1
ATOM 5370 O O . MET A 1 717 ? -13.218 9.314 1.526 1.00 94.50 717 MET A O 1
ATOM 5374 N N . ASP A 1 718 ? -13.616 11.370 0.772 1.00 97.00 718 ASP A N 1
ATOM 5375 C CA . ASP A 1 718 ? -15.020 11.387 1.204 1.00 97.00 718 ASP A CA 1
ATOM 5376 C C . ASP A 1 718 ? -15.936 11.493 -0.015 1.00 97.00 718 ASP A C 1
ATOM 5378 O O . ASP A 1 718 ? -15.993 12.542 -0.663 1.00 97.00 718 ASP A O 1
ATOM 5382 N N . THR A 1 719 ? -16.653 10.418 -0.342 1.00 97.69 719 THR A N 1
ATOM 5383 C CA . THR A 1 719 ? -17.458 10.349 -1.573 1.00 97.69 719 THR A CA 1
ATOM 5384 C C . THR A 1 719 ? -18.658 11.296 -1.600 1.00 97.69 719 THR A C 1
ATOM 5386 O O . THR A 1 719 ? -19.299 11.416 -2.643 1.00 97.69 719 THR A O 1
ATOM 5389 N N . ASP A 1 720 ? -18.979 11.938 -0.475 1.00 96.25 720 ASP A N 1
ATOM 5390 C CA . ASP A 1 720 ? -20.057 12.926 -0.378 1.00 96.25 720 ASP A CA 1
ATOM 5391 C C . ASP A 1 720 ? -19.552 14.359 -0.447 1.00 96.25 720 ASP A C 1
ATOM 5393 O O . ASP A 1 720 ? -20.259 15.249 -0.911 1.00 96.25 720 ASP A O 1
ATOM 5397 N N . ARG A 1 721 ? -18.336 14.589 0.049 1.00 96.50 721 ARG A N 1
ATOM 5398 C CA . ARG A 1 721 ? -17.764 15.932 0.196 1.00 96.50 721 ARG A CA 1
ATOM 5399 C C . ARG A 1 721 ? -16.685 16.240 -0.828 1.00 96.50 721 ARG A C 1
ATOM 5401 O O . ARG A 1 721 ? -16.164 17.349 -0.840 1.00 96.50 721 ARG A O 1
ATOM 5408 N N . THR A 1 722 ? -16.297 15.263 -1.641 1.00 97.12 722 THR A N 1
ATOM 5409 C CA . THR A 1 722 ? -15.210 15.420 -2.605 1.00 97.12 722 THR A CA 1
ATOM 5410 C C . THR A 1 722 ? -15.543 14.744 -3.935 1.00 97.12 722 THR A C 1
ATOM 5412 O O . THR A 1 722 ? -16.131 13.654 -3.945 1.00 97.12 722 THR A O 1
ATOM 5415 N N . PRO A 1 723 ? -15.145 15.340 -5.070 1.00 96.75 723 PRO A N 1
ATOM 5416 C CA . PRO A 1 723 ? -15.373 14.752 -6.385 1.00 96.75 723 PRO A CA 1
ATOM 5417 C C . PRO A 1 723 ? -14.440 13.558 -6.650 1.00 96.75 723 PRO A C 1
ATOM 5419 O O . PRO A 1 723 ? -13.396 13.418 -6.011 1.00 96.75 723 PRO A O 1
ATOM 5422 N N . ASP A 1 724 ? -14.787 12.706 -7.620 1.00 95.88 724 ASP A N 1
ATOM 5423 C CA . ASP A 1 724 ? -14.000 11.518 -7.987 1.00 95.88 724 ASP A CA 1
ATOM 5424 C C . ASP A 1 724 ? -12.603 11.895 -8.534 1.00 95.88 724 ASP A C 1
ATOM 5426 O O . ASP A 1 724 ? -12.454 12.426 -9.639 1.00 95.88 724 ASP A O 1
ATOM 5430 N N . GLY A 1 725 ? -11.560 11.604 -7.751 1.00 94.00 725 GLY A N 1
ATOM 5431 C CA . GLY A 1 725 ? -10.151 11.781 -8.133 1.00 94.00 725 GLY A CA 1
ATOM 5432 C C . GLY A 1 725 ? -9.554 10.584 -8.894 1.00 94.00 725 GLY A C 1
ATOM 5433 O O . GLY A 1 725 ? -8.424 10.624 -9.405 1.00 94.00 725 GLY A O 1
ATOM 5434 N N . GLY A 1 726 ? -10.322 9.501 -9.016 1.00 93.62 726 GLY A N 1
ATOM 5435 C CA . GLY A 1 726 ? -9.877 8.231 -9.562 1.00 93.62 726 GLY A CA 1
ATOM 5436 C C . GLY A 1 726 ? -8.983 7.428 -8.603 1.00 93.62 726 GLY A C 1
ATOM 5437 O O . GLY A 1 726 ? -8.619 7.880 -7.515 1.00 9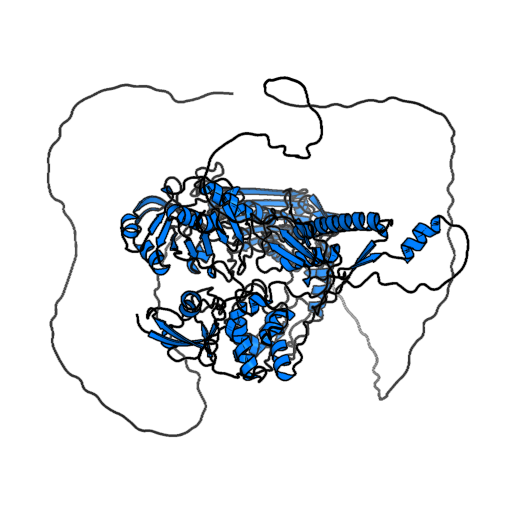3.62 726 GLY A O 1
ATOM 5438 N N . PRO A 1 727 ? -8.591 6.209 -9.009 1.00 93.88 727 PRO A N 1
ATOM 5439 C CA . PRO A 1 727 ? -7.851 5.287 -8.155 1.00 93.88 727 PRO A CA 1
ATOM 5440 C C . PRO A 1 727 ? -6.430 5.787 -7.875 1.00 93.88 727 PRO A C 1
ATOM 5442 O O . PRO A 1 727 ? -5.729 6.267 -8.776 1.00 93.88 727 PRO A O 1
ATOM 5445 N N . THR A 1 728 ? -5.942 5.589 -6.650 1.00 94.94 728 THR A N 1
ATOM 5446 C CA . THR A 1 728 ? -4.516 5.777 -6.351 1.00 94.94 728 THR A CA 1
ATOM 5447 C C . THR A 1 728 ? -3.736 4.533 -6.753 1.00 94.94 728 THR A C 1
ATOM 5449 O O . THR A 1 728 ? -3.479 3.632 -5.961 1.00 94.94 728 THR A O 1
ATOM 5452 N N . THR A 1 729 ? -3.342 4.507 -8.024 1.00 91.88 729 THR A N 1
ATOM 5453 C CA . THR A 1 729 ? -2.560 3.435 -8.647 1.00 91.88 729 THR A CA 1
ATOM 5454 C C . THR A 1 729 ? -1.623 4.002 -9.713 1.00 91.88 729 THR A C 1
ATOM 5456 O O . THR A 1 729 ? -1.610 5.205 -9.979 1.00 91.88 729 THR A O 1
ATOM 5459 N N . ALA A 1 730 ? -0.790 3.153 -10.313 1.00 90.25 730 ALA A N 1
ATOM 5460 C CA . ALA A 1 730 ? 0.023 3.483 -11.485 1.00 90.25 730 ALA A CA 1
ATOM 5461 C C . ALA A 1 730 ? 0.787 4.831 -11.415 1.00 90.25 730 ALA A C 1
ATOM 5463 O O . ALA A 1 730 ? 1.029 5.464 -12.445 1.00 90.25 730 ALA A O 1
ATOM 5464 N N . SER A 1 731 ? 1.259 5.231 -10.228 1.00 93.25 731 SER A N 1
ATOM 5465 C CA . SER A 1 731 ? 2.029 6.468 -9.985 1.00 93.25 731 SER A CA 1
ATOM 5466 C C . SER A 1 731 ? 1.364 7.747 -10.511 1.00 93.25 731 SER A C 1
ATOM 5468 O O . SER A 1 731 ? 2.057 8.701 -10.842 1.00 93.25 731 SER A O 1
ATOM 5470 N N . ARG A 1 732 ? 0.034 7.767 -10.640 1.00 93.25 732 ARG A N 1
ATOM 5471 C CA . ARG A 1 732 ? -0.659 8.818 -11.395 1.00 93.25 732 ARG A CA 1
ATOM 5472 C C . ARG A 1 732 ? -0.938 10.092 -10.608 1.00 93.25 732 ARG A C 1
ATOM 5474 O O . ARG A 1 732 ? -1.049 11.145 -11.218 1.00 93.25 732 ARG A O 1
ATOM 5481 N N . GLN A 1 733 ? -1.066 10.017 -9.282 1.00 95.62 733 GLN A N 1
ATOM 5482 C CA . GLN A 1 733 ? -1.755 11.078 -8.540 1.00 95.62 733 GLN A CA 1
ATOM 5483 C C . GLN A 1 733 ? -1.024 12.421 -8.529 1.00 95.62 733 GLN A C 1
ATOM 5485 O O . GLN A 1 733 ? -1.668 13.442 -8.742 1.00 95.62 733 GLN A O 1
ATOM 5490 N N . THR A 1 734 ? 0.305 12.440 -8.399 1.00 95.19 734 THR A N 1
ATOM 5491 C CA . THR A 1 734 ? 1.075 13.691 -8.514 1.00 95.19 734 THR A CA 1
ATOM 5492 C C . THR A 1 734 ? 0.837 14.378 -9.855 1.00 95.19 734 THR A C 1
ATOM 5494 O O . THR A 1 734 ? 0.665 15.587 -9.907 1.00 95.19 734 THR A O 1
ATOM 5497 N N . TYR A 1 735 ? 0.783 13.607 -10.942 1.00 93.94 735 TYR A N 1
ATOM 5498 C CA . TYR A 1 735 ? 0.576 14.170 -12.268 1.00 93.94 735 TYR A CA 1
ATOM 5499 C C . TYR A 1 735 ? -0.892 14.532 -12.514 1.00 93.94 735 TYR A C 1
ATOM 5501 O O . TYR A 1 735 ? -1.185 15.660 -12.888 1.00 93.94 735 TYR A O 1
ATOM 5509 N N . VAL A 1 736 ? -1.827 13.602 -12.312 1.00 95.50 736 VAL A N 1
ATOM 5510 C CA . VAL A 1 736 ? -3.229 13.789 -12.714 1.00 95.50 736 VAL A CA 1
ATOM 5511 C C . VAL A 1 736 ? -4.013 14.596 -11.679 1.00 95.50 736 VAL A C 1
ATOM 5513 O O . VAL A 1 736 ? -4.599 15.616 -12.033 1.00 95.50 736 VAL A O 1
ATOM 5516 N N . SER A 1 737 ? -3.985 14.198 -10.403 1.00 96.06 737 SER A N 1
ATOM 5517 C CA . SER A 1 737 ? -4.646 14.961 -9.330 1.00 96.06 737 SER A CA 1
ATOM 5518 C C . SER A 1 737 ? -3.922 16.273 -9.034 1.00 96.06 737 SER A C 1
ATOM 5520 O O . SER A 1 737 ? -4.578 17.288 -8.824 1.00 96.06 737 SER A O 1
ATOM 5522 N N . GLY A 1 738 ? -2.585 16.292 -9.095 1.00 96.44 738 GLY A N 1
ATOM 5523 C CA . GLY A 1 738 ? -1.816 17.534 -8.971 1.00 96.44 738 GLY A CA 1
ATOM 5524 C C . GLY A 1 738 ? -2.145 18.540 -10.077 1.00 96.44 738 GLY A C 1
ATOM 5525 O O . GLY A 1 738 ? -2.365 19.710 -9.783 1.00 96.44 738 GLY A O 1
ATOM 5526 N N . ASN A 1 739 ? -2.294 18.105 -11.338 1.00 96.62 739 ASN A N 1
ATOM 5527 C CA . ASN A 1 739 ? -2.777 19.003 -12.394 1.00 96.62 739 ASN A CA 1
ATOM 5528 C C . ASN A 1 739 ? -4.239 19.423 -12.199 1.00 96.62 739 ASN A C 1
ATOM 5530 O O . ASN A 1 739 ? -4.558 20.564 -12.512 1.00 96.62 739 ASN A O 1
ATOM 5534 N N . ALA A 1 740 ? -5.119 18.555 -11.690 1.00 97.44 740 ALA A N 1
ATOM 5535 C CA . ALA A 1 740 ? -6.492 18.953 -11.374 1.00 97.44 740 ALA A CA 1
ATOM 5536 C C . ALA A 1 740 ? -6.513 20.077 -10.324 1.00 97.44 740 ALA A C 1
ATOM 5538 O O . ALA A 1 740 ? -7.162 21.096 -10.549 1.00 97.44 740 ALA A O 1
ATOM 5539 N N . ALA A 1 741 ? -5.731 19.937 -9.246 1.00 97.81 741 ALA A N 1
ATOM 5540 C CA . ALA A 1 741 ? -5.550 20.977 -8.235 1.00 97.81 741 ALA A CA 1
ATOM 5541 C C . ALA A 1 741 ? -4.949 22.258 -8.830 1.00 97.81 741 ALA A C 1
ATOM 5543 O O . ALA A 1 741 ? -5.474 23.345 -8.625 1.00 97.81 741 ALA A O 1
ATOM 5544 N N . ARG A 1 742 ? -3.898 22.132 -9.646 1.00 97.81 742 ARG A N 1
ATOM 5545 C CA . ARG A 1 742 ? -3.258 23.269 -10.316 1.00 97.81 742 ARG A CA 1
ATOM 5546 C C . ARG A 1 742 ? -4.241 24.055 -11.190 1.00 97.81 742 ARG A C 1
ATOM 5548 O O . ARG A 1 742 ? -4.307 25.277 -11.122 1.00 97.81 742 ARG A O 1
ATOM 5555 N N . LEU A 1 743 ? -5.005 23.355 -12.029 1.00 97.94 743 LEU A N 1
ATOM 5556 C CA . LEU A 1 743 ? -5.921 23.975 -12.986 1.00 97.94 743 LEU A CA 1
ATOM 5557 C C . LEU A 1 743 ? -7.109 24.652 -12.296 1.00 97.94 743 LEU A C 1
ATOM 5559 O O . LEU A 1 743 ? -7.450 25.772 -12.672 1.00 97.94 743 LEU A O 1
ATOM 5563 N N . VAL A 1 744 ? -7.714 24.012 -11.287 1.00 97.94 744 VAL A N 1
ATOM 5564 C CA . VAL A 1 744 ? -8.851 24.604 -10.563 1.00 97.94 744 VAL A CA 1
ATOM 5565 C C . VAL A 1 744 ? -8.415 25.808 -9.718 1.00 97.94 744 VAL A C 1
ATOM 5567 O O . VAL A 1 744 ? -9.085 26.838 -9.727 1.00 97.94 744 VAL A O 1
ATOM 5570 N N . SER A 1 745 ? -7.241 25.742 -9.085 1.00 98.12 745 SER A N 1
ATOM 5571 C CA . SER A 1 745 ? -6.661 26.853 -8.318 1.00 98.12 745 SER A CA 1
ATOM 5572 C C . SER A 1 745 ? -6.301 28.039 -9.206 1.00 98.12 745 SER A C 1
ATOM 5574 O O . SER A 1 745 ? -6.604 29.182 -8.873 1.00 98.12 745 SER A O 1
ATOM 5576 N N . ARG A 1 746 ? -5.759 27.784 -10.401 1.00 96.56 746 ARG A N 1
ATOM 5577 C CA . ARG A 1 746 ? -5.534 28.833 -11.401 1.00 96.56 746 ARG A CA 1
ATOM 5578 C C . ARG A 1 746 ? -6.828 29.507 -11.841 1.00 96.56 746 ARG A C 1
ATOM 5580 O O . ARG A 1 746 ? -6.866 30.727 -11.973 1.00 96.56 746 ARG A O 1
ATOM 5587 N N . GLN A 1 747 ? -7.881 28.725 -12.073 1.00 96.69 747 GLN A N 1
ATOM 5588 C CA . GLN A 1 747 ? -9.187 29.266 -12.439 1.00 96.69 747 GLN A CA 1
ATOM 5589 C C . GLN A 1 747 ? -9.759 30.144 -11.316 1.00 96.69 747 GLN A C 1
ATOM 5591 O O . GLN A 1 747 ? -10.261 31.231 -11.593 1.00 96.69 747 GLN A O 1
ATOM 5596 N N . MET A 1 748 ? -9.627 29.716 -10.057 1.00 96.12 748 MET A N 1
ATOM 5597 C CA . MET A 1 748 ? -10.015 30.517 -8.894 1.00 96.12 748 MET A CA 1
ATOM 5598 C C . MET A 1 748 ? -9.214 31.825 -8.814 1.00 96.12 748 MET A C 1
ATOM 5600 O O . MET A 1 748 ? -9.800 32.899 -8.681 1.00 96.12 748 MET A O 1
ATOM 5604 N N . ARG A 1 749 ? -7.887 31.777 -8.997 1.00 93.75 749 ARG A N 1
ATOM 5605 C CA . ARG A 1 749 ? -7.045 32.984 -9.066 1.00 93.75 749 ARG A CA 1
ATOM 5606 C C . ARG A 1 749 ? -7.502 33.953 -10.150 1.00 93.75 749 ARG A C 1
ATOM 5608 O O . ARG A 1 749 ? -7.603 35.145 -9.884 1.00 93.75 749 ARG A O 1
ATOM 5615 N N . GLN A 1 750 ? -7.829 33.458 -11.342 1.00 93.88 750 GLN A N 1
ATOM 5616 C CA . GLN A 1 750 ? -8.337 34.290 -12.438 1.00 93.88 750 GLN A CA 1
ATOM 5617 C C . GLN A 1 750 ? -9.674 34.962 -12.093 1.00 93.88 750 GLN A C 1
ATOM 5619 O O . GLN A 1 750 ? -9.886 36.121 -12.448 1.00 93.88 750 GLN A O 1
ATOM 5624 N N . GLN A 1 751 ? -10.565 34.274 -11.372 1.00 93.62 751 GLN A N 1
ATOM 5625 C CA . GLN A 1 751 ? -11.820 34.865 -10.896 1.00 93.62 751 GLN A CA 1
ATOM 5626 C C . GLN A 1 751 ? -11.570 35.968 -9.861 1.00 93.62 751 GLN A C 1
ATOM 5628 O O . GLN A 1 751 ? -12.140 37.051 -9.980 1.00 93.62 751 GLN A O 1
ATOM 5633 N N . MET A 1 752 ? -10.675 35.735 -8.896 1.00 91.44 752 MET A N 1
ATOM 5634 C CA . MET A 1 752 ? -10.277 36.763 -7.926 1.00 91.44 752 MET A CA 1
ATOM 5635 C C . MET A 1 752 ? -9.635 37.973 -8.619 1.00 91.44 752 MET A C 1
ATOM 5637 O O . MET A 1 752 ? -9.981 39.111 -8.309 1.00 91.44 752 MET A O 1
ATOM 5641 N N . GLN A 1 753 ? -8.759 37.743 -9.604 1.00 91.94 753 GLN A N 1
ATOM 5642 C CA . GLN A 1 753 ? -8.159 38.801 -10.425 1.00 91.94 753 GLN A CA 1
ATOM 5643 C C . GLN A 1 753 ? -9.209 39.638 -11.145 1.00 91.94 753 GLN A C 1
ATOM 5645 O O . GLN A 1 753 ? -9.101 40.856 -11.132 1.00 91.94 753 GLN A O 1
ATOM 5650 N N . ALA A 1 754 ? -10.225 39.014 -11.746 1.00 92.06 754 ALA A N 1
ATOM 5651 C CA . ALA A 1 754 ? -11.282 39.736 -12.448 1.00 92.06 754 ALA A CA 1
ATOM 5652 C C . ALA A 1 754 ? -12.079 40.655 -11.505 1.00 92.06 754 ALA A C 1
ATOM 5654 O O . ALA A 1 754 ? -12.316 41.814 -11.837 1.00 92.06 754 ALA A O 1
ATOM 5655 N N . VAL A 1 755 ? -12.424 40.170 -10.306 1.00 92.19 755 VAL A N 1
ATOM 5656 C CA . VAL A 1 755 ? -13.138 40.966 -9.291 1.00 92.19 755 VAL A CA 1
ATOM 5657 C C . VAL A 1 755 ? -12.285 42.136 -8.794 1.00 92.19 755 VAL A C 1
ATOM 5659 O O . VAL A 1 755 ? -12.779 43.253 -8.651 1.00 92.19 755 VAL A O 1
ATOM 5662 N N . LEU A 1 756 ? -10.996 41.903 -8.533 1.00 90.38 756 LEU A N 1
ATOM 5663 C CA . LEU A 1 756 ? -10.074 42.957 -8.106 1.00 90.38 756 LEU A CA 1
ATOM 5664 C C . LEU A 1 756 ? -9.820 43.976 -9.226 1.00 90.38 756 LEU A C 1
ATOM 5666 O O . LEU A 1 756 ? -9.800 45.174 -8.957 1.00 90.38 756 LEU A O 1
ATOM 5670 N N . ALA A 1 757 ? -9.679 43.517 -10.469 1.00 91.62 757 ALA A N 1
ATOM 5671 C CA . ALA A 1 757 ? -9.508 44.363 -11.646 1.00 91.62 757 ALA A CA 1
ATOM 5672 C C . ALA A 1 757 ? -10.688 45.325 -11.817 1.00 91.62 757 ALA A C 1
ATOM 5674 O O . ALA A 1 757 ? -10.478 46.523 -11.980 1.00 91.62 757 ALA A O 1
ATOM 5675 N N . GLU A 1 758 ? -11.918 44.818 -11.699 1.00 92.81 758 GLU A N 1
ATOM 5676 C CA . GLU A 1 758 ? -13.131 45.640 -11.738 1.00 92.81 758 GLU A CA 1
ATOM 5677 C C . GLU A 1 758 ? -13.187 46.625 -10.563 1.00 92.81 758 GLU A C 1
ATOM 5679 O O . GLU A 1 758 ? -13.466 47.807 -10.751 1.00 92.81 758 GLU A O 1
ATOM 5684 N N . LYS A 1 759 ? -12.872 46.164 -9.347 1.00 89.31 759 LYS A N 1
ATOM 5685 C CA . LYS A 1 759 ? -12.917 46.997 -8.138 1.00 89.31 759 LYS A CA 1
ATOM 5686 C C . LYS A 1 759 ? -11.924 48.161 -8.172 1.00 89.31 759 LYS A C 1
ATOM 5688 O O . LYS A 1 759 ? -12.241 49.234 -7.661 1.00 89.31 759 LYS A O 1
ATOM 5693 N N . PHE A 1 760 ? -10.723 47.933 -8.697 1.00 87.44 760 PHE A N 1
ATOM 5694 C CA . PHE A 1 760 ? -9.645 48.923 -8.713 1.00 87.44 760 PHE A CA 1
ATOM 5695 C C . PHE A 1 760 ? -9.491 49.644 -10.060 1.00 87.44 760 PHE A C 1
ATOM 5697 O O . PHE A 1 760 ? -8.649 50.531 -10.153 1.00 87.44 760 PHE A O 1
ATOM 5704 N N . ASP A 1 761 ? -10.305 49.306 -11.067 1.00 89.12 761 ASP A N 1
ATOM 5705 C CA . ASP A 1 761 ? -10.229 49.827 -12.443 1.00 89.12 761 ASP A CA 1
ATOM 5706 C C . ASP A 1 761 ? -8.836 49.641 -13.077 1.00 89.12 761 ASP A C 1
ATOM 5708 O O . ASP A 1 761 ? -8.231 50.556 -13.637 1.00 89.12 761 ASP A O 1
ATOM 5712 N N . VAL A 1 762 ? -8.294 48.425 -12.950 1.00 88.06 762 VAL A N 1
ATOM 5713 C CA . VAL A 1 762 ? -6.958 48.056 -13.445 1.00 88.06 762 VAL A CA 1
ATOM 5714 C C . VAL A 1 762 ? -7.016 46.828 -14.349 1.00 88.06 762 VAL A C 1
ATOM 5716 O O . VAL A 1 762 ? -7.942 46.025 -14.281 1.00 88.06 762 VAL A O 1
ATOM 5719 N N . HIS A 1 763 ? -6.005 46.636 -15.197 1.00 86.75 763 HIS A N 1
ATOM 5720 C CA . HIS A 1 763 ? -5.921 45.435 -16.032 1.00 86.75 763 HIS A CA 1
ATOM 5721 C C . HIS A 1 763 ? -5.570 44.191 -15.181 1.00 86.75 763 HIS A C 1
ATOM 5723 O O . HIS A 1 763 ? -4.632 44.275 -14.392 1.00 86.75 763 HIS A O 1
ATOM 5729 N N . PRO A 1 764 ? -6.214 43.015 -15.354 1.00 84.44 764 PRO A N 1
ATOM 5730 C CA . PRO A 1 764 ? -5.953 41.821 -14.533 1.00 84.44 764 PRO A CA 1
ATOM 5731 C C . PRO A 1 764 ? -4.476 41.406 -14.426 1.00 84.44 764 PRO A C 1
ATOM 5733 O O . PRO A 1 764 ? -4.031 40.964 -13.369 1.00 84.44 764 PRO A O 1
ATOM 5736 N N . ASP A 1 765 ? -3.697 41.603 -15.494 1.00 83.19 765 ASP A N 1
ATOM 5737 C CA . ASP A 1 765 ? -2.266 41.253 -15.542 1.00 83.19 765 ASP A CA 1
ATOM 5738 C C . ASP A 1 765 ? -1.371 42.093 -14.612 1.00 83.19 765 ASP A C 1
ATOM 5740 O O . ASP A 1 765 ? -0.197 41.760 -14.433 1.00 83.19 765 ASP A O 1
ATOM 5744 N N . VAL A 1 766 ? -1.879 43.187 -14.035 1.00 85.88 766 VAL A N 1
ATOM 5745 C CA . VAL A 1 766 ? -1.131 43.987 -13.047 1.00 85.88 766 VAL A CA 1
ATOM 5746 C C . VAL A 1 766 ? -1.410 43.541 -11.611 1.00 85.88 766 VAL A C 1
ATOM 5748 O O . VAL A 1 766 ? -0.826 44.092 -10.686 1.00 85.88 766 VAL A O 1
ATOM 5751 N N . ILE A 1 767 ? -2.279 42.544 -11.409 1.00 86.19 767 ILE A N 1
ATOM 5752 C CA . ILE A 1 767 ? -2.602 42.002 -10.088 1.00 86.19 767 ILE A CA 1
ATOM 5753 C C . ILE A 1 767 ? -1.797 40.721 -9.848 1.00 86.19 767 ILE A C 1
ATOM 5755 O O . ILE A 1 767 ? -2.003 39.697 -10.510 1.00 86.19 767 ILE A O 1
ATOM 5759 N N . ALA A 1 768 ? -0.907 40.766 -8.861 1.00 85.31 768 ALA A N 1
ATOM 5760 C CA . ALA A 1 768 ? -0.129 39.631 -8.378 1.00 85.31 768 ALA A CA 1
ATOM 5761 C C . ALA A 1 768 ? -0.661 39.142 -7.023 1.00 85.31 768 ALA A C 1
ATOM 5763 O O . ALA A 1 768 ? -1.250 39.908 -6.271 1.00 85.31 768 ALA A O 1
ATOM 5764 N N . PHE A 1 769 ? -0.448 37.863 -6.714 1.00 84.88 769 PHE A N 1
ATOM 5765 C CA . PHE A 1 769 ? -0.780 37.271 -5.416 1.00 84.88 769 PHE A CA 1
ATOM 5766 C C . PHE A 1 769 ? 0.502 36.720 -4.824 1.00 84.88 769 PHE A C 1
ATOM 5768 O O . PHE A 1 769 ? 1.196 35.975 -5.519 1.00 84.88 769 PHE A O 1
ATOM 5775 N N . HIS A 1 770 ? 0.805 37.108 -3.592 1.00 82.12 770 HIS A N 1
ATOM 5776 C CA . HIS A 1 770 ? 1.983 36.661 -2.864 1.00 82.12 770 HIS A CA 1
ATOM 5777 C C . HIS A 1 770 ? 1.697 36.734 -1.361 1.00 82.12 770 HIS A C 1
ATOM 5779 O O . HIS A 1 770 ? 1.028 37.662 -0.916 1.00 82.12 770 HIS A O 1
ATOM 5785 N N . GLU A 1 771 ? 2.151 35.751 -0.585 1.00 77.56 771 GLU A N 1
ATOM 5786 C CA . GLU A 1 771 ? 1.949 35.697 0.877 1.00 77.56 771 GLU A CA 1
ATOM 5787 C C . GLU A 1 771 ? 0.486 35.913 1.336 1.00 77.56 771 GLU A C 1
ATOM 5789 O O . GLU A 1 771 ? 0.225 36.469 2.399 1.00 77.56 771 GLU A O 1
ATOM 5794 N N . GLY A 1 772 ? -0.499 35.482 0.539 1.00 78.06 772 GLY A N 1
ATOM 5795 C CA . GLY A 1 772 ? -1.919 35.697 0.849 1.00 78.06 772 GLY A CA 1
ATOM 5796 C C . GLY A 1 772 ? -2.437 37.116 0.616 1.00 78.06 772 GLY A C 1
ATOM 5797 O O . GLY A 1 772 ? -3.591 37.406 0.925 1.00 78.06 772 GLY A O 1
ATOM 5798 N N . LEU A 1 773 ? -1.625 37.988 0.025 1.00 80.62 773 LEU A N 1
ATOM 5799 C CA . LEU A 1 773 ? -1.981 39.354 -0.320 1.00 80.62 773 LEU A CA 1
ATOM 5800 C C . LEU A 1 773 ? -2.085 39.523 -1.835 1.00 80.62 773 LEU A C 1
ATOM 5802 O O . LEU A 1 773 ? -1.315 38.950 -2.609 1.00 80.62 773 LEU A O 1
ATOM 5806 N N . ALA A 1 774 ? -3.045 40.343 -2.259 1.00 84.06 774 ALA A N 1
ATOM 5807 C CA . ALA A 1 774 ? -3.140 40.798 -3.636 1.00 84.06 774 ALA A CA 1
ATOM 5808 C C . ALA A 1 774 ? -2.385 42.123 -3.781 1.00 84.06 774 ALA A C 1
ATOM 5810 O O . ALA A 1 774 ? -2.754 43.133 -3.180 1.00 84.06 774 ALA A O 1
ATOM 5811 N N . TYR A 1 775 ? -1.343 42.116 -4.600 1.00 82.00 775 TYR A N 1
ATOM 5812 C CA . TYR A 1 775 ? -0.564 43.291 -4.942 1.00 82.00 775 TYR A CA 1
ATOM 5813 C C . TYR A 1 775 ? -1.012 43.823 -6.283 1.00 82.00 775 TYR A C 1
ATOM 5815 O O . TYR A 1 775 ? -1.232 43.083 -7.241 1.00 82.00 775 TYR A O 1
ATOM 5823 N N . VAL A 1 776 ? -1.090 45.136 -6.346 1.00 80.31 776 VAL A N 1
ATOM 5824 C CA . VAL A 1 776 ? -1.300 45.864 -7.576 1.00 80.31 776 VAL A CA 1
ATOM 5825 C C . VAL A 1 776 ? 0.071 46.396 -7.985 1.00 80.31 776 VAL A C 1
ATOM 5827 O O . VAL A 1 776 ? 0.662 47.201 -7.271 1.00 80.31 776 VAL A O 1
ATOM 5830 N N . ASP A 1 777 ? 0.622 45.893 -9.088 1.00 69.50 777 ASP A N 1
ATOM 5831 C CA . ASP A 1 777 ? 1.920 46.327 -9.601 1.00 69.50 777 ASP A CA 1
ATOM 5832 C C . ASP A 1 777 ? 1.801 47.759 -10.141 1.00 69.50 777 ASP A C 1
ATOM 5834 O O . ASP A 1 777 ? 1.437 47.989 -11.299 1.00 69.50 777 ASP A O 1
ATOM 5838 N N . GLU A 1 778 ? 2.110 48.732 -9.279 1.00 57.34 778 GLU A N 1
ATOM 5839 C CA . GLU A 1 778 ? 2.087 50.162 -9.598 1.00 57.34 778 GLU A CA 1
ATOM 5840 C C . GLU A 1 778 ? 2.989 50.503 -10.798 1.00 57.34 778 GLU A C 1
ATOM 5842 O O . GLU A 1 778 ? 2.669 51.412 -11.566 1.00 57.34 778 GLU A O 1
ATOM 5847 N N . SER A 1 779 ? 4.073 49.748 -11.029 1.00 60.22 779 SER A N 1
ATOM 5848 C CA . SER A 1 779 ? 4.989 49.974 -12.154 1.00 60.22 779 SER A CA 1
ATOM 5849 C C . SER A 1 779 ? 4.378 49.547 -13.495 1.00 60.22 779 SER A C 1
ATOM 5851 O O . SER A 1 779 ? 4.502 50.263 -14.495 1.00 60.22 779 SER A O 1
ATOM 5853 N N . ARG A 1 780 ? 3.628 48.436 -13.518 1.00 56.44 780 ARG A N 1
ATOM 5854 C CA . ARG A 1 780 ? 2.811 48.025 -14.672 1.00 56.44 780 ARG A CA 1
ATOM 5855 C C . ARG A 1 780 ? 1.597 48.927 -14.867 1.00 56.44 780 ARG A C 1
ATOM 5857 O O . ARG A 1 780 ? 1.279 49.251 -16.008 1.00 56.44 780 ARG A O 1
ATOM 5864 N N . LEU A 1 781 ? 0.956 49.393 -13.795 1.00 51.62 781 LEU A N 1
ATOM 5865 C CA . LEU A 1 781 ? -0.094 50.417 -13.875 1.00 51.62 781 LEU A CA 1
ATOM 5866 C C . LEU A 1 781 ? 0.415 51.714 -14.494 1.00 51.62 781 LEU A C 1
ATOM 5868 O O . LEU A 1 781 ? -0.253 52.274 -15.360 1.00 51.62 781 LEU A O 1
ATOM 5872 N N . ALA A 1 782 ? 1.609 52.167 -14.110 1.00 55.94 782 ALA A N 1
ATOM 5873 C CA . ALA A 1 782 ? 2.235 53.347 -14.691 1.00 55.94 782 ALA A CA 1
ATOM 5874 C C . ALA A 1 782 ? 2.529 53.168 -16.191 1.00 55.94 782 ALA A C 1
ATOM 5876 O O . ALA A 1 782 ? 2.400 54.125 -16.950 1.00 55.94 782 ALA A O 1
ATOM 5877 N N . GLN A 1 783 ? 2.849 51.955 -16.656 1.00 55.03 783 GLN A N 1
ATOM 5878 C CA . GLN A 1 783 ? 3.007 51.658 -18.088 1.00 55.03 783 GLN A CA 1
ATOM 5879 C C . GLN A 1 783 ? 1.662 51.578 -18.834 1.00 55.03 783 GLN A C 1
ATOM 5881 O O . GLN A 1 783 ? 1.554 52.096 -19.946 1.00 55.03 783 GLN A O 1
ATOM 5886 N N . VAL A 1 784 ? 0.623 50.993 -18.226 1.00 53.00 784 VAL A N 1
ATOM 5887 C CA . VAL A 1 784 ? -0.728 50.870 -18.813 1.00 53.00 784 VAL A CA 1
ATOM 5888 C C . VAL A 1 784 ? -1.445 52.226 -18.877 1.00 53.00 784 VAL A C 1
ATOM 5890 O O . VAL A 1 784 ? -2.031 52.564 -19.905 1.00 53.00 784 VAL A O 1
ATOM 5893 N N . HIS A 1 785 ? -1.351 53.051 -17.831 1.00 50.44 785 HIS A N 1
ATOM 5894 C CA . HIS A 1 785 ? -1.912 54.407 -17.812 1.00 50.44 785 HIS A CA 1
ATOM 5895 C C . HIS A 1 785 ? -0.997 55.449 -18.481 1.00 50.44 785 HIS A C 1
ATOM 5897 O O . HIS A 1 785 ? -1.488 56.443 -19.021 1.00 50.44 785 HIS A O 1
ATOM 5903 N N . GLY A 1 786 ? 0.321 55.223 -18.503 1.00 46.72 786 GLY A N 1
ATOM 5904 C CA . GLY A 1 786 ? 1.311 56.083 -19.162 1.00 46.72 786 GLY A CA 1
ATOM 5905 C C . GLY A 1 786 ? 1.337 55.954 -20.687 1.00 46.72 786 GLY A C 1
ATOM 5906 O O . GLY A 1 786 ? 1.724 56.899 -21.370 1.00 46.72 786 GLY A O 1
ATOM 5907 N N . ALA A 1 787 ? 0.834 54.851 -21.252 1.00 43.62 787 ALA A N 1
ATOM 5908 C CA . ALA A 1 787 ? 0.674 54.692 -22.700 1.00 43.62 787 ALA A CA 1
ATOM 5909 C C . ALA A 1 787 ? -0.400 55.617 -23.317 1.00 43.62 787 ALA A C 1
ATOM 5911 O O . ALA A 1 787 ? -0.531 55.659 -24.539 1.00 43.62 787 ALA A O 1
ATOM 5912 N N . ASN A 1 788 ? -1.143 56.383 -22.503 1.00 42.28 788 ASN A N 1
ATOM 5913 C CA . ASN A 1 788 ? -2.177 57.306 -22.980 1.00 42.28 788 ASN A CA 1
ATOM 5914 C C . ASN A 1 788 ? -2.022 58.763 -22.506 1.00 42.28 788 ASN A C 1
ATOM 5916 O O . ASN A 1 788 ? -2.949 59.560 -22.658 1.00 42.28 788 ASN A O 1
ATOM 5920 N N . ARG A 1 789 ? -0.858 59.158 -21.968 1.00 36.47 789 ARG A N 1
ATOM 5921 C CA . ARG A 1 789 ? -0.543 60.574 -21.714 1.00 36.47 789 ARG A CA 1
ATOM 5922 C C . ARG A 1 789 ? 0.903 60.881 -22.074 1.00 36.47 789 ARG A C 1
ATOM 5924 O O . ARG A 1 789 ? 1.838 60.436 -21.421 1.00 36.47 789 ARG A O 1
ATOM 5931 N N . GLY A 1 790 ? 1.065 61.660 -23.140 1.00 37.66 790 GLY A N 1
ATOM 5932 C CA . GLY A 1 790 ? 2.353 62.199 -23.542 1.00 37.66 790 GLY A CA 1
ATOM 5933 C C . GLY A 1 790 ? 2.966 63.119 -22.482 1.00 37.66 790 GLY A C 1
ATOM 5934 O O . GLY A 1 790 ? 2.260 63.850 -21.794 1.00 37.66 790 GLY A O 1
ATOM 5935 N N . ASN A 1 791 ? 4.301 63.102 -22.477 1.00 38.38 791 ASN A N 1
ATOM 5936 C CA . ASN A 1 791 ? 5.246 64.048 -21.882 1.00 38.38 791 ASN A CA 1
ATOM 5937 C C . ASN A 1 791 ? 5.236 64.254 -20.356 1.00 38.38 791 ASN A C 1
ATOM 5939 O O . ASN A 1 791 ? 4.385 64.950 -19.815 1.00 38.38 791 ASN A O 1
ATOM 5943 N N . GLY A 1 792 ? 6.360 63.875 -19.730 1.00 37.16 792 GLY A N 1
ATOM 5944 C CA . GLY A 1 792 ? 7.044 64.773 -18.793 1.00 37.16 792 GLY A CA 1
ATOM 5945 C C . GLY A 1 792 ? 7.449 64.207 -17.429 1.00 37.16 792 GLY A C 1
ATOM 5946 O O . GLY A 1 792 ? 6.638 64.154 -16.517 1.00 37.16 792 GLY A O 1
ATOM 5947 N N . THR A 1 793 ? 8.762 63.993 -17.288 1.00 35.38 793 THR A N 1
ATOM 5948 C CA . THR A 1 793 ? 9.611 64.165 -16.084 1.00 35.38 793 THR A CA 1
ATOM 5949 C C . THR A 1 793 ? 9.600 63.146 -14.929 1.00 35.38 793 THR A C 1
ATOM 5951 O O . THR A 1 793 ? 8.569 62.682 -14.465 1.00 35.38 793 THR A O 1
ATOM 5954 N N . ASN A 1 794 ? 10.838 62.869 -14.489 1.00 42.97 794 ASN A N 1
ATOM 5955 C CA . ASN A 1 794 ? 11.342 61.980 -13.436 1.00 42.97 794 ASN A CA 1
ATOM 5956 C C . ASN A 1 794 ? 10.670 62.100 -12.055 1.00 42.97 794 ASN A C 1
ATOM 5958 O O . ASN A 1 794 ? 10.347 63.203 -11.619 1.00 42.97 794 ASN A O 1
ATOM 5962 N N . GLY A 1 795 ? 10.658 60.988 -11.312 1.00 31.86 795 GLY A N 1
ATOM 5963 C CA . GLY A 1 795 ? 10.510 60.963 -9.854 1.00 31.86 795 GLY A CA 1
ATOM 5964 C C . GLY A 1 795 ? 10.493 59.536 -9.296 1.00 31.86 795 GLY A C 1
ATOM 5965 O O . GLY A 1 795 ? 9.778 58.688 -9.820 1.00 31.86 795 GLY A O 1
ATOM 5966 N N . ASP A 1 796 ? 11.307 59.291 -8.270 1.00 40.97 796 ASP A N 1
ATOM 5967 C CA . ASP A 1 796 ? 11.490 58.025 -7.549 1.00 40.97 796 ASP A CA 1
ATOM 5968 C C . ASP A 1 796 ? 10.172 57.462 -6.973 1.00 40.97 796 ASP A C 1
ATOM 5970 O O . ASP A 1 796 ? 9.379 58.201 -6.388 1.00 40.97 796 ASP A O 1
ATOM 5974 N N . GLY A 1 797 ? 9.932 56.153 -7.131 1.00 31.91 797 GLY A N 1
ATOM 5975 C CA . GLY A 1 797 ? 8.725 55.468 -6.650 1.00 31.91 797 GLY A CA 1
ATOM 5976 C C . GLY A 1 797 ? 8.989 54.582 -5.431 1.00 31.91 797 GLY A C 1
ATOM 5977 O O . GLY A 1 797 ? 9.555 53.499 -5.564 1.00 31.91 797 GLY A O 1
ATOM 5978 N N . GLU A 1 798 ? 8.553 55.034 -4.253 1.00 29.50 798 GLU A N 1
ATOM 5979 C CA . GLU A 1 798 ? 8.340 54.204 -3.060 1.00 29.50 798 GLU A CA 1
ATOM 5980 C C . GLU A 1 798 ? 7.098 53.315 -3.248 1.00 29.50 798 GLU A C 1
ATOM 5982 O O . GLU A 1 798 ? 6.017 53.815 -3.555 1.00 29.50 798 GLU A O 1
ATOM 5987 N N . SER A 1 799 ? 7.230 52.008 -3.003 1.00 28.78 799 SER A N 1
ATOM 5988 C CA . SER A 1 799 ? 6.112 51.060 -2.958 1.00 28.78 799 SER A CA 1
ATOM 5989 C C . SER A 1 799 ? 5.158 51.395 -1.805 1.00 28.78 799 SER A C 1
ATOM 5991 O O . SER A 1 799 ? 5.549 51.300 -0.636 1.00 28.78 799 SER A O 1
ATOM 5993 N N . LYS A 1 800 ? 3.897 51.736 -2.089 1.00 29.05 800 LYS A N 1
ATOM 5994 C CA . LYS A 1 800 ? 2.871 51.898 -1.047 1.00 29.05 800 LYS A CA 1
ATOM 5995 C C . LYS A 1 800 ? 2.155 50.576 -0.758 1.00 29.05 800 LYS A C 1
ATOM 5997 O O . LYS A 1 800 ? 1.550 49.976 -1.638 1.00 29.05 800 LYS A O 1
ATOM 6002 N N . ARG A 1 801 ? 2.172 50.151 0.514 1.00 29.06 801 ARG A N 1
ATOM 6003 C CA . ARG A 1 801 ? 1.255 49.128 1.050 1.00 29.06 801 ARG A CA 1
ATOM 6004 C C . ARG A 1 801 ? -0.186 49.626 0.938 1.00 29.06 801 ARG A C 1
ATOM 6006 O O . ARG A 1 801 ? -0.511 50.687 1.471 1.00 29.06 801 ARG A O 1
ATOM 6013 N N . LEU A 1 802 ? -1.066 48.825 0.347 1.00 31.61 802 LEU A N 1
ATOM 6014 C CA . LEU A 1 802 ? -2.508 48.966 0.530 1.00 31.61 802 LEU A CA 1
ATOM 6015 C C . LEU A 1 802 ? -2.935 48.147 1.759 1.00 31.61 802 LEU A C 1
ATOM 6017 O O . LEU A 1 802 ? -3.181 46.957 1.641 1.00 31.61 802 LEU A O 1
ATOM 6021 N N . GLY A 1 803 ? -2.993 48.821 2.916 1.00 27.31 803 GLY A N 1
ATOM 6022 C CA . GLY A 1 803 ? -3.821 48.505 4.093 1.00 27.31 803 GLY A CA 1
ATOM 6023 C C . GLY A 1 803 ? -3.683 47.126 4.754 1.00 27.31 803 GLY A C 1
ATOM 6024 O O . GLY A 1 803 ? -4.233 46.142 4.270 1.00 27.31 803 GLY A O 1
ATOM 6025 N N . ASP A 1 804 ? -3.078 47.103 5.944 1.00 27.83 804 ASP A N 1
ATOM 6026 C CA . ASP A 1 804 ? -3.188 46.001 6.904 1.00 27.83 804 ASP A CA 1
ATOM 6027 C C . ASP A 1 804 ? -4.645 45.884 7.410 1.00 27.83 804 ASP A C 1
ATOM 6029 O O . ASP A 1 804 ? -5.232 46.863 7.877 1.00 27.83 804 ASP A O 1
ATOM 6033 N N . TRP A 1 805 ? -5.237 44.689 7.340 1.00 28.56 805 TRP A N 1
ATOM 6034 C CA . TRP A 1 805 ? -6.448 44.357 8.097 1.00 28.56 805 TRP A CA 1
ATOM 6035 C C . TRP A 1 805 ? -6.026 43.740 9.437 1.00 28.56 805 TRP A C 1
ATOM 6037 O O . TRP A 1 805 ? -5.733 42.549 9.512 1.00 28.56 805 TRP A O 1
ATOM 6047 N N . GLU A 1 806 ? -5.985 44.547 10.501 1.00 26.80 806 GLU A N 1
ATOM 6048 C CA . GLU A 1 806 ? -5.802 44.067 11.877 1.00 26.80 806 GLU A CA 1
ATOM 6049 C C . GLU A 1 806 ? -7.140 43.635 12.503 1.00 26.80 806 GLU A C 1
ATOM 6051 O O . GLU A 1 806 ? -8.116 44.387 12.543 1.00 26.80 806 GLU A O 1
ATOM 6056 N N . ILE A 1 807 ? -7.168 42.423 13.063 1.00 29.56 807 ILE A N 1
ATOM 6057 C CA . ILE A 1 807 ? -8.238 41.934 13.940 1.00 29.56 807 ILE A CA 1
ATOM 6058 C C . ILE A 1 807 ? -7.950 42.446 15.361 1.00 29.56 807 ILE A C 1
ATOM 6060 O O . ILE A 1 807 ? -7.135 41.879 16.087 1.00 29.56 807 ILE A O 1
ATOM 6064 N N . GLY A 1 808 ? -8.606 43.537 15.765 1.00 25.89 808 GLY A N 1
ATOM 6065 C CA . GLY A 1 808 ? -8.462 44.132 17.100 1.00 25.89 808 GLY A CA 1
ATOM 6066 C C . GLY A 1 808 ? -9.290 43.433 18.193 1.00 25.89 808 GLY A C 1
ATOM 6067 O O . GLY A 1 808 ? -10.466 43.123 17.997 1.00 25.89 808 GLY A O 1
ATOM 6068 N N . ARG A 1 809 ? -8.686 43.222 19.375 1.00 26.50 809 ARG A N 1
ATOM 6069 C CA . ARG A 1 809 ? -9.370 42.887 20.647 1.00 26.50 809 ARG A CA 1
ATOM 6070 C C . ARG A 1 809 ? -10.006 44.142 21.290 1.00 26.50 809 ARG A C 1
ATOM 6072 O O . ARG A 1 809 ? -9.583 45.249 20.970 1.00 26.50 809 ARG A O 1
ATOM 6079 N N . PRO A 1 810 ? -11.009 43.994 22.183 1.00 36.22 810 PRO A N 1
ATOM 6080 C CA . PRO A 1 810 ? -11.978 45.049 22.473 1.00 36.22 810 PRO A CA 1
ATOM 6081 C C . PRO A 1 810 ? -11.602 45.898 23.695 1.00 36.22 810 PRO A C 1
ATOM 6083 O O . PRO A 1 810 ? -11.216 45.340 24.719 1.00 36.22 810 PRO A O 1
ATOM 6086 N N . ASP A 1 811 ? -11.847 47.212 23.639 1.00 27.47 811 ASP A N 1
ATOM 6087 C CA . ASP A 1 811 ? -12.315 47.937 24.826 1.00 27.47 811 ASP A CA 1
ATOM 6088 C C . ASP A 1 811 ? -13.205 49.160 24.502 1.00 27.47 811 ASP A C 1
ATOM 6090 O O . ASP A 1 811 ? -12.935 49.938 23.592 1.00 27.47 811 ASP A O 1
ATOM 6094 N N . GLN A 1 812 ? -14.283 49.246 25.287 1.00 27.72 812 GLN A N 1
ATOM 6095 C CA . GLN A 1 812 ? -15.162 50.362 25.666 1.00 27.72 812 GLN A CA 1
ATOM 6096 C C . GLN A 1 812 ? -15.638 51.412 24.627 1.00 27.72 812 GLN A C 1
ATOM 6098 O O . GLN A 1 812 ? -15.018 52.436 24.376 1.00 27.72 812 GLN A O 1
ATOM 6103 N N . SER A 1 813 ? -16.860 51.138 24.141 1.00 26.16 813 SER A N 1
ATOM 6104 C CA . SER A 1 813 ? -18.024 51.983 23.756 1.00 26.16 813 SER A CA 1
ATOM 6105 C C . SER A 1 813 ? -18.026 53.515 23.995 1.00 26.16 813 SER A C 1
ATOM 6107 O O . SER A 1 813 ? -17.342 53.962 24.910 1.00 26.16 813 SER A O 1
ATOM 6109 N N . PRO A 1 814 ? -18.948 54.312 23.378 1.00 40.72 814 PRO A N 1
ATOM 6110 C CA . PRO A 1 814 ? -20.058 53.939 22.476 1.00 40.72 814 PRO A CA 1
ATOM 6111 C C . PRO A 1 814 ? -20.141 54.763 21.163 1.00 40.72 814 PRO A C 1
ATOM 6113 O O . PRO A 1 814 ? -19.866 55.957 21.159 1.00 40.72 814 PRO A O 1
ATOM 6116 N N . ASN A 1 815 ? -20.619 54.154 20.065 1.00 24.98 815 ASN A N 1
ATOM 6117 C CA . ASN A 1 815 ? -21.738 54.671 19.248 1.00 24.98 815 ASN A CA 1
ATOM 6118 C C . ASN A 1 815 ? -22.045 53.773 18.023 1.00 24.98 815 ASN A C 1
ATOM 6120 O O . ASN A 1 815 ? -21.292 53.729 17.061 1.00 24.98 815 ASN A O 1
ATOM 6124 N N . LEU A 1 816 ? -23.199 53.097 18.124 1.00 23.59 816 LEU A N 1
ATOM 6125 C CA . LEU A 1 816 ? -24.157 52.596 17.115 1.00 23.59 816 LEU A CA 1
ATOM 6126 C C . LEU A 1 816 ? -23.678 51.808 15.860 1.00 23.59 816 LEU A C 1
ATOM 6128 O O . LEU A 1 816 ? -23.135 52.397 14.928 1.00 23.59 816 LEU A O 1
ATOM 6132 N N . PRO A 1 817 ? -24.018 50.501 15.762 1.00 24.16 817 PRO A N 1
ATOM 6133 C CA . PRO A 1 817 ? -23.809 49.662 14.579 1.00 24.16 817 PRO A CA 1
ATOM 6134 C C . PRO A 1 817 ? -24.992 49.713 13.594 1.00 24.16 817 PRO A C 1
ATOM 6136 O O . PRO A 1 817 ? -26.151 49.828 13.998 1.00 24.16 817 PRO A O 1
ATOM 6139 N N . ILE A 1 818 ? -24.709 49.532 12.300 1.00 22.41 818 ILE A N 1
ATOM 6140 C CA . ILE A 1 818 ? -25.714 49.186 11.284 1.00 22.41 818 ILE A CA 1
ATOM 6141 C C . ILE A 1 818 ? -25.513 47.712 10.916 1.00 22.41 818 ILE A C 1
ATOM 6143 O O . ILE A 1 818 ? -24.519 47.354 10.288 1.00 22.41 818 ILE A O 1
ATOM 6147 N N . SER A 1 819 ? -26.469 46.871 11.313 1.00 24.02 819 SER A N 1
ATOM 6148 C CA . SER A 1 819 ? -26.539 45.439 10.993 1.00 24.02 819 SER A CA 1
ATOM 6149 C C . SER A 1 819 ? -27.705 45.168 10.038 1.00 24.02 819 SER A C 1
ATOM 6151 O O . SER A 1 819 ? -28.794 45.709 10.232 1.00 24.02 819 SER A O 1
ATOM 6153 N N . PHE A 1 820 ? -27.515 44.271 9.065 1.00 22.23 820 PHE A N 1
ATOM 6154 C CA . PHE A 1 820 ? -28.609 43.646 8.309 1.00 22.23 820 PHE A CA 1
ATOM 6155 C C . PHE A 1 820 ? -28.974 42.284 8.936 1.00 22.23 820 PHE A C 1
ATOM 6157 O O . PHE A 1 820 ? -28.068 41.505 9.236 1.00 22.23 820 PHE A O 1
ATOM 6164 N N . PRO A 1 821 ? -30.267 41.968 9.156 1.00 25.11 821 PRO A N 1
ATOM 6165 C CA . PRO A 1 821 ? -30.688 40.740 9.826 1.00 25.11 821 PRO A CA 1
ATOM 6166 C C . PRO A 1 821 ? -30.970 39.593 8.844 1.00 25.11 821 PRO A C 1
ATOM 6168 O O . PRO A 1 821 ? -31.663 39.780 7.846 1.00 25.11 821 PRO A O 1
ATOM 6171 N N . ILE A 1 822 ? -30.564 38.372 9.207 1.00 23.33 822 ILE A N 1
ATOM 6172 C CA . ILE A 1 822 ? -31.267 37.139 8.819 1.00 23.33 822 ILE A CA 1
ATOM 6173 C C . ILE A 1 822 ? -31.542 36.345 10.101 1.00 23.33 822 ILE A C 1
ATOM 6175 O O . ILE A 1 822 ? -30.641 36.034 10.876 1.00 23.33 822 ILE A O 1
ATOM 6179 N N . PHE A 1 823 ? -32.826 36.087 10.346 1.00 25.61 823 PHE A N 1
ATOM 6180 C CA . PHE A 1 823 ? -33.353 35.414 11.531 1.00 25.61 823 PHE A CA 1
ATOM 6181 C C . PHE A 1 823 ? -33.031 33.916 11.529 1.00 25.61 823 PHE A C 1
ATOM 6183 O O . PHE A 1 823 ? -33.332 33.208 10.571 1.00 25.61 823 PHE A O 1
ATOM 6190 N N . CYS A 1 824 ? -32.546 33.421 12.666 1.00 21.61 824 CYS A N 1
ATOM 6191 C CA . CYS A 1 824 ? -32.557 32.008 13.024 1.00 21.61 824 CYS A CA 1
ATOM 6192 C C . CYS A 1 824 ? -33.778 31.735 13.927 1.00 21.61 824 CYS A C 1
ATOM 6194 O O . CYS A 1 824 ? -34.008 32.464 14.895 1.00 21.61 824 CYS A O 1
ATOM 6196 N N . ARG A 1 825 ? -34.570 30.692 13.644 1.00 24.73 825 ARG A N 1
ATOM 6197 C CA . ARG A 1 825 ? -35.528 30.106 14.602 1.00 24.73 825 ARG A CA 1
ATOM 6198 C C . ARG A 1 825 ? -35.445 28.581 14.551 1.00 24.73 825 ARG A C 1
ATOM 6200 O O . ARG A 1 825 ? -35.733 27.981 13.523 1.00 24.73 825 ARG A O 1
ATOM 6207 N N . ARG A 1 826 ? -35.134 27.966 15.697 1.00 27.58 826 ARG A N 1
ATOM 6208 C CA . ARG A 1 826 ? -35.525 26.587 16.041 1.00 27.58 826 ARG A CA 1
ATOM 6209 C C . ARG A 1 826 ? -36.939 26.604 16.641 1.00 27.58 826 ARG A C 1
ATOM 6211 O O . ARG A 1 826 ? -37.255 27.517 17.401 1.00 27.58 826 ARG A O 1
ATOM 6218 N N . GLY A 1 827 ? -37.754 25.582 16.365 1.00 23.91 827 GLY A N 1
ATOM 6219 C CA . GLY A 1 827 ? -39.001 25.314 17.097 1.00 23.91 827 GLY A CA 1
ATOM 6220 C C . GLY A 1 827 ? -39.966 24.354 16.387 1.00 23.91 827 GLY A C 1
ATOM 6221 O O . GLY A 1 827 ? -40.323 24.575 15.239 1.00 23.91 827 GLY A O 1
ATOM 6222 N N . ALA A 1 828 ? -40.367 23.298 17.096 1.00 26.22 828 ALA A N 1
ATOM 6223 C CA . ALA A 1 828 ? -41.165 22.141 16.678 1.00 26.22 828 ALA A CA 1
ATOM 6224 C C . ALA A 1 828 ? -42.657 22.399 16.339 1.00 26.22 828 ALA A C 1
ATOM 6226 O O . ALA A 1 828 ? -43.239 23.379 16.789 1.00 26.22 828 ALA A O 1
ATOM 6227 N N . GLY A 1 829 ? -43.294 21.410 15.683 1.00 23.52 829 GLY A N 1
ATOM 6228 C CA . GLY A 1 829 ? -44.699 21.022 15.925 1.00 23.52 829 GLY A CA 1
ATOM 6229 C C . GLY A 1 829 ? -45.787 21.457 14.921 1.00 23.52 829 GLY A C 1
ATOM 6230 O O . GLY A 1 829 ? -46.128 22.626 14.836 1.00 23.52 829 GLY A O 1
ATOM 6231 N N . ASN A 1 830 ? -46.381 20.459 14.242 1.00 25.97 830 ASN A N 1
ATOM 6232 C CA . ASN A 1 830 ? -47.748 20.345 13.679 1.00 25.97 830 ASN A CA 1
ATOM 6233 C C . ASN A 1 830 ? -48.563 21.612 13.312 1.00 25.97 830 ASN A C 1
ATOM 6235 O O . ASN A 1 830 ? -49.059 22.298 14.197 1.00 25.97 830 ASN A O 1
ATOM 6239 N N . ALA A 1 831 ? -48.942 21.754 12.030 1.00 24.77 831 ALA A N 1
ATOM 6240 C CA . ALA A 1 831 ? -50.339 21.666 11.543 1.00 24.77 831 ALA A CA 1
ATOM 6241 C C . ALA A 1 831 ? -50.505 22.175 10.090 1.00 24.77 831 ALA A C 1
ATOM 6243 O O . ALA A 1 831 ? -49.793 23.039 9.596 1.00 24.77 831 ALA A O 1
ATOM 6244 N N . ARG A 1 832 ? -51.490 21.580 9.410 1.00 25.89 832 ARG A N 1
ATOM 6245 C CA . ARG A 1 832 ? -51.842 21.651 7.980 1.00 25.89 832 ARG A CA 1
ATOM 6246 C C . ARG A 1 832 ? -52.263 23.050 7.487 1.00 25.89 832 ARG A C 1
ATOM 6248 O O . ARG A 1 832 ? -53.144 23.640 8.102 1.00 25.89 832 ARG A O 1
ATOM 6255 N N . ARG A 1 833 ? -51.841 23.439 6.268 1.00 24.19 833 ARG A N 1
ATOM 6256 C CA . ARG A 1 833 ? -52.688 23.692 5.062 1.00 24.19 833 ARG A CA 1
ATOM 6257 C C . ARG A 1 833 ? -51.877 24.322 3.902 1.00 24.19 833 ARG A C 1
ATOM 6259 O O . ARG A 1 833 ? -51.151 25.284 4.094 1.00 24.19 833 ARG A O 1
ATOM 6266 N N . ARG A 1 834 ? -52.039 23.744 2.701 1.00 23.81 834 ARG A N 1
ATOM 6267 C CA . ARG A 1 834 ? -51.651 24.237 1.350 1.00 23.81 834 ARG A CA 1
ATOM 6268 C C . ARG A 1 834 ? -52.667 25.292 0.835 1.00 23.81 834 ARG A C 1
ATOM 6270 O O . ARG A 1 834 ? -53.712 25.395 1.483 1.00 23.81 834 ARG A O 1
ATOM 6277 N N . PRO A 1 835 ? -52.530 25.907 -0.371 1.00 34.69 835 PRO A N 1
ATOM 6278 C CA . PRO A 1 835 ? -51.399 25.989 -1.328 1.00 34.69 835 PRO A CA 1
ATOM 6279 C C . PRO A 1 835 ? -51.038 27.441 -1.758 1.00 34.69 835 PRO A C 1
ATOM 6281 O O . PRO A 1 835 ? -51.861 28.343 -1.642 1.00 34.69 835 PRO A O 1
ATOM 6284 N N . GLY A 1 836 ? -49.857 27.660 -2.359 1.00 22.31 836 GLY A N 1
ATOM 6285 C CA . GLY A 1 836 ? -49.557 28.916 -3.070 1.00 22.31 836 GLY A CA 1
ATOM 6286 C C . GLY A 1 836 ? -48.106 29.071 -3.550 1.00 22.31 836 GLY A C 1
ATOM 6287 O O . GLY A 1 836 ? -47.282 29.584 -2.810 1.00 22.31 836 GLY A O 1
ATOM 6288 N N . SER A 1 837 ? -47.842 28.615 -4.781 1.00 24.41 837 SER A N 1
ATOM 6289 C CA . SER A 1 837 ? -46.773 29.014 -5.728 1.00 24.41 837 SER A CA 1
ATOM 6290 C C . SER A 1 837 ? -45.353 29.329 -5.209 1.00 24.41 837 SER A C 1
ATOM 6292 O O . SER A 1 837 ? -45.056 30.462 -4.837 1.00 24.41 837 SER A O 1
ATOM 6294 N N . GLU A 1 838 ? -44.445 28.358 -5.351 1.00 23.41 838 GLU A N 1
ATOM 6295 C CA . GLU A 1 838 ? -42.991 28.571 -5.435 1.00 23.41 838 GLU A CA 1
ATOM 6296 C C . GLU A 1 838 ? -42.596 29.102 -6.826 1.00 23.41 838 GLU A C 1
ATOM 6298 O O . GLU A 1 838 ? -43.050 28.586 -7.849 1.00 23.41 838 GLU A O 1
ATOM 6303 N N . VAL A 1 839 ? -41.698 30.091 -6.861 1.00 22.22 839 VAL A N 1
ATOM 6304 C CA . VAL A 1 839 ? -40.897 30.451 -8.040 1.00 22.22 839 VAL A CA 1
ATOM 6305 C C . VAL A 1 839 ? -39.438 30.163 -7.694 1.00 22.22 839 VAL A C 1
ATOM 6307 O O . VAL A 1 839 ? -38.820 30.889 -6.922 1.00 22.22 839 VAL A O 1
ATOM 6310 N N . ALA A 1 840 ? -38.900 29.085 -8.262 1.00 22.25 840 ALA A N 1
ATOM 6311 C CA . ALA A 1 840 ? -37.474 28.791 -8.295 1.00 22.25 840 ALA A CA 1
ATOM 6312 C C . ALA A 1 840 ? -36.863 29.407 -9.564 1.00 22.25 840 ALA A C 1
ATOM 6314 O O . ALA A 1 840 ? -37.379 29.185 -10.661 1.00 22.25 840 ALA A O 1
ATOM 6315 N N . VAL A 1 841 ? -35.751 30.139 -9.442 1.00 22.52 841 VAL A N 1
ATOM 6316 C CA . VAL A 1 841 ? -34.949 30.574 -10.598 1.00 22.52 841 VAL A CA 1
ATOM 6317 C C . VAL A 1 841 ? -33.744 29.651 -10.732 1.00 22.52 841 VAL A C 1
ATOM 6319 O O . VAL A 1 841 ? -32.767 29.734 -9.994 1.00 22.52 841 VAL A O 1
ATOM 6322 N N . ARG A 1 842 ? -33.863 28.748 -11.705 1.00 22.80 842 ARG A N 1
ATOM 6323 C CA . ARG A 1 842 ? -32.808 27.919 -12.286 1.00 22.80 842 ARG A CA 1
ATOM 6324 C C . ARG A 1 842 ? -32.285 28.678 -13.508 1.00 22.80 842 ARG A C 1
ATOM 6326 O O . ARG A 1 842 ? -33.084 29.039 -14.371 1.00 22.80 842 ARG A O 1
ATOM 6333 N N . VAL A 1 843 ? -30.979 28.911 -13.612 1.00 21.81 843 VAL A N 1
ATOM 6334 C CA . VAL A 1 843 ? -30.378 29.433 -14.850 1.00 21.81 843 VAL A CA 1
ATOM 6335 C C . VAL A 1 843 ? -30.330 28.286 -15.863 1.00 21.81 843 VAL A C 1
ATOM 6337 O O . VAL A 1 843 ? -29.489 27.397 -15.771 1.00 21.81 843 VAL A O 1
ATOM 6340 N N . LEU A 1 844 ? -31.275 28.280 -16.805 1.00 23.89 844 LEU A N 1
ATOM 6341 C CA . LEU A 1 844 ? -31.240 27.470 -18.022 1.00 23.89 844 LEU A CA 1
ATOM 6342 C C . LEU A 1 844 ? -31.318 28.408 -19.228 1.00 23.89 844 LEU A C 1
ATOM 6344 O O . LEU A 1 844 ? -32.204 29.259 -19.313 1.00 23.89 844 LEU A O 1
ATOM 6348 N N . GLY A 1 845 ? -30.358 28.237 -20.138 1.00 23.23 845 GLY A N 1
ATOM 6349 C CA . GLY A 1 845 ? -30.304 28.903 -21.434 1.00 23.23 845 GLY A CA 1
ATOM 6350 C C . GLY A 1 845 ? -31.529 28.596 -22.299 1.00 23.23 845 GLY A C 1
ATOM 6351 O O . GLY A 1 845 ? -32.198 27.576 -22.152 1.00 23.23 845 GLY A O 1
ATOM 6352 N N . ALA A 1 846 ? -31.828 29.549 -23.171 1.00 25.16 846 ALA A N 1
ATOM 6353 C CA . ALA A 1 846 ? -33.115 29.780 -23.796 1.00 25.16 846 ALA A CA 1
ATOM 6354 C C . ALA A 1 846 ? -33.549 28.776 -24.894 1.00 25.16 846 ALA A C 1
ATOM 6356 O O . ALA A 1 846 ? -32.743 28.316 -25.694 1.00 25.16 846 ALA A O 1
ATOM 6357 N N . GLN A 1 847 ? -34.882 28.630 -24.965 1.00 27.47 847 GLN A N 1
ATOM 6358 C CA . GLN A 1 847 ? -35.767 28.439 -26.134 1.00 27.47 847 GLN A CA 1
ATOM 6359 C C . GLN A 1 847 ? -35.981 27.042 -26.775 1.00 27.47 847 GLN A C 1
ATOM 6361 O O . GLN A 1 847 ? -35.110 26.418 -27.365 1.00 27.47 847 GLN A O 1
ATOM 6366 N N . ASN A 1 848 ? -37.258 26.639 -26.703 1.00 26.53 848 ASN A N 1
ATOM 6367 C CA . ASN A 1 848 ? -38.017 25.621 -27.460 1.00 26.53 848 ASN A CA 1
ATOM 6368 C C . ASN A 1 848 ? -38.852 26.378 -28.552 1.00 26.53 848 ASN A C 1
ATOM 6370 O O . ASN A 1 848 ? -38.813 27.613 -28.508 1.00 26.53 848 ASN A O 1
ATOM 6374 N N . PRO A 1 849 ? -39.723 25.784 -29.415 1.00 52.16 849 PRO A N 1
ATOM 6375 C CA . PRO A 1 849 ? -40.065 24.363 -29.606 1.00 52.16 849 PRO A CA 1
ATOM 6376 C C . PRO A 1 849 ? -40.289 23.895 -31.072 1.00 52.16 849 PRO A C 1
ATOM 6378 O O . PRO A 1 849 ? -40.497 24.713 -31.961 1.00 52.16 849 PRO A O 1
ATOM 6381 N N . ALA A 1 850 ? -4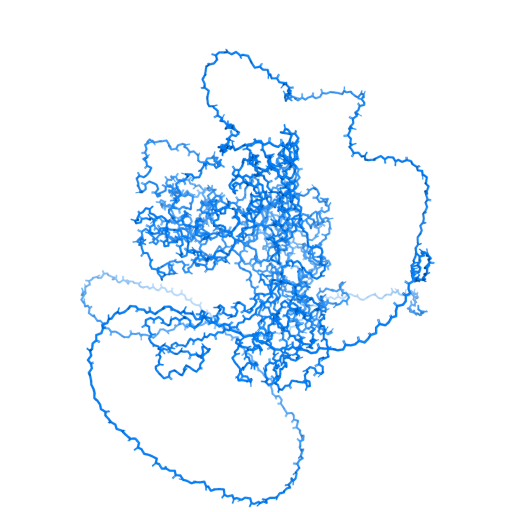0.358 22.570 -31.302 1.00 24.62 850 ALA A N 1
ATOM 6382 C CA . ALA A 1 850 ? -41.481 21.903 -32.004 1.00 24.62 850 ALA A CA 1
ATOM 6383 C C . ALA A 1 850 ? -41.224 20.415 -32.362 1.00 24.62 850 ALA A C 1
ATOM 6385 O O . ALA A 1 850 ? -40.324 20.098 -33.126 1.00 24.62 850 ALA A O 1
ATOM 6386 N N . ILE A 1 851 ? -42.149 19.565 -31.887 1.00 26.84 851 ILE A N 1
ATOM 6387 C CA . ILE A 1 851 ? -42.812 18.433 -32.577 1.00 26.84 851 ILE A CA 1
ATOM 6388 C C . ILE A 1 851 ? -41.992 17.169 -32.942 1.00 26.84 851 ILE A C 1
ATOM 6390 O O . ILE A 1 851 ? -41.194 17.165 -33.867 1.00 26.84 851 ILE A O 1
ATOM 6394 N N . GLY A 1 852 ? -42.409 16.037 -32.348 1.00 23.14 852 GLY A N 1
ATOM 6395 C CA . GLY A 1 852 ? -42.849 14.871 -33.137 1.00 23.14 852 GLY A CA 1
ATOM 6396 C C . GLY A 1 852 ? -41.947 13.632 -33.208 1.00 23.14 852 GLY A C 1
ATOM 6397 O O . GLY A 1 852 ? -41.129 13.518 -34.103 1.00 23.14 852 GLY A O 1
ATOM 6398 N N . ASP A 1 853 ? -42.205 12.689 -32.298 1.00 25.95 853 ASP A N 1
ATOM 6399 C CA . ASP A 1 853 ? -42.397 11.234 -32.487 1.00 25.95 853 ASP A CA 1
ATOM 6400 C C . ASP A 1 853 ? -41.660 10.452 -33.621 1.00 25.95 853 ASP A C 1
ATOM 6402 O O . ASP A 1 853 ? -41.755 10.778 -34.801 1.00 25.95 853 ASP A O 1
ATOM 6406 N N . ARG A 1 854 ? -41.158 9.261 -33.225 1.00 24.97 854 ARG A N 1
ATOM 6407 C CA . ARG A 1 854 ? -40.957 7.986 -33.975 1.00 24.97 854 ARG A CA 1
ATOM 6408 C C . ARG A 1 854 ? -39.543 7.496 -34.356 1.00 24.97 854 ARG A C 1
ATOM 6410 O O . ARG A 1 854 ? -38.890 8.015 -35.244 1.00 24.97 854 ARG A O 1
ATOM 6417 N N . ARG A 1 855 ? -39.257 6.304 -33.796 1.00 24.48 855 ARG A N 1
ATOM 6418 C CA . ARG A 1 855 ? -38.780 5.036 -34.414 1.00 24.48 855 ARG A CA 1
ATOM 6419 C C . ARG A 1 855 ? -37.460 5.001 -35.215 1.00 24.48 855 ARG A C 1
ATOM 6421 O O . ARG A 1 855 ? -37.384 5.535 -36.307 1.00 24.48 855 ARG A O 1
ATOM 6428 N N . GLY A 1 856 ? -36.597 4.054 -34.816 1.00 22.34 856 GLY A N 1
ATOM 6429 C CA . GLY A 1 856 ? -36.159 2.969 -35.715 1.00 22.34 856 GLY A CA 1
ATOM 6430 C C . GLY A 1 856 ? -34.711 2.978 -36.234 1.00 22.34 856 GLY A C 1
ATOM 6431 O O . GLY A 1 856 ? -34.327 3.869 -36.968 1.00 22.34 856 GLY A O 1
ATOM 6432 N N . TYR A 1 857 ? -33.985 1.905 -35.888 1.00 22.50 857 TYR A N 1
ATOM 6433 C CA . TYR A 1 857 ? -33.048 1.088 -36.691 1.00 22.50 857 TYR A CA 1
ATOM 6434 C C . TYR A 1 857 ? -32.018 1.696 -37.680 1.00 22.50 857 TYR A C 1
ATOM 6436 O O . TYR A 1 857 ? -32.368 2.428 -38.594 1.00 22.50 857 TYR A O 1
ATOM 6444 N N . ALA A 1 858 ? -30.814 1.084 -37.623 1.00 22.11 858 ALA A N 1
ATOM 6445 C CA . ALA A 1 858 ? -29.855 0.811 -38.720 1.00 22.11 858 ALA A CA 1
ATOM 6446 C C . ALA A 1 858 ? -29.071 2.007 -39.308 1.00 22.11 858 ALA A C 1
ATOM 6448 O O . ALA A 1 858 ? -29.488 3.145 -39.195 1.00 22.11 858 ALA A O 1
ATOM 6449 N N . LEU A 1 859 ? -27.966 1.873 -40.048 1.00 22.16 859 LEU A N 1
ATOM 6450 C CA . LEU A 1 859 ? -26.812 0.967 -40.177 1.00 22.16 859 LEU A CA 1
ATOM 6451 C C . LEU A 1 859 ? -25.969 1.617 -41.316 1.00 22.16 859 LEU A C 1
ATOM 6453 O O . LEU A 1 859 ? -26.546 2.029 -42.312 1.00 22.16 859 LEU A O 1
ATOM 6457 N N . CYS A 1 860 ? -24.634 1.613 -41.206 1.00 21.70 860 CYS A N 1
ATOM 6458 C CA . CYS A 1 860 ? -23.637 1.582 -42.304 1.00 21.70 860 CYS A CA 1
ATOM 6459 C C . CYS A 1 860 ? -23.378 2.767 -43.292 1.00 21.70 860 CYS A C 1
ATOM 6461 O O . CYS A 1 860 ? -24.209 3.123 -44.112 1.00 21.70 860 CYS A O 1
ATOM 6463 N N . LEU A 1 861 ? -22.082 3.147 -43.324 1.00 22.41 861 LEU A N 1
ATOM 6464 C CA . LEU A 1 861 ? -21.122 3.156 -44.462 1.00 22.41 861 LEU A CA 1
ATOM 6465 C C . LEU A 1 861 ? -21.080 4.253 -45.571 1.00 22.41 861 LEU A C 1
ATOM 6467 O O . LEU A 1 861 ? -22.050 4.522 -46.261 1.00 22.41 861 LEU A O 1
ATOM 6471 N N . LEU A 1 862 ? -19.811 4.642 -45.844 1.00 21.53 862 LEU A N 1
ATOM 6472 C CA . LEU A 1 862 ? -19.108 4.916 -47.131 1.00 21.53 862 LEU A CA 1
ATOM 6473 C C . LEU A 1 862 ? -19.041 6.338 -47.762 1.00 21.53 862 LEU A C 1
ATOM 6475 O O . LEU A 1 862 ? -20.019 6.884 -48.244 1.00 21.53 862 LEU A O 1
ATOM 6479 N N . LEU A 1 863 ? -17.779 6.816 -47.839 1.00 23.81 863 LEU A N 1
ATOM 6480 C CA . LEU A 1 863 ? -17.008 7.447 -48.947 1.00 23.81 863 LEU A CA 1
ATOM 6481 C C . LEU A 1 863 ? -17.621 8.534 -49.862 1.00 23.81 863 LEU A C 1
ATOM 6483 O O . LEU A 1 863 ? -18.580 8.272 -50.573 1.00 23.81 863 LEU A O 1
ATOM 6487 N N . CYS A 1 864 ? -16.904 9.669 -50.005 1.00 19.23 864 CYS A N 1
ATOM 6488 C CA . CYS A 1 864 ? -16.209 10.141 -51.237 1.00 19.23 864 CYS A CA 1
ATOM 6489 C C . CYS A 1 864 ? -15.897 11.665 -51.223 1.00 19.23 864 CYS A C 1
ATOM 6491 O O . CYS A 1 864 ? -16.725 12.478 -50.828 1.00 19.23 864 CYS A O 1
ATOM 6493 N N . SER A 1 865 ? -14.712 12.065 -51.718 1.00 26.30 865 SER A N 1
ATOM 6494 C CA . SER A 1 865 ? -14.406 13.416 -52.281 1.00 26.30 865 SER A CA 1
ATOM 6495 C C . SER A 1 865 ? -15.097 13.597 -53.669 1.00 26.30 865 SER A C 1
ATOM 6497 O O . SER A 1 865 ? -15.695 12.605 -54.086 1.00 26.30 865 SER A O 1
ATOM 6499 N N . PRO A 1 866 ? -14.991 14.696 -54.490 1.00 39.09 866 PRO A N 1
ATOM 6500 C CA . PRO A 1 866 ? -14.148 15.925 -54.457 1.00 39.09 866 PRO A CA 1
ATOM 6501 C C . PRO A 1 866 ? -14.792 17.264 -55.012 1.00 39.09 866 PRO A C 1
ATOM 6503 O O . PRO A 1 866 ? -15.945 17.285 -55.416 1.00 39.09 866 PRO A O 1
ATOM 6506 N N . ARG A 1 867 ? -13.958 18.332 -55.158 1.00 24.38 867 ARG A N 1
ATOM 6507 C CA . ARG A 1 867 ? -13.956 19.488 -56.137 1.00 24.38 867 ARG A CA 1
ATOM 6508 C C . ARG A 1 867 ? -14.492 20.916 -55.791 1.00 24.38 867 ARG A C 1
ATOM 6510 O O . ARG A 1 867 ? -15.684 21.153 -55.725 1.00 24.38 867 ARG A O 1
ATOM 6517 N N . ARG A 1 868 ? -13.518 21.859 -55.766 1.00 26.78 868 ARG A N 1
ATOM 6518 C CA . ARG A 1 868 ? -13.302 23.201 -56.419 1.00 26.78 868 ARG A CA 1
ATOM 6519 C C . ARG A 1 868 ? -14.441 24.170 -56.839 1.00 26.78 868 ARG A C 1
ATOM 6521 O O . ARG A 1 868 ? -15.271 23.791 -57.651 1.00 26.78 868 ARG A O 1
ATOM 6528 N N . ALA A 1 869 ? -14.218 25.473 -56.554 1.00 26.41 869 ALA A N 1
ATOM 6529 C CA . ALA A 1 869 ? -14.143 26.677 -57.446 1.00 26.41 869 ALA A CA 1
ATOM 6530 C C . ALA A 1 869 ? -13.836 27.936 -56.567 1.00 26.41 869 ALA A C 1
ATOM 6532 O O . ALA A 1 869 ? -14.241 27.915 -55.415 1.00 26.41 869 ALA A O 1
ATOM 6533 N N . GLY A 1 870 ? -13.162 29.046 -56.922 1.00 26.84 870 GLY A N 1
ATOM 6534 C CA . GLY A 1 870 ? -12.457 29.555 -58.112 1.00 26.84 870 GLY A CA 1
ATOM 6535 C C . GLY A 1 870 ? -12.130 31.077 -57.966 1.00 26.84 870 GLY A C 1
ATOM 6536 O O . GLY A 1 870 ? -12.856 31.759 -57.254 1.00 26.84 870 GLY A O 1
ATOM 6537 N N . GLU A 1 871 ? -11.091 31.557 -58.694 1.00 30.41 871 GLU A N 1
ATOM 6538 C CA . GLU A 1 871 ? -10.760 32.960 -59.129 1.00 30.41 871 GLU A CA 1
ATOM 6539 C C . GLU A 1 871 ? -9.917 33.911 -58.231 1.00 30.41 871 GLU A C 1
ATOM 6541 O O . GLU A 1 871 ? -10.128 33.954 -57.030 1.00 30.41 871 GLU A O 1
ATOM 6546 N N . ARG A 1 872 ? -8.963 34.759 -58.696 1.00 28.14 872 ARG A N 1
ATOM 6547 C CA . ARG A 1 872 ? -8.356 35.179 -60.000 1.00 28.14 872 ARG A CA 1
ATOM 6548 C C . ARG A 1 872 ? -6.974 35.834 -59.689 1.00 28.14 872 ARG A C 1
ATOM 6550 O O . ARG A 1 872 ? -6.868 36.530 -58.690 1.00 28.14 872 ARG A O 1
ATOM 6557 N N . GLY A 1 873 ? -5.921 35.663 -60.505 1.00 25.62 873 GLY A N 1
ATOM 6558 C CA . GLY A 1 873 ? -5.339 36.774 -61.292 1.00 25.62 873 GLY A CA 1
ATOM 6559 C C . GLY A 1 873 ? -3.825 36.622 -61.594 1.00 25.62 873 GLY A C 1
ATOM 6560 O O . GLY A 1 873 ? -3.069 36.190 -60.733 1.00 25.62 873 GLY A O 1
ATOM 6561 N N . HIS A 1 874 ? -3.446 36.945 -62.843 1.00 29.50 874 HIS A N 1
ATOM 6562 C CA . HIS A 1 874 ? -2.132 36.950 -63.541 1.00 29.50 874 HIS A CA 1
ATOM 6563 C C . HIS A 1 874 ? -0.956 37.653 -62.818 1.00 29.50 874 HIS A C 1
ATOM 6565 O O . HIS A 1 874 ? -1.199 38.446 -61.923 1.00 29.50 874 HIS A O 1
ATOM 6571 N N . GLY A 1 875 ? 0.334 37.515 -63.171 1.00 25.84 875 GLY A N 1
ATOM 6572 C CA . GLY A 1 875 ? 1.074 36.953 -64.321 1.00 25.84 875 GLY A CA 1
ATOM 6573 C C . GLY A 1 875 ? 2.583 36.893 -63.964 1.00 25.84 875 GLY A C 1
ATOM 6574 O O . GLY A 1 875 ? 3.011 37.551 -63.026 1.00 25.84 875 GLY A O 1
ATOM 6575 N N . ASP A 1 876 ? 3.355 35.919 -64.446 1.00 30.08 876 ASP A N 1
ATOM 6576 C CA . ASP A 1 876 ? 4.157 35.874 -65.687 1.00 30.08 876 ASP A CA 1
ATOM 6577 C C . ASP A 1 876 ? 5.669 36.163 -65.461 1.00 30.08 876 ASP A C 1
ATOM 6579 O O . ASP A 1 876 ? 6.039 37.119 -64.790 1.00 30.08 876 ASP A O 1
ATOM 6583 N N . ARG A 1 877 ? 6.503 35.340 -66.132 1.00 27.17 877 ARG A N 1
ATOM 6584 C CA . ARG A 1 877 ? 7.971 35.417 -66.403 1.00 27.17 877 ARG A CA 1
ATOM 6585 C C . ARG A 1 877 ? 8.947 34.982 -65.292 1.00 27.17 877 ARG A C 1
ATOM 6587 O O . ARG A 1 877 ? 8.972 35.551 -64.216 1.00 27.17 877 ARG A O 1
ATOM 6594 N N . ARG A 1 878 ? 9.690 33.868 -65.434 1.00 28.80 878 ARG A N 1
ATOM 6595 C CA . ARG A 1 878 ? 10.778 33.448 -66.374 1.00 28.80 878 ARG A CA 1
ATOM 6596 C C . ARG A 1 878 ? 12.184 33.925 -65.963 1.00 28.80 878 ARG A C 1
ATOM 6598 O O . ARG A 1 878 ? 12.434 35.119 -65.913 1.00 28.80 878 ARG A O 1
ATOM 6605 N N . GLY A 1 879 ? 13.103 32.949 -65.899 1.00 26.75 879 GLY A N 1
ATOM 6606 C CA . GLY A 1 879 ? 14.571 33.090 -65.953 1.00 26.75 879 GLY A CA 1
ATOM 6607 C C . GLY A 1 879 ? 15.219 33.160 -64.566 1.00 26.75 879 GLY A C 1
ATOM 6608 O O . GLY A 1 879 ? 14.740 33.889 -63.719 1.00 26.75 879 GLY A O 1
ATOM 6609 N N . GLY A 1 880 ? 16.280 32.439 -64.216 1.00 26.61 880 GLY A N 1
ATOM 6610 C CA . GLY A 1 880 ? 17.219 31.630 -64.981 1.00 26.61 880 GLY A CA 1
ATOM 6611 C C . GLY A 1 880 ? 18.608 31.787 -64.349 1.00 26.61 880 GLY A C 1
ATOM 6612 O O . GLY A 1 880 ? 19.058 32.911 -64.201 1.00 26.61 880 GLY A O 1
ATOM 6613 N N . GLY A 1 881 ? 19.265 30.665 -64.032 1.00 26.58 881 GLY A N 1
ATOM 6614 C CA . GLY A 1 881 ? 20.728 30.511 -64.015 1.00 26.58 881 GLY A CA 1
ATOM 6615 C C . GLY A 1 881 ? 21.554 31.120 -62.870 1.00 26.58 881 GLY A C 1
ATOM 6616 O O . GLY A 1 881 ? 21.367 32.260 -62.471 1.00 26.58 881 GLY A O 1
ATOM 6617 N N . GLY A 1 882 ? 22.589 30.372 -62.465 1.00 27.09 882 GLY A N 1
ATOM 6618 C CA . GLY A 1 882 ? 23.883 30.970 -62.117 1.00 27.09 882 GLY A CA 1
ATOM 6619 C C . GLY A 1 882 ? 24.463 30.600 -60.756 1.00 27.09 882 GLY A C 1
ATOM 6620 O O . GLY A 1 882 ? 24.057 31.133 -59.735 1.00 27.09 882 GLY A O 1
ATOM 6621 N N . ALA A 1 883 ? 25.461 29.716 -60.782 1.00 31.77 883 ALA A N 1
ATOM 6622 C CA . ALA A 1 883 ? 26.347 29.345 -59.683 1.00 31.77 883 ALA A CA 1
ATOM 6623 C C . ALA A 1 883 ? 27.312 30.477 -59.265 1.00 31.77 883 ALA A C 1
ATOM 6625 O O . ALA A 1 883 ? 27.558 31.398 -60.041 1.00 31.77 883 ALA A O 1
ATOM 6626 N N . GLY A 1 884 ? 27.938 30.349 -58.089 1.00 26.66 884 GLY A N 1
ATOM 6627 C CA . GLY A 1 884 ? 29.056 31.205 -57.681 1.00 26.66 884 GLY A CA 1
ATOM 6628 C C . GLY A 1 884 ? 29.602 30.885 -56.289 1.00 26.66 884 GLY A C 1
ATOM 6629 O O . GLY A 1 884 ? 29.009 31.257 -55.285 1.00 26.66 884 GLY A O 1
ATOM 6630 N N . ASP A 1 885 ? 30.727 30.178 -56.274 1.00 34.59 885 ASP A N 1
ATOM 6631 C CA . ASP A 1 885 ? 31.582 29.791 -55.147 1.00 34.59 885 ASP A CA 1
ATOM 6632 C C . ASP A 1 885 ? 32.296 31.004 -54.497 1.00 34.59 885 ASP A C 1
ATOM 6634 O O . ASP A 1 885 ? 32.482 32.007 -55.181 1.00 34.59 885 ASP A O 1
ATOM 6638 N N . HIS A 1 886 ? 32.703 30.904 -53.216 1.00 28.91 886 HIS A N 1
ATOM 6639 C CA . HIS A 1 886 ? 33.921 31.506 -52.611 1.00 28.91 886 HIS A CA 1
ATOM 6640 C C . HIS A 1 886 ? 33.916 31.551 -51.057 1.00 28.91 886 HIS A C 1
ATOM 6642 O O . HIS A 1 886 ? 33.129 32.238 -50.410 1.00 28.91 886 HIS A O 1
ATOM 6648 N N . ARG A 1 887 ? 34.917 30.890 -50.454 1.00 31.78 887 ARG A N 1
ATOM 6649 C CA . ARG A 1 887 ? 35.605 31.229 -49.172 1.00 31.78 887 ARG A CA 1
ATOM 6650 C C . ARG A 1 887 ? 36.914 32.014 -49.498 1.00 31.78 887 ARG A C 1
ATOM 6652 O O . ARG A 1 887 ? 37.194 32.102 -50.695 1.00 31.78 887 ARG A O 1
ATOM 6659 N N . PRO A 1 888 ? 37.839 32.428 -48.570 1.00 54.16 888 PRO A N 1
ATOM 6660 C CA . PRO A 1 888 ? 37.888 32.536 -47.078 1.00 54.16 888 PRO A CA 1
ATOM 6661 C C . PRO A 1 888 ? 38.594 33.831 -46.518 1.00 54.16 888 PRO A C 1
ATOM 6663 O O . PRO A 1 888 ? 39.094 34.636 -47.296 1.00 54.16 888 PRO A O 1
ATOM 6666 N N . ARG A 1 889 ? 38.743 33.963 -45.169 1.00 27.48 889 ARG A N 1
ATOM 6667 C CA . ARG A 1 889 ? 39.900 34.472 -44.324 1.00 27.48 889 ARG A CA 1
ATOM 6668 C C . ARG A 1 889 ? 39.359 35.021 -42.971 1.00 27.48 889 ARG A C 1
ATOM 6670 O O . ARG A 1 889 ? 38.334 35.677 -43.010 1.00 27.48 889 ARG A O 1
ATOM 6677 N N . ARG A 1 890 ? 39.800 34.692 -41.736 1.00 32.41 890 ARG A N 1
ATOM 6678 C CA . ARG A 1 890 ? 41.074 34.591 -40.947 1.00 32.41 890 ARG A CA 1
ATOM 6679 C C . ARG A 1 890 ? 41.349 35.807 -40.022 1.00 32.41 890 ARG A C 1
ATOM 6681 O O . ARG A 1 890 ? 41.499 36.911 -40.526 1.00 32.41 890 ARG A O 1
ATOM 6688 N N . GLY A 1 891 ? 41.585 35.520 -38.727 1.00 25.95 891 GLY A N 1
ATOM 6689 C CA . GLY A 1 891 ? 42.347 36.309 -37.724 1.00 25.95 891 GLY A CA 1
ATOM 6690 C C . GLY A 1 891 ? 41.618 36.468 -36.370 1.00 25.95 891 GLY A C 1
ATOM 6691 O O . GLY A 1 891 ? 40.401 36.556 -36.389 1.00 25.95 891 GLY A O 1
ATOM 6692 N N . ALA A 1 892 ? 42.210 36.604 -35.173 1.00 30.34 892 ALA A N 1
ATOM 6693 C CA . ALA A 1 892 ? 43.381 36.085 -34.430 1.00 30.34 892 ALA A CA 1
ATOM 6694 C C . ALA A 1 892 ? 43.382 36.814 -33.047 1.00 30.34 892 ALA A C 1
ATOM 6696 O O . ALA A 1 892 ? 42.999 37.979 -33.017 1.00 30.34 892 ALA A O 1
ATOM 6697 N N . GLY A 1 893 ? 43.854 36.191 -31.948 1.00 25.27 893 GLY A N 1
ATOM 6698 C CA . GLY A 1 893 ? 44.211 36.861 -30.663 1.00 25.27 893 GLY A CA 1
ATOM 6699 C C . GLY A 1 893 ? 43.538 36.262 -29.401 1.00 25.27 893 GLY A C 1
ATOM 6700 O O . GLY A 1 893 ? 42.349 36.470 -29.230 1.00 25.27 893 GLY A O 1
ATOM 6701 N N . HIS A 1 894 ? 44.107 35.329 -28.615 1.00 30.86 894 HIS A N 1
ATOM 6702 C CA . HIS A 1 894 ? 45.170 35.382 -27.573 1.00 30.86 894 HIS A CA 1
ATOM 6703 C C . HIS A 1 894 ? 44.825 36.141 -26.264 1.00 30.86 894 HIS A C 1
ATOM 6705 O O . HIS A 1 894 ? 44.792 37.362 -26.284 1.00 30.86 894 HIS A O 1
ATOM 6711 N N . GLN A 1 895 ? 44.682 35.430 -25.126 1.00 26.97 895 GLN A N 1
ATOM 6712 C CA . GLN A 1 895 ? 45.595 35.432 -23.950 1.00 26.97 895 GLN A CA 1
ATOM 6713 C C . GLN A 1 895 ? 44.950 34.822 -22.680 1.00 26.97 895 GLN A C 1
ATOM 6715 O O . GLN A 1 895 ? 43.816 35.128 -22.328 1.00 26.97 895 GLN A O 1
ATOM 6720 N N . SER A 1 896 ? 45.721 33.970 -21.994 1.00 29.44 896 SER A N 1
ATOM 6721 C CA . SER A 1 896 ? 45.496 33.451 -20.631 1.00 29.44 896 SER A CA 1
ATOM 6722 C C . SER A 1 896 ? 46.222 34.321 -19.590 1.00 29.44 896 SER A C 1
ATOM 6724 O O . SER A 1 896 ? 47.153 35.033 -19.969 1.00 29.44 896 SER A O 1
ATOM 6726 N N . PRO A 1 897 ? 45.968 34.129 -18.280 1.00 36.53 897 PRO A N 1
ATOM 6727 C CA . PRO A 1 897 ? 47.004 34.293 -17.263 1.00 36.53 897 PRO A CA 1
ATOM 6728 C C . PRO A 1 897 ? 47.295 32.988 -16.494 1.00 36.53 897 PRO A C 1
ATOM 6730 O O . PRO A 1 897 ? 46.434 32.132 -16.305 1.00 36.53 897 PRO A O 1
ATOM 6733 N N . GLN A 1 898 ? 48.560 32.854 -16.095 1.00 29.00 898 GLN A N 1
ATOM 6734 C CA . GLN A 1 898 ? 49.188 31.758 -15.345 1.00 29.00 898 GLN A CA 1
ATOM 6735 C C . GLN A 1 898 ? 49.545 32.244 -13.901 1.00 29.00 898 GLN A C 1
ATOM 6737 O O . GLN A 1 898 ? 49.204 33.382 -13.580 1.00 29.00 898 GLN A O 1
ATOM 6742 N N . PRO A 1 899 ? 50.174 31.439 -13.008 1.00 47.97 899 PRO A N 1
ATOM 6743 C CA . PRO A 1 899 ? 49.805 31.309 -11.591 1.00 47.97 899 PRO A CA 1
ATOM 6744 C C . PRO A 1 899 ? 50.886 31.783 -10.592 1.00 47.97 899 PRO A C 1
ATOM 6746 O O . PRO A 1 899 ? 51.987 32.168 -10.985 1.00 47.97 899 PRO A O 1
ATOM 6749 N N . ASP A 1 900 ? 50.603 31.653 -9.289 1.00 27.89 900 ASP A N 1
ATOM 6750 C CA . ASP A 1 900 ? 51.549 31.912 -8.194 1.00 27.89 900 ASP A CA 1
ATOM 6751 C C . ASP A 1 900 ? 52.092 30.632 -7.506 1.00 27.89 900 ASP A C 1
ATOM 6753 O O . ASP A 1 900 ? 51.344 29.746 -7.098 1.00 27.89 900 ASP A O 1
ATOM 6757 N N . ARG A 1 901 ? 53.438 30.588 -7.458 1.00 30.34 901 ARG A N 1
ATOM 6758 C CA . ARG A 1 901 ? 54.454 30.122 -6.464 1.00 30.34 901 ARG A CA 1
ATOM 6759 C C . ARG A 1 901 ? 53.992 29.399 -5.176 1.00 30.34 901 ARG A C 1
ATOM 6761 O O . ARG A 1 901 ? 52.941 29.707 -4.649 1.00 30.34 901 ARG A O 1
ATOM 6768 N N . ALA A 1 902 ? 54.770 28.580 -4.449 1.00 28.97 902 ALA A N 1
ATOM 6769 C CA . ALA A 1 902 ? 56.105 27.945 -4.488 1.00 28.97 902 ALA A CA 1
ATOM 6770 C C . ALA A 1 902 ? 56.162 26.977 -3.263 1.00 28.97 902 ALA A C 1
ATOM 6772 O O . ALA A 1 902 ? 55.405 27.172 -2.318 1.00 28.97 902 ALA A O 1
ATOM 6773 N N . VAL A 1 903 ? 56.966 25.901 -3.243 1.00 30.19 903 VAL A N 1
ATOM 6774 C CA . VAL A 1 903 ? 58.143 25.620 -2.359 1.00 30.19 903 VAL A CA 1
ATOM 6775 C C . VAL A 1 903 ? 58.260 24.073 -2.362 1.00 30.19 903 VAL A C 1
ATOM 6777 O O . VAL A 1 903 ? 57.257 23.408 -2.160 1.00 30.19 903 VAL A O 1
ATOM 6780 N N . GLY A 1 904 ? 59.359 23.404 -2.729 1.00 25.95 904 GLY A N 1
ATOM 6781 C CA . GLY A 1 904 ? 60.622 23.269 -1.998 1.00 25.95 904 GLY A CA 1
ATOM 6782 C C . GLY A 1 904 ? 61.376 21.998 -2.459 1.00 25.95 904 GLY A C 1
ATOM 6783 O O . GLY A 1 904 ? 60.767 21.006 -2.840 1.00 25.95 904 GLY A O 1
ATOM 6784 N N . ARG A 1 905 ? 62.712 22.077 -2.479 1.00 29.30 905 ARG A N 1
ATOM 6785 C CA . ARG A 1 905 ? 63.701 21.165 -3.101 1.00 29.30 905 ARG A CA 1
ATOM 6786 C C . ARG A 1 905 ? 64.048 19.904 -2.283 1.00 29.30 905 ARG A C 1
ATOM 6788 O O . ARG A 1 905 ? 64.078 19.996 -1.060 1.00 29.30 905 ARG A O 1
ATOM 6795 N N . ARG A 1 906 ? 64.542 18.854 -2.974 1.00 28.84 906 ARG A N 1
ATOM 6796 C CA . ARG A 1 906 ? 65.848 18.115 -2.833 1.00 28.84 906 ARG A CA 1
ATOM 6797 C C . ARG A 1 906 ? 65.700 16.736 -3.524 1.00 28.84 906 ARG A C 1
ATOM 6799 O O . ARG A 1 906 ? 64.756 16.035 -3.207 1.00 28.84 906 ARG A O 1
ATOM 6806 N N . GLY A 1 907 ? 66.423 16.427 -4.612 1.00 26.92 907 GLY A N 1
ATOM 6807 C CA . GLY A 1 907 ? 67.770 15.805 -4.646 1.00 26.92 907 GLY A CA 1
ATOM 6808 C C . GLY A 1 907 ? 67.660 14.263 -4.632 1.00 26.92 907 GLY A C 1
ATOM 6809 O O . GLY A 1 907 ? 66.931 13.751 -3.800 1.00 26.92 907 GLY A O 1
ATOM 6810 N N . GLY A 1 908 ? 68.293 13.445 -5.474 1.00 27.16 908 GLY A N 1
ATOM 6811 C CA . GLY A 1 908 ? 69.195 13.639 -6.605 1.00 27.16 908 GLY A CA 1
ATOM 6812 C C . GLY A 1 908 ? 69.383 12.309 -7.365 1.00 27.16 908 GLY A C 1
ATOM 6813 O O . GLY A 1 908 ? 68.913 11.269 -6.911 1.00 27.16 908 GLY A O 1
ATOM 6814 N N . ASP A 1 909 ? 70.059 12.432 -8.508 1.00 29.11 909 ASP A N 1
ATOM 6815 C CA . ASP A 1 909 ? 70.956 11.501 -9.211 1.00 29.11 909 ASP A CA 1
ATOM 6816 C C . ASP A 1 909 ? 70.537 10.065 -9.581 1.00 29.11 909 ASP A C 1
ATOM 6818 O O . ASP A 1 909 ? 70.157 9.251 -8.744 1.00 29.11 909 ASP A O 1
ATOM 6822 N N . GLY A 1 910 ? 70.803 9.712 -10.849 1.00 27.44 910 GLY A N 1
ATOM 6823 C CA . GLY A 1 910 ? 71.176 8.341 -11.212 1.00 27.44 910 GLY A CA 1
ATOM 6824 C C . GLY A 1 910 ? 70.840 7.903 -12.636 1.00 27.44 910 GLY A C 1
ATOM 6825 O O . GLY A 1 910 ? 69.807 7.286 -12.854 1.00 27.44 910 GLY A O 1
ATOM 6826 N N . ASP A 1 911 ? 71.744 8.191 -13.572 1.00 28.62 911 ASP A N 1
ATOM 6827 C CA . ASP A 1 911 ? 71.841 7.701 -14.957 1.00 28.62 911 ASP A CA 1
ATOM 6828 C C . ASP A 1 911 ? 71.575 6.197 -15.190 1.00 28.62 911 ASP A C 1
ATOM 6830 O O . ASP A 1 911 ? 71.834 5.365 -14.324 1.00 28.62 911 ASP A O 1
ATOM 6834 N N . GLY A 1 912 ? 71.236 5.825 -16.440 1.00 27.11 912 GLY A N 1
ATOM 6835 C CA . GLY A 1 912 ? 71.516 4.456 -16.910 1.00 27.11 912 GLY A CA 1
ATOM 6836 C C . GLY A 1 912 ? 70.805 3.933 -18.163 1.00 27.11 912 GLY A C 1
ATOM 6837 O O . GLY A 1 912 ? 69.991 3.027 -18.080 1.00 27.11 912 GLY A O 1
ATOM 6838 N N . GLN A 1 913 ? 71.146 4.501 -19.318 1.00 28.45 913 GLN A N 1
ATOM 6839 C CA . GLN A 1 913 ? 71.096 3.986 -20.704 1.00 28.45 913 GLN A CA 1
ATOM 6840 C C . GLN A 1 913 ? 70.603 2.546 -21.035 1.00 28.45 913 GLN A C 1
ATOM 6842 O O . GLN A 1 913 ? 71.107 1.547 -20.538 1.00 28.45 913 GLN A O 1
ATOM 6847 N N . ARG A 1 914 ? 69.723 2.505 -22.057 1.00 28.84 914 ARG A N 1
ATOM 6848 C CA . ARG A 1 914 ? 69.740 1.708 -23.319 1.00 28.84 914 ARG A CA 1
ATOM 6849 C C . ARG A 1 914 ? 70.538 0.387 -23.373 1.00 28.84 914 ARG A C 1
ATOM 6851 O O . ARG A 1 914 ? 71.750 0.414 -23.223 1.00 28.84 914 ARG A O 1
ATOM 6858 N N . ALA A 1 915 ? 69.913 -0.663 -23.929 1.00 27.67 915 ALA A N 1
ATOM 6859 C CA . ALA A 1 915 ? 70.298 -1.225 -25.241 1.00 27.67 915 ALA A CA 1
ATOM 6860 C C . ALA A 1 915 ? 69.360 -2.351 -25.727 1.00 27.67 915 ALA A C 1
ATOM 6862 O O . ALA A 1 915 ? 68.988 -3.253 -24.982 1.00 27.67 915 ALA A O 1
ATOM 6863 N N . ASP A 1 916 ? 69.054 -2.278 -27.023 1.00 30.19 916 ASP A N 1
ATOM 6864 C CA . ASP A 1 916 ? 68.441 -3.283 -27.890 1.00 30.19 916 ASP A CA 1
ATOM 6865 C C . ASP A 1 916 ? 69.164 -4.642 -27.900 1.00 30.19 916 ASP A C 1
ATOM 6867 O O . ASP A 1 916 ? 70.394 -4.692 -27.842 1.00 30.19 916 ASP A O 1
ATOM 6871 N N . ARG A 1 917 ? 68.423 -5.722 -28.201 1.00 26.88 917 ARG A N 1
ATOM 6872 C CA . ARG A 1 917 ? 68.681 -6.551 -29.400 1.00 26.88 917 ARG A CA 1
ATOM 6873 C C . ARG A 1 917 ? 67.566 -7.563 -29.677 1.00 26.88 917 ARG A C 1
ATOM 6875 O O . ARG A 1 917 ? 66.962 -8.141 -28.784 1.00 26.88 917 ARG A O 1
ATOM 6882 N N . ALA A 1 918 ? 67.323 -7.714 -30.973 1.00 28.83 918 ALA A N 1
ATOM 6883 C CA . ALA A 1 918 ? 66.228 -8.403 -31.636 1.00 28.83 918 ALA A CA 1
ATOM 6884 C C . ALA A 1 918 ? 66.559 -9.858 -32.043 1.00 28.83 918 ALA A C 1
ATOM 6886 O O . ALA A 1 918 ? 67.683 -10.315 -31.846 1.00 28.83 918 ALA A O 1
ATOM 6887 N N . LEU A 1 919 ? 65.602 -10.454 -32.786 1.00 27.86 919 LEU A N 1
ATOM 6888 C CA . LEU A 1 919 ? 65.671 -11.635 -33.683 1.00 27.86 919 LEU A CA 1
ATOM 6889 C C . LEU A 1 919 ? 65.260 -12.958 -32.987 1.00 27.86 919 LEU A C 1
ATOM 6891 O O . LEU A 1 919 ? 65.651 -13.203 -31.862 1.00 27.86 919 LEU A O 1
ATOM 6895 N N . HIS A 1 920 ? 64.471 -13.874 -33.560 1.00 25.81 920 HIS A N 1
ATOM 6896 C CA . HIS A 1 920 ? 64.128 -14.128 -34.959 1.00 25.81 920 HIS A CA 1
ATOM 6897 C C . HIS A 1 920 ? 62.850 -14.993 -35.071 1.00 25.81 920 HIS A C 1
ATOM 6899 O O . HIS A 1 920 ? 62.517 -15.765 -34.176 1.00 25.81 920 HIS A O 1
ATOM 6905 N N . CYS A 1 921 ? 62.157 -14.863 -36.202 1.00 27.66 921 CYS A N 1
ATOM 6906 C CA . CYS A 1 921 ? 60.947 -15.586 -36.597 1.00 27.66 921 CYS A CA 1
ATOM 6907 C C . CYS A 1 921 ? 61.308 -16.789 -37.489 1.00 27.66 921 CYS A C 1
ATOM 6909 O O . CYS A 1 921 ? 62.221 -16.687 -38.305 1.00 27.66 921 CYS A O 1
ATOM 6911 N N . GLY A 1 922 ? 60.549 -17.887 -37.396 1.00 24.41 922 GLY A N 1
ATOM 6912 C CA . GLY A 1 922 ? 60.668 -19.055 -38.276 1.00 24.41 922 GLY A CA 1
ATOM 6913 C C . GLY A 1 922 ? 59.346 -19.812 -38.443 1.00 24.41 922 GLY A C 1
ATOM 6914 O O . GLY A 1 922 ? 59.023 -20.693 -37.657 1.00 24.41 922 GLY A O 1
ATOM 6915 N N . LYS A 1 923 ? 58.586 -19.461 -39.492 1.00 28.02 923 LYS A N 1
ATOM 6916 C CA . LYS A 1 923 ? 57.553 -20.291 -40.166 1.00 28.02 923 LYS A CA 1
ATOM 6917 C C . LYS A 1 923 ? 58.265 -21.499 -40.849 1.00 28.02 923 LYS A C 1
ATOM 6919 O O . LYS A 1 923 ? 59.459 -21.389 -41.085 1.00 28.02 923 LYS A O 1
ATOM 6924 N N . ARG A 1 924 ? 57.699 -22.628 -41.315 1.00 29.69 924 ARG A N 1
ATOM 6925 C CA . ARG A 1 924 ? 56.424 -22.963 -41.999 1.00 29.69 924 ARG A CA 1
ATOM 6926 C C . ARG A 1 924 ? 56.512 -24.465 -42.435 1.00 29.69 924 ARG A C 1
ATOM 6928 O O . ARG A 1 924 ? 57.589 -24.835 -42.887 1.00 29.69 924 ARG A O 1
ATOM 6935 N N . ARG A 1 925 ? 55.460 -25.308 -42.362 1.00 26.23 925 ARG A N 1
ATOM 6936 C CA . ARG A 1 925 ? 54.710 -26.053 -43.445 1.00 26.23 925 ARG A CA 1
ATOM 6937 C C . ARG A 1 925 ? 54.206 -27.395 -42.828 1.00 26.23 925 ARG A C 1
ATOM 6939 O O . ARG A 1 925 ? 54.981 -27.964 -42.076 1.00 26.23 925 ARG A O 1
ATOM 6946 N N . ALA A 1 926 ? 52.938 -27.850 -42.878 1.00 28.50 926 ALA A N 1
ATOM 6947 C CA . ALA A 1 926 ? 51.998 -28.204 -43.979 1.00 28.50 926 ALA A CA 1
ATOM 6948 C C . ALA A 1 926 ? 52.465 -29.491 -44.731 1.00 28.50 926 ALA A C 1
ATOM 6950 O O . ALA A 1 926 ? 53.637 -29.513 -45.086 1.00 28.50 926 ALA A O 1
ATOM 6951 N N . LEU A 1 927 ? 51.713 -30.585 -44.985 1.00 28.58 927 LEU A N 1
ATOM 6952 C CA . LEU A 1 927 ? 50.302 -30.839 -45.375 1.00 28.58 927 LEU A CA 1
ATOM 6953 C C . LEU A 1 927 ? 49.901 -32.345 -45.202 1.00 28.58 927 LEU A C 1
ATOM 6955 O O . LEU A 1 927 ? 50.762 -33.153 -44.872 1.00 28.58 927 LEU A O 1
ATOM 6959 N N . ASP A 1 928 ? 48.626 -32.650 -45.530 1.00 26.98 928 ASP A N 1
ATOM 6960 C CA . ASP A 1 928 ? 47.958 -33.942 -45.880 1.00 26.98 928 ASP A CA 1
ATOM 6961 C C . ASP A 1 928 ? 47.085 -34.575 -44.765 1.00 26.98 928 ASP A C 1
ATOM 6963 O O . ASP A 1 928 ? 47.539 -34.733 -43.643 1.00 26.98 928 ASP A O 1
ATOM 6967 N N . GLY A 1 929 ? 45.816 -34.985 -44.929 1.00 27.14 929 GLY A N 1
ATOM 6968 C CA . GLY A 1 929 ? 44.866 -34.992 -46.049 1.00 27.14 929 GLY A CA 1
ATOM 6969 C C . GLY A 1 929 ? 43.766 -36.071 -45.850 1.00 27.14 929 GLY A C 1
ATOM 6970 O O . GLY A 1 929 ? 44.089 -37.247 -45.797 1.00 27.14 929 GLY A O 1
ATOM 6971 N N . ALA A 1 930 ? 42.489 -35.648 -45.820 1.00 26.94 930 ALA A N 1
ATOM 6972 C CA . ALA A 1 930 ? 41.247 -36.343 -46.246 1.00 26.94 930 ALA A CA 1
ATOM 6973 C C . ALA A 1 930 ? 40.534 -37.490 -45.450 1.00 26.94 930 ALA A C 1
ATOM 6975 O O . ALA A 1 930 ? 41.134 -38.460 -45.010 1.00 26.94 930 ALA A O 1
ATOM 6976 N N . ALA A 1 931 ? 39.184 -37.382 -45.502 1.00 26.89 931 ALA A N 1
ATOM 6977 C CA . ALA A 1 931 ? 38.106 -38.405 -45.567 1.00 26.89 931 ALA A CA 1
ATOM 6978 C C . ALA A 1 931 ? 37.409 -38.945 -44.277 1.00 26.89 931 ALA A C 1
ATOM 6980 O O . ALA A 1 931 ? 38.047 -39.481 -43.382 1.00 26.89 931 ALA A O 1
ATOM 6981 N N . GLY A 1 932 ? 36.059 -38.816 -44.227 1.00 22.67 932 GLY A N 1
ATOM 6982 C CA . GLY A 1 932 ? 35.109 -39.394 -43.229 1.00 22.67 932 GLY A CA 1
ATOM 6983 C C . GLY A 1 932 ? 34.758 -40.876 -43.501 1.00 22.67 932 GLY A C 1
ATOM 6984 O O . GLY A 1 932 ? 35.614 -41.532 -44.091 1.00 22.67 932 GLY A O 1
ATOM 6985 N N . PRO A 1 933 ? 33.544 -41.444 -43.224 1.00 47.16 933 PRO A N 1
ATOM 6986 C CA . PRO A 1 933 ? 32.300 -40.992 -42.539 1.00 47.16 933 PRO A CA 1
ATOM 6987 C C . PRO A 1 933 ? 31.698 -42.066 -41.542 1.00 47.16 933 PRO A C 1
ATOM 6989 O O . PRO A 1 933 ? 32.454 -42.885 -41.040 1.00 47.16 933 PRO A O 1
ATOM 6992 N N . VAL A 1 934 ? 30.349 -42.106 -41.336 1.00 25.47 934 VAL A N 1
ATOM 6993 C CA . VAL A 1 934 ? 29.443 -43.211 -40.821 1.00 25.47 934 VAL A CA 1
ATOM 6994 C C . VAL A 1 934 ? 28.824 -42.988 -39.409 1.00 25.47 934 VAL A C 1
ATOM 6996 O O . VAL A 1 934 ? 29.544 -42.927 -38.424 1.00 25.47 934 VAL A O 1
ATOM 6999 N N . GLN A 1 935 ? 27.542 -42.588 -39.262 1.00 26.03 935 GLN A N 1
ATOM 7000 C CA . GLN A 1 935 ? 26.213 -43.284 -39.237 1.00 26.03 935 GLN A CA 1
ATOM 7001 C C . GLN A 1 935 ? 25.752 -43.952 -37.907 1.00 26.03 935 GLN A C 1
ATOM 7003 O O . GLN A 1 935 ? 26.372 -44.879 -37.409 1.00 26.03 935 GLN A O 1
ATOM 7008 N N . ASN A 1 936 ? 24.572 -43.493 -37.445 1.00 29.66 936 ASN A N 1
ATOM 7009 C CA . ASN A 1 936 ? 23.411 -44.158 -36.804 1.00 29.66 936 ASN A CA 1
ATOM 7010 C C . ASN A 1 936 ? 23.551 -45.426 -35.928 1.00 29.66 936 ASN A C 1
ATOM 7012 O O . ASN A 1 936 ? 23.892 -46.490 -36.431 1.00 29.66 936 ASN A O 1
ATOM 7016 N N . ALA A 1 937 ? 22.940 -45.380 -34.729 1.00 25.45 937 ALA A N 1
ATOM 7017 C CA . ALA A 1 937 ? 22.127 -46.485 -34.190 1.00 25.45 937 ALA A CA 1
ATOM 7018 C C . ALA A 1 937 ? 21.066 -46.000 -33.172 1.00 25.45 937 ALA A C 1
ATOM 7020 O O . ALA A 1 937 ? 21.339 -45.178 -32.301 1.00 25.45 937 ALA A O 1
ATOM 7021 N N . ARG A 1 938 ? 19.841 -46.528 -33.310 1.00 29.25 938 ARG A N 1
ATOM 7022 C CA . ARG A 1 938 ? 18.680 -46.410 -32.404 1.00 29.25 938 ARG A CA 1
ATOM 7023 C C . ARG A 1 938 ? 18.683 -47.563 -31.384 1.00 29.25 938 ARG A C 1
ATOM 7025 O O . ARG A 1 938 ? 19.075 -48.652 -31.780 1.00 29.25 938 ARG A O 1
ATOM 7032 N N . HIS A 1 939 ? 18.132 -47.351 -30.177 1.00 26.72 939 HIS A N 1
ATOM 7033 C CA . HIS A 1 939 ? 17.187 -48.215 -29.408 1.00 26.72 939 HIS A CA 1
ATOM 7034 C C . HIS A 1 939 ? 17.196 -47.826 -27.907 1.00 26.72 939 HIS A C 1
ATOM 7036 O O . HIS A 1 939 ? 18.261 -47.662 -27.335 1.00 26.72 939 HIS A O 1
ATOM 7042 N N . ARG A 1 940 ? 16.065 -47.355 -27.352 1.00 25.56 940 ARG A N 1
ATOM 7043 C CA . ARG A 1 940 ? 15.004 -48.043 -26.561 1.00 25.56 940 ARG A CA 1
ATOM 7044 C C . ARG A 1 940 ? 15.349 -48.319 -25.081 1.00 25.56 940 ARG A C 1
ATOM 7046 O O . ARG A 1 940 ? 16.282 -49.054 -24.814 1.00 25.56 940 ARG A O 1
ATOM 7053 N N . ASN A 1 941 ? 14.443 -47.803 -24.236 1.00 27.91 941 ASN A N 1
ATOM 7054 C CA . ASN A 1 941 ? 13.959 -48.247 -22.918 1.00 27.91 941 ASN A CA 1
ATOM 7055 C C . ASN A 1 941 ? 14.956 -48.424 -21.758 1.00 27.91 941 ASN A C 1
ATOM 7057 O O . ASN A 1 941 ? 15.852 -49.247 -21.831 1.00 27.91 941 ASN A O 1
ATOM 7061 N N . ASP A 1 942 ? 14.736 -47.701 -20.654 1.00 25.53 942 ASP A N 1
ATOM 7062 C CA . ASP A 1 942 ? 14.122 -48.256 -19.431 1.00 25.53 942 ASP A CA 1
ATOM 7063 C C . ASP A 1 942 ? 14.044 -47.180 -18.326 1.00 25.53 942 ASP A C 1
ATOM 7065 O O . ASP A 1 942 ? 14.996 -46.442 -18.076 1.00 25.53 942 ASP A O 1
ATOM 7069 N N . ALA A 1 943 ? 12.872 -47.069 -17.694 1.00 29.58 943 ALA A N 1
ATOM 7070 C CA . ALA A 1 943 ? 12.662 -46.331 -16.446 1.00 29.58 943 ALA A CA 1
ATOM 7071 C C . ALA A 1 943 ? 13.092 -47.193 -15.242 1.00 29.58 943 ALA A C 1
ATOM 7073 O O . ALA A 1 943 ? 13.227 -48.412 -15.378 1.00 29.58 943 ALA A O 1
ATOM 7074 N N . PRO A 1 944 ? 13.238 -46.593 -14.048 1.00 32.19 944 PRO A N 1
ATOM 7075 C CA . PRO A 1 944 ? 12.249 -46.949 -13.025 1.00 32.19 944 PRO A CA 1
ATOM 7076 C C . PRO A 1 944 ? 11.782 -45.782 -12.132 1.00 32.19 944 PRO A C 1
ATOM 7078 O O . PRO A 1 944 ? 12.544 -44.871 -11.807 1.00 32.19 944 PRO A O 1
ATOM 7081 N N . ASP A 1 945 ? 10.518 -45.880 -11.713 1.00 29.97 945 ASP A N 1
ATOM 7082 C CA . ASP A 1 945 ? 9.904 -45.232 -10.544 1.00 29.97 945 ASP A CA 1
ATOM 7083 C C . ASP A 1 945 ? 10.471 -45.799 -9.221 1.00 29.97 945 ASP A C 1
ATOM 7085 O O . ASP A 1 945 ? 10.801 -46.984 -9.195 1.00 29.97 945 ASP A O 1
ATOM 7089 N N . ASP A 1 946 ? 10.563 -44.994 -8.141 1.00 29.59 946 ASP A N 1
ATOM 7090 C CA . ASP A 1 946 ? 9.936 -45.209 -6.798 1.00 29.59 946 ASP A CA 1
ATOM 7091 C C . ASP A 1 946 ? 10.372 -44.119 -5.751 1.00 29.59 946 ASP A C 1
ATOM 7093 O O . ASP A 1 946 ? 11.243 -43.305 -6.072 1.00 29.59 946 ASP A O 1
ATOM 7097 N N . PRO A 1 947 ? 9.792 -43.992 -4.522 1.00 36.28 947 PRO A N 1
ATOM 7098 C CA . PRO A 1 947 ? 9.298 -42.721 -3.977 1.00 36.28 947 PRO A CA 1
ATOM 7099 C C . PRO A 1 947 ? 9.800 -42.444 -2.527 1.00 36.28 947 PRO A C 1
ATOM 7101 O O . PRO A 1 947 ? 10.774 -43.025 -2.060 1.00 36.28 947 PRO A O 1
ATOM 7104 N N . LEU A 1 948 ? 9.050 -41.612 -1.783 1.00 24.08 948 LEU A N 1
ATOM 7105 C CA . LEU A 1 948 ? 9.038 -41.403 -0.317 1.00 24.08 948 LEU A CA 1
ATOM 7106 C C . LEU A 1 948 ? 10.014 -40.373 0.277 1.00 24.08 948 LEU A C 1
ATOM 7108 O O . LEU A 1 948 ? 11.193 -40.645 0.453 1.00 24.08 948 LEU A O 1
ATOM 7112 N N . TYR A 1 949 ? 9.459 -39.280 0.823 1.00 24.78 949 TYR A N 1
ATOM 7113 C CA . TYR A 1 949 ? 9.972 -38.663 2.056 1.00 24.78 949 TYR A CA 1
ATOM 7114 C C . TYR A 1 949 ? 8.832 -38.086 2.922 1.00 24.78 949 TYR A C 1
ATOM 7116 O O . TYR A 1 949 ? 8.367 -36.968 2.732 1.00 24.78 949 TYR A O 1
ATOM 7124 N N . ARG A 1 950 ? 8.411 -38.867 3.928 1.00 25.31 950 ARG A N 1
ATOM 7125 C CA . ARG A 1 950 ? 7.879 -38.378 5.215 1.00 25.31 950 ARG A CA 1
ATOM 7126 C C . ARG A 1 950 ? 9.050 -38.333 6.197 1.00 25.31 950 ARG A C 1
ATOM 7128 O O . ARG A 1 950 ? 9.676 -39.374 6.376 1.00 25.31 950 ARG A O 1
ATOM 7135 N N . ARG A 1 951 ? 9.293 -37.221 6.905 1.00 27.30 951 ARG A N 1
ATOM 7136 C CA . ARG A 1 951 ? 10.021 -37.235 8.193 1.00 27.30 951 ARG A CA 1
ATOM 7137 C C . ARG A 1 951 ? 9.537 -36.143 9.154 1.00 27.30 951 ARG A C 1
ATOM 7139 O O . ARG A 1 951 ? 9.593 -34.959 8.851 1.00 27.30 951 ARG A O 1
ATOM 7146 N N . THR A 1 952 ? 9.105 -36.596 10.327 1.00 24.92 952 THR A N 1
ATOM 7147 C CA . THR A 1 952 ? 8.871 -35.863 11.582 1.00 24.92 952 THR A CA 1
ATOM 7148 C C . THR A 1 952 ? 10.211 -35.514 12.274 1.00 24.92 952 THR A C 1
ATOM 7150 O O . THR A 1 952 ? 11.238 -36.116 11.945 1.00 24.92 952 THR A O 1
ATOM 7153 N N . PRO A 1 953 ? 10.240 -34.557 13.227 1.00 32.59 953 PRO A N 1
ATOM 7154 C CA . PRO A 1 953 ? 11.451 -33.863 13.663 1.00 32.59 953 PRO A CA 1
ATOM 7155 C C . PRO A 1 953 ? 12.097 -34.486 14.911 1.00 32.59 953 PRO A C 1
ATOM 7157 O O . PRO A 1 953 ? 11.420 -35.011 15.794 1.00 32.59 953 PRO A O 1
ATOM 7160 N N . GLY A 1 954 ? 13.425 -34.367 15.028 1.00 24.42 954 GLY A N 1
ATOM 7161 C CA . GLY A 1 954 ? 14.156 -34.859 16.193 1.00 24.42 954 GLY A CA 1
ATOM 7162 C C . GLY A 1 954 ? 15.571 -34.297 16.361 1.00 24.42 954 GLY A C 1
ATOM 7163 O O . GLY A 1 954 ? 16.491 -34.701 15.666 1.00 24.42 954 GLY A O 1
ATOM 7164 N N . ARG A 1 955 ? 15.709 -33.471 17.407 1.00 24.48 955 ARG A N 1
ATOM 7165 C CA . ARG A 1 955 ? 16.872 -33.284 18.304 1.00 24.48 955 ARG A CA 1
ATOM 7166 C C . ARG A 1 955 ? 18.131 -32.562 17.794 1.00 24.48 955 ARG A C 1
ATOM 7168 O O . ARG A 1 955 ? 19.007 -33.117 17.143 1.00 24.48 955 ARG A O 1
ATOM 7175 N N . ARG A 1 956 ? 18.279 -31.347 18.337 1.00 27.92 956 ARG A N 1
ATOM 7176 C CA . ARG A 1 956 ? 19.533 -30.610 18.550 1.00 27.92 956 ARG A CA 1
ATOM 7177 C C . ARG A 1 956 ? 20.511 -31.416 19.421 1.00 27.92 956 ARG A C 1
ATOM 7179 O O . ARG A 1 956 ? 20.132 -31.904 20.486 1.00 27.92 956 ARG A O 1
ATOM 7186 N N . ARG A 1 957 ? 21.791 -31.444 19.034 1.00 25.02 957 ARG A N 1
ATOM 7187 C CA . ARG A 1 957 ? 22.925 -31.635 19.951 1.00 25.02 957 ARG A CA 1
ATOM 7188 C C . ARG A 1 957 ? 24.060 -30.671 19.611 1.00 25.02 957 ARG A C 1
ATOM 7190 O O . ARG A 1 957 ? 24.486 -30.546 18.473 1.00 25.02 957 ARG A O 1
ATOM 7197 N N . SER A 1 958 ? 24.494 -30.005 20.669 1.00 25.39 958 SER A N 1
ATOM 7198 C CA . SER A 1 958 ? 25.572 -29.035 20.824 1.00 25.39 958 SER A CA 1
ATOM 7199 C C . SER A 1 958 ? 26.972 -29.615 20.599 1.00 25.39 958 SER A C 1
ATOM 7201 O O . SER A 1 958 ? 27.260 -30.700 21.111 1.00 25.39 958 SER A O 1
ATOM 7203 N N . LEU A 1 959 ? 27.884 -28.825 20.019 1.00 26.42 959 LEU A N 1
ATOM 7204 C CA . LEU A 1 959 ? 29.332 -29.021 20.148 1.00 26.42 959 LEU A CA 1
ATOM 7205 C C . LEU A 1 959 ? 30.053 -27.717 20.539 1.00 26.42 959 LEU A C 1
ATOM 7207 O O . LEU A 1 959 ? 30.206 -26.781 19.766 1.00 26.42 959 LEU A O 1
ATOM 7211 N N . ARG A 1 960 ? 30.445 -27.733 21.815 1.00 24.47 960 ARG A N 1
ATOM 7212 C CA . ARG A 1 960 ? 31.525 -27.058 22.553 1.00 24.47 960 ARG A CA 1
ATOM 7213 C C . ARG A 1 960 ? 32.510 -26.159 21.777 1.00 24.47 960 ARG A C 1
ATOM 7215 O O . ARG A 1 960 ? 33.311 -26.647 20.986 1.00 24.47 960 ARG A O 1
ATOM 7222 N N . ARG A 1 961 ? 32.622 -24.904 22.239 1.00 27.67 961 ARG A N 1
ATOM 7223 C CA . ARG A 1 961 ? 33.884 -24.139 22.318 1.00 27.67 961 ARG A CA 1
ATOM 7224 C C . ARG A 1 961 ? 34.556 -24.412 23.680 1.00 27.67 961 ARG A C 1
ATOM 7226 O O . ARG A 1 961 ? 33.935 -24.216 24.718 1.00 27.67 961 ARG A O 1
ATOM 7233 N N . LYS A 1 962 ? 35.813 -24.874 23.673 1.00 27.62 962 LYS A N 1
ATOM 7234 C CA . LYS A 1 962 ? 36.810 -24.683 24.756 1.00 27.62 962 LYS A CA 1
ATOM 7235 C C . LYS A 1 962 ? 37.441 -23.297 24.506 1.00 27.62 962 LYS A C 1
ATOM 7237 O O . LYS A 1 962 ? 37.646 -22.984 23.342 1.00 27.62 962 LYS A O 1
ATOM 7242 N N . GLY A 1 963 ? 37.784 -22.413 25.439 1.00 26.53 963 GLY A N 1
ATOM 7243 C CA . GLY A 1 963 ? 37.950 -22.446 26.894 1.00 26.53 963 GLY A CA 1
ATOM 7244 C C . GLY A 1 963 ? 39.218 -21.637 27.236 1.00 26.53 963 GLY A C 1
ATOM 7245 O O . GLY A 1 963 ? 40.211 -21.833 26.538 1.00 26.53 963 GLY A O 1
ATOM 7246 N N . ARG A 1 964 ? 39.156 -20.758 28.256 1.00 27.25 964 ARG A N 1
ATOM 7247 C CA . ARG A 1 964 ? 40.226 -20.169 29.121 1.00 27.25 964 ARG A CA 1
ATOM 7248 C C . ARG A 1 964 ? 39.774 -18.763 29.572 1.00 27.25 964 ARG A C 1
ATOM 7250 O O . ARG A 1 964 ? 39.447 -17.965 28.709 1.00 27.25 964 ARG A O 1
ATOM 7257 N N . GLY A 1 965 ? 39.725 -18.395 30.851 1.00 24.66 965 GLY A N 1
ATOM 7258 C CA . GLY A 1 965 ? 40.022 -19.101 32.099 1.00 24.66 965 GLY A CA 1
ATOM 7259 C C . GLY A 1 965 ? 39.875 -18.157 33.313 1.00 24.66 965 GLY A C 1
ATOM 7260 O O . GLY A 1 965 ? 39.878 -16.947 33.119 1.00 24.66 965 GLY A O 1
ATOM 7261 N N . GLY A 1 966 ? 39.789 -18.758 34.512 1.00 25.66 966 GLY A N 1
ATOM 7262 C CA . GLY A 1 966 ? 40.023 -18.187 35.856 1.00 25.66 966 GLY A CA 1
ATOM 7263 C C . GLY A 1 966 ? 38.904 -17.320 36.464 1.00 25.66 966 GLY A C 1
ATOM 7264 O O . GLY A 1 966 ? 38.339 -16.491 35.772 1.00 25.66 966 GLY A O 1
ATOM 7265 N N . ASP A 1 967 ? 38.548 -17.402 37.748 1.00 27.78 967 ASP A N 1
ATOM 7266 C CA . ASP A 1 967 ? 38.965 -18.301 38.830 1.00 27.78 967 ASP A CA 1
ATOM 7267 C C . ASP A 1 967 ? 38.085 -18.042 40.086 1.00 27.78 967 ASP A C 1
ATOM 7269 O O . ASP A 1 967 ? 37.626 -16.917 40.267 1.00 27.78 967 ASP A O 1
ATOM 7273 N N . GLN A 1 968 ? 37.941 -19.061 40.956 1.00 27.61 968 GLN A N 1
ATOM 7274 C CA . GLN A 1 968 ? 37.530 -19.030 42.391 1.00 27.61 968 GLN A CA 1
ATOM 7275 C C . GLN A 1 968 ? 36.047 -18.780 42.785 1.00 27.61 968 GLN A C 1
ATOM 7277 O O . GLN A 1 968 ? 35.375 -17.955 42.190 1.00 27.61 968 GLN A O 1
ATOM 7282 N N . LEU A 1 969 ? 35.427 -19.367 43.829 1.00 26.61 969 LEU A N 1
ATOM 7283 C CA . LEU A 1 969 ? 35.650 -20.496 44.763 1.00 26.61 969 LEU A CA 1
ATOM 7284 C C . LEU A 1 969 ? 34.329 -20.676 45.587 1.00 26.61 969 LEU A C 1
ATOM 7286 O O . LEU A 1 969 ? 33.968 -19.772 46.323 1.00 26.61 969 LEU A O 1
ATOM 7290 N N . HIS A 1 970 ? 33.656 -21.835 45.471 1.00 30.44 970 HIS A N 1
ATOM 7291 C CA . HIS A 1 970 ? 33.072 -22.702 46.537 1.00 30.44 970 HIS A CA 1
ATOM 7292 C C . HIS A 1 970 ? 32.013 -22.226 47.609 1.00 30.44 970 HIS A C 1
ATOM 7294 O O . HIS A 1 970 ? 31.755 -21.041 47.740 1.00 30.44 970 HIS A O 1
ATOM 7300 N N . PRO A 1 971 ? 31.276 -23.149 48.304 1.00 49.50 971 PRO A N 1
ATOM 7301 C CA . PRO A 1 971 ? 29.817 -23.358 48.121 1.00 49.50 971 PRO A CA 1
ATOM 7302 C C . PRO A 1 971 ? 28.969 -23.401 49.430 1.00 49.50 971 PRO A C 1
ATOM 7304 O O . PRO A 1 971 ? 29.536 -23.353 50.510 1.00 49.50 971 PRO A O 1
ATOM 7307 N N . HIS A 1 972 ? 27.640 -23.626 49.354 1.00 27.59 972 HIS A N 1
ATOM 7308 C CA . HIS A 1 972 ? 26.894 -24.502 50.297 1.00 27.59 972 HIS A CA 1
ATOM 7309 C C . HIS A 1 972 ? 25.463 -24.891 49.814 1.00 27.59 972 HIS A C 1
ATOM 7311 O O . HIS A 1 972 ? 24.790 -24.133 49.129 1.00 27.59 972 HIS A O 1
ATOM 7317 N N . GLN A 1 973 ? 25.098 -26.129 50.187 1.00 25.28 973 GLN A N 1
ATOM 7318 C CA . GLN A 1 973 ? 23.910 -27.020 50.050 1.00 25.28 973 GLN A CA 1
ATOM 7319 C C . GLN A 1 973 ? 22.472 -26.443 50.202 1.00 25.28 973 GLN A C 1
ATOM 7321 O O . GLN A 1 973 ? 22.379 -25.297 50.631 1.00 25.28 973 GLN A O 1
ATOM 7326 N N . PRO A 1 974 ? 21.348 -27.182 49.909 1.00 36.03 974 PRO A N 1
ATOM 7327 C CA . PRO A 1 974 ? 21.014 -28.613 50.220 1.00 36.03 974 PRO A CA 1
ATOM 7328 C C . PRO A 1 974 ? 20.327 -29.407 49.067 1.00 36.03 974 PRO A C 1
ATOM 7330 O O . PRO A 1 974 ? 20.068 -28.850 48.011 1.00 36.03 974 PRO A O 1
ATOM 7333 N N . GLY A 1 975 ? 20.002 -30.712 49.095 1.00 27.00 975 GLY A N 1
ATOM 7334 C CA . GLY A 1 975 ? 20.006 -31.773 50.114 1.00 27.00 975 GLY A CA 1
ATOM 7335 C C . GLY A 1 975 ? 18.687 -32.593 50.103 1.00 27.00 975 GLY A C 1
ATOM 7336 O O . GLY A 1 975 ? 17.716 -32.134 50.680 1.00 27.00 975 GLY A O 1
ATOM 7337 N N . HIS A 1 976 ? 18.710 -33.795 49.485 1.00 29.38 976 HIS A N 1
ATOM 7338 C CA . HIS A 1 976 ? 17.935 -35.050 49.741 1.00 29.38 976 HIS A CA 1
ATOM 7339 C C . HIS A 1 976 ? 16.379 -35.103 49.634 1.00 29.38 976 HIS A C 1
ATOM 7341 O O . HIS A 1 976 ? 15.672 -34.334 50.260 1.00 29.38 976 HIS A O 1
ATOM 7347 N N . HIS A 1 977 ? 15.779 -35.915 48.736 1.00 29.89 977 HIS A N 1
ATOM 7348 C CA . HIS A 1 977 ? 15.488 -37.382 48.731 1.00 29.89 977 HIS A CA 1
ATOM 7349 C C . HIS A 1 977 ? 14.284 -37.845 49.582 1.00 29.89 977 HIS A C 1
ATOM 7351 O O . HIS A 1 977 ? 14.376 -37.822 50.800 1.00 29.89 977 HIS A O 1
ATOM 7357 N N . GLN A 1 978 ? 13.266 -38.458 48.946 1.00 24.25 978 GLN A N 1
ATOM 7358 C CA . GLN A 1 978 ? 12.827 -39.841 49.237 1.00 24.25 978 GLN A CA 1
ATOM 7359 C C . GLN A 1 978 ? 11.779 -40.380 48.240 1.00 24.25 978 GLN A C 1
ATOM 7361 O O . GLN A 1 978 ? 11.084 -39.637 47.556 1.00 24.25 978 GLN A O 1
ATOM 7366 N N . CYS A 1 979 ? 11.732 -41.708 48.145 1.00 24.12 979 CYS A N 1
ATOM 7367 C CA . CYS A 1 979 ? 11.024 -42.563 47.192 1.00 24.12 979 CYS A CA 1
ATOM 7368 C C . CYS A 1 979 ? 10.247 -43.629 47.993 1.00 24.12 979 CYS A C 1
ATOM 7370 O O . CYS A 1 979 ? 10.796 -44.046 49.011 1.00 24.12 979 CYS A O 1
ATOM 7372 N N . HIS A 1 980 ? 9.062 -44.094 47.542 1.00 29.89 980 HIS A N 1
ATOM 7373 C CA . HIS A 1 980 ? 8.713 -45.530 47.369 1.00 29.89 980 HIS A CA 1
ATOM 7374 C C . HIS A 1 980 ? 7.201 -45.876 47.171 1.00 29.89 980 HIS A C 1
ATOM 7376 O O . HIS A 1 980 ? 6.378 -45.485 47.986 1.00 29.89 980 HIS A O 1
ATOM 7382 N N . LEU A 1 981 ? 6.941 -46.756 46.166 1.00 28.44 981 LEU A N 1
ATOM 7383 C CA . LEU A 1 981 ? 6.102 -48.006 46.141 1.00 28.44 981 LEU A CA 1
ATOM 7384 C C . LEU A 1 981 ? 4.541 -47.901 46.196 1.00 28.44 981 LEU A C 1
ATOM 7386 O O . LEU A 1 981 ? 4.026 -47.088 46.938 1.00 28.44 981 LEU A O 1
ATOM 7390 N N . GLN A 1 982 ? 3.684 -48.715 45.529 1.00 29.44 982 GLN A N 1
ATOM 7391 C CA . GLN A 1 982 ? 3.798 -49.910 44.649 1.00 29.44 982 GLN A CA 1
ATOM 7392 C C . GLN A 1 982 ? 2.433 -50.337 43.997 1.00 29.44 982 GLN A C 1
ATOM 7394 O O . GLN A 1 982 ? 1.394 -50.084 44.592 1.00 29.44 982 GLN A O 1
ATOM 7399 N N . ARG A 1 983 ? 2.511 -51.159 42.911 1.00 27.91 983 ARG A N 1
ATOM 7400 C CA . ARG A 1 983 ? 1.587 -52.231 42.367 1.00 27.91 983 ARG A CA 1
ATOM 7401 C C . ARG A 1 983 ? 0.287 -51.838 41.610 1.00 27.91 983 ARG A C 1
ATOM 7403 O O . ARG A 1 983 ? -0.443 -50.994 42.089 1.00 27.91 983 ARG A O 1
ATOM 7410 N N . GLY A 1 984 ? -0.151 -52.459 40.491 1.00 27.66 984 GLY A N 1
ATOM 7411 C CA . GLY A 1 984 ? 0.366 -53.518 39.586 1.00 27.66 984 GLY A CA 1
ATOM 7412 C C . GLY A 1 984 ? -0.745 -54.235 38.745 1.00 27.66 984 GLY A C 1
ATOM 7413 O O . GLY A 1 984 ? -1.834 -54.427 39.268 1.00 27.66 984 GLY A O 1
ATOM 7414 N N . GLY A 1 985 ? -0.437 -54.678 37.497 1.00 24.41 985 GLY A N 1
ATOM 7415 C CA . GLY A 1 985 ? -1.143 -55.708 36.655 1.00 24.41 985 GLY A CA 1
ATOM 7416 C C . GLY A 1 985 ? -1.618 -55.225 35.252 1.00 24.41 985 GLY A C 1
ATOM 7417 O O . GLY A 1 985 ? -2.499 -54.382 35.209 1.00 24.41 985 GLY A O 1
ATOM 7418 N N . ARG A 1 986 ? -0.995 -55.491 34.071 1.00 32.41 986 ARG A N 1
ATOM 7419 C CA . ARG A 1 986 ? -0.794 -56.702 33.190 1.00 32.41 986 ARG A CA 1
ATOM 7420 C C . ARG A 1 986 ? -2.114 -57.338 32.670 1.00 32.41 986 ARG A C 1
ATOM 7422 O O . ARG A 1 986 ? -2.945 -57.659 33.497 1.00 32.41 986 ARG A O 1
ATOM 7429 N N . THR A 1 987 ? -2.420 -57.558 31.370 1.00 28.73 987 THR A N 1
ATOM 7430 C CA . THR A 1 987 ? -1.788 -58.343 30.253 1.00 28.73 987 THR A CA 1
ATOM 7431 C C . THR A 1 987 ? -2.618 -58.145 28.935 1.00 28.73 987 THR A C 1
ATOM 7433 O O . THR A 1 987 ? -3.816 -57.936 29.051 1.00 28.73 987 THR A O 1
ATOM 7436 N N . LEU A 1 988 ? -2.046 -57.901 27.733 1.00 29.47 988 LEU A N 1
ATOM 7437 C CA . LEU A 1 988 ? -1.647 -58.756 26.564 1.00 29.47 988 LEU A CA 1
ATOM 7438 C C . LEU A 1 988 ? -2.669 -59.018 25.405 1.00 29.47 988 LEU A C 1
ATOM 7440 O O . LEU A 1 988 ? -3.777 -59.481 25.629 1.00 29.47 988 LEU A O 1
ATOM 7444 N N . SER A 1 989 ? -2.136 -58.843 24.172 1.00 29.27 989 SER A N 1
ATOM 7445 C CA . SER A 1 989 ? -2.373 -59.504 22.848 1.00 29.27 989 SER A CA 1
ATOM 7446 C C . SER A 1 989 ? -3.622 -59.245 21.963 1.00 29.27 989 SER A C 1
ATOM 7448 O O . SER A 1 989 ? -4.749 -59.445 22.389 1.00 29.27 989 SER A O 1
ATOM 7450 N N . GLY A 1 990 ? -3.380 -58.897 20.676 1.00 24.61 990 GLY A N 1
ATOM 7451 C CA . GLY A 1 990 ? -4.323 -58.986 19.522 1.00 24.61 990 GLY A CA 1
ATOM 7452 C C . GLY A 1 990 ? -4.365 -60.401 18.893 1.00 24.61 990 GLY A C 1
ATOM 7453 O O . GLY A 1 990 ? -4.025 -61.327 19.627 1.00 24.61 990 GLY A O 1
ATOM 7454 N N . PRO A 1 991 ? -4.643 -60.638 17.575 1.00 47.72 991 PRO A N 1
ATOM 7455 C CA . PRO A 1 991 ? -5.007 -59.735 16.458 1.00 47.72 991 PRO A CA 1
ATOM 7456 C C . PRO A 1 991 ? -6.101 -60.264 15.451 1.00 47.72 991 PRO A C 1
ATOM 7458 O O . PRO A 1 991 ? -6.490 -61.420 15.483 1.00 47.72 991 PRO A O 1
ATOM 7461 N N . ALA A 1 992 ? -6.469 -59.412 14.474 1.00 27.80 992 ALA A N 1
ATOM 7462 C CA . ALA A 1 992 ? -6.815 -59.675 13.049 1.00 27.80 992 ALA A CA 1
ATOM 7463 C C . ALA A 1 992 ? -8.105 -60.415 12.557 1.00 27.80 992 ALA A C 1
ATOM 7465 O O . ALA A 1 992 ? -8.465 -61.488 13.015 1.00 27.80 992 ALA A O 1
ATOM 7466 N N . ARG A 1 993 ? -8.607 -59.875 11.417 1.00 28.05 993 ARG A N 1
ATOM 7467 C CA . ARG A 1 993 ? -9.452 -60.423 10.313 1.00 28.05 993 ARG A CA 1
ATOM 7468 C C . ARG A 1 993 ? -10.986 -60.511 10.469 1.00 28.05 993 ARG A C 1
ATOM 7470 O O . ARG A 1 993 ? -11.498 -61.399 11.123 1.00 28.05 993 ARG A O 1
ATOM 7477 N N . GLY A 1 994 ? -11.677 -59.713 9.642 1.00 25.61 994 GLY A N 1
ATOM 7478 C CA . GLY A 1 994 ? -12.388 -60.206 8.449 1.00 25.61 994 GLY A CA 1
ATOM 7479 C C . GLY A 1 994 ? -13.825 -60.739 8.576 1.00 25.61 994 GLY A C 1
ATOM 7480 O O . GLY A 1 994 ? -14.130 -61.555 9.431 1.00 25.61 994 GLY A O 1
ATOM 7481 N N . SER A 1 995 ? -14.612 -60.399 7.544 1.00 25.47 995 SER A N 1
ATOM 7482 C CA . SER A 1 995 ? -15.818 -61.074 7.025 1.00 25.47 995 SER A CA 1
ATOM 7483 C C . SER A 1 995 ? -17.182 -60.821 7.687 1.00 25.47 995 SER A C 1
ATOM 7485 O O . SER A 1 995 ? -17.326 -60.857 8.900 1.00 25.47 995 SER A O 1
ATOM 7487 N N . GLY A 1 996 ? -18.191 -60.674 6.817 1.00 23.89 996 GLY A N 1
ATOM 7488 C CA . GLY A 1 996 ? -19.512 -61.276 7.019 1.00 23.89 996 GLY A CA 1
ATOM 7489 C C . GLY A 1 996 ? -20.667 -60.333 7.355 1.00 23.89 996 GLY A C 1
ATOM 7490 O O . GLY A 1 996 ? -20.844 -59.954 8.504 1.00 23.89 996 GLY A O 1
ATOM 7491 N N . GLN A 1 997 ? -21.519 -60.061 6.357 1.00 32.69 997 GLN A N 1
ATOM 7492 C CA . GLN A 1 997 ? -22.959 -59.807 6.557 1.00 32.69 997 GLN A CA 1
ATOM 7493 C C . GLN A 1 997 ? -23.612 -60.971 7.338 1.00 32.69 997 GLN A C 1
ATOM 7495 O O . GLN A 1 997 ? -23.077 -62.083 7.316 1.00 32.69 997 GLN A O 1
ATOM 7500 N N . PRO A 1 998 ? -24.762 -60.761 8.007 1.00 43.75 998 PRO A N 1
ATOM 7501 C CA . PRO A 1 998 ? -26.091 -61.015 7.399 1.00 43.75 998 PRO A CA 1
ATOM 7502 C C . PRO A 1 998 ? -27.129 -59.964 7.900 1.00 43.75 998 PRO A C 1
ATOM 7504 O O . PRO A 1 998 ? -26.757 -59.078 8.656 1.00 43.75 998 PRO A O 1
ATOM 7507 N N . ALA A 1 999 ? -28.418 -59.881 7.559 1.00 27.67 999 ALA A N 1
ATOM 7508 C CA . ALA A 1 999 ? -29.424 -60.734 6.929 1.00 27.67 999 ALA A CA 1
ATOM 7509 C C . ALA A 1 999 ? -30.535 -59.800 6.356 1.00 27.67 999 ALA A C 1
ATOM 7511 O O . ALA A 1 999 ? -30.699 -58.690 6.851 1.00 27.67 999 ALA A O 1
ATOM 7512 N N . ALA A 1 1000 ? -31.160 -60.137 5.219 1.00 28.72 1000 ALA A N 1
ATOM 7513 C CA . ALA A 1 1000 ? -32.562 -60.594 5.076 1.00 28.72 1000 ALA A CA 1
ATOM 7514 C C . ALA A 1 1000 ? -33.665 -59.610 5.563 1.00 28.72 1000 ALA A C 1
ATOM 7516 O O . ALA A 1 1000 ? -33.645 -59.176 6.703 1.00 28.72 1000 ALA A O 1
ATOM 7517 N N . GLY A 1 1001 ? -34.699 -59.278 4.780 1.00 25.56 1001 GLY A N 1
ATOM 7518 C CA . GLY A 1 1001 ? -35.096 -59.827 3.486 1.00 25.56 1001 GLY A CA 1
ATOM 7519 C C . GLY A 1 1001 ? -36.349 -59.172 2.885 1.00 25.56 1001 GLY A C 1
ATOM 7520 O O . GLY A 1 1001 ? -36.883 -58.235 3.464 1.00 25.56 1001 GLY A O 1
ATOM 7521 N N . HIS A 1 1002 ? -36.754 -59.754 1.743 1.00 28.31 1002 HIS A N 1
ATOM 7522 C CA . HIS A 1 1002 ? -38.062 -59.744 1.054 1.00 28.31 1002 HIS A CA 1
ATOM 7523 C C . HIS A 1 1002 ? -38.682 -58.371 0.694 1.00 28.31 1002 HIS A C 1
ATOM 7525 O O . HIS A 1 1002 ? -38.663 -57.436 1.470 1.00 28.31 1002 HIS A O 1
ATOM 7531 N N . GLU A 1 1003 ? -39.268 -58.129 -0.479 1.00 27.56 1003 GLU A N 1
ATOM 7532 C CA . GLU A 1 1003 ? -39.899 -59.011 -1.459 1.00 27.56 1003 GLU A CA 1
ATOM 7533 C C . GLU A 1 1003 ? -40.046 -58.257 -2.799 1.00 27.56 1003 GLU A C 1
ATOM 7535 O O . GLU A 1 1003 ? -40.072 -57.028 -2.843 1.00 27.56 1003 GLU A O 1
ATOM 7540 N N . ALA A 1 1004 ? -40.125 -59.000 -3.902 1.00 29.86 1004 ALA A N 1
ATOM 7541 C CA . ALA A 1 1004 ? -40.275 -58.475 -5.254 1.00 29.86 1004 ALA A CA 1
ATOM 7542 C C . ALA A 1 1004 ? -41.754 -58.313 -5.647 1.00 29.86 1004 ALA A C 1
ATOM 7544 O O . ALA A 1 1004 ? -42.569 -59.187 -5.367 1.00 29.86 1004 ALA A O 1
ATOM 7545 N N . GLY A 1 1005 ? -42.065 -57.264 -6.413 1.00 25.61 1005 GLY A N 1
ATOM 7546 C CA . GLY A 1 1005 ? -43.346 -57.092 -7.102 1.00 25.61 1005 GLY A CA 1
ATOM 7547 C C . GLY A 1 1005 ? -43.195 -56.244 -8.368 1.00 25.61 1005 GLY A C 1
ATOM 7548 O O . GLY A 1 1005 ? -43.033 -55.032 -8.296 1.00 25.61 1005 GLY A O 1
ATOM 7549 N N . ARG A 1 1006 ? -43.212 -56.903 -9.534 1.00 28.47 1006 ARG A N 1
ATOM 7550 C CA . ARG A 1 1006 ? -43.293 -56.308 -10.884 1.00 28.47 1006 ARG A CA 1
ATOM 7551 C C . ARG A 1 1006 ? -44.706 -55.770 -11.168 1.00 28.47 1006 ARG A C 1
ATOM 7553 O O . ARG A 1 1006 ? -45.656 -56.453 -10.806 1.00 28.47 1006 ARG A O 1
ATOM 7560 N N . ALA A 1 1007 ? -44.811 -54.695 -11.965 1.00 27.47 1007 ALA A N 1
ATOM 7561 C CA . ALA A 1 1007 ? -45.555 -54.603 -13.249 1.00 27.47 1007 ALA A CA 1
ATOM 7562 C C . ALA A 1 1007 ? -46.137 -53.196 -13.540 1.00 27.47 1007 ALA A C 1
ATOM 7564 O O . ALA A 1 1007 ? -46.635 -52.536 -12.636 1.00 27.47 1007 ALA A O 1
ATOM 7565 N N . GLY A 1 1008 ? -46.131 -52.801 -14.827 1.00 25.53 1008 GLY A N 1
ATOM 7566 C CA . GLY A 1 1008 ? -46.828 -51.628 -15.396 1.00 25.53 1008 GLY A CA 1
ATOM 7567 C C . GLY A 1 1008 ? -45.872 -50.618 -16.053 1.00 25.53 1008 GLY A C 1
ATOM 7568 O O . GLY A 1 1008 ? -45.453 -49.679 -15.396 1.00 25.53 1008 GLY A O 1
ATOM 7569 N N . ASP A 1 1009 ? -45.255 -50.877 -17.211 1.00 27.34 1009 ASP A N 1
ATOM 7570 C CA . ASP A 1 1009 ? -45.787 -50.932 -18.593 1.00 27.34 1009 ASP A CA 1
ATOM 7571 C C . ASP A 1 1009 ? -46.057 -49.546 -19.238 1.00 27.34 1009 ASP A C 1
ATOM 7573 O O . ASP A 1 1009 ? -46.969 -48.843 -18.821 1.00 27.34 1009 ASP A O 1
ATOM 7577 N N . ARG A 1 1010 ? -45.282 -49.263 -20.313 1.00 27.53 1010 ARG A N 1
ATOM 7578 C CA . ARG A 1 1010 ? -45.554 -48.405 -21.504 1.00 27.53 1010 ARG A CA 1
ATOM 7579 C C . ARG A 1 1010 ? -45.836 -46.903 -21.296 1.00 27.53 1010 ARG A C 1
ATOM 7581 O O . ARG A 1 1010 ? -46.468 -46.497 -20.346 1.00 27.53 1010 ARG A O 1
ATOM 7588 N N . SER A 1 1011 ? -45.513 -45.972 -22.192 1.00 26.05 1011 SER A N 1
ATOM 7589 C CA . SER A 1 1011 ? -44.820 -45.896 -23.489 1.00 26.05 1011 SER A CA 1
ATOM 7590 C C . SER A 1 1011 ? -44.978 -44.442 -23.976 1.00 26.05 1011 SER A C 1
ATOM 7592 O O . SER A 1 1011 ? -45.969 -43.819 -23.607 1.00 26.05 1011 SER A O 1
ATOM 7594 N N . ALA A 1 1012 ? -44.108 -44.000 -24.894 1.00 25.94 1012 ALA A N 1
ATOM 7595 C CA . ALA A 1 1012 ? -44.222 -42.860 -25.832 1.00 25.94 1012 ALA A CA 1
ATOM 7596 C C . ALA A 1 1012 ? -43.135 -41.793 -25.588 1.00 25.94 1012 ALA A C 1
ATOM 7598 O O . ALA A 1 1012 ? -43.122 -41.165 -24.540 1.00 25.94 1012 ALA A O 1
ATOM 7599 N N . VAL A 1 1013 ? -42.070 -41.701 -26.397 1.00 24.81 1013 VAL A N 1
ATOM 7600 C CA . VAL A 1 1013 ? -41.953 -41.368 -27.842 1.00 24.81 1013 VAL A CA 1
ATOM 7601 C C . VAL A 1 1013 ? -41.819 -39.858 -28.075 1.00 24.81 1013 VAL A C 1
ATOM 7603 O O . VAL A 1 1013 ? -42.677 -39.080 -27.680 1.00 24.81 1013 VAL A O 1
ATOM 7606 N N . GLY A 1 1014 ? -40.770 -39.508 -28.831 1.00 24.72 1014 GLY A N 1
ATOM 7607 C CA . GLY A 1 1014 ? -40.564 -38.227 -29.514 1.00 24.72 1014 GLY A CA 1
ATOM 7608 C C . GLY A 1 1014 ? -39.440 -37.410 -28.871 1.00 24.72 1014 GLY A C 1
ATOM 7609 O O . GLY A 1 1014 ? -39.547 -37.036 -27.718 1.00 24.72 1014 GLY A O 1
ATOM 7610 N N . GLY A 1 1015 ? -38.312 -37.100 -29.501 1.00 23.88 1015 GLY A N 1
ATOM 7611 C CA . GLY A 1 1015 ? -37.984 -37.090 -30.918 1.00 23.88 1015 GLY A CA 1
ATOM 7612 C C . GLY A 1 1015 ? -37.262 -35.778 -31.244 1.00 23.88 1015 GLY A C 1
ATOM 7613 O O . GLY A 1 1015 ? -37.782 -34.707 -30.966 1.00 23.88 1015 GLY A O 1
ATOM 7614 N N . LEU A 1 1016 ? -36.104 -35.923 -31.887 1.00 24.20 1016 LEU A N 1
ATOM 7615 C CA . LEU A 1 1016 ? -35.345 -34.949 -32.677 1.00 24.20 1016 LEU A CA 1
ATOM 7616 C C . LEU A 1 1016 ? -34.444 -33.894 -32.014 1.00 24.20 1016 LEU A C 1
ATOM 7618 O O . LEU A 1 1016 ? -34.836 -32.865 -31.475 1.00 24.20 1016 LEU A O 1
ATOM 7622 N N . SER A 1 1017 ? -33.169 -34.160 -32.275 1.00 25.27 1017 SER A N 1
ATOM 7623 C CA . SER A 1 1017 ? -32.036 -33.276 -32.433 1.00 25.27 1017 SER A CA 1
ATOM 7624 C C . SER A 1 1017 ? -31.953 -32.706 -33.874 1.00 25.27 1017 SER A C 1
ATOM 7626 O O . SER A 1 1017 ? -32.284 -33.386 -34.840 1.00 25.27 1017 SER A O 1
ATOM 7628 N N . VAL A 1 1018 ? -31.387 -31.492 -33.980 1.00 28.59 1018 VAL A N 1
ATOM 7629 C CA . VAL A 1 1018 ? -30.263 -31.119 -34.882 1.00 28.59 1018 VAL A CA 1
ATOM 7630 C C . VAL A 1 1018 ? -30.523 -30.692 -36.362 1.00 28.59 1018 VAL A C 1
ATOM 7632 O O . VAL A 1 1018 ? -30.674 -31.512 -37.255 1.00 28.59 1018 VAL A O 1
ATOM 7635 N N . VAL A 1 1019 ? -30.354 -29.367 -36.588 1.00 28.02 1019 VAL A N 1
ATOM 7636 C CA . VAL A 1 1019 ? -29.325 -28.680 -37.440 1.00 28.02 1019 VAL A CA 1
ATOM 7637 C C . VAL A 1 1019 ? -29.551 -28.325 -38.932 1.00 28.02 1019 VAL A C 1
ATOM 7639 O O . VAL A 1 1019 ? -30.065 -29.108 -39.721 1.00 28.02 1019 VAL A O 1
ATOM 7642 N N . ARG A 1 1020 ? -28.915 -27.169 -39.265 1.00 26.62 1020 ARG A N 1
ATOM 7643 C CA . ARG A 1 1020 ? -28.443 -26.549 -40.540 1.00 26.62 1020 ARG A CA 1
ATOM 7644 C C . ARG A 1 1020 ? -29.418 -25.569 -41.208 1.00 26.62 1020 ARG A C 1
ATOM 7646 O O . ARG A 1 1020 ? -30.577 -25.890 -41.382 1.00 26.62 1020 ARG A O 1
ATOM 7653 N N . GLY A 1 1021 ? -29.007 -24.382 -41.657 1.00 27.61 1021 GLY A N 1
ATOM 7654 C CA . GLY A 1 1021 ? -27.695 -23.728 -41.692 1.00 27.61 1021 GLY A CA 1
ATOM 7655 C C . GLY A 1 1021 ? -27.734 -22.507 -42.627 1.00 27.61 1021 GLY A C 1
ATOM 7656 O O . GLY A 1 1021 ? -28.533 -22.509 -43.560 1.00 27.61 1021 GLY A O 1
ATOM 7657 N N . ALA A 1 1022 ? -26.898 -21.504 -42.341 1.00 30.91 1022 ALA A N 1
ATOM 7658 C CA . ALA A 1 1022 ? -26.217 -20.544 -43.230 1.00 30.91 1022 ALA A CA 1
ATOM 7659 C C . ALA A 1 1022 ? -25.686 -19.391 -42.370 1.00 30.91 1022 ALA A C 1
ATOM 7661 O O . ALA A 1 1022 ? -26.514 -18.778 -41.658 1.00 30.91 1022 ALA A O 1
#

Foldseek 3Di:
DDWAWAQELNRTDIDDDDQQDFQLCCCCPVVLLQLQFDFQLPLQALLRWKAKQLRTDNRSPHGRNVSRHIYIYFLLSQQVVVCVVVVVDDDPDDCSPDDPPDPPPDDPPSRDQLLLVLCQQLVVFFLLSLLRSLSNQLVSVCVVPLQDDLVSSCVSCVRHDDLPDPCPSSSRSSNQSSCCVVPVDRDGDDDDDDPDAFPLRPDRDGFPCSNCSSSSVADAQVSDDDPQAKEKDFQFDPALWWQWPDKDLPQLCPDPFWPDKAACVLFPFDQFAADPDRPQGPAAHDPRIRNARLGTGMMIIGSDNVSNVVSSVVMDIDIDHDDFFDDLVQLQDPPHDFLCPVDPNGFFPDKDKFWFAAQVVLQVQFPDKDKDKDKDDWADSSQRFFWKKKWAAAPNDPVRVAIEIEGQALFLQSLLVRLCRRNVHDSVRYKYFHGRASFPQWQRHDDDCHNVQSSCCVVNVGMYMYGDNPVSRRQATAIAWIKIKIWMWGHYLVLHTREIEMEMGTEQESDNHAQVLLQNQLQQCLQPQFAYRTYIYIYTHTYGSGHGHTHGNCRNQVVSQVVNQVSLVVVCVVSVHDSLVSCLVGGDDQQGAGSRRDHHHDDRCQNVVSVVVVVCLVPDDPPPFDWDPPQDPPDSQGWTDGPPDIDGDGDTHHDADAASDPPPPGAFAKAKDADPVLAIEIAGARRRNRNSLVQLLLSLLCSLQQEDSVSYHYHYNIPVGHYYGGGPHRNHCSPHVSVNSNVNSNVVNQVVLVVVCVVVVHDSVQWDHHHSDTDRNVVVVCVVVVVPDDDDDDDDDDDDDDDDDDDDDDDDDDDDDDDDDDDDDDDDDDDDDDDDDDDDDDDDDDDDDDDDDDDDDDDDDDDDDDDDDDDDDDDDDDDDDDDDDDDDDDDDDDDDDDDDDDDDDDDDDDDDDDDDDDDDDDDDDDDDDDDDDDDDDDDDDDDDDDDDDDDDDDDDDDDDDDDDDDDDDDDDDDDDDDDDDDDDDDDDDDDDDDDDDDDYDDDDDDDDDDDDDDDDDDDDDD